Protein AF-0000000080187896 (afdb_homodimer)

Sequence (1144 aa):
MDSPGRRRAAALAAVVAVVALALAVRFVALGDRVFHWDEARVGYWILQYQTTGDWSYRAFVHGPFLFQVNELLFGVLGDSNAVARAPVALVGGLLPGVAWLFRTRLDDAEVVALAGLLALNPVLVYYSRFMRNDVLVAAFSLAALGFAVRAIDTGRRGDVVAAGAVLALAFTAKENALVYVGMFVGATALLVDTRLFTARERGESWRSAARDAVASVGRGIWDWRRSLAGAAAAFVLVFAVFYAPRPAFYQALSDPSKLPSALVAGTLGAAEELWGVWGVSGSASRDHSYVAFLADAVKTMGSTALVVSVVGVLGFLAERYVADDPREFVLFAGYWAFASVVVYPAITDISGVWSVTHAVVPLAIPAAVGVGYVVDLGRRSLESDDKAGVALAALVVLALVAQVGVVTAETSFVMPQEEENDLVQFGQPGSDMSDTLATVESVTRAHDGDPDVVFFGDHFHVTKDVDPTDPGSVAGTNWFNRLPLNWYLERGNATAESTRVRSAITECPTSATSGGPALCDAPVVVSKADHYADLAPSLTERGYVSRTYELTSTNTIIVVFVDANAAGYEPLMDSPGRRRAAALAAVVAVVALALAVRFVALGDRVFHWDEARVGYWILQYQTTGDWSYRAFVHGPFLFQVNELLFGVLGDSNAVARAPVALVGGLLPGVAWLFRTRLDDAEVVALAGLLALNPVLVYYSRFMRNDVLVAAFSLAALGFAVRAIDTGRRGDVVAAGAVLALAFTAKENALVYVGMFVGATALLVDTRLFTARERGESWRSAARDAVASVGRGIWDWRRSLAGAAAAFVLVFAVFYAPRPAFYQALSDPSKLPSALVAGTLGAAEELWGVWGVSGSASRDHSYVAFLADAVKTMGSTALVVSVVGVLGFLAERYVADDPREFVLFAGYWAFASVVVYPAITDISGVWSVTHAVVPLAIPAAVGVGYVVDLGRRSLESDDKAGVALAALVVLALVAQVGVVTAETSFVMPQEEENDLVQFGQPGSDMSDTLATVESVTRAHDGDPDVVFFGDHFHVTKDVDPTDPGSVAGTNWFNRLPLNWYLERGNATAESTRVRSAITECPTSATSGGPALCDAPVVVSKADHYADLAPSLTERGYVSRTYELTSTNTIIVVFVDANAAGYEPL

Solvent-accessible surface area (backbone atoms only — not comparable to full-atom values): 55795 Å² total; per-residue (Å²): 127,82,50,73,66,57,53,51,50,50,36,50,52,50,31,51,50,38,22,52,49,17,34,49,66,29,56,58,73,44,41,72,62,76,57,33,32,67,33,17,55,53,49,36,48,30,51,42,25,64,73,67,52,50,45,68,84,45,69,90,74,45,32,39,43,61,49,62,52,42,43,55,43,31,73,73,74,39,85,43,59,34,58,59,17,40,63,32,15,50,53,42,12,48,41,15,49,43,30,64,45,41,52,89,80,35,54,60,64,20,28,38,39,27,11,45,49,50,30,45,32,26,60,52,45,45,48,13,48,31,56,53,41,62,53,47,24,48,40,25,41,52,40,15,49,23,26,42,51,37,19,72,73,70,63,43,52,67,30,35,25,49,15,24,31,33,35,22,52,7,46,28,27,25,72,65,39,56,54,52,54,51,35,53,52,49,22,50,49,52,51,49,47,50,52,36,54,48,19,54,66,73,73,37,52,37,65,56,45,48,47,49,50,52,49,50,52,50,50,49,50,60,75,39,41,67,33,50,50,44,8,52,50,34,18,50,49,49,35,24,66,56,38,24,37,37,53,56,41,61,48,15,75,74,35,68,86,39,38,64,61,31,39,42,47,13,40,60,50,45,50,52,48,44,43,54,52,71,28,79,68,30,38,71,62,22,55,36,26,31,59,52,30,37,50,49,42,52,50,42,38,56,74,51,34,38,63,42,50,54,36,11,51,50,16,34,49,39,35,62,44,67,41,92,71,56,56,62,68,42,52,32,26,38,46,33,13,54,48,33,57,61,46,47,37,49,72,40,68,60,85,54,62,70,59,46,52,56,20,49,61,34,22,28,51,13,17,9,46,29,50,32,51,43,53,47,50,18,51,52,17,55,74,67,70,33,64,68,46,30,51,50,31,50,51,51,53,48,50,52,52,48,53,38,48,52,49,22,44,40,44,55,66,72,34,55,47,38,84,86,28,74,80,53,49,59,50,31,31,49,44,92,52,64,66,56,50,52,29,49,42,36,25,34,60,55,48,90,64,65,34,27,29,35,26,39,34,75,68,38,28,54,85,61,92,56,50,86,81,34,71,75,53,40,58,96,43,25,56,68,62,45,45,35,51,56,30,57,33,54,75,46,70,42,45,73,45,56,39,74,57,63,52,19,55,62,62,43,41,84,49,63,90,58,63,16,48,39,52,35,69,27,45,27,39,38,31,48,45,88,47,40,80,78,45,43,67,50,41,43,74,72,43,31,44,73,50,74,42,32,53,21,56,76,73,41,44,28,30,42,32,36,31,61,80,41,53,55,51,53,91,126,128,81,51,73,67,57,54,51,50,51,35,49,51,50,31,52,51,39,22,52,49,17,34,49,68,29,56,57,75,45,43,71,63,77,58,32,31,66,32,16,53,53,50,36,48,30,51,42,25,65,73,68,52,49,45,68,85,45,70,90,74,45,30,40,44,63,50,61,53,42,43,54,43,32,73,74,74,38,86,44,58,34,60,59,17,39,65,32,16,49,51,41,12,47,40,15,49,44,30,63,44,40,50,90,81,35,54,62,63,19,29,39,40,28,12,46,47,50,32,45,33,26,61,52,44,44,49,14,47,31,57,54,41,62,55,48,23,48,41,26,41,52,41,15,51,24,26,40,52,35,19,71,73,71,64,43,51,68,30,34,26,50,15,24,32,33,36,22,50,7,47,28,27,25,72,66,37,55,54,51,55,50,35,53,52,48,22,50,48,52,53,50,48,51,52,39,53,45,20,54,67,73,73,37,51,38,66,56,44,48,48,48,49,52,50,50,53,52,49,49,50,61,76,38,39,65,35,50,50,44,7,51,48,34,17,51,49,49,35,22,67,55,38,23,36,37,53,54,41,60,48,14,76,75,36,67,87,40,37,65,61,31,39,43,47,12,39,60,49,44,51,53,47,46,42,50,48,69,40,76,58,31,43,69,61,20,53,36,26,33,60,55,29,37,51,50,40,52,50,41,38,58,73,49,35,41,63,44,53,54,36,11,53,50,14,34,49,39,36,61,44,66,41,90,72,56,56,63,69,42,53,32,26,38,45,32,13,54,46,33,58,63,47,48,37,50,73,42,69,60,85,54,61,71,59,48,51,58,20,50,59,36,21,28,50,12,17,9,47,29,52,31,52,44,52,48,50,18,50,52,18,56,76,66,70,32,65,67,44,28,51,49,31,50,49,50,53,48,49,52,51,48,53,37,48,51,49,24,45,39,44,54,66,72,34,53,46,37,84,86,27,74,79,52,49,59,48,31,31,49,44,89,52,65,66,57,50,52,28,49,42,36,25,36,62,55,46,90,65,65,32,28,30,34,28,39,34,77,68,39,28,54,85,61,91,56,51,87,81,34,74,75,53,41,59,96,43,25,56,68,62,45,44,35,51,55,29,58,33,54,74,46,70,41,44,73,45,56,39,72,58,63,51,18,56,61,64,42,42,83,49,63,90,58,63,17,48,39,53,34,68,26,46,27,39,38,30,48,44,90,47,42,83,79,45,44,67,50,40,43,74,72,42,31,45,75,51,75,41,33,54,23,56,77,73,41,44,28,30,42,33,35,31,61,80,40,54,54,52,53,91,125

InterPro domains:
  IPR016950 Mannosyltransferase, MA4085, predicted [PIRSF030218] (8-570)
  IPR019962 Conserved hypothetical protein CHP03663 [PTHR41710] (8-185)
  IPR019962 Conserved hypothetical protein CHP03663 [TIGR03663] (14-495)
  IPR038731 Glycosyltransferase RgtA/B/C/D-like [PF13231] (62-195)
  IPR060061 Agl23 flippase-associated protein-like, C-terminal domain [PF26681] (433-563)

Organism: NCBI:txid355548

Foldseek 3Di:
DPPPVNLLVVLLVLLVVLLVLLLCLLLVCLQQFDAFLLLLLLLLLLLVCLVVVWDADDQVNFFLLLSVVLNVQCVPPNRGSSSSLVVLSNLLSCLLVLLVLCCVQDPSLLSSLLSNLSRQQQLSSLCSSHNAQQSLLLSLQSSLVSLVVSCVVPVDLVSLLVSLLSLLSSNRRGPCSVVSVVLLVVLVVVVLVVQLVCCVVVVHHSVVSVVVVVVVVVVVCVVSVVSNVSSNVSSLVNQLQRRFIPPLNVVCVVPVVSVVVRSCCSPVVNVVSSCCCQNPNVLVLAPDDLVVLLVLLVVLCVQRVVLLVVLLVVLLCCLVPVDPHRRSLSSSLQSSLVCQSRVCSNRDNDSANSSNSRNSSSSSSSSSSSLVVLVVQLVVCVVVVNPVSVVVSVVVVVVSSVVSNVSNCCCRPVQVAAPVRSNHDFRGWNDSCVVVLLQLLQQQLQDPAPAQEEEEAPLQAFDDDADSNDPVRCPPGSPSSCPSSSSSCVSSVGHYHYDHQLCVQQVQDCDVVRVHNRNNPHQKYKYFPVCCVVNVVRLVVQQWDKDWTRSTNPDRIMIMTGRCPGPRGDDD/DPPPVNLLVVLLVLLVVLLVLLLCLLLVCLQQFDAFLLLLLLLLLLLVCLVVVWDADDQVNFFQLLSVVLNVQCVPPNRGSSSSLVVLSNLLSCLLVLLVLCCVQDPSLLSSLLSNLSRQQQLSSLCSSHNAQQSLLLSLQSSLVSLVVSCVVVVDLVSLLVSLLSLLSSNNRGPCSVVSVVLLVVLVVVVLVVQLVCCVVVVHHSVVSVVVVVVVVVVVCVVSVVSNVSSNVSSLVNQLQRRFIPPLNVVCVVPVVSVVVRSCCSPVVVVVSSCCCQNDVVLVLAPDDLVVLLVLLVVLCVQRVVLLVVLLVVLLCCLVPVDPHRRSLSSSLVSSLVCQSRVCSNRDNDSANSSNSRNSSSSSSSSSSSLVVLVVQLVVCVVVVNPVSVVVSVVVVVVSSVSSNVSNCCCRPVQVAAPVRSNHDFRGWNDRCVVVLLQLLQQQLQDPAPAQEEEEAQQQAFDDDADSNDPVRCPPGSPSSCPSSSSSCVSSVGHYHYDHQLCVQQVQDCDVVRVHNRNNPHQKYKYFPVCCVVNVVRLVVQQWDKDWTRSTNPDGIMIMTGRCPGPRGDDD

Radius of gyration: 35.33 Å; Cα contacts (8 Å, |Δi|>4): 1986; chains: 2; bounding box: 91×87×91 Å

pLDDT: mean 89.47, std 9.8, range [41.41, 98.88]

Structure (mmCIF, N/CA/C/O backbone):
data_AF-0000000080187896-model_v1
#
loop_
_entity.id
_entity.type
_entity.pdbx_description
1 polymer 'TIGR03663 family protein'
#
loop_
_atom_site.group_PDB
_atom_site.id
_atom_site.type_symbol
_atom_site.label_atom_id
_atom_site.label_alt_id
_atom_site.label_comp_id
_atom_site.label_asym_id
_atom_site.label_entity_id
_atom_site.label_seq_id
_atom_site.pdbx_PDB_ins_code
_atom_site.Cartn_x
_atom_site.Cartn_y
_atom_site.Cartn_z
_atom_site.occupancy
_atom_site.B_iso_or_equiv
_atom_site.auth_seq_id
_atom_site.auth_comp_id
_atom_site.auth_asym_id
_atom_site.auth_atom_id
_atom_site.pdbx_PDB_model_num
ATOM 1 N N . MET A 1 1 ? 36.156 40.344 -2.74 1 41.72 1 MET A N 1
ATOM 2 C CA . MET A 1 1 ? 35.781 39 -2.281 1 41.72 1 MET A CA 1
ATOM 3 C C . MET A 1 1 ? 35.031 39.062 -0.954 1 41.72 1 MET A C 1
ATOM 5 O O . MET A 1 1 ? 35.594 39.562 0.041 1 41.72 1 MET A O 1
ATOM 9 N N . ASP A 1 2 ? 33.812 39.156 -1.077 1 58.34 2 ASP A N 1
ATOM 10 C CA . ASP A 1 2 ? 33.062 39.406 0.147 1 58.34 2 ASP A CA 1
ATOM 11 C C . ASP A 1 2 ? 33.406 38.406 1.234 1 58.34 2 ASP A C 1
ATOM 13 O O . ASP A 1 2 ? 33.625 37.219 0.947 1 58.34 2 ASP A O 1
ATOM 17 N N . SER A 1 3 ? 33.906 38.812 2.354 1 70.75 3 SER A N 1
ATOM 18 C CA . SER A 1 3 ? 34.344 38.031 3.496 1 70.75 3 SER A CA 1
ATOM 19 C C . SER A 1 3 ? 33.281 37 3.879 1 70.75 3 SER A C 1
ATOM 21 O O . SER A 1 3 ? 32.094 37.219 3.664 1 70.75 3 SER A O 1
ATOM 23 N N . PRO A 1 4 ? 33.688 35.688 4.035 1 75.81 4 PRO A N 1
ATOM 24 C CA . PRO A 1 4 ? 32.781 34.625 4.461 1 75.81 4 PRO A CA 1
ATOM 25 C C . PRO A 1 4 ? 31.781 35.094 5.52 1 75.81 4 PRO A C 1
ATOM 27 O O . PRO A 1 4 ? 30.609 34.688 5.504 1 75.81 4 PRO A O 1
ATOM 30 N N . GLY A 1 5 ? 32.156 36 6.383 1 81 5 GLY A N 1
ATOM 31 C CA . GLY A 1 5 ? 31.266 36.531 7.41 1 81 5 GLY A CA 1
ATOM 32 C C . GLY A 1 5 ? 30.141 37.406 6.848 1 81 5 GLY A C 1
ATOM 33 O O . GLY A 1 5 ? 29 37.281 7.293 1 81 5 GLY A O 1
ATOM 34 N N . ARG A 1 6 ? 30.5 38.188 5.902 1 82.81 6 ARG A N 1
ATOM 35 C CA . ARG A 1 6 ? 29.5 39.062 5.277 1 82.81 6 ARG A CA 1
ATOM 36 C C . ARG A 1 6 ? 28.484 38.25 4.484 1 82.81 6 ARG A C 1
ATOM 38 O O . ARG A 1 6 ? 27.297 38.562 4.477 1 82.81 6 ARG A O 1
ATOM 45 N N . ARG A 1 7 ? 28.906 37.219 3.871 1 85 7 ARG A N 1
ATOM 46 C CA . ARG A 1 7 ? 28.031 36.375 3.098 1 85 7 ARG A CA 1
ATOM 47 C C . ARG A 1 7 ? 27.062 35.625 4.008 1 85 7 ARG A C 1
ATOM 49 O O . ARG A 1 7 ? 25.875 35.469 3.684 1 85 7 ARG A O 1
ATOM 56 N N . ARG A 1 8 ? 27.547 35.219 5.082 1 89.5 8 ARG A N 1
ATOM 57 C CA . ARG A 1 8 ? 26.719 34.531 6.051 1 89.5 8 ARG A CA 1
ATOM 58 C C . ARG A 1 8 ? 25.672 35.438 6.664 1 89.5 8 ARG A C 1
ATOM 60 O O . ARG A 1 8 ? 24.547 35.031 6.926 1 89.5 8 ARG A O 1
ATOM 67 N N . ALA A 1 9 ? 26.047 36.656 6.891 1 93.06 9 ALA A N 1
ATOM 68 C CA . ALA A 1 9 ? 25.125 37.656 7.426 1 93.06 9 ALA A CA 1
ATOM 69 C C . ALA A 1 9 ? 24.016 37.969 6.422 1 93.06 9 ALA A C 1
ATOM 71 O O . ALA A 1 9 ? 22.859 38.188 6.801 1 93.06 9 ALA A O 1
ATOM 72 N N . ALA A 1 10 ? 24.406 38.062 5.246 1 94.5 10 ALA A N 1
ATOM 73 C CA . ALA A 1 10 ? 23.422 38.312 4.191 1 94.5 10 ALA A CA 1
ATOM 74 C C . ALA A 1 10 ? 22.453 37.156 4.07 1 94.5 10 ALA A C 1
ATOM 76 O O . ALA A 1 10 ? 21.25 37.344 3.846 1 94.5 10 ALA A O 1
ATOM 77 N N . ALA A 1 11 ? 22.938 35.938 4.125 1 95.69 11 ALA A N 1
ATOM 78 C CA . ALA A 1 11 ? 22.078 34.75 4.082 1 95.69 11 ALA A CA 1
ATOM 79 C C . ALA A 1 11 ? 21.109 34.75 5.258 1 95.69 11 ALA A C 1
ATOM 81 O O . ALA A 1 11 ? 19.938 34.406 5.098 1 95.69 11 ALA A O 1
ATOM 82 N N . LEU A 1 12 ? 21.578 35.094 6.422 1 97 12 LEU A N 1
ATOM 83 C CA . LEU A 1 12 ? 20.719 35.156 7.598 1 97 12 LEU A CA 1
ATOM 84 C C . LEU A 1 12 ? 19.641 36.219 7.422 1 97 12 LEU A C 1
ATOM 86 O O . LEU A 1 12 ? 18.469 35.969 7.762 1 97 12 LEU A O 1
ATOM 90 N N . ALA A 1 13 ? 20.031 37.344 6.938 1 97.75 13 ALA A N 1
ATOM 91 C CA . ALA A 1 13 ? 19.062 38.406 6.688 1 97.75 13 ALA A CA 1
ATOM 92 C C . ALA A 1 13 ? 17.984 37.969 5.703 1 97.75 13 ALA A C 1
ATOM 94 O O . ALA A 1 13 ? 16.812 38.312 5.859 1 97.75 13 ALA A O 1
ATOM 95 N N . ALA A 1 14 ? 18.422 37.281 4.699 1 97.62 14 ALA A N 1
ATOM 96 C CA . ALA A 1 14 ? 17.484 36.75 3.711 1 97.62 14 ALA A CA 1
ATOM 97 C C . ALA A 1 14 ? 16.516 35.75 4.344 1 97.62 14 ALA A C 1
ATOM 99 O O . ALA A 1 14 ? 15.312 35.781 4.062 1 97.62 14 ALA A O 1
ATOM 100 N N . VAL A 1 15 ? 16.984 34.844 5.148 1 98.44 15 VAL A N 1
ATOM 101 C CA . VAL A 1 15 ? 16.141 33.875 5.824 1 98.44 15 VAL A CA 1
ATOM 102 C C . VAL A 1 15 ? 15.141 34.594 6.73 1 98.44 15 VAL A C 1
ATOM 104 O O . VAL A 1 15 ? 13.961 34.219 6.762 1 98.44 15 VAL A O 1
ATOM 107 N N . VAL A 1 16 ? 15.586 35.594 7.453 1 98.5 16 VAL A N 1
ATOM 108 C CA . VAL A 1 16 ? 14.719 36.375 8.352 1 98.5 16 VAL A CA 1
ATOM 109 C C . VAL A 1 16 ? 13.625 37.062 7.543 1 98.5 16 VAL A C 1
ATOM 111 O O . VAL A 1 16 ? 12.461 37.062 7.945 1 98.5 16 VAL A O 1
ATOM 114 N N . ALA A 1 17 ? 14 37.625 6.457 1 98.5 17 ALA A N 1
ATOM 115 C CA . ALA A 1 17 ? 13.031 38.25 5.586 1 98.5 17 ALA A CA 1
ATOM 116 C C . ALA A 1 17 ? 12 37.25 5.07 1 98.5 17 ALA A C 1
ATOM 118 O O . ALA A 1 17 ? 10.805 37.594 4.984 1 98.5 17 ALA A O 1
ATOM 119 N N . VAL A 1 18 ? 12.5 36.125 4.695 1 98.44 18 VAL A N 1
ATOM 120 C CA . VAL A 1 18 ? 11.617 35.062 4.188 1 98.44 18 VAL A CA 1
ATOM 121 C C . VAL A 1 18 ? 10.664 34.625 5.293 1 98.44 18 VAL A C 1
ATOM 123 O O . VAL A 1 18 ? 9.484 34.375 5.035 1 98.44 18 VAL A O 1
ATOM 126 N N . VAL A 1 19 ? 11.133 34.5 6.512 1 98.75 19 VAL A N 1
ATOM 127 C CA . VAL A 1 19 ? 10.297 34.125 7.645 1 98.75 19 VAL A CA 1
ATOM 128 C C . VAL A 1 19 ? 9.227 35.188 7.867 1 98.75 19 VAL A C 1
ATOM 130 O O . VAL A 1 19 ? 8.062 34.875 8.117 1 98.75 19 VAL A O 1
ATOM 133 N N . ALA A 1 20 ? 9.617 36.438 7.793 1 98.69 20 ALA A N 1
ATOM 134 C CA . ALA A 1 20 ? 8.656 37.531 7.941 1 98.69 20 ALA A CA 1
ATOM 135 C C . ALA A 1 20 ? 7.57 37.438 6.867 1 98.69 20 ALA A C 1
ATOM 137 O O . ALA A 1 20 ? 6.391 37.656 7.16 1 98.69 20 ALA A O 1
ATOM 138 N N . LEU A 1 21 ? 7.992 37.188 5.691 1 98.19 21 LEU A N 1
ATOM 139 C CA . LEU A 1 21 ? 7.039 37.031 4.598 1 98.19 21 LEU A CA 1
ATOM 140 C C . LEU A 1 21 ? 6.113 35.844 4.852 1 98.19 21 LEU A C 1
ATOM 142 O O . LEU A 1 21 ? 4.906 35.938 4.609 1 98.19 21 LEU A O 1
ATOM 146 N N . ALA A 1 22 ? 6.711 34.75 5.266 1 98.75 22 ALA A N 1
ATOM 147 C CA . ALA A 1 22 ? 5.93 33.562 5.551 1 98.75 22 ALA A CA 1
ATOM 148 C C . ALA A 1 22 ? 4.875 33.812 6.621 1 98.75 22 ALA A C 1
ATOM 150 O O . ALA A 1 22 ? 3.734 33.375 6.508 1 98.75 22 ALA A O 1
ATOM 151 N N . LEU A 1 23 ? 5.25 34.531 7.68 1 98.69 23 LEU A N 1
ATOM 152 C CA . LEU A 1 23 ? 4.309 34.906 8.734 1 98.69 23 LEU A CA 1
ATOM 153 C C . LEU A 1 23 ? 3.209 35.812 8.195 1 98.69 23 LEU A C 1
ATOM 155 O O . LEU A 1 23 ? 2.027 35.594 8.469 1 98.69 23 LEU A O 1
ATOM 159 N N . ALA A 1 24 ? 3.535 36.75 7.406 1 98.31 24 ALA A N 1
ATOM 160 C CA . ALA A 1 24 ? 2.562 37.688 6.852 1 98.31 24 ALA A CA 1
ATOM 161 C C . ALA A 1 24 ? 1.545 36.969 5.973 1 98.31 24 ALA A C 1
ATOM 163 O O . ALA A 1 24 ? 0.34 37.188 6.082 1 98.31 24 ALA A O 1
ATOM 164 N N . VAL A 1 25 ? 2.027 36.125 5.156 1 97.62 25 VAL A N 1
ATOM 165 C CA . VAL A 1 25 ? 1.177 35.406 4.211 1 97.62 25 VAL A CA 1
ATOM 166 C C . VAL A 1 25 ? 0.21 34.5 4.965 1 97.62 25 VAL A C 1
ATOM 168 O O . VAL A 1 25 ? -0.937 34.312 4.551 1 97.62 25 VAL A O 1
ATOM 171 N N . ARG A 1 26 ? 0.596 33.906 6.09 1 98.31 26 ARG A N 1
ATOM 172 C CA . ARG A 1 26 ? -0.239 32.969 6.832 1 98.31 26 ARG A CA 1
ATOM 173 C C . ARG A 1 26 ? -1.226 33.719 7.73 1 98.31 26 ARG A C 1
ATOM 175 O O . ARG A 1 26 ? -2.316 33.219 8.008 1 98.31 26 ARG A O 1
ATOM 182 N N . PHE A 1 27 ? -0.879 34.938 8.164 1 98.12 27 PHE A N 1
ATOM 183 C CA . PHE A 1 27 ? -1.713 35.625 9.148 1 98.12 27 PHE A CA 1
ATOM 184 C C . PHE A 1 27 ? -2.693 36.562 8.469 1 98.12 27 PHE A C 1
ATOM 186 O O . PHE A 1 27 ? -3.688 37 9.078 1 98.12 27 PHE A O 1
ATOM 193 N N . VAL A 1 28 ? -2.471 36.906 7.25 1 96.62 28 VAL A N 1
ATOM 194 C CA . VAL A 1 28 ? -3.375 37.812 6.559 1 96.62 28 VAL A CA 1
ATOM 195 C C . VAL A 1 28 ? -4.742 37.156 6.387 1 96.62 28 VAL A C 1
ATOM 197 O O . VAL A 1 28 ? -4.84 36.031 5.871 1 96.62 28 VAL A O 1
ATOM 200 N N . ALA A 1 29 ? -5.812 37.812 6.891 1 94.88 29 ALA A N 1
ATOM 201 C CA . ALA A 1 29 ? -7.195 37.375 6.758 1 94.88 29 ALA A CA 1
ATOM 202 C C . ALA A 1 29 ? -7.355 35.938 7.25 1 94.88 29 ALA A C 1
ATOM 204 O O . ALA A 1 29 ? -8.078 35.125 6.645 1 94.88 29 ALA A O 1
ATOM 205 N N . LEU A 1 30 ? -6.723 35.531 8.312 1 96.5 30 LEU A N 1
ATOM 206 C CA . LEU A 1 30 ? -6.648 34.156 8.82 1 96.5 30 LEU A CA 1
ATOM 207 C C . LEU A 1 30 ? -8.023 33.656 9.266 1 96.5 30 LEU A C 1
ATOM 209 O O . LEU A 1 30 ? -8.32 32.469 9.164 1 96.5 30 LEU A O 1
ATOM 213 N N . GLY A 1 31 ? -8.867 34.562 9.734 1 94.19 31 GLY A N 1
ATOM 214 C CA . GLY A 1 31 ? -10.156 34.156 10.289 1 94.19 31 GLY A CA 1
ATOM 215 C C . GLY A 1 31 ? -11.281 34.219 9.273 1 94.19 31 GLY A C 1
ATOM 216 O O . GLY A 1 31 ? -12.43 33.906 9.602 1 94.19 31 GLY A O 1
ATOM 217 N N . ASP A 1 32 ? -11.008 34.5 8.039 1 89.12 32 ASP A N 1
ATOM 218 C CA . ASP A 1 32 ? -12.039 34.844 7.066 1 89.12 32 ASP A CA 1
ATOM 219 C C . ASP A 1 32 ? -12.797 33.594 6.602 1 89.12 32 ASP A C 1
ATOM 221 O O . ASP A 1 32 ? -14.008 33.656 6.363 1 89.12 32 ASP A O 1
ATOM 225 N N . ARG A 1 33 ? -12.164 32.5 6.535 1 89.94 33 ARG A N 1
ATOM 226 C CA . ARG A 1 33 ? -12.812 31.312 6.004 1 89.94 33 ARG A CA 1
ATOM 227 C C . ARG A 1 33 ? -13.57 30.578 7.098 1 89.94 33 ARG A C 1
ATOM 229 O O . ARG A 1 33 ? -13.117 30.5 8.242 1 89.94 33 ARG A O 1
ATOM 236 N N . VAL A 1 34 ? -14.75 30.047 6.676 1 91.5 34 VAL A N 1
ATOM 237 C CA . VAL A 1 34 ? -15.516 29.188 7.578 1 91.5 34 VAL A CA 1
ATOM 238 C C . VAL A 1 34 ? -14.711 27.938 7.918 1 91.5 34 VAL A C 1
ATOM 240 O O . VAL A 1 34 ? -13.945 27.438 7.09 1 91.5 34 VAL A O 1
ATOM 243 N N . PHE A 1 35 ? -14.906 27.438 9.07 1 93.94 35 PHE A N 1
ATOM 244 C CA . PHE A 1 35 ? -14.156 26.281 9.57 1 93.94 35 PHE A CA 1
ATOM 245 C C . PHE A 1 35 ? -14.391 25.062 8.688 1 93.94 35 PHE A C 1
ATOM 247 O O . PHE A 1 35 ? -15.508 24.844 8.219 1 93.94 35 PHE A O 1
ATOM 254 N N . HIS A 1 36 ? -13.32 24.375 8.492 1 91.5 36 HIS A N 1
ATOM 255 C CA . HIS A 1 36 ? -13.414 23 8.016 1 91.5 36 HIS A CA 1
ATOM 256 C C . HIS A 1 36 ? -14.062 22.094 9.062 1 91.5 36 HIS A C 1
ATOM 258 O O . HIS A 1 36 ? -13.984 22.375 10.258 1 91.5 36 HIS A O 1
ATOM 264 N N . TRP A 1 37 ? -14.641 21 8.602 1 90.25 37 TRP A N 1
ATOM 265 C CA . TRP A 1 37 ? -15.297 20 9.438 1 90.25 37 TRP A CA 1
ATOM 266 C C . TRP A 1 37 ? -14.391 19.578 10.586 1 90.25 37 TRP A C 1
ATOM 268 O O . TRP A 1 37 ? -14.828 19.516 11.734 1 90.25 37 TRP A O 1
ATOM 278 N N . ASP A 1 38 ? -13.141 19.391 10.328 1 89.75 38 ASP A N 1
ATOM 279 C CA . ASP A 1 38 ? -12.188 18.906 11.32 1 89.75 38 ASP A CA 1
ATOM 280 C C . ASP A 1 38 ? -11.805 20.016 12.297 1 89.75 38 ASP A C 1
ATOM 282 O O . ASP A 1 38 ? -11.594 19.766 13.484 1 89.75 38 ASP A O 1
ATOM 286 N N . GLU A 1 39 ? -11.711 21.125 11.82 1 94.25 39 GLU A N 1
ATOM 287 C CA . GLU A 1 39 ? -11.438 22.266 12.688 1 94.25 39 GLU A CA 1
ATOM 288 C C . GLU A 1 39 ? -12.562 22.469 13.695 1 94.25 39 GLU A C 1
ATOM 290 O O . GLU A 1 39 ? -12.312 22.688 14.891 1 94.25 39 GLU A O 1
ATOM 295 N N . ALA A 1 40 ? -13.781 22.375 13.164 1 94.19 40 ALA A N 1
ATOM 296 C CA . ALA A 1 40 ? -14.961 22.625 13.992 1 94.19 40 ALA A CA 1
ATOM 297 C C . ALA A 1 40 ? -15.094 21.578 15.094 1 94.19 40 ALA A C 1
ATOM 299 O O . ALA A 1 40 ? -15.5 21.906 16.219 1 94.19 40 ALA A O 1
ATOM 300 N N . ARG A 1 41 ? -14.758 20.422 14.711 1 91.38 41 ARG A N 1
ATOM 301 C CA . ARG A 1 41 ? -14.805 19.344 15.695 1 91.38 41 ARG A CA 1
ATOM 302 C C . ARG A 1 41 ? -13.836 19.609 16.844 1 91.38 41 ARG A C 1
ATOM 304 O O . ARG A 1 41 ? -14.219 19.531 18.016 1 91.38 41 ARG A O 1
ATOM 311 N N . VAL A 1 42 ? -12.648 19.969 16.516 1 93.19 42 VAL A N 1
ATOM 312 C CA . VAL A 1 42 ? -11.625 20.234 17.516 1 93.19 42 VAL A CA 1
ATOM 313 C C . VAL A 1 42 ? -11.984 21.5 18.297 1 93.19 42 VAL A C 1
ATOM 315 O O . VAL A 1 42 ? -11.891 21.516 19.516 1 93.19 42 VAL A O 1
ATOM 318 N N . GLY A 1 43 ? -12.398 22.453 17.594 1 94.94 43 GLY A N 1
ATOM 319 C CA . GLY A 1 43 ? -12.812 23.688 18.25 1 94.94 43 GLY A CA 1
ATOM 320 C C . GLY A 1 43 ? -13.938 23.484 19.25 1 94.94 43 GLY A C 1
ATOM 321 O O . GLY A 1 43 ? -13.891 24.016 20.359 1 94.94 43 GLY A O 1
ATOM 322 N N . TYR A 1 44 ? -14.945 22.719 18.797 1 94 44 TYR A N 1
ATOM 323 C CA . TYR A 1 44 ? -16.094 22.422 19.656 1 94 44 TYR A CA 1
ATOM 324 C C . TYR A 1 44 ? -15.648 21.781 20.953 1 94 44 TYR A C 1
ATOM 326 O O . TYR A 1 44 ? -16.062 22.188 22.047 1 94 44 TYR A O 1
ATOM 334 N N . TRP A 1 45 ? -14.797 20.891 20.891 1 93.56 45 TRP A N 1
ATOM 335 C CA . TRP A 1 45 ? -14.43 20.141 22.078 1 93.56 45 TRP A CA 1
ATOM 336 C C . TRP A 1 45 ? -13.445 20.938 22.938 1 93.56 45 TRP A C 1
ATOM 338 O O . TRP A 1 45 ? -13.344 20.703 24.156 1 93.56 45 TRP A O 1
ATOM 348 N N . ILE A 1 46 ? -12.742 21.828 22.328 1 95.06 46 ILE A N 1
ATOM 349 C CA . ILE A 1 46 ? -11.93 22.734 23.141 1 95.06 46 ILE A CA 1
ATOM 350 C C . ILE A 1 46 ? -12.828 23.656 23.953 1 95.06 46 ILE A C 1
ATOM 352 O O . ILE A 1 46 ? -12.531 23.953 25.125 1 95.06 46 ILE A O 1
ATOM 356 N N . LEU A 1 47 ? -13.922 24.047 23.344 1 95.12 47 LEU A N 1
ATOM 357 C CA . LEU A 1 47 ? -14.883 24.859 24.094 1 95.12 47 LEU A CA 1
ATOM 358 C C . LEU A 1 47 ? -15.477 24.062 25.25 1 95.12 47 LEU A C 1
ATOM 360 O O . LEU A 1 47 ? -15.672 24.594 26.344 1 95.12 47 LEU A O 1
ATOM 364 N N . GLN A 1 48 ? -15.773 22.797 24.969 1 93.12 48 GLN A N 1
ATOM 365 C CA . GLN A 1 48 ? -16.266 21.938 26.047 1 93.12 48 GLN A CA 1
ATOM 366 C C . GLN A 1 48 ? -15.219 21.812 27.156 1 93.12 48 GLN A C 1
ATOM 368 O O . GLN A 1 48 ? -15.562 21.844 28.344 1 93.12 48 GLN A O 1
ATOM 373 N N . TYR A 1 49 ? -14.016 21.656 26.75 1 93.38 49 TYR A N 1
ATOM 374 C CA . TYR A 1 49 ? -12.906 21.594 27.688 1 93.38 49 TYR A CA 1
ATOM 375 C C . TYR A 1 49 ? -12.828 22.859 28.531 1 93.38 49 TYR A C 1
ATOM 377 O O . TYR A 1 49 ? -12.664 22.797 29.75 1 93.38 49 TYR A O 1
ATOM 385 N N . GLN A 1 50 ? -12.984 23.953 27.938 1 92.69 50 GLN A N 1
ATOM 386 C CA . GLN A 1 50 ? -12.961 25.219 28.641 1 92.69 50 GLN A CA 1
ATOM 387 C C . GLN A 1 50 ? -14.086 25.312 29.672 1 92.69 50 GLN A C 1
ATOM 389 O O . GLN A 1 50 ? -13.898 25.859 30.75 1 92.69 50 GLN A O 1
ATOM 394 N N . THR A 1 51 ? -15.203 24.828 29.281 1 91.06 51 THR A N 1
ATOM 395 C CA . THR A 1 51 ? -16.391 24.922 30.125 1 91.06 51 THR A CA 1
ATOM 396 C C . THR A 1 51 ? -16.297 23.969 31.312 1 91.06 51 THR A C 1
ATOM 398 O O . THR A 1 51 ? -16.656 24.328 32.438 1 91.06 51 THR A O 1
ATOM 401 N N . THR A 1 52 ? -15.805 22.781 31.031 1 91.56 52 THR A N 1
ATOM 402 C CA . THR A 1 52 ? -15.828 21.75 32.062 1 91.56 52 THR A CA 1
ATOM 403 C C . THR A 1 52 ? -14.531 21.75 32.875 1 91.56 52 THR A C 1
ATOM 405 O O . THR A 1 52 ? -14.516 21.312 34.031 1 91.56 52 THR A O 1
ATOM 408 N N . GLY A 1 53 ? -13.531 22.109 32.156 1 91.44 53 GLY A N 1
ATOM 409 C CA . GLY A 1 53 ? -12.219 22.016 32.781 1 91.44 53 GLY A CA 1
ATOM 410 C C . GLY A 1 53 ? -11.625 20.625 32.719 1 91.44 53 GLY A C 1
ATOM 411 O O . GLY A 1 53 ? -10.516 20.391 33.188 1 91.44 53 GLY A O 1
ATOM 412 N N . ASP A 1 54 ? -12.375 19.75 32.062 1 90.56 54 ASP A N 1
ATOM 413 C CA . ASP A 1 54 ? -11.953 18.344 32 1 90.56 54 ASP A CA 1
ATOM 414 C C . ASP A 1 54 ? -11.422 18 30.609 1 90.56 54 ASP A C 1
ATOM 416 O O . ASP A 1 54 ? -12.062 18.312 29.609 1 90.56 54 ASP A O 1
ATOM 420 N N . TRP A 1 55 ? -10.25 17.422 30.594 1 90.19 55 TRP A N 1
ATOM 421 C CA . TRP A 1 55 ? -9.688 16.953 29.344 1 90.19 55 TRP A CA 1
ATOM 422 C C . TRP A 1 55 ? -8.938 15.633 29.547 1 90.19 55 TRP A C 1
ATOM 424 O O . TRP A 1 55 ? -8.227 15.469 30.531 1 90.19 55 TRP A O 1
ATOM 434 N N . SER A 1 56 ? -9.18 14.688 28.688 1 86.25 56 SER A N 1
ATOM 435 C CA . SER A 1 56 ? -8.414 13.453 28.594 1 86.25 56 SER A CA 1
ATOM 436 C C . SER A 1 56 ? -8.148 13.07 27.141 1 86.25 56 SER A C 1
ATOM 438 O O . SER A 1 56 ? -8.93 13.422 26.25 1 86.25 56 SER A O 1
ATOM 440 N N . TYR A 1 57 ? -7.047 12.461 26.984 1 85.25 57 TYR A N 1
ATOM 441 C CA . TYR A 1 57 ? -6.652 12.086 25.625 1 85.25 57 TYR A CA 1
ATOM 442 C C . TYR A 1 57 ? -7.605 11.055 25.047 1 85.25 57 TYR A C 1
ATOM 444 O O . TYR A 1 57 ? -7.969 10.086 25.719 1 85.25 57 TYR A O 1
ATOM 452 N N . ARG A 1 58 ? -8.016 11.422 23.891 1 76.94 58 ARG A N 1
ATOM 453 C CA . ARG A 1 58 ? -8.773 10.492 23.062 1 76.94 58 ARG A CA 1
ATOM 454 C C . ARG A 1 58 ? -8.156 10.375 21.672 1 76.94 58 ARG A C 1
ATOM 456 O O . ARG A 1 58 ? -8.078 11.359 20.938 1 76.94 58 ARG A O 1
ATOM 463 N N . ALA A 1 59 ? -7.891 9.18 21.188 1 72.81 59 ALA A N 1
ATOM 464 C CA . ALA A 1 59 ? -7.137 8.961 19.953 1 72.81 59 ALA A CA 1
ATOM 465 C C . ALA A 1 59 ? -7.926 9.43 18.734 1 72.81 59 ALA A C 1
ATOM 467 O O . ALA A 1 59 ? -7.34 9.812 17.719 1 72.81 59 ALA A O 1
ATOM 468 N N . PHE A 1 60 ? -9.203 9.508 18.953 1 68.94 60 PHE A N 1
ATOM 469 C CA . PHE A 1 60 ? -10.078 9.859 17.844 1 68.94 60 PHE A CA 1
ATOM 470 C C . PHE A 1 60 ? -9.867 11.312 17.422 1 68.94 60 PHE A C 1
ATOM 472 O O . PHE A 1 60 ? -10.117 11.672 16.266 1 68.94 60 PHE A O 1
ATOM 479 N N . VAL A 1 61 ? -9.383 12.195 18.328 1 76.06 61 VAL A N 1
ATOM 480 C CA . VAL A 1 61 ? -9.211 13.609 18 1 76.06 61 VAL A CA 1
ATOM 481 C C . VAL A 1 61 ? -7.723 13.93 17.875 1 76.06 61 VAL A C 1
ATOM 483 O O . VAL A 1 61 ? -7.344 15.102 17.766 1 76.06 61 VAL A O 1
ATOM 486 N N . HIS A 1 62 ? -6.855 12.984 17.859 1 83.75 62 HIS A N 1
ATOM 487 C CA . HIS A 1 62 ? -5.414 13.109 17.688 1 83.75 62 HIS A CA 1
ATOM 488 C C . HIS A 1 62 ? -4.766 13.758 18.906 1 83.75 62 HIS A C 1
ATOM 490 O O . HIS A 1 62 ? -5.301 13.68 20.016 1 83.75 62 HIS A O 1
ATOM 496 N N . GLY A 1 63 ? -3.619 14.383 18.797 1 87.88 63 GLY A N 1
ATOM 497 C CA . GLY A 1 63 ? -2.781 14.789 19.922 1 87.88 63 GLY A CA 1
ATOM 498 C C . GLY A 1 63 ? -3.316 16 20.672 1 87.88 63 GLY A C 1
ATOM 499 O O . GLY A 1 63 ? -4.219 16.688 20.172 1 87.88 63 GLY A O 1
ATOM 500 N N . PRO A 1 64 ? -2.832 16.25 21.797 1 94.06 64 PRO A N 1
ATOM 501 C CA . PRO A 1 64 ? -3.33 17.281 22.734 1 94.06 64 PRO A CA 1
ATOM 502 C C . PRO A 1 64 ? -2.811 18.672 22.406 1 94.06 64 PRO A C 1
ATOM 504 O O . PRO A 1 64 ? -3.246 19.656 23.016 1 94.06 64 PRO A O 1
ATOM 507 N N . PHE A 1 65 ? -1.9 18.828 21.5 1 96.94 65 PHE A N 1
ATOM 508 C CA . PHE A 1 65 ? -1.232 20.109 21.281 1 96.94 65 PHE A CA 1
ATOM 509 C C . PHE A 1 65 ? -2.25 21.234 21.094 1 96.94 65 PHE A C 1
ATOM 511 O O . PHE A 1 65 ? -2.232 22.234 21.812 1 96.94 65 PHE A O 1
ATOM 518 N N . LEU A 1 66 ? -3.152 21.078 20.219 1 97.19 66 LEU A N 1
ATOM 519 C CA . LEU A 1 66 ? -4.113 22.125 19.906 1 97.19 66 LEU A CA 1
ATOM 520 C C . LEU A 1 66 ? -5.09 22.328 21.062 1 97.19 66 LEU A C 1
ATOM 522 O O . LEU A 1 66 ? -5.543 23.453 21.312 1 97.19 66 LEU A O 1
ATOM 526 N N . PHE A 1 67 ? -5.496 21.266 21.766 1 95.31 67 PHE A N 1
ATOM 527 C CA . PHE A 1 67 ? -6.395 21.391 22.906 1 95.31 67 PHE A CA 1
ATOM 528 C C . PHE A 1 67 ? -5.766 22.25 24 1 95.31 67 PHE A C 1
ATOM 530 O O . PHE A 1 67 ? -6.391 23.188 24.5 1 95.31 67 PHE A O 1
ATOM 537 N N . GLN A 1 68 ? -4.512 21.938 24.297 1 96.19 68 GLN A N 1
ATOM 538 C CA . GLN A 1 68 ? -3.854 22.625 25.391 1 96.19 68 GLN A CA 1
ATOM 539 C C . GLN A 1 68 ? -3.502 24.062 25.016 1 96.19 68 GLN A C 1
ATOM 541 O O . GLN A 1 68 ? -3.662 24.984 25.828 1 96.19 68 GLN A O 1
ATOM 546 N N . VAL A 1 69 ? -3.062 24.297 23.844 1 97.69 69 VAL A N 1
ATOM 547 C CA . VAL A 1 69 ? -2.602 25.609 23.422 1 97.69 69 VAL A CA 1
ATOM 548 C C . VAL A 1 69 ? -3.803 26.516 23.156 1 97.69 69 VAL A C 1
ATOM 550 O O . VAL A 1 69 ? -3.842 27.672 23.609 1 97.69 69 VAL A O 1
ATOM 553 N N . ASN A 1 70 ? -4.766 25.984 22.453 1 97.62 70 ASN A N 1
ATOM 554 C CA . ASN A 1 70 ? -5.895 26.812 22.062 1 97.62 70 ASN A CA 1
ATOM 555 C C . ASN A 1 70 ? -6.832 27.094 23.234 1 97.62 70 ASN A C 1
ATOM 557 O O . ASN A 1 70 ? -7.488 28.141 23.266 1 97.62 70 ASN A O 1
ATOM 561 N N . GLU A 1 71 ? -6.953 26.141 24.156 1 96.69 71 GLU A N 1
ATOM 562 C CA . GLU A 1 71 ? -7.734 26.453 25.344 1 96.69 71 GLU A CA 1
ATOM 563 C C . GLU A 1 71 ? -7.215 27.703 26.031 1 96.69 71 GLU A C 1
ATOM 565 O O . GLU A 1 71 ? -8 28.562 26.438 1 96.69 71 GLU A O 1
ATOM 570 N N . LEU A 1 72 ? -5.918 27.812 26.125 1 96 72 LEU A N 1
ATOM 571 C CA . LEU A 1 72 ? -5.293 28.984 26.75 1 96 72 LEU A CA 1
ATOM 572 C C . LEU A 1 72 ? -5.52 30.234 25.906 1 96 72 LEU A C 1
ATOM 574 O O . LEU A 1 72 ? -5.836 31.297 26.438 1 96 72 LEU A O 1
ATOM 578 N N . LEU A 1 73 ? -5.395 30.141 24.641 1 97.75 73 LEU A N 1
ATOM 579 C CA . LEU A 1 73 ? -5.516 31.281 23.75 1 97.75 73 LEU A CA 1
ATOM 580 C C . LEU A 1 73 ? -6.949 31.797 23.703 1 97.75 73 LEU A C 1
ATOM 582 O O . LEU A 1 73 ? -7.184 33 23.656 1 97.75 73 LEU A O 1
ATOM 586 N N . PHE A 1 74 ? -7.891 30.828 23.625 1 97.12 74 PHE A N 1
ATOM 587 C CA . PHE A 1 74 ? -9.297 31.219 23.672 1 97.12 74 PHE A CA 1
ATOM 588 C C . PHE A 1 74 ? -9.602 32 24.938 1 97.12 74 PHE A C 1
ATOM 590 O O . PHE A 1 74 ? -10.391 32.938 24.922 1 97.12 74 PHE A O 1
ATOM 597 N N . GLY A 1 75 ? -8.992 31.641 26.062 1 95.88 75 GLY A N 1
ATOM 598 C CA . GLY A 1 75 ? -9.203 32.344 27.328 1 95.88 75 GLY A CA 1
ATOM 599 C C . GLY A 1 75 ? -8.656 33.75 27.328 1 95.88 75 GLY A C 1
ATOM 600 O O . GLY A 1 75 ? -9.25 34.656 27.938 1 95.88 75 GLY A O 1
ATOM 601 N N . VAL A 1 76 ? -7.637 34 26.594 1 96.75 76 VAL A N 1
ATOM 602 C CA . VAL A 1 76 ? -6.938 35.25 26.672 1 96.75 76 VAL A CA 1
ATOM 603 C C . VAL A 1 76 ? -7.398 36.156 25.531 1 96.75 76 VAL A C 1
ATOM 605 O O . VAL A 1 76 ? -7.582 37.375 25.719 1 96.75 76 VAL A O 1
ATOM 608 N N . LEU A 1 77 ? -7.625 35.594 24.359 1 97.25 77 LEU A N 1
ATOM 609 C CA . LEU A 1 77 ? -7.836 36.406 23.172 1 97.25 77 LEU A CA 1
ATOM 610 C C . LEU A 1 77 ? -9.25 36.219 22.641 1 97.25 77 LEU A C 1
ATOM 612 O O . LEU A 1 77 ? -9.664 36.938 21.719 1 97.25 77 LEU A O 1
ATOM 616 N N . GLY A 1 78 ? -9.992 35.344 23.234 1 95.31 78 GLY A N 1
ATOM 617 C CA . GLY A 1 78 ? -11.328 35.031 22.734 1 95.31 78 GLY A CA 1
ATOM 618 C C . GLY A 1 78 ? -11.344 33.906 21.75 1 95.31 78 GLY A C 1
ATOM 619 O O . GLY A 1 78 ? -10.297 33.469 21.25 1 95.31 78 GLY A O 1
ATOM 620 N N . ASP A 1 79 ? -12.5 33.344 21.469 1 94.94 79 ASP A N 1
ATOM 621 C CA . ASP A 1 79 ? -12.656 32.125 20.656 1 94.94 79 ASP A CA 1
ATOM 622 C C . ASP A 1 79 ? -13.078 32.5 19.234 1 94.94 79 ASP A C 1
ATOM 624 O O . ASP A 1 79 ? -14.164 32.125 18.781 1 94.94 79 ASP A O 1
ATOM 628 N N . SER A 1 80 ? -12.203 33.031 18.406 1 95.19 80 SER A N 1
ATOM 629 C CA . SER A 1 80 ? -12.453 33.375 17.016 1 95.19 80 SER A CA 1
ATOM 630 C C . SER A 1 80 ? -11.742 32.375 16.078 1 95.19 80 SER A C 1
ATOM 632 O O . SER A 1 80 ? -10.883 31.625 16.516 1 95.19 80 SER A O 1
ATOM 634 N N . ASN A 1 81 ? -12.234 32.406 14.797 1 96.06 81 ASN A N 1
ATOM 635 C CA . ASN A 1 81 ? -11.57 31.578 13.812 1 96.06 81 ASN A CA 1
ATOM 636 C C . ASN A 1 81 ? -10.086 31.906 13.703 1 96.06 81 ASN A C 1
ATOM 638 O O . ASN A 1 81 ? -9.25 31.016 13.586 1 96.06 81 ASN A O 1
ATOM 642 N N . ALA A 1 82 ? -9.734 33.156 13.75 1 97.38 82 ALA A N 1
ATOM 643 C CA . ALA A 1 82 ? -8.352 33.594 13.625 1 97.38 82 ALA A CA 1
ATOM 644 C C . ALA A 1 82 ? -7.504 33.094 14.789 1 97.38 82 ALA A C 1
ATOM 646 O O . ALA A 1 82 ? -6.391 32.594 14.594 1 97.38 82 ALA A O 1
ATOM 647 N N . VAL A 1 83 ? -8.055 33.25 15.992 1 98.19 83 VAL A N 1
ATOM 648 C CA . VAL A 1 83 ? -7.324 32.812 17.172 1 98.19 83 VAL A CA 1
ATOM 649 C C . VAL A 1 83 ? -7.141 31.297 17.156 1 98.19 83 VAL A C 1
ATOM 651 O O . VAL A 1 83 ? -6.082 30.797 17.531 1 98.19 83 VAL A O 1
ATOM 654 N N . ALA A 1 84 ? -8.195 30.594 16.719 1 98.19 84 ALA A N 1
ATOM 655 C CA . ALA A 1 84 ? -8.141 29.141 16.641 1 98.19 84 ALA A CA 1
ATOM 656 C C . ALA A 1 84 ? -7.031 28.688 15.695 1 98.19 84 ALA A C 1
ATOM 658 O O . ALA A 1 84 ? -6.344 27.703 15.969 1 98.19 84 ALA A O 1
ATOM 659 N N . ARG A 1 85 ? -6.758 29.359 14.602 1 98.44 85 ARG A N 1
ATOM 660 C CA . ARG A 1 85 ? -5.82 28.953 13.562 1 98.44 85 ARG A CA 1
ATOM 661 C C . ARG A 1 85 ? -4.43 29.516 13.82 1 98.44 85 ARG A C 1
ATOM 663 O O . ARG A 1 85 ? -3.457 29.109 13.188 1 98.44 85 ARG A O 1
ATOM 670 N N . ALA A 1 86 ? -4.309 30.422 14.781 1 98.56 86 ALA A N 1
ATOM 671 C CA . ALA A 1 86 ? -3.098 31.203 15.008 1 98.56 86 ALA A CA 1
ATOM 672 C C . ALA A 1 86 ? -1.915 30.297 15.344 1 98.56 86 ALA A C 1
ATOM 674 O O . ALA A 1 86 ? -0.805 30.516 14.852 1 98.56 86 ALA A O 1
ATOM 675 N N . PRO A 1 87 ? -2.076 29.25 16.188 1 98.56 87 PRO A N 1
ATOM 676 C CA . PRO A 1 87 ? -0.918 28.422 16.516 1 98.56 87 PRO A CA 1
ATOM 677 C C . PRO A 1 87 ? -0.294 27.766 15.297 1 98.56 87 PRO A C 1
ATOM 679 O O . PRO A 1 87 ? 0.93 27.766 15.141 1 98.56 87 PRO A O 1
ATOM 682 N N . VAL A 1 88 ? -1.092 27.219 14.398 1 98.69 88 VAL A N 1
ATOM 683 C CA . VAL A 1 88 ? -0.586 26.531 13.219 1 98.69 88 VAL A CA 1
ATOM 684 C C . VAL A 1 88 ? 0.018 27.531 12.25 1 98.69 88 VAL A C 1
ATOM 686 O O . VAL A 1 88 ? 1.054 27.266 11.633 1 98.69 88 VAL A O 1
ATOM 689 N N . ALA A 1 89 ? -0.629 28.703 12.125 1 98.75 89 ALA A N 1
ATOM 690 C CA . ALA A 1 89 ? -0.094 29.766 11.289 1 98.75 89 ALA A CA 1
ATOM 691 C C . ALA A 1 89 ? 1.276 30.219 11.781 1 98.75 89 ALA A C 1
ATOM 693 O O . ALA A 1 89 ? 2.182 30.469 10.984 1 98.75 89 ALA A O 1
ATOM 694 N N . LEU A 1 90 ? 1.364 30.297 13.062 1 98.75 90 LEU A N 1
ATOM 695 C CA . LEU A 1 90 ? 2.623 30.734 13.656 1 98.75 90 LEU A CA 1
ATOM 696 C C . LEU A 1 90 ? 3.727 29.719 13.406 1 98.75 90 LEU A C 1
ATOM 698 O O . LEU A 1 90 ? 4.809 30.062 12.938 1 98.75 90 LEU A O 1
ATOM 702 N N . VAL A 1 91 ? 3.451 28.469 13.727 1 98.81 91 VAL A N 1
ATOM 703 C CA . VAL A 1 91 ? 4.445 27.406 13.555 1 98.81 91 VAL A CA 1
ATOM 704 C C . VAL A 1 91 ? 4.781 27.266 12.07 1 98.81 91 VAL A C 1
ATOM 706 O O . VAL A 1 91 ? 5.953 27.125 11.703 1 98.81 91 VAL A O 1
ATOM 709 N N . GLY A 1 92 ? 3.74 27.281 11.219 1 98.69 92 GLY A N 1
ATOM 710 C CA . GLY A 1 92 ? 3.965 27.219 9.781 1 98.69 92 GLY A CA 1
ATOM 711 C C . GLY A 1 92 ? 4.762 28.391 9.25 1 98.69 92 GLY A C 1
ATOM 712 O O . GLY A 1 92 ? 5.559 28.234 8.32 1 98.69 92 GLY A O 1
ATOM 713 N N . GLY A 1 93 ? 4.555 29.578 9.836 1 98.75 93 GLY A N 1
ATOM 714 C CA . GLY A 1 93 ? 5.277 30.766 9.438 1 98.75 93 GLY A CA 1
ATOM 715 C C . GLY A 1 93 ? 6.723 30.766 9.891 1 98.75 93 GLY A C 1
ATOM 716 O O . GLY A 1 93 ? 7.578 31.391 9.258 1 98.75 93 GLY A O 1
ATOM 717 N N . LEU A 1 94 ? 7.016 30.047 10.938 1 98.75 94 LEU A N 1
ATOM 718 C CA . LEU A 1 94 ? 8.367 30 11.477 1 98.75 94 LEU A CA 1
ATOM 719 C C . LEU A 1 94 ? 9.156 28.844 10.844 1 98.75 94 LEU A C 1
ATOM 721 O O . LEU A 1 94 ? 10.383 28.797 10.953 1 98.75 94 LEU A O 1
ATOM 725 N N . LEU A 1 95 ? 8.469 27.953 10.156 1 98.69 95 LEU A N 1
ATOM 726 C CA . LEU A 1 95 ? 9.055 26.75 9.57 1 98.69 95 LEU A CA 1
ATOM 727 C C . LEU A 1 95 ? 10.219 27.094 8.648 1 98.69 95 LEU A C 1
ATOM 729 O O . LEU A 1 95 ? 11.258 26.422 8.68 1 98.69 95 LEU A O 1
ATOM 733 N N . PRO A 1 96 ? 10.133 28.125 7.801 1 98.75 96 PRO A N 1
ATOM 734 C CA . PRO A 1 96 ? 11.273 28.469 6.949 1 98.75 96 PRO A CA 1
ATOM 735 C C . PRO A 1 96 ? 12.531 28.781 7.75 1 98.75 96 PRO A C 1
ATOM 737 O O . PRO A 1 96 ? 13.648 28.594 7.254 1 98.75 96 PRO A O 1
ATOM 740 N N . GLY A 1 97 ? 12.398 29.234 8.977 1 98.69 97 GLY A N 1
ATOM 741 C CA . GLY A 1 97 ? 13.539 29.531 9.828 1 98.69 97 GLY A CA 1
ATOM 742 C C . GLY A 1 97 ? 14.359 28.312 10.18 1 98.69 97 GLY A C 1
ATOM 743 O O . GLY A 1 97 ? 15.555 28.422 10.484 1 98.69 97 GLY A O 1
ATOM 744 N N . VAL A 1 98 ? 13.773 27.141 10.086 1 98.75 98 VAL A N 1
ATOM 745 C CA . VAL A 1 98 ? 14.453 25.891 10.391 1 98.75 98 VAL A CA 1
ATOM 746 C C . VAL A 1 98 ? 15.578 25.656 9.383 1 98.75 98 VAL A C 1
ATOM 748 O O . VAL A 1 98 ? 16.531 24.938 9.672 1 98.75 98 VAL A O 1
ATOM 751 N N . ALA A 1 99 ? 15.469 26.266 8.219 1 98.69 99 ALA A N 1
ATOM 752 C CA . ALA A 1 99 ? 16.5 26.141 7.195 1 98.69 99 ALA A CA 1
ATOM 753 C C . ALA A 1 99 ? 17.875 26.547 7.75 1 98.69 99 ALA A C 1
ATOM 755 O O . ALA A 1 99 ? 18.891 25.984 7.363 1 98.69 99 ALA A O 1
ATOM 756 N N . TRP A 1 100 ? 17.844 27.5 8.648 1 98 100 TRP A N 1
ATOM 757 C CA . TRP A 1 100 ? 19.094 28.031 9.195 1 98 100 TRP A CA 1
ATOM 758 C C . TRP A 1 100 ? 19.812 26.969 10.016 1 98 100 TRP A C 1
ATOM 760 O O . TRP A 1 100 ? 21.047 27.016 10.164 1 98 100 TRP A O 1
ATOM 770 N N . LEU A 1 101 ? 19.125 26.016 10.578 1 97.88 101 LEU A N 1
ATOM 771 C CA . LEU A 1 101 ? 19.719 24.938 11.359 1 97.88 101 LEU A CA 1
ATOM 772 C C . LEU A 1 101 ? 20.594 24.031 10.484 1 97.88 101 LEU A C 1
ATOM 774 O O . LEU A 1 101 ? 21.422 23.281 10.992 1 97.88 101 LEU A O 1
ATOM 778 N N . PHE A 1 102 ? 20.453 24.109 9.164 1 98.12 102 PHE A N 1
ATOM 779 C CA . PHE A 1 102 ? 21.172 23.234 8.25 1 98.12 102 PHE A CA 1
ATOM 780 C C . PHE A 1 102 ? 22.266 24 7.516 1 98.12 102 PHE A C 1
ATOM 782 O O . PHE A 1 102 ? 22.75 23.547 6.473 1 98.12 102 PHE A O 1
ATOM 789 N N . ARG A 1 103 ? 22.734 25.172 8.031 1 96.25 103 ARG A N 1
ATOM 790 C CA . ARG A 1 103 ? 23.672 26.078 7.359 1 96.25 103 ARG A CA 1
ATOM 791 C C . ARG A 1 103 ? 25.047 25.438 7.23 1 96.25 103 ARG A C 1
ATOM 793 O O . ARG A 1 103 ? 25.875 25.875 6.422 1 96.25 103 ARG A O 1
ATOM 800 N N . THR A 1 104 ? 25.344 24.391 8.047 1 95.69 104 THR A N 1
ATOM 801 C CA . THR A 1 104 ? 26.641 23.719 7.953 1 95.69 104 THR A CA 1
ATOM 802 C C . THR A 1 104 ? 26.594 22.609 6.902 1 95.69 104 THR A C 1
ATOM 804 O O . THR A 1 104 ? 27.625 22.109 6.473 1 95.69 104 THR A O 1
ATOM 807 N N . ARG A 1 105 ? 25.391 22.234 6.477 1 96.88 105 ARG A N 1
ATOM 808 C CA . ARG A 1 105 ? 25.219 21.109 5.543 1 96.88 105 ARG A CA 1
ATOM 809 C C . ARG A 1 105 ? 24.859 21.609 4.148 1 96.88 105 ARG A C 1
ATOM 811 O O . ARG A 1 105 ? 25.016 20.891 3.166 1 96.88 105 ARG A O 1
ATOM 818 N N . LEU A 1 106 ? 24.391 22.844 4.07 1 97.12 106 LEU A N 1
ATOM 819 C CA . LEU A 1 106 ? 23.969 23.469 2.818 1 97.12 106 LEU A CA 1
ATOM 820 C C . LEU A 1 106 ? 24.703 24.781 2.578 1 97.12 106 LEU A C 1
ATOM 822 O O . LEU A 1 106 ? 25.078 25.469 3.529 1 97.12 106 LEU A O 1
ATOM 826 N N . ASP A 1 107 ? 24.891 25.109 1.286 1 95.31 107 ASP A N 1
ATOM 827 C CA . ASP A 1 107 ? 25.484 26.406 0.956 1 95.31 107 ASP A CA 1
ATOM 828 C C . ASP A 1 107 ? 24.484 27.547 1.204 1 95.31 107 ASP A C 1
ATOM 830 O O . ASP A 1 107 ? 23.281 27.297 1.319 1 95.31 107 ASP A O 1
ATOM 834 N N . ASP A 1 108 ? 24.969 28.75 1.29 1 95.81 108 ASP A N 1
ATOM 835 C CA . ASP A 1 108 ? 24.156 29.906 1.635 1 95.81 108 ASP A CA 1
ATOM 836 C C . ASP A 1 108 ? 22.969 30.031 0.697 1 95.81 108 ASP A C 1
ATOM 838 O O . ASP A 1 108 ? 21.844 30.266 1.146 1 95.81 108 ASP A O 1
ATOM 842 N N . ALA A 1 109 ? 23.234 29.875 -0.574 1 95.38 109 ALA A N 1
ATOM 843 C CA . ALA A 1 109 ? 22.141 29.969 -1.541 1 95.38 109 ALA A CA 1
ATOM 844 C C . ALA A 1 109 ? 21.109 28.859 -1.313 1 95.38 109 ALA A C 1
ATOM 846 O O . ALA A 1 109 ? 19.906 29.078 -1.482 1 95.38 109 ALA A O 1
ATOM 847 N N . GLU A 1 110 ? 21.594 27.672 -0.975 1 97.75 110 GLU A N 1
ATOM 848 C CA . GLU A 1 110 ? 20.703 26.531 -0.718 1 97.75 110 GLU A CA 1
ATOM 849 C C . GLU A 1 110 ? 19.875 26.766 0.541 1 97.75 110 GLU A C 1
ATOM 851 O O . GLU A 1 110 ? 18.703 26.406 0.584 1 97.75 110 GLU A O 1
ATOM 856 N N . VAL A 1 111 ? 20.469 27.328 1.581 1 98.38 111 VAL A N 1
ATOM 857 C CA . VAL A 1 111 ? 19.75 27.625 2.824 1 98.38 111 VAL A CA 1
ATOM 858 C C . VAL A 1 111 ? 18.625 28.609 2.557 1 98.38 111 VAL A C 1
ATOM 860 O O . VAL A 1 111 ? 17.5 28.422 3.031 1 98.38 111 VAL A O 1
ATOM 863 N N . VAL A 1 112 ? 18.891 29.641 1.781 1 97.88 112 VAL A N 1
ATOM 864 C CA . VAL A 1 112 ? 17.875 30.641 1.449 1 97.88 112 VAL A CA 1
ATOM 865 C C . VAL A 1 112 ? 16.797 30.016 0.579 1 97.88 112 VAL A C 1
ATOM 867 O O . VAL A 1 112 ? 15.609 30.281 0.767 1 97.88 112 VAL A O 1
ATOM 870 N N . ALA A 1 113 ? 17.234 29.188 -0.379 1 98.12 113 ALA A N 1
ATOM 871 C CA . ALA A 1 113 ? 16.266 28.5 -1.231 1 98.12 113 ALA A CA 1
ATOM 872 C C . ALA A 1 113 ? 15.352 27.594 -0.406 1 98.12 113 ALA A C 1
ATOM 874 O O . ALA A 1 113 ? 14.141 27.547 -0.652 1 98.12 113 ALA A O 1
ATOM 875 N N . LEU A 1 114 ? 15.945 26.844 0.548 1 98.81 114 LEU A N 1
ATOM 876 C CA . LEU A 1 114 ? 15.148 25.984 1.422 1 98.81 114 LEU A CA 1
ATOM 877 C C . LEU A 1 114 ? 14.125 26.797 2.201 1 98.81 114 LEU A C 1
ATOM 879 O O . LEU A 1 114 ? 12.953 26.422 2.291 1 98.81 114 LEU A O 1
ATOM 883 N N . ALA A 1 115 ? 14.57 27.938 2.764 1 98.81 115 ALA A N 1
ATOM 884 C CA . ALA A 1 115 ? 13.656 28.828 3.475 1 98.81 115 ALA A CA 1
ATOM 885 C C . ALA A 1 115 ? 12.523 29.297 2.562 1 98.81 115 ALA A C 1
ATOM 887 O O . ALA A 1 115 ? 11.352 29.281 2.959 1 98.81 115 ALA A O 1
ATOM 888 N N . GLY A 1 116 ? 12.867 29.688 1.361 1 98.44 116 GLY A N 1
ATOM 889 C CA . GLY A 1 116 ? 11.867 30.156 0.41 1 98.44 116 GLY A CA 1
ATOM 890 C C . GLY A 1 116 ? 10.859 29.078 0.03 1 98.44 116 GLY A C 1
ATOM 891 O O . GLY A 1 116 ? 9.664 29.359 -0.044 1 98.44 116 GLY A O 1
ATOM 892 N N . LEU A 1 117 ? 11.344 27.859 -0.236 1 98.56 117 LEU A N 1
ATOM 893 C CA . LEU A 1 117 ? 10.477 26.75 -0.613 1 98.56 117 LEU A CA 1
ATOM 894 C C . LEU A 1 117 ? 9.516 26.406 0.522 1 98.56 117 LEU A C 1
ATOM 896 O O . LEU A 1 117 ? 8.336 26.141 0.285 1 98.56 117 LEU A O 1
ATOM 900 N N . LEU A 1 118 ? 9.984 26.422 1.775 1 98.75 118 LEU A N 1
ATOM 901 C CA . LEU A 1 118 ? 9.148 26.109 2.932 1 98.75 118 LEU A CA 1
ATOM 902 C C . LEU A 1 118 ? 8.164 27.25 3.203 1 98.75 118 LEU A C 1
ATOM 904 O O . LEU A 1 118 ? 7.078 27.016 3.734 1 98.75 118 LEU A O 1
ATOM 908 N N . ALA A 1 119 ? 8.523 28.453 2.797 1 98.62 119 ALA A N 1
ATOM 909 C CA . ALA A 1 119 ? 7.715 29.641 3.078 1 98.62 119 ALA A CA 1
ATOM 910 C C . ALA A 1 119 ? 6.531 29.734 2.117 1 98.62 119 ALA A C 1
ATOM 912 O O . ALA A 1 119 ? 5.43 30.125 2.518 1 98.62 119 ALA A O 1
ATOM 913 N N . LEU A 1 120 ? 6.785 29.344 0.837 1 97.81 120 LEU A N 1
ATOM 914 C CA . LEU A 1 120 ? 5.824 29.75 -0.177 1 97.81 120 LEU A CA 1
ATOM 915 C C . LEU A 1 120 ? 5.188 28.547 -0.852 1 97.81 120 LEU A C 1
ATOM 917 O O . LEU A 1 120 ? 4.301 28.703 -1.695 1 97.81 120 LEU A O 1
ATOM 921 N N . ASN A 1 121 ? 5.629 27.344 -0.5 1 98.25 121 ASN A N 1
ATOM 922 C CA . ASN A 1 121 ? 4.988 26.172 -1.092 1 98.25 121 ASN A CA 1
ATOM 923 C C . ASN A 1 121 ? 3.477 26.203 -0.881 1 98.25 121 ASN A C 1
ATOM 925 O O . ASN A 1 121 ? 3.006 26.422 0.235 1 98.25 121 ASN A O 1
ATOM 929 N N . PRO A 1 122 ? 2.676 25.953 -1.926 1 98.12 122 PRO A N 1
ATOM 930 C CA . PRO A 1 122 ? 1.22 26.094 -1.833 1 98.12 122 PRO A CA 1
ATOM 931 C C . PRO A 1 122 ? 0.605 25.156 -0.797 1 98.12 122 PRO A C 1
ATOM 933 O O . PRO A 1 122 ? -0.319 25.531 -0.078 1 98.12 122 PRO A O 1
ATOM 936 N N . VAL A 1 123 ? 1.091 23.938 -0.722 1 98.19 123 VAL A N 1
ATOM 937 C CA . VAL A 1 123 ? 0.567 22.969 0.224 1 98.19 123 VAL A CA 1
ATOM 938 C C . VAL A 1 123 ? 0.786 23.453 1.653 1 98.19 123 VAL A C 1
ATOM 940 O O . VAL A 1 123 ? -0.127 23.406 2.48 1 98.19 123 VAL A O 1
ATOM 943 N N . LEU A 1 124 ? 1.976 23.984 1.914 1 98.62 124 LEU A N 1
ATOM 944 C CA . LEU A 1 124 ? 2.334 24.422 3.26 1 98.62 124 LEU A CA 1
ATOM 945 C C . LEU A 1 124 ? 1.583 25.688 3.637 1 98.62 124 LEU A C 1
ATOM 947 O O . LEU A 1 124 ? 1.104 25.812 4.766 1 98.62 124 LEU A O 1
ATOM 951 N N . VAL A 1 125 ? 1.485 26.578 2.705 1 98.5 125 VAL A N 1
ATOM 952 C CA . VAL A 1 125 ? 0.758 27.812 2.99 1 98.5 125 VAL A CA 1
ATOM 953 C C . VAL A 1 125 ? -0.716 27.5 3.236 1 98.5 125 VAL A C 1
ATOM 955 O O . VAL A 1 125 ? -1.304 27.969 4.211 1 98.5 125 VAL A O 1
ATOM 958 N N . TYR A 1 126 ? -1.289 26.703 2.418 1 97.44 126 TYR A N 1
ATOM 959 C CA . TYR A 1 126 ? -2.709 26.375 2.506 1 97.44 126 TYR A CA 1
ATOM 960 C C . TYR A 1 126 ? -3.037 25.719 3.836 1 97.44 126 TYR A C 1
ATOM 962 O O . TYR A 1 126 ? -3.938 26.156 4.555 1 97.44 126 TYR A O 1
ATOM 970 N N . TYR A 1 127 ? -2.287 24.766 4.23 1 97.12 127 TYR A N 1
ATOM 971 C CA . TYR A 1 127 ? -2.652 23.953 5.391 1 97.12 127 TYR A CA 1
ATOM 972 C C . TYR A 1 127 ? -2.129 24.578 6.68 1 97.12 127 TYR A C 1
ATOM 974 O O . TYR A 1 127 ? -2.525 24.188 7.777 1 97.12 127 TYR A O 1
ATOM 982 N N . SER A 1 128 ? -1.241 25.562 6.574 1 97.88 128 SER A N 1
ATOM 983 C CA . SER A 1 128 ? -0.817 26.312 7.754 1 97.88 128 SER A CA 1
ATOM 984 C C . SER A 1 128 ? -1.89 27.297 8.203 1 97.88 128 SER A C 1
ATOM 986 O O . SER A 1 128 ? -1.793 27.891 9.281 1 97.88 128 SER A O 1
ATOM 988 N N . ARG A 1 129 ? -2.852 27.406 7.43 1 97 129 ARG A N 1
ATOM 989 C CA . ARG A 1 129 ? -3.924 28.344 7.742 1 97 129 ARG A CA 1
ATOM 990 C C . ARG A 1 129 ? -5.164 27.609 8.242 1 97 129 ARG A C 1
ATOM 992 O O . ARG A 1 129 ? -6.266 28.172 8.227 1 97 129 ARG A O 1
ATOM 999 N N . PHE A 1 130 ? -5.02 26.359 8.602 1 95.31 130 PHE A N 1
ATOM 1000 C CA . PHE A 1 130 ? -6.027 25.516 9.234 1 95.31 130 PHE A CA 1
ATOM 1001 C C . PHE A 1 130 ? -5.613 25.156 10.656 1 95.31 130 PHE A C 1
ATOM 1003 O O . PHE A 1 130 ? -4.422 25.031 10.945 1 95.31 130 PHE A O 1
ATOM 1010 N N . MET A 1 131 ? -6.621 25.016 11.492 1 96.56 131 MET A N 1
ATOM 1011 C CA . MET A 1 131 ? -6.34 24.422 12.789 1 96.56 131 MET A CA 1
ATOM 1012 C C . MET A 1 131 ? -6.254 22.891 12.672 1 96.56 131 MET A C 1
ATOM 1014 O O . MET A 1 131 ? -7.164 22.188 13.102 1 96.56 131 MET A O 1
ATOM 1018 N N . ARG A 1 132 ? -5.207 22.438 12.07 1 93.62 132 ARG A N 1
ATOM 1019 C CA . ARG A 1 132 ? -4.949 21.016 11.844 1 93.62 132 ARG A CA 1
ATOM 1020 C C . ARG A 1 132 ? -3.504 20.656 12.18 1 93.62 132 ARG A C 1
ATOM 1022 O O . ARG A 1 132 ? -2.654 21.547 12.297 1 93.62 132 ARG A O 1
ATOM 1029 N N . ASN A 1 133 ? -3.211 19.391 12.219 1 96.06 133 ASN A N 1
ATOM 1030 C CA . ASN A 1 133 ? -2.01 18.969 12.93 1 96.06 133 ASN A CA 1
ATOM 1031 C C . ASN A 1 133 ? -0.861 18.672 11.961 1 96.06 133 ASN A C 1
ATOM 1033 O O . ASN A 1 133 ? 0.3 18.625 12.375 1 96.06 133 ASN A O 1
ATOM 1037 N N . ASP A 1 134 ? -1.016 18.5 10.695 1 95.56 134 ASP A N 1
ATOM 1038 C CA . ASP A 1 134 ? 0.001 17.969 9.797 1 95.56 134 ASP A CA 1
ATOM 1039 C C . ASP A 1 134 ? 1.192 18.906 9.688 1 95.56 134 ASP A C 1
ATOM 1041 O O . ASP A 1 134 ? 2.346 18.484 9.727 1 95.56 134 ASP A O 1
ATOM 1045 N N . VAL A 1 135 ? 0.872 20.188 9.516 1 98.06 135 VAL A N 1
ATOM 1046 C CA . VAL A 1 135 ? 1.951 21.156 9.406 1 98.06 135 VAL A CA 1
ATOM 1047 C C . VAL A 1 135 ? 2.75 21.203 10.711 1 98.06 135 VAL A C 1
ATOM 1049 O O . VAL A 1 135 ? 3.975 21.344 10.688 1 98.06 135 VAL A O 1
ATOM 1052 N N . LEU A 1 136 ? 2.08 21 11.844 1 98.56 136 LEU A N 1
ATOM 1053 C CA . LEU A 1 136 ? 2.754 20.984 13.141 1 98.56 136 LEU A CA 1
ATOM 1054 C C . LEU A 1 136 ? 3.725 19.812 13.227 1 98.56 136 LEU A C 1
ATOM 1056 O O . LEU A 1 136 ? 4.887 20 13.594 1 98.56 136 LEU A O 1
ATOM 1060 N N . VAL A 1 137 ? 3.262 18.641 12.82 1 97.94 137 VAL A N 1
ATOM 1061 C CA . VAL A 1 137 ? 4.094 17.438 12.883 1 97.94 137 VAL A CA 1
ATOM 1062 C C . VAL A 1 137 ? 5.324 17.625 12 1 97.94 137 VAL A C 1
ATOM 1064 O O . VAL A 1 137 ? 6.449 17.344 12.422 1 97.94 137 VAL A O 1
ATOM 1067 N N . ALA A 1 138 ? 5.102 18.062 10.797 1 98.5 138 ALA A N 1
ATOM 1068 C CA . ALA A 1 138 ? 6.191 18.219 9.844 1 98.5 138 ALA A CA 1
ATOM 1069 C C . ALA A 1 138 ? 7.203 19.266 10.328 1 98.5 138 ALA A C 1
ATOM 1071 O O . ALA A 1 138 ? 8.414 19.031 10.258 1 98.5 138 ALA A O 1
ATOM 1072 N N . ALA A 1 139 ? 6.699 20.375 10.859 1 98.75 139 ALA A N 1
ATOM 1073 C CA . ALA A 1 139 ? 7.566 21.469 11.297 1 98.75 139 ALA A CA 1
ATOM 1074 C C . ALA A 1 139 ? 8.391 21.078 12.516 1 98.75 139 ALA A C 1
ATOM 1076 O O . ALA A 1 139 ? 9.609 21.281 12.547 1 98.75 139 ALA A O 1
ATOM 1077 N N . PHE A 1 140 ? 7.727 20.484 13.492 1 98.88 140 PHE A N 1
ATOM 1078 C CA . PHE A 1 140 ? 8.43 20.078 14.703 1 98.88 140 PHE A CA 1
ATOM 1079 C C . PHE A 1 140 ? 9.43 18.969 14.406 1 98.88 140 PHE A C 1
ATOM 1081 O O . PHE A 1 140 ? 10.539 18.969 14.945 1 98.88 140 PHE A O 1
ATOM 1088 N N . SER A 1 141 ? 9.039 18.094 13.531 1 98.62 141 SER A N 1
ATOM 1089 C CA . SER A 1 141 ? 9.945 17 13.195 1 98.62 141 SER A CA 1
ATOM 1090 C C . SER A 1 141 ? 11.164 17.5 12.43 1 98.62 141 SER A C 1
ATOM 1092 O O . SER A 1 141 ? 12.289 17.047 12.688 1 98.62 141 SER A O 1
ATOM 1094 N N . LEU A 1 142 ? 10.938 18.375 11.477 1 98.81 142 LEU A N 1
ATOM 1095 C CA . LEU A 1 142 ? 12.062 18.953 10.742 1 98.81 142 LEU A CA 1
ATOM 1096 C C . LEU A 1 142 ? 12.977 19.734 11.672 1 98.81 142 LEU A C 1
ATOM 1098 O O . LEU A 1 142 ? 14.203 19.672 11.547 1 98.81 142 LEU A O 1
ATOM 1102 N N . ALA A 1 143 ? 12.383 20.484 12.578 1 98.81 143 ALA A N 1
ATOM 1103 C CA . ALA A 1 143 ? 13.172 21.25 13.539 1 98.81 143 ALA A CA 1
ATOM 1104 C C . ALA A 1 143 ? 13.977 20.312 14.445 1 98.81 143 ALA A C 1
ATOM 1106 O O . ALA A 1 143 ? 15.141 20.578 14.75 1 98.81 143 ALA A O 1
ATOM 1107 N N . ALA A 1 144 ? 13.32 19.234 14.922 1 98.75 144 ALA A N 1
ATOM 1108 C CA . ALA A 1 144 ? 14.031 18.25 15.727 1 98.75 144 ALA A CA 1
ATOM 1109 C C . ALA A 1 144 ? 15.234 17.703 14.977 1 98.75 144 ALA A C 1
ATOM 1111 O O . ALA A 1 144 ? 16.328 17.562 15.547 1 98.75 144 ALA A O 1
ATOM 1112 N N . LEU A 1 145 ? 15.039 17.344 13.734 1 98.38 145 LEU A N 1
ATOM 1113 C CA . LEU A 1 145 ? 16.141 16.891 12.898 1 98.38 145 LEU A CA 1
ATOM 1114 C C . LEU A 1 145 ? 17.219 17.969 12.789 1 98.38 145 LEU A C 1
ATOM 1116 O O . LEU A 1 145 ? 18.422 17.672 12.844 1 98.38 145 LEU A O 1
ATOM 1120 N N . GLY A 1 146 ? 16.781 19.25 12.586 1 98.44 146 GLY A N 1
ATOM 1121 C CA . GLY A 1 146 ? 17.719 20.344 12.492 1 98.44 146 GLY A CA 1
ATOM 1122 C C . GLY A 1 146 ? 18.594 20.5 13.727 1 98.44 146 GLY A C 1
ATOM 1123 O O . GLY A 1 146 ? 19.812 20.688 13.609 1 98.44 146 GLY A O 1
ATOM 1124 N N . PHE A 1 147 ? 18.016 20.375 14.883 1 98.25 147 PHE A N 1
ATOM 1125 C CA . PHE A 1 147 ? 18.781 20.469 16.125 1 98.25 147 PHE A CA 1
ATOM 1126 C C . PHE A 1 147 ? 19.734 19.297 16.266 1 98.25 147 PHE A C 1
ATOM 1128 O O . PHE A 1 147 ? 20.859 19.453 16.766 1 98.25 147 PHE A O 1
ATOM 1135 N N . ALA A 1 148 ? 19.281 18.141 15.867 1 96.12 148 ALA A N 1
ATOM 1136 C CA . ALA A 1 148 ? 20.141 16.969 15.914 1 96.12 148 ALA A CA 1
ATOM 1137 C C . ALA A 1 148 ? 21.359 17.141 15 1 96.12 148 ALA A C 1
ATOM 1139 O O . ALA A 1 148 ? 22.484 16.844 15.398 1 96.12 148 ALA A O 1
ATOM 1140 N N . VAL A 1 149 ? 21.094 17.625 13.812 1 96.31 149 VAL A N 1
ATOM 1141 C CA . VAL A 1 149 ? 22.172 17.844 12.852 1 96.31 149 VAL A CA 1
ATOM 1142 C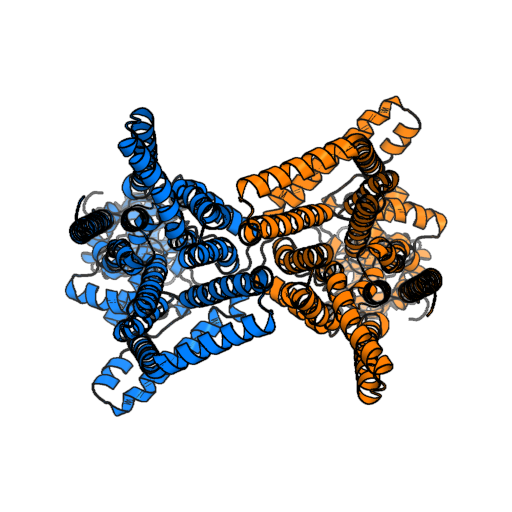 C . VAL A 1 149 ? 23.125 18.922 13.375 1 96.31 149 VAL A C 1
ATOM 1144 O O . VAL A 1 149 ? 24.344 18.766 13.289 1 96.31 149 VAL A O 1
ATOM 1147 N N . ARG A 1 150 ? 22.609 19.938 13.898 1 96 150 ARG A N 1
ATOM 1148 C CA . ARG A 1 150 ? 23.438 21 14.453 1 96 150 ARG A CA 1
ATOM 1149 C C . ARG A 1 150 ? 24.281 20.484 15.609 1 96 150 ARG A C 1
ATOM 1151 O O . ARG A 1 150 ? 25.453 20.859 15.758 1 96 150 ARG A O 1
ATOM 1158 N N . ALA A 1 151 ? 23.75 19.625 16.422 1 94.94 151 ALA A N 1
ATOM 1159 C CA . ALA A 1 151 ? 24.484 19.016 17.531 1 94.94 151 ALA A CA 1
ATOM 1160 C C . ALA A 1 151 ? 25.672 18.203 17.016 1 94.94 151 ALA A C 1
ATOM 1162 O O . ALA A 1 151 ? 26.766 18.281 17.578 1 94.94 151 ALA A O 1
ATOM 1163 N N . ILE A 1 152 ? 25.453 17.516 16.016 1 90.94 152 ILE A N 1
ATOM 1164 C CA . ILE A 1 152 ? 26.5 16.688 15.438 1 90.94 152 ILE A CA 1
ATOM 1165 C C . ILE A 1 152 ? 27.609 17.578 14.867 1 90.94 152 ILE A C 1
ATOM 1167 O O . ILE A 1 152 ? 28.797 17.281 15.039 1 90.94 152 ILE A O 1
ATOM 1171 N N . ASP A 1 153 ? 27.219 18.641 14.297 1 93.44 153 ASP A N 1
ATOM 1172 C CA . ASP A 1 153 ? 28.172 19.484 13.578 1 93.44 153 ASP A CA 1
ATOM 1173 C C . ASP A 1 153 ? 28.938 20.406 14.539 1 93.44 153 ASP A C 1
ATOM 1175 O O . ASP A 1 153 ? 30.109 20.703 14.312 1 93.44 153 ASP A O 1
ATOM 1179 N N . THR A 1 154 ? 28.297 20.859 15.562 1 93.62 154 THR A N 1
ATOM 1180 C CA . THR A 1 154 ? 28.906 21.859 16.422 1 93.62 154 THR A CA 1
ATOM 1181 C C . THR A 1 154 ? 29.359 21.25 17.75 1 93.62 154 THR A C 1
ATOM 1183 O O . THR A 1 154 ? 30.141 21.859 18.469 1 93.62 154 THR A O 1
ATOM 1186 N N . GLY A 1 155 ? 28.797 20.109 18.125 1 92.38 155 GLY A N 1
ATOM 1187 C CA . GLY A 1 155 ? 29.125 19.484 19.391 1 92.38 155 GLY A CA 1
ATOM 1188 C C . GLY A 1 155 ? 28.375 20.062 20.562 1 92.38 155 GLY A C 1
ATOM 1189 O O . GLY A 1 155 ? 28.609 19.688 21.703 1 92.38 155 GLY A O 1
ATOM 1190 N N . ARG A 1 156 ? 27.453 20.938 20.234 1 93.44 156 ARG A N 1
ATOM 1191 C CA . ARG A 1 156 ? 26.688 21.578 21.297 1 93.44 156 ARG A CA 1
ATOM 1192 C C . ARG A 1 156 ? 25.672 20.609 21.891 1 93.44 156 ARG A C 1
ATOM 1194 O O . ARG A 1 156 ? 24.656 20.297 21.25 1 93.44 156 ARG A O 1
ATOM 1201 N N . ARG A 1 157 ? 25.766 20.312 23.109 1 92.94 157 ARG A N 1
ATOM 1202 C CA . ARG A 1 157 ? 24.984 19.281 23.781 1 92.94 157 ARG A CA 1
ATOM 1203 C C . ARG A 1 157 ? 23.547 19.75 23.984 1 92.94 157 ARG A C 1
ATOM 1205 O O . ARG A 1 157 ? 22.609 18.938 23.984 1 92.94 157 ARG A O 1
ATOM 1212 N N . GLY A 1 158 ? 23.375 21.047 24.188 1 95.88 158 GLY A N 1
ATOM 1213 C CA . GLY A 1 158 ? 22.031 21.594 24.359 1 95.88 158 GLY A CA 1
ATOM 1214 C C . GLY A 1 158 ? 21.125 21.344 23.188 1 95.88 158 GLY A C 1
ATOM 1215 O O . GLY A 1 158 ? 19.906 21.234 23.344 1 95.88 158 GLY A O 1
ATOM 1216 N N . ASP A 1 159 ? 21.703 21.25 22 1 96.94 159 ASP A N 1
ATOM 1217 C CA . ASP A 1 159 ? 20.922 21.031 20.797 1 96.94 159 ASP A CA 1
ATOM 1218 C C . ASP A 1 159 ? 20.297 19.625 20.781 1 96.94 159 ASP A C 1
ATOM 1220 O O . ASP A 1 159 ? 19.234 19.422 20.203 1 96.94 159 ASP A O 1
ATOM 1224 N N . VAL A 1 160 ? 20.938 18.688 21.422 1 97.06 160 VAL A N 1
ATOM 1225 C CA . VAL A 1 160 ? 20.375 17.344 21.516 1 97.06 160 VAL A CA 1
ATOM 1226 C C . VAL A 1 160 ? 19.125 17.375 22.406 1 97.06 160 VAL A C 1
ATOM 1228 O O . VAL A 1 160 ? 18.109 16.734 22.078 1 97.06 160 VAL A O 1
ATOM 1231 N N . VAL A 1 161 ? 19.203 18.109 23.453 1 97.62 161 VAL A N 1
ATOM 1232 C CA . VAL A 1 161 ? 18.078 18.25 24.375 1 97.62 161 VAL A CA 1
ATOM 1233 C C . VAL A 1 161 ? 16.922 18.969 23.672 1 97.62 161 VAL A C 1
ATOM 1235 O O . VAL A 1 161 ? 15.766 18.562 23.797 1 97.62 161 VAL A O 1
ATOM 1238 N N . ALA A 1 162 ? 17.281 20 22.922 1 98.19 162 ALA A N 1
ATOM 1239 C CA . ALA A 1 162 ? 16.266 20.719 22.156 1 98.19 162 ALA A CA 1
ATOM 1240 C C . ALA A 1 162 ? 15.594 19.797 21.141 1 98.19 162 ALA A C 1
ATOM 1242 O O . ALA A 1 162 ? 14.383 19.891 20.922 1 98.19 162 ALA A O 1
ATOM 1243 N N . ALA A 1 163 ? 16.391 18.953 20.516 1 98.38 163 ALA A N 1
ATOM 1244 C CA . ALA A 1 163 ? 15.844 18 19.547 1 98.38 163 ALA A CA 1
ATOM 1245 C C . ALA A 1 163 ? 14.812 17.078 20.203 1 98.38 163 ALA A C 1
ATOM 1247 O O . ALA A 1 163 ? 13.75 16.812 19.641 1 98.38 163 ALA A O 1
ATOM 1248 N N . GLY A 1 164 ? 15.109 16.594 21.375 1 98.12 164 GLY A N 1
ATOM 1249 C CA . GLY A 1 164 ? 14.172 15.742 22.109 1 98.12 164 GLY A CA 1
ATOM 1250 C C . GLY A 1 164 ? 12.883 16.453 22.469 1 98.12 164 GLY A C 1
ATOM 1251 O O . GLY A 1 164 ? 11.797 15.906 22.297 1 98.12 164 GLY A O 1
ATOM 1252 N N . ALA A 1 165 ? 13.008 17.656 22.938 1 98.19 165 ALA A N 1
ATOM 1253 C CA . ALA A 1 165 ? 11.844 18.438 23.344 1 98.19 165 ALA A CA 1
ATOM 1254 C C . ALA A 1 165 ? 10.953 18.766 22.156 1 98.19 165 ALA A C 1
ATOM 1256 O O . ALA A 1 165 ? 9.727 18.625 22.234 1 98.19 165 ALA A O 1
ATOM 1257 N N . VAL A 1 166 ? 11.57 19.156 21.078 1 98.62 166 VAL A N 1
ATOM 1258 C CA . VAL A 1 166 ? 10.812 19.562 19.891 1 98.62 166 VAL A CA 1
ATOM 1259 C C . VAL A 1 166 ? 10.18 18.328 19.234 1 98.62 166 VAL A C 1
ATOM 1261 O O . VAL A 1 166 ? 9.07 18.406 18.703 1 98.62 166 VAL A O 1
ATOM 1264 N N . LEU A 1 167 ? 10.867 17.219 19.234 1 98.12 167 LEU A N 1
ATOM 1265 C CA . LEU A 1 167 ? 10.281 15.984 18.734 1 98.12 167 LEU A CA 1
ATOM 1266 C C . LEU A 1 167 ? 9.047 15.602 19.531 1 98.12 167 LEU A C 1
ATOM 1268 O O . LEU A 1 167 ? 8.062 15.109 18.969 1 98.12 167 LEU A O 1
ATOM 1272 N N . ALA A 1 168 ? 9.125 15.805 20.844 1 97.31 168 ALA A N 1
ATOM 1273 C CA . ALA A 1 168 ? 7.965 15.539 21.688 1 97.31 168 ALA A CA 1
ATOM 1274 C C . ALA A 1 168 ? 6.77 16.391 21.266 1 97.31 168 ALA A C 1
ATOM 1276 O O . ALA A 1 168 ? 5.625 15.93 21.297 1 97.31 168 ALA A O 1
ATOM 1277 N N . LEU A 1 169 ? 7.02 17.609 20.891 1 98.19 169 LEU A N 1
ATOM 1278 C CA . LEU A 1 169 ? 5.945 18.469 20.422 1 98.19 169 LEU A CA 1
ATOM 1279 C C . LEU A 1 169 ? 5.277 17.875 19.172 1 98.19 169 LEU A C 1
ATOM 1281 O O . LEU A 1 169 ? 4.059 17.984 19.016 1 98.19 169 LEU A O 1
ATOM 1285 N N . ALA A 1 170 ? 6.105 17.266 18.281 1 97.81 170 ALA A N 1
ATOM 1286 C CA . ALA A 1 170 ? 5.527 16.594 17.125 1 97.81 170 ALA A CA 1
ATOM 1287 C C . ALA A 1 170 ? 4.574 15.477 17.562 1 97.81 170 ALA A C 1
ATOM 1289 O O . ALA A 1 170 ? 3.486 15.328 17 1 97.81 170 ALA A O 1
ATOM 1290 N N . PHE A 1 171 ? 4.945 14.805 18.594 1 93.56 171 PHE A N 1
ATOM 1291 C CA . PHE A 1 171 ? 4.141 13.703 19.109 1 93.56 171 PHE A CA 1
ATOM 1292 C C . PHE A 1 171 ? 2.873 14.219 19.766 1 93.56 171 PHE A C 1
ATOM 1294 O O . PHE A 1 171 ? 1.878 13.492 19.859 1 93.56 171 PHE A O 1
ATOM 1301 N N . THR A 1 172 ? 2.912 15.422 20.266 1 95.31 172 THR A N 1
ATOM 1302 C CA . THR A 1 172 ? 1.724 16 20.875 1 95.31 172 THR A CA 1
ATOM 1303 C C . THR A 1 172 ? 0.754 16.5 19.812 1 95.31 172 THR A C 1
ATOM 1305 O O . THR A 1 172 ? -0.416 16.766 20.109 1 95.31 172 THR A O 1
ATOM 1308 N N . ALA A 1 173 ? 1.24 16.688 18.594 1 95.06 173 ALA A N 1
ATOM 1309 C CA . ALA A 1 173 ? 0.375 17.156 17.516 1 95.06 173 ALA A CA 1
ATOM 1310 C C . ALA A 1 173 ? -0.433 16 16.922 1 95.06 173 ALA A C 1
ATOM 1312 O O . ALA A 1 173 ? -1.662 16.078 16.844 1 95.06 173 ALA A O 1
ATOM 1313 N N . LYS A 1 174 ? 0.296 15.008 16.547 1 91.19 174 LYS A N 1
ATOM 1314 C CA . LYS A 1 174 ? -0.37 13.875 15.914 1 91.19 174 LYS A CA 1
ATOM 1315 C C . LYS A 1 174 ? 0.473 12.609 16.016 1 91.19 174 LYS A C 1
ATOM 1317 O O . LYS A 1 174 ? 1.702 12.68 16.094 1 91.19 174 LYS A O 1
ATOM 1322 N N . GLU A 1 175 ? -0.109 11.469 15.984 1 86.06 175 GLU A N 1
ATOM 1323 C CA . GLU A 1 175 ? 0.528 10.172 16.219 1 86.06 175 GLU A CA 1
ATOM 1324 C C . GLU A 1 175 ? 1.477 9.812 15.07 1 86.06 175 GLU A C 1
ATOM 1326 O O . GLU A 1 175 ? 2.43 9.055 15.266 1 86.06 175 GLU A O 1
ATOM 1331 N N . ASN A 1 176 ? 1.275 10.344 13.875 1 88.94 176 ASN A N 1
ATOM 1332 C CA . ASN A 1 176 ? 2.125 9.977 12.75 1 88.94 176 ASN A CA 1
ATOM 1333 C C . ASN A 1 176 ? 3.533 10.547 12.898 1 88.94 176 ASN A C 1
ATOM 1335 O O . ASN A 1 176 ? 4.395 10.312 12.055 1 88.94 176 ASN A O 1
ATOM 1339 N N . ALA A 1 177 ? 3.785 11.258 14 1 93.31 177 ALA A N 1
ATOM 1340 C CA . ALA A 1 177 ? 5.16 11.602 14.352 1 93.31 177 ALA A CA 1
ATOM 1341 C C . ALA A 1 177 ? 6.031 10.359 14.453 1 93.31 177 ALA A C 1
ATOM 1343 O O . ALA A 1 177 ? 7.23 10.398 14.156 1 93.31 177 ALA A O 1
ATOM 1344 N N . LEU A 1 178 ? 5.391 9.297 14.789 1 90.25 178 LEU A N 1
ATOM 1345 C CA . LEU A 1 178 ? 6.094 8.023 14.859 1 90.25 178 LEU A CA 1
ATOM 1346 C C . LEU A 1 178 ? 6.613 7.609 13.484 1 90.25 178 LEU A C 1
ATOM 1348 O O . LEU A 1 178 ? 7.684 7.012 13.375 1 90.25 178 LEU A O 1
ATOM 1352 N N . VAL A 1 179 ? 5.867 7.887 12.477 1 92.19 179 VAL A N 1
ATOM 1353 C CA . VAL A 1 179 ? 6.25 7.559 11.109 1 92.19 179 VAL A CA 1
ATOM 1354 C C . VAL A 1 179 ? 7.508 8.336 10.727 1 92.19 179 VAL A C 1
ATOM 1356 O O . VAL A 1 179 ? 8.383 7.809 10.031 1 92.19 179 VAL A O 1
ATOM 1359 N N . TYR A 1 180 ? 7.629 9.586 11.211 1 96.19 180 TYR A N 1
ATOM 1360 C CA . TYR A 1 180 ? 8.82 10.383 10.961 1 96.19 180 TYR A CA 1
ATOM 1361 C C . TYR A 1 180 ? 10.062 9.719 11.555 1 96.19 180 TYR A C 1
ATOM 1363 O O . TYR A 1 180 ? 11.102 9.633 10.898 1 96.19 180 TYR A O 1
ATOM 1371 N N . VAL A 1 181 ? 9.938 9.242 12.766 1 94.81 181 VAL A N 1
ATOM 1372 C CA . VAL A 1 181 ? 11.055 8.555 13.414 1 94.81 181 VAL A CA 1
ATOM 1373 C C . VAL A 1 181 ? 11.453 7.332 12.594 1 94.81 181 VAL A C 1
ATOM 1375 O O . VAL A 1 181 ? 12.641 7.094 12.359 1 94.81 181 VAL A O 1
ATOM 1378 N N . GLY A 1 182 ? 10.414 6.602 12.156 1 94.12 182 GLY A N 1
ATOM 1379 C CA . GLY A 1 182 ? 10.68 5.461 11.305 1 94.12 182 GLY A CA 1
ATOM 1380 C C . GLY A 1 182 ? 11.383 5.836 10.008 1 94.12 182 GLY A C 1
ATOM 1381 O O . GLY A 1 182 ? 12.281 5.129 9.555 1 94.12 182 GLY A O 1
ATOM 1382 N N . MET A 1 183 ? 11.016 6.91 9.445 1 96.12 183 MET A N 1
ATOM 1383 C CA . MET A 1 183 ? 11.602 7.359 8.188 1 96.12 183 MET A CA 1
ATOM 1384 C C . MET A 1 183 ? 13.039 7.836 8.398 1 96.12 183 MET A C 1
ATOM 1386 O O . MET A 1 183 ? 13.891 7.648 7.535 1 96.12 183 MET A O 1
ATOM 1390 N N . PHE A 1 184 ? 13.289 8.484 9.562 1 96.69 184 PHE A N 1
ATOM 1391 C CA . PHE A 1 184 ? 14.656 8.891 9.883 1 96.69 184 PHE A CA 1
ATOM 1392 C C . PHE A 1 184 ? 15.562 7.676 10.031 1 96.69 184 PHE A C 1
ATOM 1394 O O . PHE A 1 184 ? 16.672 7.656 9.5 1 96.69 184 PHE A O 1
ATOM 1401 N N . VAL A 1 185 ? 15.039 6.637 10.664 1 93.06 185 VAL A N 1
ATOM 1402 C CA . VAL A 1 185 ? 15.789 5.402 10.852 1 93.06 185 VAL A CA 1
ATOM 1403 C C . VAL A 1 185 ? 16 4.715 9.5 1 93.06 185 VAL A C 1
ATOM 1405 O O . VAL A 1 185 ? 17.094 4.258 9.195 1 93.06 185 VAL A O 1
ATOM 1408 N N . GLY A 1 186 ? 14.938 4.68 8.711 1 93.62 186 GLY A N 1
ATOM 1409 C CA . GLY A 1 186 ? 15.031 4.07 7.391 1 93.62 186 GLY A CA 1
ATOM 1410 C C . GLY A 1 186 ? 16.016 4.773 6.477 1 93.62 186 GLY A C 1
ATOM 1411 O O . GLY A 1 186 ? 16.812 4.125 5.793 1 93.62 186 GLY A O 1
ATOM 1412 N N . ALA A 1 187 ? 15.906 6.066 6.449 1 95 187 ALA A N 1
ATOM 1413 C CA . ALA A 1 187 ? 16.828 6.844 5.625 1 95 187 ALA A CA 1
ATOM 1414 C C . ALA A 1 187 ? 18.266 6.641 6.078 1 95 187 ALA A C 1
ATOM 1416 O O . ALA A 1 187 ? 19.188 6.555 5.25 1 95 187 ALA A O 1
ATOM 1417 N N . THR A 1 188 ? 18.5 6.551 7.383 1 91.31 188 THR A N 1
ATOM 1418 C CA . THR A 1 188 ? 19.828 6.293 7.922 1 91.31 188 THR A CA 1
ATOM 1419 C C . THR A 1 188 ? 20.312 4.902 7.531 1 91.31 188 THR A C 1
ATOM 1421 O O . THR A 1 188 ? 21.484 4.723 7.18 1 91.31 188 THR A O 1
ATOM 1424 N N . ALA A 1 189 ? 19.406 3.957 7.578 1 88.75 189 ALA A N 1
ATOM 1425 C CA . ALA A 1 189 ? 19.75 2.592 7.188 1 88.75 189 ALA A CA 1
ATOM 1426 C C . ALA A 1 189 ? 20.188 2.531 5.727 1 88.75 189 ALA A C 1
ATOM 1428 O O . ALA A 1 189 ? 21.109 1.79 5.379 1 88.75 189 ALA A O 1
ATOM 1429 N N . LEU A 1 190 ? 19.547 3.271 4.887 1 89.31 190 LEU A N 1
ATOM 1430 C CA . LEU A 1 190 ? 19.891 3.287 3.471 1 89.31 190 LEU A CA 1
ATOM 1431 C C . LEU A 1 190 ? 21.266 3.928 3.254 1 89.31 190 LEU A C 1
ATOM 1433 O O . LEU A 1 190 ? 22 3.521 2.361 1 89.31 190 LEU A O 1
ATOM 1437 N N . LEU A 1 191 ? 21.578 4.922 4.051 1 88.06 191 LEU A N 1
ATOM 1438 C CA . LEU A 1 191 ? 22.906 5.516 3.977 1 88.06 191 LEU A CA 1
ATOM 1439 C C . LEU A 1 191 ? 23.969 4.512 4.406 1 88.06 191 LEU A C 1
ATOM 1441 O O . LEU A 1 191 ? 25.031 4.426 3.781 1 88.06 191 LEU A O 1
ATOM 1445 N N . VAL A 1 192 ? 23.656 3.756 5.473 1 83.75 192 VAL A N 1
ATOM 1446 C CA . VAL A 1 192 ? 24.578 2.734 5.949 1 83.75 192 VAL A CA 1
ATOM 1447 C C . VAL A 1 192 ? 24.734 1.648 4.887 1 83.75 192 VAL A C 1
ATOM 1449 O O . VAL A 1 192 ? 25.844 1.162 4.645 1 83.75 192 VAL A O 1
ATOM 1452 N N . ASP A 1 193 ? 23.656 1.315 4.281 1 83 193 ASP A N 1
ATOM 1453 C CA . ASP A 1 193 ? 23.672 0.33 3.205 1 83 193 ASP A CA 1
ATOM 1454 C C . ASP A 1 193 ? 24.578 0.772 2.066 1 83 193 ASP A C 1
ATOM 1456 O O . ASP A 1 193 ? 25.344 -0.032 1.533 1 83 193 ASP A O 1
ATOM 1460 N N . THR A 1 194 ? 24.469 1.986 1.753 1 80.19 194 THR A N 1
ATOM 1461 C CA . THR A 1 194 ? 25.312 2.535 0.69 1 80.19 194 THR A CA 1
ATOM 1462 C C . THR A 1 194 ? 26.781 2.496 1.085 1 80.19 194 THR A C 1
ATOM 1464 O O . THR A 1 194 ? 27.641 2.16 0.266 1 80.19 194 THR A O 1
ATOM 1467 N N . ARG A 1 195 ? 27.078 2.791 2.291 1 78.62 195 ARG A N 1
ATOM 1468 C CA . ARG A 1 195 ? 28.453 2.783 2.777 1 78.62 195 ARG A CA 1
ATOM 1469 C C . ARG A 1 195 ? 29.016 1.367 2.789 1 78.62 195 ARG A C 1
ATOM 1471 O O . ARG A 1 195 ? 30.188 1.158 2.453 1 78.62 195 ARG A O 1
ATOM 1478 N N . LEU A 1 196 ? 28.156 0.444 3.221 1 78.44 196 LEU A N 1
ATOM 1479 C CA . LEU A 1 196 ? 28.594 -0.946 3.291 1 78.44 196 LEU A CA 1
ATOM 1480 C C . LEU A 1 196 ? 28.797 -1.523 1.893 1 78.44 196 LEU A C 1
ATOM 1482 O O . LEU A 1 196 ? 29.75 -2.254 1.647 1 78.44 196 LEU A O 1
ATOM 1486 N N . PHE A 1 197 ? 27.906 -1.129 1.083 1 76.81 197 PHE A N 1
ATOM 1487 C CA . PHE A 1 197 ? 27.922 -1.682 -0.266 1 76.81 197 PHE A CA 1
ATOM 1488 C C . PHE A 1 197 ? 29.125 -1.146 -1.052 1 76.81 197 PHE A C 1
ATOM 1490 O O . PHE A 1 197 ? 29.703 -1.859 -1.874 1 76.81 197 PHE A O 1
ATOM 1497 N N . THR A 1 198 ? 29.547 0.072 -0.761 1 75.62 198 THR A N 1
ATOM 1498 C CA . THR A 1 198 ? 30.641 0.686 -1.504 1 75.62 198 THR A CA 1
ATOM 1499 C C . THR A 1 198 ? 31.969 0.428 -0.812 1 75.62 198 THR A C 1
ATOM 1501 O O . THR A 1 198 ? 33.031 0.874 -1.287 1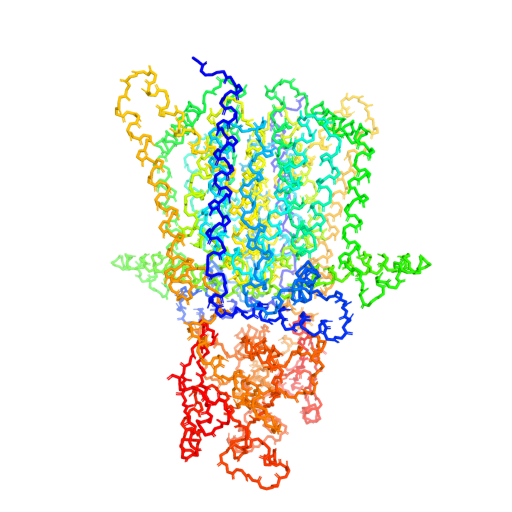 75.62 198 THR A O 1
ATOM 1504 N N . ALA A 1 199 ? 31.953 -0.229 0.325 1 75.25 199 ALA A N 1
ATOM 1505 C CA . ALA A 1 199 ? 33.156 -0.492 1.083 1 75.25 199 ALA A CA 1
ATOM 1506 C C . ALA A 1 199 ? 34.188 -1.251 0.237 1 75.25 199 ALA A C 1
ATOM 1508 O O . ALA A 1 199 ? 35.375 -0.965 0.293 1 75.25 199 ALA A O 1
ATOM 1509 N N . ARG A 1 200 ? 33.719 -2.09 -0.532 1 72.19 200 ARG A N 1
ATOM 1510 C CA . ARG A 1 200 ? 34.594 -2.912 -1.358 1 72.19 200 ARG A CA 1
ATOM 1511 C C . ARG A 1 200 ? 35.344 -2.057 -2.373 1 72.19 200 ARG A C 1
ATOM 1513 O O . ARG A 1 200 ? 36.531 -2.275 -2.617 1 72.19 200 ARG A O 1
ATOM 1520 N N . GLU A 1 201 ? 34.594 -1.19 -2.908 1 72.12 201 GLU A N 1
ATOM 1521 C CA . GLU A 1 201 ? 35.219 -0.324 -3.916 1 72.12 201 GLU A CA 1
ATOM 1522 C C . GLU A 1 201 ? 36.25 0.591 -3.299 1 72.12 201 GLU A C 1
ATOM 1524 O O . GLU A 1 201 ? 37.188 1.014 -3.977 1 72.12 201 GLU A O 1
ATOM 1529 N N . ARG A 1 202 ? 36.094 0.751 -1.968 1 72.62 202 ARG A N 1
ATOM 1530 C CA . ARG A 1 202 ? 37.062 1.573 -1.249 1 72.62 202 ARG A CA 1
ATOM 1531 C C . ARG A 1 202 ? 38.188 0.723 -0.698 1 72.62 202 ARG A C 1
ATOM 1533 O O . ARG A 1 202 ? 39.062 1.225 0.027 1 72.62 202 ARG A O 1
ATOM 1540 N N . GLY A 1 203 ? 38.094 -0.654 -1.035 1 73.06 203 GLY A N 1
ATOM 1541 C CA . GLY A 1 203 ? 39.125 -1.568 -0.581 1 73.06 203 GLY A CA 1
ATOM 1542 C C . GLY A 1 203 ? 38.938 -2.018 0.856 1 73.06 203 GLY A C 1
ATOM 1543 O O . GLY A 1 203 ? 39.906 -2.479 1.498 1 73.06 203 GLY A O 1
ATOM 1544 N N . GLU A 1 204 ? 37.781 -1.735 1.397 1 77.06 204 GLU A N 1
ATOM 1545 C CA . GLU A 1 204 ? 37.5 -2.117 2.775 1 77.06 204 GLU A CA 1
ATOM 1546 C C . GLU A 1 204 ? 36.625 -3.379 2.826 1 77.06 204 GLU A C 1
ATOM 1548 O O . GLU A 1 204 ? 35.906 -3.678 1.881 1 77.06 204 GLU A O 1
ATOM 1553 N N . SER A 1 205 ? 37 -4.266 3.811 1 76.44 205 SER A N 1
ATOM 1554 C CA . SER A 1 205 ? 36.125 -5.43 4.004 1 76.44 205 SER A CA 1
ATOM 1555 C C . SER A 1 205 ? 34.781 -5.023 4.582 1 76.44 205 SER A C 1
ATOM 1557 O O . SER A 1 205 ? 34.688 -4.039 5.32 1 76.44 205 SER A O 1
ATOM 1559 N N . TRP A 1 206 ? 33.812 -5.664 4.078 1 74.94 206 TRP A N 1
ATOM 1560 C CA . TRP A 1 206 ? 32.469 -5.391 4.594 1 74.94 206 TRP A CA 1
ATOM 1561 C C . TRP A 1 206 ? 32.438 -5.52 6.113 1 74.94 206 TRP A C 1
ATOM 1563 O O . TRP A 1 206 ? 31.688 -4.793 6.785 1 74.94 206 TRP A O 1
ATOM 1573 N N . ARG A 1 207 ? 33.156 -6.461 6.734 1 75.69 207 ARG A N 1
ATOM 1574 C CA . ARG A 1 207 ? 33.219 -6.68 8.172 1 75.69 207 ARG A CA 1
ATOM 1575 C C . ARG A 1 207 ? 33.812 -5.477 8.891 1 75.69 207 ARG A C 1
ATOM 1577 O O . ARG A 1 207 ? 33.312 -5.062 9.945 1 75.69 207 ARG A O 1
ATOM 1584 N N . SER A 1 208 ? 34.844 -5.012 8.203 1 77.5 208 SER A N 1
ATOM 1585 C CA . SER A 1 208 ? 35.5 -3.855 8.812 1 77.5 208 SER A CA 1
ATOM 1586 C C . SER A 1 208 ? 34.625 -2.621 8.75 1 77.5 208 SER A C 1
ATOM 1588 O O . SER A 1 208 ? 34.531 -1.866 9.719 1 77.5 208 SER A O 1
ATOM 1590 N N . ALA A 1 209 ? 33.938 -2.533 7.559 1 77.44 209 ALA A N 1
ATOM 1591 C CA . ALA A 1 209 ? 33.031 -1.394 7.406 1 77.44 209 ALA A CA 1
ATOM 1592 C C . ALA A 1 209 ? 31.875 -1.482 8.383 1 77.44 209 ALA A C 1
ATOM 1594 O O . ALA A 1 209 ? 31.469 -0.475 8.969 1 77.44 209 ALA A O 1
ATOM 1595 N N . ALA A 1 210 ? 31.312 -2.662 8.508 1 79.75 210 ALA A N 1
ATOM 1596 C CA . ALA A 1 210 ? 30.203 -2.875 9.438 1 79.75 210 ALA A CA 1
ATOM 1597 C C . ALA A 1 210 ? 30.656 -2.662 10.883 1 79.75 210 ALA A C 1
ATOM 1599 O O . ALA A 1 210 ? 29.938 -2.045 11.68 1 79.75 210 ALA A O 1
ATOM 1600 N N . ARG A 1 211 ? 31.75 -3.227 11.172 1 77.31 211 ARG A N 1
ATOM 1601 C CA . ARG A 1 211 ? 32.281 -3.049 12.516 1 77.31 211 ARG A CA 1
ATOM 1602 C C . ARG A 1 211 ? 32.562 -1.576 12.812 1 77.31 211 ARG A C 1
ATOM 1604 O O . ARG A 1 211 ? 32.281 -1.099 13.914 1 77.31 211 ARG A O 1
ATOM 1611 N N . ASP A 1 212 ? 33.125 -0.928 11.836 1 77.81 212 ASP A N 1
ATOM 1612 C CA . ASP A 1 212 ? 33.406 0.496 12.008 1 77.81 212 ASP A CA 1
ATOM 1613 C C . ASP A 1 212 ? 32.094 1.287 12.188 1 77.81 212 ASP A C 1
ATOM 1615 O O . ASP A 1 212 ? 32.062 2.223 12.992 1 77.81 212 ASP A O 1
ATOM 1619 N N . ALA A 1 213 ? 31.141 0.893 11.391 1 77.44 213 ALA A N 1
ATOM 1620 C CA . ALA A 1 213 ? 29.844 1.567 11.508 1 77.44 213 ALA A CA 1
ATOM 1621 C C . ALA A 1 213 ? 29.219 1.34 12.883 1 77.44 213 ALA A C 1
ATOM 1623 O O . ALA A 1 213 ? 28.75 2.281 13.516 1 77.44 213 ALA A O 1
ATOM 1624 N N . VAL A 1 214 ? 29.234 0.148 13.32 1 77.44 214 VAL A N 1
ATOM 1625 C CA . VAL A 1 214 ? 28.672 -0.212 14.625 1 77.44 214 VAL A CA 1
ATOM 1626 C C . VAL A 1 214 ? 29.469 0.468 15.734 1 77.44 214 VAL A C 1
ATOM 1628 O O . VAL A 1 214 ? 28.891 1.005 16.688 1 77.44 214 VAL A O 1
ATOM 1631 N N . ALA A 1 215 ? 30.797 0.446 15.641 1 79.25 215 ALA A N 1
ATOM 1632 C CA . ALA A 1 215 ? 31.656 1.078 16.641 1 79.25 215 ALA A CA 1
ATOM 1633 C C . ALA A 1 215 ? 31.438 2.588 16.672 1 79.25 215 ALA A C 1
ATOM 1635 O O . ALA A 1 215 ? 31.422 3.193 17.75 1 79.25 215 ALA A O 1
ATOM 1636 N N . SER A 1 216 ? 31.328 3.145 15.508 1 79 216 SER A N 1
ATOM 1637 C CA . SER A 1 216 ? 31.109 4.586 15.43 1 79 216 SER A CA 1
ATOM 1638 C C . SER A 1 216 ? 29.781 4.973 16.062 1 79 216 SER A C 1
ATOM 1640 O O . SER A 1 216 ? 29.703 5.957 16.797 1 79 216 SER A O 1
ATOM 1642 N N . VAL A 1 217 ? 28.766 4.277 15.773 1 76.69 217 VAL A N 1
ATOM 1643 C CA . VAL A 1 217 ? 27.453 4.527 16.359 1 76.69 217 VAL A CA 1
ATOM 1644 C C . VAL A 1 217 ? 27.516 4.32 17.859 1 76.69 217 VAL A C 1
ATOM 1646 O O . VAL A 1 217 ? 26.984 5.137 18.625 1 76.69 217 VAL A O 1
ATOM 1649 N N . GLY A 1 218 ? 28.109 3.223 18.281 1 79.5 218 GLY A N 1
ATOM 1650 C CA . GLY A 1 218 ? 28.234 2.936 19.688 1 79.5 218 GLY A CA 1
ATOM 1651 C C . GLY A 1 218 ? 29.016 3.99 20.453 1 79.5 218 GLY A C 1
ATOM 1652 O O . GLY A 1 218 ? 28.625 4.414 21.531 1 79.5 218 GLY A O 1
ATOM 1653 N N . ARG A 1 219 ? 30.141 4.41 19.922 1 82.06 219 ARG A N 1
ATOM 1654 C CA . ARG A 1 219 ? 30.953 5.465 20.531 1 82.06 219 ARG A CA 1
ATOM 1655 C C . ARG A 1 219 ? 30.172 6.781 20.562 1 82.06 219 ARG A C 1
ATOM 1657 O O . ARG A 1 219 ? 30.266 7.527 21.547 1 82.06 219 ARG A O 1
ATOM 1664 N N . GLY A 1 220 ? 29.469 7.062 19.531 1 82.75 220 GLY A N 1
ATOM 1665 C CA . GLY A 1 220 ? 28.641 8.258 19.5 1 82.75 220 GLY A CA 1
ATOM 1666 C C . GLY A 1 220 ? 27.578 8.266 20.594 1 82.75 220 GLY A C 1
ATOM 1667 O O . GLY A 1 220 ? 27.422 9.258 21.297 1 82.75 220 GLY A O 1
ATOM 1668 N N . ILE A 1 221 ? 26.953 7.16 20.734 1 84.31 221 ILE A N 1
ATOM 1669 C CA . ILE A 1 221 ? 25.906 7.027 21.75 1 84.31 221 ILE A CA 1
ATOM 1670 C C . ILE A 1 221 ? 26.516 7.191 23.141 1 84.31 221 ILE A C 1
ATOM 1672 O O . ILE A 1 221 ? 25.953 7.871 24 1 84.31 221 ILE A O 1
ATOM 1676 N N . TRP A 1 222 ? 27.688 6.633 23.344 1 86.31 222 TRP A N 1
ATOM 1677 C CA . TRP A 1 222 ? 28.344 6.699 24.641 1 86.31 222 TRP A CA 1
ATOM 1678 C C . TRP A 1 222 ? 28.828 8.109 24.938 1 86.31 222 TRP A C 1
ATOM 1680 O O . TRP A 1 222 ? 28.672 8.617 26.047 1 86.31 222 TRP A O 1
ATOM 1690 N N . ASP A 1 223 ? 29.375 8.75 23.984 1 88.19 223 ASP A N 1
ATOM 1691 C CA . ASP A 1 223 ? 29.906 10.102 24.156 1 88.19 223 ASP A CA 1
ATOM 1692 C C . ASP A 1 223 ? 28.781 11.102 24.422 1 88.19 223 ASP A C 1
ATOM 1694 O O . ASP A 1 223 ? 28.969 12.078 25.156 1 88.19 223 ASP A O 1
ATOM 1698 N N . TRP A 1 224 ? 27.672 10.805 23.844 1 92 224 TRP A N 1
ATOM 1699 C CA . TRP A 1 224 ? 26.562 11.742 23.969 1 92 224 TRP A CA 1
ATOM 1700 C C . TRP A 1 224 ? 25.516 11.219 24.953 1 92 224 TRP A C 1
ATOM 1702 O O . TRP A 1 224 ? 24.375 11.695 24.953 1 92 224 TRP A O 1
ATOM 1712 N N . ARG A 1 225 ? 25.797 10.234 25.781 1 91.56 225 ARG A N 1
ATOM 1713 C CA . ARG A 1 225 ? 24.844 9.539 26.625 1 91.56 225 ARG A CA 1
ATOM 1714 C C . ARG A 1 225 ? 24.109 10.508 27.547 1 91.56 225 ARG A C 1
ATOM 1716 O O . ARG A 1 225 ? 22.906 10.375 27.781 1 91.56 225 ARG A O 1
ATOM 1723 N N . ARG A 1 226 ? 24.812 11.477 28.109 1 92.56 226 ARG A N 1
ATOM 1724 C CA . ARG A 1 226 ? 24.172 12.422 29.016 1 92.56 226 ARG A CA 1
ATOM 1725 C C . ARG A 1 226 ? 23.203 13.328 28.266 1 92.56 226 ARG A C 1
ATOM 1727 O O . ARG A 1 226 ? 22.109 13.617 28.766 1 92.56 226 ARG A O 1
ATOM 1734 N N . SER A 1 227 ? 23.641 13.805 27.125 1 94.75 227 SER A N 1
ATOM 1735 C CA . SER A 1 227 ? 22.766 14.648 26.312 1 94.75 227 SER A CA 1
ATOM 1736 C C . SER A 1 227 ? 21.562 13.859 25.781 1 94.75 227 SER A C 1
ATOM 1738 O O . SER A 1 227 ? 20.469 14.398 25.672 1 94.75 227 SER A O 1
ATOM 1740 N N . LEU A 1 228 ? 21.828 12.602 25.453 1 95.44 228 LEU A N 1
ATOM 1741 C CA . LEU A 1 228 ? 20.719 11.75 25 1 95.44 228 LEU A CA 1
ATOM 1742 C C . LEU A 1 228 ? 19.734 11.492 26.141 1 95.44 228 LEU A C 1
ATOM 1744 O O . LEU A 1 228 ? 18.531 11.461 25.906 1 95.44 228 LEU A O 1
ATOM 1748 N N . ALA A 1 229 ? 20.266 11.273 27.312 1 95.56 229 ALA A N 1
ATOM 1749 C CA . ALA A 1 229 ? 19.406 11.148 28.484 1 95.56 229 ALA A CA 1
ATOM 1750 C C . ALA A 1 229 ? 18.609 12.43 28.734 1 95.56 229 ALA A C 1
ATOM 1752 O O . ALA A 1 229 ? 17.438 12.383 29.094 1 95.56 229 ALA A O 1
ATOM 1753 N N . GLY A 1 230 ? 19.344 13.562 28.625 1 96.31 230 GLY A N 1
ATOM 1754 C CA . GLY A 1 230 ? 18.656 14.844 28.719 1 96.31 230 GLY A CA 1
ATOM 1755 C C . GLY A 1 230 ? 17.578 15.023 27.688 1 96.31 230 GLY A C 1
ATOM 1756 O O . GLY A 1 230 ? 16.5 15.562 27.969 1 96.31 230 GLY A O 1
ATOM 1757 N N . ALA A 1 231 ? 17.859 14.656 26.469 1 97.38 231 ALA A N 1
ATOM 1758 C CA . ALA A 1 231 ? 16.875 14.711 25.391 1 97.38 231 ALA A CA 1
ATOM 1759 C C . ALA A 1 231 ? 15.672 13.828 25.703 1 97.38 231 ALA A C 1
ATOM 1761 O O . ALA A 1 231 ? 14.531 14.227 25.469 1 97.38 231 ALA A O 1
ATOM 1762 N N . ALA A 1 232 ? 15.938 12.617 26.156 1 95.56 232 ALA A N 1
ATOM 1763 C CA . ALA A 1 232 ? 14.859 11.703 26.547 1 95.56 232 ALA A CA 1
ATOM 1764 C C . ALA A 1 232 ? 14.023 12.289 27.688 1 95.56 232 ALA A C 1
ATOM 1766 O O . ALA A 1 232 ? 12.797 12.188 27.672 1 95.56 232 ALA A O 1
ATOM 1767 N N . ALA A 1 233 ? 14.672 12.836 28.641 1 95.06 233 ALA A N 1
ATOM 1768 C CA . ALA A 1 233 ? 13.977 13.469 29.75 1 95.06 233 ALA A CA 1
ATOM 1769 C C . ALA A 1 233 ? 13.125 14.641 29.281 1 95.06 233 ALA A C 1
ATOM 1771 O O . ALA A 1 233 ? 11.984 14.805 29.719 1 95.06 233 ALA A O 1
ATOM 1772 N N . ALA A 1 234 ? 13.719 15.469 28.406 1 96.75 234 ALA A N 1
ATOM 1773 C CA . ALA A 1 234 ? 12.969 16.594 27.859 1 96.75 234 ALA A CA 1
ATOM 1774 C C . ALA A 1 234 ? 11.758 16.109 27.062 1 96.75 234 ALA A C 1
ATOM 1776 O O . ALA A 1 234 ? 10.688 16.703 27.125 1 96.75 234 ALA A O 1
ATOM 1777 N N . PHE A 1 235 ? 11.984 15.078 26.281 1 96.06 235 PHE A N 1
ATOM 1778 C CA . PHE A 1 235 ? 10.898 14.484 25.516 1 96.06 235 PHE A CA 1
ATOM 1779 C C . PHE A 1 235 ? 9.773 14.031 26.438 1 96.06 235 PHE A C 1
ATOM 1781 O O . PHE A 1 235 ? 8.609 14.383 26.234 1 96.06 235 PHE A O 1
ATOM 1788 N N . VAL A 1 236 ? 10.086 13.281 27.469 1 91.88 236 VAL A N 1
ATOM 1789 C CA . VAL A 1 236 ? 9.102 12.727 28.391 1 91.88 236 VAL A CA 1
ATOM 1790 C C . VAL A 1 236 ? 8.391 13.859 29.141 1 91.88 236 VAL A C 1
ATOM 1792 O O . VAL A 1 236 ? 7.184 13.797 29.375 1 91.88 236 VAL A O 1
ATOM 1795 N N . LEU A 1 237 ? 9.109 14.859 29.484 1 92.06 237 LEU A N 1
ATOM 1796 C CA . LEU A 1 237 ? 8.523 15.984 30.203 1 92.06 237 LEU A CA 1
ATOM 1797 C C . LEU A 1 237 ? 7.48 16.688 29.344 1 92.06 237 LEU A C 1
ATOM 1799 O O . LEU A 1 237 ? 6.355 16.922 29.781 1 92.06 237 LEU A O 1
ATOM 1803 N N . VAL A 1 238 ? 7.867 17.031 28.109 1 94.5 238 VAL A N 1
ATOM 1804 C CA . VAL A 1 238 ? 6.945 17.703 27.203 1 94.5 238 VAL A CA 1
ATOM 1805 C C . VAL A 1 238 ? 5.742 16.812 26.922 1 94.5 238 VAL A C 1
ATOM 1807 O O . VAL A 1 238 ? 4.598 17.266 26.953 1 94.5 238 VAL A O 1
ATOM 1810 N N . PHE A 1 239 ? 6.035 15.57 26.688 1 91.75 239 PHE A N 1
ATOM 1811 C CA . PHE A 1 239 ? 4.988 14.594 26.406 1 91.75 239 PHE A CA 1
ATOM 1812 C C . PHE A 1 239 ? 4.027 14.484 27.594 1 91.75 239 PHE A C 1
ATOM 1814 O O . PHE A 1 239 ? 2.809 14.547 27.406 1 91.75 239 PHE A O 1
ATOM 1821 N N . ALA A 1 240 ? 4.488 14.391 28.766 1 88.75 240 ALA A N 1
ATOM 1822 C CA . ALA A 1 240 ? 3.682 14.234 29.969 1 88.75 240 ALA A CA 1
ATOM 1823 C C . ALA A 1 240 ? 2.854 15.484 30.25 1 88.75 240 ALA A C 1
ATOM 1825 O O . ALA A 1 240 ? 1.682 15.391 30.625 1 88.75 240 ALA A O 1
ATOM 1826 N N . VAL A 1 241 ? 3.453 16.609 30.047 1 90.62 241 VAL A N 1
ATOM 1827 C CA . VAL A 1 241 ? 2.762 17.875 30.328 1 90.62 241 VAL A CA 1
ATOM 1828 C C . VAL A 1 241 ? 1.558 18.016 29.391 1 90.62 241 VAL A C 1
ATOM 1830 O O . VAL A 1 241 ? 0.48 18.422 29.828 1 90.62 241 VAL A O 1
ATOM 1833 N N . PHE A 1 242 ? 1.702 17.594 28.188 1 93.38 242 PHE A N 1
ATOM 1834 C CA . PHE A 1 242 ? 0.624 17.766 27.234 1 93.38 242 PHE A CA 1
ATOM 1835 C C . PHE A 1 242 ? -0.42 16.672 27.375 1 93.38 242 PHE A C 1
ATOM 1837 O O . PHE A 1 242 ? -1.615 16.922 27.188 1 93.38 242 PHE A O 1
ATOM 1844 N N . TYR A 1 243 ? -0.054 15.453 27.734 1 91.94 243 TYR A N 1
ATOM 1845 C CA . TYR A 1 243 ? -0.959 14.312 27.688 1 91.94 243 TYR A CA 1
ATOM 1846 C C . TYR A 1 243 ? -1.607 14.078 29.047 1 91.94 243 TYR A C 1
ATOM 1848 O O . TYR A 1 243 ? -2.586 13.336 29.156 1 91.94 243 TYR A O 1
ATOM 1856 N N . ALA A 1 244 ? -1.1 14.68 30.078 1 89.94 244 ALA A N 1
ATOM 1857 C CA . ALA A 1 244 ? -1.685 14.492 31.406 1 89.94 244 ALA A CA 1
ATOM 1858 C C . ALA A 1 244 ? -3.129 14.992 31.453 1 89.94 244 ALA A C 1
ATOM 1860 O O . ALA A 1 244 ? -3.426 16.094 30.969 1 89.94 244 ALA A O 1
ATOM 1861 N N . PRO A 1 245 ? -3.99 14.117 32.031 1 88.56 245 PRO A N 1
ATOM 1862 C CA . PRO A 1 245 ? -5.391 14.539 32.125 1 88.56 245 PRO A CA 1
ATOM 1863 C C . PRO A 1 245 ? -5.582 15.773 33 1 88.56 245 PRO A C 1
ATOM 1865 O O . PRO A 1 245 ? -4.836 15.977 33.969 1 88.56 245 PRO A O 1
ATOM 1868 N N . ARG A 1 246 ? -6.414 16.531 32.625 1 89.06 246 ARG A N 1
ATOM 1869 C CA . ARG A 1 246 ? -6.828 17.703 33.375 1 89.06 246 ARG A CA 1
ATOM 1870 C C . ARG A 1 246 ? -8.141 17.438 34.125 1 89.06 246 ARG A C 1
ATOM 1872 O O . ARG A 1 246 ? -9.039 16.797 33.562 1 89.06 246 ARG A O 1
ATOM 1879 N N . PRO A 1 247 ? -8.305 17.75 35.312 1 87.56 247 PRO A N 1
ATOM 1880 C CA . PRO A 1 247 ? -7.473 18.656 36.094 1 87.56 247 PRO A CA 1
ATOM 1881 C C . PRO A 1 247 ? -6.414 17.938 36.906 1 87.56 247 PRO A C 1
ATOM 1883 O O . PRO A 1 247 ? -5.762 18.547 37.781 1 87.56 247 PRO A O 1
ATOM 1886 N N . ALA A 1 248 ? -6.352 16.656 36.719 1 82.06 248 ALA A N 1
ATOM 1887 C CA . ALA A 1 248 ? -5.383 15.867 37.469 1 82.06 248 ALA A CA 1
ATOM 1888 C C . ALA A 1 248 ? -3.984 16.469 37.375 1 82.06 248 ALA A C 1
ATOM 1890 O O . ALA A 1 248 ? -3.217 16.438 38.312 1 82.06 248 ALA A O 1
ATOM 1891 N N . PHE A 1 249 ? -3.654 17 36.25 1 84.38 249 PHE A N 1
ATOM 1892 C CA . PHE A 1 249 ? -2.359 17.625 36.031 1 84.38 249 PHE A CA 1
ATOM 1893 C C . PHE A 1 249 ? -2.164 18.812 36.969 1 84.38 249 PHE A C 1
ATOM 1895 O O . PHE A 1 249 ? -1.118 18.953 37.594 1 84.38 249 PHE A O 1
ATOM 1902 N N . TYR A 1 250 ? -3.07 19.625 37.062 1 84.25 250 TYR A N 1
ATOM 1903 C CA . TYR A 1 250 ? -2.977 20.812 37.906 1 84.25 250 TYR A CA 1
ATOM 1904 C C . TYR A 1 250 ? -2.957 20.438 39.375 1 84.25 250 TYR A C 1
ATOM 1906 O O . TYR A 1 250 ? -2.268 21.062 40.188 1 84.25 250 TYR A O 1
ATOM 1914 N N . GLN A 1 251 ? -3.748 19.438 39.656 1 82.94 251 GLN A N 1
ATOM 1915 C CA . GLN A 1 251 ? -3.744 18.953 41.031 1 82.94 251 GLN A CA 1
ATOM 1916 C C . GLN A 1 251 ? -2.371 18.391 41.406 1 82.94 251 GLN A C 1
ATOM 1918 O O . GLN A 1 251 ? -1.925 18.562 42.531 1 82.94 251 GLN A O 1
ATOM 1923 N N . ALA A 1 252 ? -1.79 17.797 40.438 1 82.44 252 ALA A N 1
ATOM 1924 C CA . ALA A 1 252 ? -0.461 17.234 40.688 1 82.44 252 ALA A CA 1
ATOM 1925 C C . ALA A 1 252 ? 0.568 18.344 40.906 1 82.44 252 ALA A C 1
ATOM 1927 O O . ALA A 1 252 ? 1.541 18.172 41.625 1 82.44 252 ALA A O 1
ATOM 1928 N N . LEU A 1 253 ? 0.418 19.484 40.25 1 82.81 253 LEU A N 1
ATOM 1929 C CA . LEU A 1 253 ? 1.323 20.625 40.438 1 82.81 253 LEU A CA 1
ATOM 1930 C C . LEU A 1 253 ? 1.205 21.219 41.812 1 82.81 253 LEU A C 1
ATOM 1932 O O . LEU A 1 253 ? 2.182 21.734 42.375 1 82.81 253 LEU A O 1
ATOM 1936 N N . SER A 1 254 ? -0.019 21.016 42.406 1 84.25 254 SER A N 1
ATOM 1937 C CA . SER A 1 254 ? -0.258 21.531 43.75 1 84.25 254 SER A CA 1
ATOM 1938 C C . SER A 1 254 ? 0.1 20.484 44.812 1 84.25 254 SER A C 1
ATOM 1940 O O . SER A 1 254 ? 0.475 20.844 45.938 1 84.25 254 SER A O 1
ATOM 1942 N N . ASP A 1 255 ? -0.156 19.25 44.406 1 86.19 255 ASP A N 1
ATOM 1943 C CA . ASP A 1 255 ? 0.144 18.125 45.281 1 86.19 255 ASP A CA 1
ATOM 1944 C C . ASP A 1 255 ? 1.138 17.172 44.625 1 86.19 255 ASP A C 1
ATOM 1946 O O . ASP A 1 255 ? 0.742 16.266 43.906 1 86.19 255 ASP A O 1
ATOM 1950 N N . PRO A 1 256 ? 2.346 17.344 45 1 81.5 256 PRO A N 1
ATOM 1951 C CA . PRO A 1 256 ? 3.404 16.562 44.344 1 81.5 256 PRO A CA 1
ATOM 1952 C C . PRO A 1 256 ? 3.209 15.062 44.5 1 81.5 256 PRO A C 1
ATOM 1954 O O . PRO A 1 256 ? 3.771 14.281 43.719 1 81.5 256 PRO A O 1
ATOM 1957 N N . SER A 1 257 ? 2.445 14.625 45.438 1 81.44 257 SER A N 1
ATOM 1958 C CA . SER A 1 257 ? 2.209 13.195 45.625 1 81.44 257 SER A CA 1
ATOM 1959 C C . SER A 1 257 ? 1.427 12.609 44.469 1 81.44 257 SER A C 1
ATOM 1961 O O . SER A 1 257 ? 1.442 11.398 44.25 1 81.44 257 SER A O 1
ATOM 1963 N N . LYS A 1 258 ? 0.878 13.43 43.656 1 80.75 258 LYS A N 1
ATOM 1964 C CA . LYS A 1 258 ? 0.039 12.969 42.562 1 80.75 258 LYS A CA 1
ATOM 1965 C C . LYS A 1 258 ? 0.794 13.016 41.219 1 80.75 258 LYS A C 1
ATOM 1967 O O . LYS A 1 258 ? 0.274 12.594 40.188 1 80.75 258 LYS A O 1
ATOM 1972 N N . LEU A 1 259 ? 1.904 13.477 41.219 1 78.56 259 LEU A N 1
ATOM 1973 C CA . LEU A 1 259 ? 2.693 13.688 40 1 78.56 259 LEU A CA 1
ATOM 1974 C C . LEU A 1 259 ? 2.982 12.359 39.312 1 78.56 259 LEU A C 1
ATOM 1976 O O . LEU A 1 259 ? 2.846 12.25 38.094 1 78.56 259 LEU A O 1
ATOM 1980 N N . PRO A 1 260 ? 3.354 11.281 40.125 1 78.44 260 PRO A N 1
ATOM 1981 C CA . PRO A 1 260 ? 3.637 10.016 39.469 1 78.44 260 PRO A CA 1
ATOM 1982 C C . PRO A 1 260 ? 2.42 9.461 38.719 1 78.44 260 PRO A C 1
ATOM 1984 O O . PRO A 1 260 ? 2.551 8.93 37.625 1 78.44 260 PRO A O 1
ATOM 1987 N N . SER A 1 261 ? 1.31 9.539 39.312 1 76.75 261 SER A N 1
ATOM 1988 C CA . SER A 1 261 ? 0.099 9.031 38.656 1 76.75 261 SER A CA 1
ATOM 1989 C C . SER A 1 261 ? -0.239 9.82 37.406 1 76.75 261 SER A C 1
ATOM 1991 O O . SER A 1 261 ? -0.646 9.242 36.406 1 76.75 261 SER A O 1
ATOM 1993 N N . ALA A 1 262 ? -0.068 11.078 37.438 1 75.56 262 ALA A N 1
ATOM 1994 C CA . ALA A 1 262 ? -0.342 11.93 36.281 1 75.56 262 ALA A CA 1
ATOM 1995 C C . ALA A 1 262 ? 0.626 11.633 35.156 1 75.56 262 ALA A C 1
ATOM 1997 O O . ALA A 1 262 ? 0.235 11.633 33.969 1 75.56 262 ALA A O 1
ATOM 1998 N N . LEU A 1 263 ? 1.749 11.359 35.531 1 77.25 263 LEU A N 1
ATOM 1999 C CA . LEU A 1 263 ? 2.779 11.062 34.531 1 77.25 263 LEU A CA 1
ATOM 2000 C C . LEU A 1 263 ? 2.525 9.703 33.875 1 77.25 263 LEU A C 1
ATOM 2002 O O . LEU A 1 263 ? 2.703 9.555 32.688 1 77.25 263 LEU A O 1
ATOM 2006 N N . VAL A 1 264 ? 2.141 8.789 34.656 1 77.81 264 VAL A N 1
ATOM 2007 C CA . VAL A 1 264 ? 1.863 7.461 34.125 1 77.81 264 VAL A CA 1
ATOM 2008 C C . VAL A 1 264 ? 0.666 7.523 33.188 1 77.81 264 VAL A C 1
ATOM 2010 O O . VAL A 1 264 ? 0.694 6.938 32.094 1 77.81 264 VAL A O 1
ATOM 2013 N N . ALA A 1 265 ? -0.295 8.219 33.562 1 73.69 265 ALA A N 1
ATOM 2014 C CA . ALA A 1 265 ? -1.471 8.375 32.719 1 73.69 265 ALA A CA 1
ATOM 2015 C C . ALA A 1 265 ? -1.12 9.117 31.438 1 73.69 265 ALA A C 1
ATOM 2017 O O . ALA A 1 265 ? -1.633 8.789 30.359 1 73.69 265 ALA A O 1
ATOM 2018 N N . GLY A 1 266 ? -0.257 10.062 31.578 1 74.81 266 GLY A N 1
ATOM 2019 C CA . GLY A 1 266 ? 0.114 10.891 30.438 1 74.81 266 GLY A CA 1
ATOM 2020 C C . GLY A 1 266 ? 1.124 10.227 29.531 1 74.81 266 GLY A C 1
ATOM 2021 O O . GLY A 1 266 ? 1.37 10.711 28.422 1 74.81 266 GLY A O 1
ATOM 2022 N N . THR A 1 267 ? 1.685 9.195 29.938 1 78.88 267 THR A N 1
ATOM 2023 C CA . THR A 1 267 ? 2.697 8.531 29.125 1 78.88 267 THR A CA 1
ATOM 2024 C C . THR A 1 267 ? 2.24 7.137 28.719 1 78.88 267 THR A C 1
ATOM 2026 O O . THR A 1 267 ? 1.688 6.945 27.641 1 78.88 267 THR A O 1
ATOM 2029 N N . LEU A 1 268 ? 2.234 6.215 29.688 1 73.94 268 LEU A N 1
ATOM 2030 C CA . LEU A 1 268 ? 1.894 4.824 29.406 1 73.94 268 LEU A CA 1
ATOM 2031 C C . LEU A 1 268 ? 0.443 4.703 28.953 1 73.94 268 LEU A C 1
ATOM 2033 O O . LEU A 1 268 ? 0.14 3.947 28.016 1 73.94 268 LEU A O 1
ATOM 2037 N N . GLY A 1 269 ? -0.415 5.371 29.625 1 71.19 269 GLY A N 1
ATOM 2038 C CA . GLY A 1 269 ? -1.813 5.348 29.219 1 71.19 269 GLY A CA 1
ATOM 2039 C C . GLY A 1 269 ? -2.049 5.883 27.828 1 71.19 269 GLY A C 1
ATOM 2040 O O . GLY A 1 269 ? -2.779 5.281 27.031 1 71.19 269 GLY A O 1
ATOM 2041 N N . ALA A 1 270 ? -1.411 6.977 27.562 1 75.38 270 ALA A N 1
ATOM 2042 C CA . ALA A 1 270 ? -1.546 7.582 26.25 1 75.38 270 ALA A CA 1
ATOM 2043 C C . ALA A 1 270 ? -0.937 6.688 25.172 1 75.38 270 ALA A C 1
ATOM 2045 O O . ALA A 1 270 ? -1.504 6.539 24.078 1 75.38 270 ALA A O 1
ATOM 2046 N N . ALA A 1 271 ? 0.156 6.062 25.484 1 76 271 ALA A N 1
ATOM 2047 C CA . ALA A 1 271 ? 0.83 5.18 24.531 1 76 271 ALA A CA 1
ATOM 2048 C C . ALA A 1 271 ? -0.034 3.965 24.203 1 76 271 ALA A C 1
ATOM 2050 O O . ALA A 1 271 ? -0.094 3.531 23.062 1 76 271 ALA A O 1
ATOM 2051 N N . GLU A 1 272 ? -0.658 3.439 25.172 1 73.81 272 GLU A N 1
ATOM 2052 C CA . GLU A 1 272 ? -1.549 2.299 24.984 1 73.81 272 GLU A CA 1
ATOM 2053 C C . GLU A 1 272 ? -2.738 2.67 24.094 1 73.81 272 GLU A C 1
ATOM 2055 O O . GLU A 1 272 ? -3.145 1.891 23.234 1 73.81 272 GLU A O 1
ATOM 2060 N N . GLU A 1 273 ? -3.248 3.824 24.344 1 73.12 273 GLU A N 1
ATOM 2061 C CA . GLU A 1 273 ? -4.363 4.301 23.531 1 73.12 273 GLU A CA 1
ATOM 2062 C C . GLU A 1 273 ? -3.932 4.551 22.078 1 73.12 273 GLU A C 1
ATOM 2064 O O . GLU A 1 273 ? -4.66 4.227 21.141 1 73.12 273 GLU A O 1
ATOM 2069 N N . LEU A 1 274 ? -2.807 5.113 21.984 1 69.19 274 LEU A N 1
ATOM 2070 C CA . LEU A 1 274 ? -2.25 5.371 20.656 1 69.19 274 LEU A CA 1
ATOM 2071 C C . LEU A 1 274 ? -2.045 4.07 19.891 1 69.19 274 LEU A C 1
ATOM 2073 O O . LEU A 1 274 ? -2.4 3.977 18.719 1 69.19 274 LEU A O 1
ATOM 2077 N N . TRP A 1 275 ? -1.564 3.068 20.531 1 67.56 275 TRP A N 1
ATOM 2078 C CA . TRP A 1 275 ? -1.3 1.773 19.922 1 67.56 275 TRP A CA 1
ATOM 2079 C C . TRP A 1 275 ? -2.6 1.085 19.516 1 67.56 275 TRP A C 1
ATOM 2081 O O . TRP A 1 275 ? -2.662 0.412 18.484 1 67.56 275 TRP A O 1
ATOM 2091 N N . GLY A 1 276 ? -3.555 1.186 20.344 1 65.5 276 GLY A N 1
ATOM 2092 C CA . GLY A 1 276 ? -4.852 0.59 20.047 1 65.5 276 GLY A CA 1
ATOM 2093 C C . GLY A 1 276 ? -5.484 1.126 18.781 1 65.5 276 GLY A C 1
ATOM 2094 O O . GLY A 1 276 ? -6.066 0.367 18 1 65.5 276 GLY A O 1
ATOM 2095 N N . VAL A 1 277 ? -5.297 2.398 18.531 1 63.47 277 VAL A N 1
ATOM 2096 C CA . VAL A 1 277 ? -5.992 3.025 17.422 1 63.47 277 VAL A CA 1
ATOM 2097 C C . VAL A 1 277 ? -5.102 3 16.172 1 63.47 277 VAL A C 1
ATOM 2099 O O . VAL A 1 277 ? -5.582 2.762 15.062 1 63.47 277 VAL A O 1
ATOM 2102 N N . TRP A 1 278 ? -3.877 3.238 16.328 1 62.84 278 TRP A N 1
ATOM 2103 C CA . TRP A 1 278 ? -3.014 3.396 15.164 1 62.84 278 TRP A CA 1
ATOM 2104 C C . TRP A 1 278 ? -2.189 2.137 14.922 1 62.84 278 TRP A C 1
ATOM 2106 O O . TRP A 1 278 ? -1.606 1.966 13.844 1 62.84 278 TRP A O 1
ATOM 2116 N N . GLY A 1 279 ? -2.273 1.337 15.914 1 57.09 279 GLY A N 1
ATOM 2117 C CA . GLY A 1 279 ? -1.552 0.089 15.727 1 57.09 279 GLY A CA 1
ATOM 2118 C C . GLY A 1 279 ? -2.273 -0.883 14.812 1 57.09 279 GLY A C 1
ATOM 2119 O O . GLY A 1 279 ? -3.111 -0.479 14.008 1 57.09 279 GLY A O 1
ATOM 2120 N N . VAL A 1 280 ? -1.95 -2.111 14.812 1 52.03 280 VAL A N 1
ATOM 2121 C CA . VAL A 1 280 ? -2.449 -3.201 13.977 1 52.03 280 VAL A CA 1
ATOM 2122 C C . VAL A 1 280 ? -3.973 -3.262 14.062 1 52.03 280 VAL A C 1
ATOM 2124 O O . VAL A 1 280 ? -4.648 -3.498 13.062 1 52.03 280 VAL A O 1
ATOM 2127 N N . SER A 1 281 ? -4.438 -2.916 15.125 1 51 281 SER A N 1
ATOM 2128 C CA . SER A 1 281 ? -5.883 -3.045 15.305 1 51 281 SER A CA 1
ATOM 2129 C C . SER A 1 281 ? -6.633 -1.99 14.5 1 51 281 SER A C 1
ATOM 2131 O O . SER A 1 281 ? -7.762 -2.225 14.062 1 51 281 SER A O 1
ATOM 2133 N N . GLY A 1 282 ? -5.992 -0.93 14.453 1 55.28 282 GLY A N 1
ATOM 2134 C CA . GLY A 1 282 ? -6.625 0.158 13.727 1 55.28 282 GLY A CA 1
ATOM 2135 C C . GLY A 1 282 ? -6.543 -0.003 12.219 1 55.28 282 GLY A C 1
ATOM 2136 O O . GLY A 1 282 ? -7.047 0.837 11.469 1 55.28 282 GLY A O 1
ATOM 2137 N N . SER A 1 283 ? -5.957 -1.133 11.82 1 54.34 283 SER A N 1
ATOM 2138 C CA . SER A 1 283 ? -5.73 -1.354 10.398 1 54.34 283 SER A CA 1
ATOM 2139 C C . SER A 1 283 ? -7.047 -1.551 9.648 1 54.34 283 SER A C 1
ATOM 2141 O O . SER A 1 283 ? -7.133 -1.294 8.445 1 54.34 283 SER A O 1
ATOM 2143 N N . ALA A 1 284 ? -8.039 -1.915 10.438 1 53.19 284 ALA A N 1
ATOM 2144 C CA . ALA A 1 284 ? -9.344 -2.162 9.828 1 53.19 284 ALA A CA 1
ATOM 2145 C C . ALA A 1 284 ? -9.922 -0.883 9.227 1 53.19 284 ALA A C 1
ATOM 2147 O O . ALA A 1 284 ? -10.68 -0.933 8.258 1 53.19 284 ALA A O 1
ATOM 2148 N N . SER A 1 285 ? -9.453 0.254 9.789 1 57.22 285 SER A N 1
ATOM 2149 C CA . SER A 1 285 ? -10.023 1.516 9.328 1 57.22 285 SER A CA 1
ATOM 2150 C C . SER A 1 285 ? -9.359 1.982 8.031 1 57.22 285 SER A C 1
ATOM 2152 O O . SER A 1 285 ? -9.797 2.965 7.426 1 57.22 285 SER A O 1
ATOM 2154 N N . ARG A 1 286 ? -8.531 1.037 7.586 1 63.94 286 ARG A N 1
ATOM 2155 C CA . ARG A 1 286 ? -7.805 1.454 6.395 1 63.94 286 ARG A CA 1
ATOM 2156 C C . ARG A 1 286 ? -8.156 0.575 5.199 1 63.94 286 ARG A C 1
ATOM 2158 O O . ARG A 1 286 ? -7.27 0.094 4.488 1 63.94 286 ARG A O 1
ATOM 2165 N N . ASP A 1 287 ? -9.43 0.436 5.078 1 76.69 287 ASP A N 1
ATOM 2166 C CA . ASP A 1 287 ? -9.93 -0.346 3.953 1 76.69 287 ASP A CA 1
ATOM 2167 C C . ASP A 1 287 ? -10.141 0.534 2.721 1 76.69 287 ASP A C 1
ATOM 2169 O O . ASP A 1 287 ? -11.258 0.969 2.443 1 76.69 287 ASP A O 1
ATOM 2173 N N . HIS A 1 288 ? -8.977 0.882 2.109 1 80.38 288 HIS A N 1
ATOM 2174 C CA . HIS A 1 288 ? -9.023 1.697 0.9 1 80.38 288 HIS A CA 1
ATOM 2175 C C . HIS A 1 288 ? -7.992 1.222 -0.122 1 80.38 288 HIS A C 1
ATOM 2177 O O . HIS A 1 288 ? -7.105 0.428 0.205 1 80.38 288 HIS A O 1
ATOM 2183 N N . SER A 1 289 ? -8.211 1.643 -1.346 1 83.12 289 SER A N 1
ATOM 2184 C CA . SER A 1 289 ? -7.27 1.308 -2.41 1 83.12 289 SER A CA 1
ATOM 2185 C C . SER A 1 289 ? -5.961 2.076 -2.252 1 83.12 289 SER A C 1
ATOM 2187 O O . SER A 1 289 ? -5.938 3.303 -2.375 1 83.12 289 SER A O 1
ATOM 2189 N N . TYR A 1 290 ? -4.906 1.395 -1.983 1 87.88 290 TYR A N 1
ATOM 2190 C CA . TYR A 1 290 ? -3.58 1.999 -1.891 1 87.88 290 TYR A CA 1
ATOM 2191 C C . TYR A 1 290 ? -3.225 2.732 -3.178 1 87.88 290 TYR A C 1
ATOM 2193 O O . TYR A 1 290 ? -2.721 3.857 -3.141 1 87.88 290 TYR A O 1
ATOM 2201 N N . VAL A 1 291 ? -3.473 2.156 -4.285 1 84.81 291 VAL A N 1
ATOM 2202 C CA . VAL A 1 291 ? -3.08 2.691 -5.586 1 84.81 291 VAL A CA 1
ATOM 2203 C C . VAL A 1 291 ? -3.842 3.984 -5.863 1 84.81 291 VAL A C 1
ATOM 2205 O O . VAL A 1 291 ? -3.279 4.941 -6.398 1 84.81 291 VAL A O 1
ATOM 2208 N N . ALA A 1 292 ? -5.094 3.973 -5.488 1 85.75 292 ALA A N 1
ATOM 2209 C CA . ALA A 1 292 ? -5.895 5.18 -5.691 1 85.75 292 ALA A CA 1
ATOM 2210 C C . ALA A 1 292 ? -5.371 6.336 -4.844 1 85.75 292 ALA A C 1
ATOM 2212 O O . ALA A 1 292 ? -5.262 7.465 -5.324 1 85.75 292 ALA A O 1
ATOM 2213 N N . PHE A 1 293 ? -5.043 5.992 -3.611 1 89.69 293 PHE A N 1
ATOM 2214 C CA . PHE A 1 293 ? -4.535 7.027 -2.721 1 89.69 293 PHE A CA 1
ATOM 2215 C C . PHE A 1 293 ? -3.176 7.527 -3.191 1 89.69 293 PHE A C 1
ATOM 2217 O O . PHE A 1 293 ? -2.881 8.719 -3.1 1 89.69 293 PHE A O 1
ATOM 2224 N N . LEU A 1 294 ? -2.344 6.625 -3.684 1 91.38 294 LEU A N 1
ATOM 2225 C CA . LEU A 1 294 ? -1.046 7.012 -4.223 1 91.38 294 LEU A CA 1
ATOM 2226 C C . LEU A 1 294 ? -1.21 7.91 -5.445 1 91.38 294 LEU A C 1
ATOM 2228 O O . LEU A 1 294 ? -0.503 8.914 -5.582 1 91.38 294 LEU A O 1
ATOM 2232 N N . ALA A 1 295 ? -2.105 7.535 -6.285 1 89.5 295 ALA A N 1
ATOM 2233 C CA . ALA A 1 295 ? -2.377 8.336 -7.473 1 89.5 295 ALA A CA 1
ATOM 2234 C C . ALA A 1 295 ? -2.844 9.742 -7.094 1 89.5 295 ALA A C 1
ATOM 2236 O O . ALA A 1 295 ? -2.439 10.727 -7.715 1 89.5 295 ALA A O 1
ATOM 2237 N N . ASP A 1 296 ? -3.68 9.812 -6.117 1 90.88 296 ASP A N 1
ATOM 2238 C CA . ASP A 1 296 ? -4.172 11.102 -5.637 1 90.88 296 ASP A CA 1
ATOM 2239 C C . ASP A 1 296 ? -3.035 11.953 -5.082 1 90.88 296 ASP A C 1
ATOM 2241 O O . ASP A 1 296 ? -2.982 13.164 -5.328 1 90.88 296 ASP A O 1
ATOM 2245 N N . ALA A 1 297 ? -2.158 11.328 -4.344 1 94 297 ALA A N 1
ATOM 2246 C CA . ALA A 1 297 ? -1.025 12.047 -3.762 1 94 297 ALA A CA 1
ATOM 2247 C C . ALA A 1 297 ? -0.115 12.609 -4.852 1 94 297 ALA A C 1
ATOM 2249 O O . ALA A 1 297 ? 0.293 13.773 -4.789 1 94 297 ALA A O 1
ATOM 2250 N N . VAL A 1 298 ? 0.144 11.828 -5.871 1 94.44 298 VAL A N 1
ATOM 2251 C CA . VAL A 1 298 ? 1.033 12.234 -6.957 1 94.44 298 VAL A CA 1
ATOM 2252 C C . VAL A 1 298 ? 0.375 13.344 -7.777 1 94.44 298 VAL A C 1
ATOM 2254 O O . VAL A 1 298 ? 1.036 14.297 -8.18 1 94.44 298 VAL A O 1
ATOM 2257 N N . LYS A 1 299 ? -0.881 13.18 -7.977 1 93.44 299 LYS A N 1
ATOM 2258 C CA . LYS A 1 299 ? -1.62 14.211 -8.703 1 93.44 299 LYS A CA 1
ATOM 2259 C C . LYS A 1 299 ? -1.592 15.539 -7.957 1 93.44 299 LYS A C 1
ATOM 2261 O O . LYS A 1 299 ? -1.355 16.594 -8.562 1 93.44 299 LYS A O 1
ATOM 2266 N N . THR A 1 300 ? -1.824 15.453 -6.672 1 95.44 300 THR A N 1
ATOM 2267 C CA . THR A 1 300 ? -1.822 16.656 -5.852 1 95.44 300 THR A CA 1
ATOM 2268 C C . THR A 1 300 ? -0.442 17.312 -5.852 1 95.44 300 THR A C 1
ATOM 2270 O O . THR A 1 300 ? -0.326 18.531 -5.98 1 95.44 300 THR A O 1
ATOM 2273 N N . MET A 1 301 ? 0.616 16.547 -5.711 1 96.62 301 MET A N 1
ATOM 2274 C CA . MET A 1 301 ? 1.973 17.078 -5.742 1 96.62 301 MET A CA 1
ATOM 2275 C C . MET A 1 301 ? 2.285 17.688 -7.102 1 96.62 301 MET A C 1
ATOM 2277 O O . MET A 1 301 ? 2.955 18.719 -7.184 1 96.62 301 MET A O 1
ATOM 2281 N N . GLY A 1 302 ? 1.751 17.047 -8.18 1 95.75 302 GLY A N 1
ATOM 2282 C CA . GLY A 1 302 ? 1.96 17.562 -9.523 1 95.75 302 GLY A CA 1
ATOM 2283 C C . GLY A 1 302 ? 1.298 18.906 -9.758 1 95.75 302 GLY A C 1
ATOM 2284 O O . GLY A 1 302 ? 1.849 19.766 -10.453 1 95.75 302 GLY A O 1
ATOM 2285 N N . SER A 1 303 ? 0.177 19.172 -9.078 1 95 303 SER A N 1
ATOM 2286 C CA . SER A 1 303 ? -0.586 20.375 -9.344 1 95 303 SER A CA 1
ATOM 2287 C C . SER A 1 303 ? -0.24 21.484 -8.344 1 95 303 SER A C 1
ATOM 2289 O O . SER A 1 303 ? -0.325 22.672 -8.672 1 95 303 SER A O 1
ATOM 2291 N N . THR A 1 304 ? 0.237 21.078 -7.145 1 96.81 304 THR A N 1
ATOM 2292 C CA . THR A 1 304 ? 0.359 22.094 -6.113 1 96.81 304 THR A CA 1
ATOM 2293 C C . THR A 1 304 ? 1.793 22.172 -5.598 1 96.81 304 THR A C 1
ATOM 2295 O O . THR A 1 304 ? 2.156 23.125 -4.906 1 96.81 304 THR A O 1
ATOM 2298 N N . ALA A 1 305 ? 2.621 21.234 -5.93 1 97.75 305 ALA A N 1
ATOM 2299 C CA . ALA A 1 305 ? 4.012 21.219 -5.488 1 97.75 305 ALA A CA 1
ATOM 2300 C C . ALA A 1 305 ? 4.949 20.812 -6.621 1 97.75 305 ALA A C 1
ATOM 2302 O O . ALA A 1 305 ? 5.918 20.078 -6.402 1 97.75 305 ALA A O 1
ATOM 2303 N N . LEU A 1 306 ? 4.609 21.25 -7.789 1 96.69 306 LEU A N 1
ATOM 2304 C CA . LEU A 1 306 ? 5.332 20.859 -8.992 1 96.69 306 LEU A CA 1
ATOM 2305 C C . LEU A 1 306 ? 6.812 21.188 -8.875 1 96.69 306 LEU A C 1
ATOM 2307 O O . LEU A 1 306 ? 7.672 20.344 -9.141 1 96.69 306 LEU A O 1
ATOM 2311 N N . VAL A 1 307 ? 7.156 22.375 -8.461 1 97 307 VAL A N 1
ATOM 2312 C CA . VAL A 1 307 ? 8.531 22.844 -8.406 1 97 307 VAL A CA 1
ATOM 2313 C C . VAL A 1 307 ? 9.328 22.016 -7.406 1 97 307 VAL A C 1
ATOM 2315 O O . VAL A 1 307 ? 10.406 21.5 -7.727 1 97 307 VAL A O 1
ATOM 2318 N N . VAL A 1 308 ? 8.805 21.859 -6.199 1 98 308 VAL A N 1
ATOM 2319 C CA . VAL A 1 308 ? 9.508 21.094 -5.172 1 98 308 VAL A CA 1
ATOM 2320 C C . VAL A 1 308 ? 9.664 19.641 -5.625 1 98 308 VAL A C 1
ATOM 2322 O O . VAL A 1 308 ? 10.695 19.016 -5.371 1 98 308 VAL A O 1
ATOM 2325 N N . SER A 1 309 ? 8.68 19.125 -6.336 1 97.69 309 SER A N 1
ATOM 2326 C CA . SER A 1 309 ? 8.719 17.734 -6.773 1 97.69 309 SER A CA 1
ATOM 2327 C C . SER A 1 309 ? 9.734 17.531 -7.891 1 97.69 309 SER A C 1
ATOM 2329 O O . SER A 1 309 ? 10.609 16.672 -7.789 1 97.69 309 SER A O 1
ATOM 2331 N N . VAL A 1 310 ? 9.68 18.359 -8.922 1 96.69 310 VAL A N 1
ATOM 2332 C CA . VAL A 1 310 ? 10.539 18.188 -10.086 1 96.69 310 VAL A CA 1
ATOM 2333 C C . VAL A 1 310 ? 11.969 18.609 -9.75 1 96.69 310 VAL A C 1
ATOM 2335 O O . VAL A 1 310 ? 12.914 17.844 -9.992 1 96.69 310 VAL A O 1
ATOM 2338 N N . VAL A 1 311 ? 12.133 19.766 -9.141 1 97.38 311 VAL A N 1
ATOM 2339 C CA . VAL A 1 311 ? 13.461 20.266 -8.805 1 97.38 311 VAL A CA 1
ATOM 2340 C C . VAL A 1 311 ? 14.062 19.438 -7.68 1 97.38 311 VAL A C 1
ATOM 2342 O O . VAL A 1 311 ? 15.281 19.234 -7.629 1 97.38 311 VAL A O 1
ATOM 2345 N N . GLY A 1 312 ? 13.18 18.953 -6.742 1 97.81 312 GLY A N 1
ATOM 2346 C CA . GLY A 1 312 ? 13.656 18.062 -5.695 1 97.81 312 GLY A CA 1
ATOM 2347 C C . GLY A 1 312 ? 14.234 16.766 -6.227 1 97.81 312 GLY A C 1
ATOM 2348 O O . GLY A 1 312 ? 15.305 16.328 -5.801 1 97.81 312 GLY A O 1
ATOM 2349 N N . VAL A 1 313 ? 13.539 16.156 -7.211 1 96.44 313 VAL A N 1
ATOM 2350 C CA . VAL A 1 313 ? 14.023 14.922 -7.816 1 96.44 313 VAL A CA 1
ATOM 2351 C C . VAL A 1 313 ? 15.328 15.188 -8.562 1 96.44 313 VAL A C 1
ATOM 2353 O O . VAL A 1 313 ? 16.281 14.422 -8.438 1 96.44 313 VAL A O 1
ATOM 2356 N N . LEU A 1 314 ? 15.422 16.297 -9.289 1 94.56 314 LEU A N 1
ATOM 2357 C CA . LEU A 1 314 ? 16.625 16.625 -10.031 1 94.56 314 LEU A CA 1
ATOM 2358 C C . LEU A 1 314 ? 17.781 16.938 -9.086 1 94.56 314 LEU A C 1
ATOM 2360 O O . LEU A 1 314 ? 18.922 16.531 -9.344 1 94.56 314 LEU A O 1
ATOM 2364 N N . GLY A 1 315 ? 17.438 17.688 -7.988 1 96.31 315 GLY A N 1
ATOM 2365 C CA . GLY A 1 315 ? 18.469 17.953 -6.996 1 96.31 315 GLY A CA 1
ATOM 2366 C C . GLY A 1 315 ? 19 16.688 -6.336 1 96.31 315 GLY A C 1
ATOM 2367 O O . GLY A 1 315 ? 20.203 16.578 -6.105 1 96.31 315 GLY A O 1
ATOM 2368 N N . PHE A 1 316 ? 18.156 15.75 -6.062 1 95.94 316 PHE A N 1
ATOM 2369 C CA . PHE A 1 316 ? 18.531 14.477 -5.484 1 95.94 316 PHE A CA 1
ATOM 2370 C C . PHE A 1 316 ? 19.438 13.695 -6.438 1 95.94 316 PHE A C 1
ATOM 2372 O O . PHE A 1 316 ? 20.469 13.164 -6.031 1 95.94 316 PHE A O 1
ATOM 2379 N N . LEU A 1 317 ? 19.016 13.625 -7.715 1 91.06 317 LEU A N 1
ATOM 2380 C CA . LEU A 1 317 ? 19.781 12.891 -8.719 1 91.06 317 LEU A CA 1
ATOM 2381 C C . LEU A 1 317 ? 21.141 13.539 -8.969 1 91.06 317 LEU A C 1
ATOM 2383 O O . LEU A 1 317 ? 22.141 12.852 -9.148 1 91.06 317 LEU A O 1
ATOM 2387 N N . ALA A 1 318 ? 21.125 14.867 -8.969 1 89.88 318 ALA A N 1
ATOM 2388 C CA . ALA A 1 318 ? 22.391 15.586 -9.148 1 89.88 318 ALA A CA 1
ATOM 2389 C C . ALA A 1 318 ? 23.359 15.297 -7.996 1 89.88 318 ALA A C 1
ATOM 2391 O O . ALA A 1 318 ? 24.547 15.117 -8.211 1 89.88 318 ALA A O 1
ATOM 2392 N N . GLU A 1 319 ? 22.766 15.305 -6.781 1 90.81 319 GLU A N 1
ATOM 2393 C CA . GLU A 1 319 ? 23.594 15.008 -5.613 1 90.81 319 GLU A CA 1
ATOM 2394 C C . GLU A 1 319 ? 24.062 13.555 -5.633 1 90.81 319 GLU A C 1
ATOM 2396 O O . GLU A 1 319 ? 25.219 13.273 -5.316 1 90.81 319 GLU A O 1
ATOM 2401 N N . ARG A 1 320 ? 23.266 12.672 -6.082 1 88.19 320 ARG A N 1
ATOM 2402 C CA . ARG A 1 320 ? 23.547 11.242 -6.016 1 88.19 320 ARG A CA 1
ATOM 2403 C C . ARG A 1 320 ? 24.531 10.828 -7.098 1 88.19 320 ARG A C 1
ATOM 2405 O O . ARG A 1 320 ? 25.422 10 -6.852 1 88.19 320 ARG A O 1
ATOM 2412 N N . TYR A 1 321 ? 24.516 11.477 -8.32 1 84 321 TYR A N 1
ATOM 2413 C CA . TYR A 1 321 ? 25.266 10.938 -9.445 1 84 321 TYR A CA 1
ATOM 2414 C C . TYR A 1 321 ? 26.312 11.938 -9.93 1 84 321 TYR A C 1
ATOM 2416 O O . TYR A 1 321 ? 27.359 11.547 -10.469 1 84 321 TYR A O 1
ATOM 2424 N N . VAL A 1 322 ? 25.984 13.242 -9.82 1 79.19 322 VAL A N 1
ATOM 2425 C CA . VAL A 1 322 ? 26.844 14.242 -10.453 1 79.19 322 VAL A CA 1
ATOM 2426 C C . VAL A 1 322 ? 27.875 14.75 -9.453 1 79.19 322 VAL A C 1
ATOM 2428 O O . VAL A 1 322 ? 29.047 14.953 -9.812 1 79.19 322 VAL A O 1
ATOM 2431 N N . ALA A 1 323 ? 27.453 14.906 -8.211 1 83.25 323 ALA A N 1
ATOM 2432 C CA . ALA A 1 323 ? 28.344 15.469 -7.188 1 83.25 323 ALA A CA 1
ATOM 2433 C C . ALA A 1 323 ? 29.547 14.555 -6.953 1 83.25 323 ALA A C 1
ATOM 2435 O O . ALA A 1 323 ? 29.422 13.328 -6.969 1 83.25 323 ALA A O 1
ATOM 2436 N N . ASP A 1 324 ? 30.656 15.141 -6.832 1 78.38 324 ASP A N 1
ATOM 2437 C CA . ASP A 1 324 ? 31.891 14.391 -6.57 1 78.38 324 ASP A CA 1
ATOM 2438 C C . ASP A 1 324 ? 31.828 13.711 -5.203 1 78.38 324 ASP A C 1
ATOM 2440 O O . ASP A 1 324 ? 32.25 12.555 -5.062 1 78.38 324 ASP A O 1
ATOM 2444 N N . ASP A 1 325 ? 31.328 14.477 -4.23 1 82.81 325 ASP A N 1
ATOM 2445 C CA . ASP A 1 325 ? 31.125 13.969 -2.879 1 82.81 325 ASP A CA 1
ATOM 2446 C C . ASP A 1 325 ? 29.688 14.195 -2.418 1 82.81 325 ASP A C 1
ATOM 2448 O O . ASP A 1 325 ? 29.391 15.211 -1.794 1 82.81 325 ASP A O 1
ATOM 2452 N N . PRO A 1 326 ? 28.906 13.18 -2.715 1 88.5 326 PRO A N 1
ATOM 2453 C CA . PRO A 1 326 ? 27.5 13.359 -2.354 1 88.5 326 PRO A CA 1
ATOM 2454 C C . PRO A 1 326 ? 27.312 13.641 -0.866 1 88.5 326 PRO A C 1
ATOM 2456 O O . PRO A 1 326 ? 27.891 12.953 -0.022 1 88.5 326 PRO A O 1
ATOM 2459 N N . ARG A 1 327 ? 26.641 14.68 -0.555 1 94.69 327 ARG A N 1
ATOM 2460 C CA . ARG A 1 327 ? 26.297 15.031 0.823 1 94.69 327 ARG A CA 1
ATOM 2461 C C . ARG A 1 327 ? 25.25 14.078 1.384 1 94.69 327 ARG A C 1
ATOM 2463 O O . ARG A 1 327 ? 24.109 14.039 0.892 1 94.69 327 ARG A O 1
ATOM 2470 N N . GLU A 1 328 ? 25.484 13.289 2.359 1 93.62 328 GLU A N 1
ATOM 2471 C CA . GLU A 1 328 ? 24.609 12.289 2.961 1 93.62 328 GLU A CA 1
ATOM 2472 C C . GLU A 1 328 ? 23.297 12.906 3.426 1 93.62 328 GLU A C 1
ATOM 2474 O O . GLU A 1 328 ? 22.25 12.266 3.381 1 93.62 328 GLU A O 1
ATOM 2479 N N . PHE A 1 329 ? 23.375 14.188 3.893 1 96.5 329 PHE A N 1
ATOM 2480 C CA . PHE A 1 329 ? 22.188 14.875 4.395 1 96.5 329 PHE A CA 1
ATOM 2481 C C . PHE A 1 329 ? 21.141 15.016 3.295 1 96.5 329 PHE A C 1
ATOM 2483 O O . PHE A 1 329 ? 19.953 14.812 3.537 1 96.5 329 PHE A O 1
ATOM 2490 N N . VAL A 1 330 ? 21.547 15.328 2.086 1 97.5 330 VAL A N 1
ATOM 2491 C CA . VAL A 1 330 ? 20.641 15.523 0.957 1 97.5 330 VAL A CA 1
ATOM 2492 C C . VAL A 1 330 ? 20.062 14.172 0.526 1 97.5 330 VAL A C 1
ATOM 2494 O O . VAL A 1 330 ? 18.875 14.078 0.22 1 97.5 330 VAL A O 1
ATOM 2497 N N . LEU A 1 331 ? 20.938 13.141 0.517 1 96 331 LEU A N 1
ATOM 2498 C CA . LEU A 1 331 ? 20.453 11.805 0.191 1 96 331 LEU A CA 1
ATOM 2499 C C . LEU A 1 331 ? 19.453 11.32 1.237 1 96 331 LEU A C 1
ATOM 2501 O O . LEU A 1 331 ? 18.422 10.742 0.894 1 96 331 LEU A O 1
ATOM 2505 N N . PHE A 1 332 ? 19.781 11.57 2.482 1 97.19 332 PHE A N 1
ATOM 2506 C CA . PHE A 1 332 ? 18.906 11.242 3.598 1 97.19 332 PHE A CA 1
ATOM 2507 C C . PHE A 1 332 ? 17.516 11.859 3.396 1 97.19 332 PHE A C 1
ATOM 2509 O O . PHE A 1 332 ? 16.5 11.172 3.52 1 97.19 332 PHE A O 1
ATOM 2516 N N . ALA A 1 333 ? 17.484 13.117 3.086 1 98.5 333 ALA A N 1
ATOM 2517 C CA . ALA A 1 333 ? 16.234 13.844 2.893 1 98.5 333 ALA A CA 1
ATOM 2518 C C . ALA A 1 333 ? 15.469 13.289 1.694 1 98.5 333 ALA A C 1
ATOM 2520 O O . ALA A 1 333 ? 14.234 13.211 1.723 1 98.5 333 ALA A O 1
ATOM 2521 N N . GLY A 1 334 ? 16.203 13.016 0.62 1 97.88 334 GLY A N 1
ATOM 2522 C CA . GLY A 1 334 ? 15.562 12.414 -0.538 1 97.88 334 GLY A CA 1
ATOM 2523 C C . GLY A 1 334 ? 14.906 11.078 -0.232 1 97.88 334 GLY A C 1
ATOM 2524 O O . GLY A 1 334 ? 13.773 10.828 -0.65 1 97.88 334 GLY A O 1
ATOM 2525 N N . TYR A 1 335 ? 15.633 10.18 0.514 1 96.94 335 TYR A N 1
ATOM 2526 C CA . TYR A 1 335 ? 15.078 8.898 0.917 1 96.94 335 TYR A CA 1
ATOM 2527 C C . TYR A 1 335 ? 13.844 9.086 1.788 1 96.94 335 TYR A C 1
ATOM 2529 O O . TYR A 1 335 ? 12.836 8.391 1.608 1 96.94 335 TYR A O 1
ATOM 2537 N N . TRP A 1 336 ? 13.961 10.039 2.705 1 97.94 336 TRP A N 1
ATOM 2538 C CA . TRP A 1 336 ? 12.852 10.391 3.588 1 97.94 336 TRP A CA 1
ATOM 2539 C C . TRP A 1 336 ? 11.641 10.859 2.783 1 97.94 336 TRP A C 1
ATOM 2541 O O . TRP A 1 336 ? 10.516 10.414 3.029 1 97.94 336 TRP A O 1
ATOM 2551 N N . ALA A 1 337 ? 11.82 11.688 1.786 1 97.94 337 ALA A N 1
ATOM 2552 C CA . ALA A 1 337 ? 10.742 12.219 0.956 1 97.94 337 ALA A CA 1
ATOM 2553 C C . ALA A 1 337 ? 10.07 11.109 0.151 1 97.94 337 ALA A C 1
ATOM 2555 O O . ALA A 1 337 ? 8.844 11.031 0.104 1 97.94 337 ALA A O 1
ATOM 2556 N N . PHE A 1 338 ? 10.883 10.25 -0.47 1 96 338 PHE A N 1
ATOM 2557 C CA . PHE A 1 338 ? 10.336 9.164 -1.272 1 96 338 PHE A CA 1
ATOM 2558 C C . PHE A 1 338 ? 9.547 8.195 -0.402 1 96 338 PHE A C 1
ATOM 2560 O O . PHE A 1 338 ? 8.477 7.727 -0.797 1 96 338 PHE A O 1
ATOM 2567 N N . ALA A 1 339 ? 10.117 7.902 0.726 1 95.75 339 ALA A N 1
ATOM 2568 C CA . ALA A 1 339 ? 9.406 7.031 1.656 1 95.75 339 ALA A CA 1
ATOM 2569 C C . ALA A 1 339 ? 8.062 7.637 2.059 1 95.75 339 ALA A C 1
ATOM 2571 O O . ALA A 1 339 ? 7.074 6.918 2.201 1 95.75 339 ALA A O 1
ATOM 2572 N N . SER A 1 340 ? 8.016 8.945 2.223 1 96.62 340 SER A N 1
ATOM 2573 C CA . SER A 1 340 ? 6.781 9.617 2.613 1 96.62 340 SER A CA 1
ATOM 2574 C C . SER A 1 340 ? 5.715 9.492 1.528 1 96.62 340 SER A C 1
ATOM 2576 O O . SER A 1 340 ? 4.539 9.281 1.829 1 96.62 340 SER A O 1
ATOM 2578 N N . VAL A 1 341 ? 6.082 9.578 0.3 1 95.69 341 VAL A N 1
ATOM 2579 C CA . VAL A 1 341 ? 5.148 9.484 -0.815 1 95.69 341 VAL A CA 1
ATOM 2580 C C . VAL A 1 341 ? 4.535 8.086 -0.86 1 95.69 341 VAL A C 1
ATOM 2582 O O . VAL A 1 341 ? 3.346 7.934 -1.156 1 95.69 341 VAL A O 1
ATOM 2585 N N . VAL A 1 342 ? 5.301 7.105 -0.445 1 92.75 342 VAL A N 1
ATOM 2586 C CA . VAL A 1 342 ? 4.875 5.719 -0.597 1 92.75 342 VAL A CA 1
ATOM 2587 C C . VAL A 1 342 ? 4.133 5.266 0.66 1 92.75 342 VAL A C 1
ATOM 2589 O O . VAL A 1 342 ? 3.16 4.512 0.576 1 92.75 342 VAL A O 1
ATOM 2592 N N . VAL A 1 343 ? 4.496 5.715 1.802 1 92.19 343 VAL A N 1
ATOM 2593 C CA . VAL A 1 343 ? 4.012 5.164 3.062 1 92.19 343 VAL A CA 1
ATOM 2594 C C . VAL A 1 343 ? 2.684 5.82 3.436 1 92.19 343 VAL A C 1
ATOM 2596 O O . VAL A 1 343 ? 1.764 5.148 3.91 1 92.19 343 VAL A O 1
ATOM 2599 N N . TYR A 1 344 ? 2.479 7.039 3.211 1 92.75 344 TYR A N 1
ATOM 2600 C CA . TYR A 1 344 ? 1.317 7.75 3.734 1 92.75 344 TYR A CA 1
ATOM 2601 C C . TYR A 1 344 ? 0.036 7.27 3.066 1 92.75 344 TYR A C 1
ATOM 2603 O O . TYR A 1 344 ? -0.994 7.109 3.727 1 92.75 344 TYR A O 1
ATOM 2611 N N . PRO A 1 345 ? 0.052 6.957 1.756 1 89.75 345 PRO A N 1
ATOM 2612 C CA . PRO A 1 345 ? -1.167 6.383 1.182 1 89.75 345 PRO A CA 1
ATOM 2613 C C . PRO A 1 345 ? -1.565 5.066 1.841 1 89.75 345 PRO A C 1
ATOM 2615 O O . PRO A 1 345 ? -2.736 4.676 1.794 1 89.75 345 PRO A O 1
ATOM 2618 N N . ALA A 1 346 ? -0.612 4.375 2.469 1 86.69 346 ALA A N 1
ATOM 2619 C CA . ALA A 1 346 ? -0.877 3.08 3.096 1 86.69 346 ALA A CA 1
ATOM 2620 C C . ALA A 1 346 ? -1.459 3.258 4.496 1 86.69 346 ALA A C 1
ATOM 2622 O O . ALA A 1 346 ? -2.197 2.398 4.98 1 86.69 346 ALA A O 1
ATOM 2623 N N . ILE A 1 347 ? -1.233 4.426 5.145 1 85.06 347 ILE A N 1
ATOM 2624 C CA . ILE A 1 347 ? -1.544 4.477 6.57 1 85.06 347 ILE A CA 1
ATOM 2625 C C . ILE A 1 347 ? -2.643 5.508 6.82 1 85.06 347 ILE A C 1
ATOM 2627 O O . ILE A 1 347 ? -3.115 5.66 7.949 1 85.06 347 ILE A O 1
ATOM 2631 N N . THR A 1 348 ? -3.049 6.191 5.75 1 84.12 348 THR A N 1
ATOM 2632 C CA . THR A 1 348 ? -4.133 7.148 5.934 1 84.12 348 THR A CA 1
ATOM 2633 C C . THR A 1 348 ? -5.488 6.477 5.742 1 84.12 348 THR A C 1
ATOM 2635 O O . THR A 1 348 ? -5.598 5.488 5.016 1 84.12 348 THR A O 1
ATOM 2638 N N . ASP A 1 349 ? -6.496 6.973 6.371 1 77.12 349 ASP A N 1
ATOM 2639 C CA . ASP A 1 349 ? -7.828 6.383 6.316 1 77.12 349 ASP A CA 1
ATOM 2640 C C . ASP A 1 349 ? -8.648 6.977 5.172 1 77.12 349 ASP A C 1
ATOM 2642 O O . ASP A 1 349 ? -9.594 6.352 4.691 1 77.12 349 ASP A O 1
ATOM 2646 N N . ILE A 1 350 ? -8.367 8.203 4.84 1 78.06 350 ILE A N 1
ATOM 2647 C CA . ILE A 1 350 ? -9.047 8.852 3.721 1 78.06 350 ILE A CA 1
ATOM 2648 C C . ILE A 1 350 ? -8.008 9.453 2.775 1 78.06 350 ILE A C 1
ATOM 2650 O O . ILE A 1 350 ? -6.852 9.656 3.158 1 78.06 350 ILE A O 1
ATOM 2654 N N . SER A 1 351 ? -8.43 9.477 1.521 1 76.5 351 SER A N 1
ATOM 2655 C CA . SER A 1 351 ? -7.523 10.094 0.559 1 76.5 351 SER A CA 1
ATOM 2656 C C . SER A 1 351 ? -7.324 11.578 0.859 1 76.5 351 SER A C 1
ATOM 2658 O O . SER A 1 351 ? -7.945 12.43 0.224 1 76.5 351 SER A O 1
ATOM 2660 N N . GLY A 1 352 ? -6.617 11.836 1.915 1 74.12 352 GLY A N 1
ATOM 2661 C CA . GLY A 1 352 ? -6.395 13.219 2.312 1 74.12 352 GLY A CA 1
ATOM 2662 C C . GLY A 1 352 ? -5.18 13.844 1.652 1 74.12 352 GLY A C 1
ATOM 2663 O O . GLY A 1 352 ? -4.051 13.398 1.873 1 74.12 352 GLY A O 1
ATOM 2664 N N . VAL A 1 353 ? -5.395 14.844 0.884 1 87.81 353 VAL A N 1
ATOM 2665 C CA . VAL A 1 353 ? -4.355 15.5 0.102 1 87.81 353 VAL A CA 1
ATOM 2666 C C . VAL A 1 353 ? -3.428 16.281 1.029 1 87.81 353 VAL A C 1
ATOM 2668 O O . VAL A 1 353 ? -2.311 16.641 0.646 1 87.81 353 VAL A O 1
ATOM 2671 N N . TRP A 1 354 ? -3.881 16.453 2.324 1 91.56 354 TRP A N 1
ATOM 2672 C CA . TRP A 1 354 ? -3.033 17.156 3.283 1 91.56 354 TRP A CA 1
ATOM 2673 C C . TRP A 1 354 ? -1.784 16.344 3.602 1 91.56 354 TRP A C 1
ATOM 2675 O O . TRP A 1 354 ? -0.776 16.891 4.055 1 91.56 354 TRP A O 1
ATOM 2685 N N . SER A 1 355 ? -1.81 15.023 3.34 1 93.06 355 SER A N 1
ATOM 2686 C CA . SER A 1 355 ? -0.701 14.148 3.709 1 93.06 355 SER A CA 1
ATOM 2687 C C . SER A 1 355 ? 0.521 14.406 2.834 1 93.06 355 SER A C 1
ATOM 2689 O O . SER A 1 355 ? 1.638 14.031 3.191 1 93.06 355 SER A O 1
ATOM 2691 N N . VAL A 1 356 ? 0.321 15.094 1.689 1 96.62 356 VAL A N 1
ATOM 2692 C CA . VAL A 1 356 ? 1.449 15.383 0.811 1 96.62 356 VAL A CA 1
ATOM 2693 C C . VAL A 1 356 ? 2.412 16.344 1.505 1 96.62 356 VAL A C 1
ATOM 2695 O O . VAL A 1 356 ? 3.58 16.453 1.123 1 96.62 356 VAL A O 1
ATOM 2698 N N . THR A 1 357 ? 1.917 16.984 2.617 1 97.81 357 THR A N 1
ATOM 2699 C CA . THR A 1 357 ? 2.756 17.844 3.449 1 97.81 357 THR A CA 1
ATOM 2700 C C . THR A 1 357 ? 4 17.094 3.912 1 97.81 357 THR A C 1
ATOM 2702 O O . THR A 1 357 ? 5.102 17.656 3.92 1 97.81 357 THR A O 1
ATOM 2705 N N . HIS A 1 358 ? 3.875 15.859 4.191 1 97.88 358 HIS A N 1
ATOM 2706 C CA . HIS A 1 358 ? 4.93 15.062 4.801 1 97.88 358 HIS A CA 1
ATOM 2707 C C . HIS A 1 358 ? 5.969 14.641 3.768 1 97.88 358 HIS A C 1
ATOM 2709 O O . HIS A 1 358 ? 7.074 14.227 4.125 1 97.88 358 HIS A O 1
ATOM 2715 N N . ALA A 1 359 ? 5.621 14.727 2.494 1 97.81 359 ALA A N 1
ATOM 2716 C CA . ALA A 1 359 ? 6.582 14.469 1.421 1 97.81 359 ALA A CA 1
ATOM 2717 C C . ALA A 1 359 ? 7.234 15.766 0.952 1 97.81 359 ALA A C 1
ATOM 2719 O O . ALA A 1 359 ? 8.422 15.789 0.617 1 97.81 359 ALA A O 1
ATOM 2720 N N . VAL A 1 360 ? 6.469 16.828 0.971 1 98.31 360 VAL A N 1
ATOM 2721 C CA . VAL A 1 360 ? 6.914 18.125 0.447 1 98.31 360 VAL A CA 1
ATOM 2722 C C . VAL A 1 360 ? 8.023 18.688 1.332 1 98.31 360 VAL A C 1
ATOM 2724 O O . VAL A 1 360 ? 9.008 19.219 0.831 1 98.31 360 VAL A O 1
ATOM 2727 N N . VAL A 1 361 ? 7.918 18.5 2.617 1 98.69 361 VAL A N 1
ATOM 2728 C CA . VAL A 1 361 ? 8.852 19.109 3.564 1 98.69 361 VAL A CA 1
ATOM 2729 C C . VAL A 1 361 ? 10.234 18.5 3.387 1 98.69 361 VAL A C 1
ATOM 2731 O O . VAL A 1 361 ? 11.219 19.219 3.174 1 98.69 361 VAL A O 1
ATOM 2734 N N . PRO A 1 362 ? 10.367 17.188 3.379 1 98.5 362 PRO A N 1
ATOM 2735 C CA . PRO A 1 362 ? 11.719 16.641 3.154 1 98.5 362 PRO A CA 1
ATOM 2736 C C . PRO A 1 362 ? 12.203 16.844 1.721 1 98.5 362 PRO A C 1
ATOM 2738 O O . PRO A 1 362 ? 13.398 17.016 1.488 1 98.5 362 PRO A O 1
ATOM 2741 N N . LEU A 1 363 ? 11.344 16.906 0.768 1 98.5 363 LEU A N 1
ATOM 2742 C CA . LEU A 1 363 ? 11.719 17.062 -0.632 1 98.5 363 LEU A CA 1
ATOM 2743 C C . LEU A 1 363 ? 12.242 18.484 -0.889 1 98.5 363 LEU A C 1
ATOM 2745 O O . LEU A 1 363 ? 12.945 18.719 -1.873 1 98.5 363 LEU A O 1
ATOM 2749 N N . ALA A 1 364 ? 11.883 19.391 0.012 1 98.81 364 ALA A N 1
ATOM 2750 C CA . ALA A 1 364 ? 12.344 20.781 -0.116 1 98.81 364 ALA A CA 1
ATOM 2751 C C . ALA A 1 364 ? 13.859 20.875 0.001 1 98.81 364 ALA A C 1
ATOM 2753 O O . ALA A 1 364 ? 14.477 21.766 -0.569 1 98.81 364 ALA A O 1
ATOM 2754 N N . ILE A 1 365 ? 14.484 19.922 0.673 1 98.75 365 ILE A N 1
ATOM 2755 C CA . ILE A 1 365 ? 15.93 19.953 0.888 1 98.75 365 ILE A CA 1
ATOM 2756 C C . ILE A 1 365 ? 16.656 19.641 -0.418 1 98.75 365 ILE A C 1
ATOM 2758 O O . ILE A 1 365 ? 17.453 20.453 -0.901 1 98.75 365 ILE A O 1
ATOM 2762 N N . PRO A 1 366 ? 16.359 18.469 -1.069 1 98.62 366 PRO A N 1
ATOM 2763 C CA . PRO A 1 366 ? 17 18.297 -2.375 1 98.62 366 PRO A CA 1
ATOM 2764 C C . PRO A 1 366 ? 16.562 19.328 -3.398 1 98.62 366 PRO A C 1
ATOM 2766 O O . PRO A 1 366 ? 17.328 19.688 -4.297 1 98.62 366 PRO A O 1
ATOM 2769 N N . ALA A 1 367 ? 15.344 19.875 -3.281 1 98.62 367 ALA A N 1
ATOM 2770 C CA . ALA A 1 367 ? 14.914 20.938 -4.176 1 98.62 367 ALA A CA 1
ATOM 2771 C C . ALA A 1 367 ? 15.781 22.188 -4 1 98.62 367 ALA A C 1
ATOM 2773 O O . ALA A 1 367 ? 16.109 22.859 -4.977 1 98.62 367 ALA A O 1
ATOM 2774 N N . ALA A 1 368 ? 16.109 22.5 -2.76 1 98.56 368 ALA A N 1
ATOM 2775 C CA . ALA A 1 368 ? 17 23.625 -2.486 1 98.56 368 ALA A CA 1
ATOM 2776 C C . ALA A 1 368 ? 18.359 23.438 -3.162 1 98.56 368 ALA A C 1
ATOM 2778 O O . ALA A 1 368 ? 18.938 24.391 -3.664 1 98.56 368 ALA A O 1
ATOM 2779 N N . VAL A 1 369 ? 18.812 22.188 -3.15 1 97.75 369 VAL A N 1
ATOM 2780 C CA . VAL A 1 369 ? 20.062 21.859 -3.818 1 97.75 369 VAL A CA 1
ATOM 2781 C C . VAL A 1 369 ? 19.922 22.062 -5.324 1 97.75 369 VAL A C 1
ATOM 2783 O O . VAL A 1 369 ? 20.828 22.578 -5.984 1 97.75 369 VAL A O 1
ATOM 2786 N N . GLY A 1 370 ? 18.781 21.625 -5.832 1 96.69 370 GLY A N 1
ATOM 2787 C CA . GLY A 1 370 ? 18.516 21.875 -7.238 1 96.69 370 GLY A CA 1
ATOM 2788 C C . GLY A 1 370 ? 18.562 23.344 -7.605 1 96.69 370 GLY A C 1
ATOM 2789 O O . GLY A 1 370 ? 19.172 23.719 -8.609 1 96.69 370 GLY A O 1
ATOM 2790 N N . VAL A 1 371 ? 17.984 24.188 -6.797 1 96.25 371 VAL A N 1
ATOM 2791 C CA . VAL A 1 371 ? 18.016 25.625 -7.008 1 96.25 371 VAL A CA 1
ATOM 2792 C C . VAL A 1 371 ? 19.438 26.141 -6.887 1 96.25 371 VAL A C 1
ATOM 2794 O O . VAL A 1 371 ? 19.859 27.016 -7.645 1 96.25 371 VAL A O 1
ATOM 2797 N N . GLY A 1 372 ? 20.141 25.609 -5.887 1 94.56 372 GLY A N 1
ATOM 2798 C CA . GLY A 1 372 ? 21.547 25.969 -5.711 1 94.56 372 GLY A CA 1
ATOM 2799 C C . GLY A 1 372 ? 22.375 25.734 -6.957 1 94.56 372 GLY A C 1
ATOM 2800 O O . GLY A 1 372 ? 23.25 26.531 -7.281 1 94.56 372 GLY A O 1
ATOM 2801 N N . TYR A 1 373 ? 22.141 24.672 -7.648 1 92.69 373 TYR A N 1
ATOM 2802 C CA . TYR A 1 373 ? 22.859 24.359 -8.883 1 92.69 373 TYR A CA 1
ATOM 2803 C C . TYR A 1 373 ? 22.594 25.422 -9.938 1 92.69 373 TYR A C 1
ATOM 2805 O O . TYR A 1 373 ? 23.516 25.812 -10.672 1 92.69 373 TYR A O 1
ATOM 2813 N N . VAL A 1 374 ? 21.359 25.891 -10.078 1 92.69 374 VAL A N 1
ATOM 2814 C CA . VAL A 1 374 ? 21 26.906 -11.055 1 92.69 374 VAL A CA 1
ATOM 2815 C C . VAL A 1 374 ? 21.688 28.219 -10.695 1 92.69 374 VAL A C 1
ATOM 2817 O O . VAL A 1 374 ? 22.219 28.922 -11.57 1 92.69 374 VAL A O 1
ATOM 2820 N N . VAL A 1 375 ? 21.703 28.547 -9.453 1 92.5 375 VAL A N 1
ATOM 2821 C CA . VAL A 1 375 ? 22.344 29.781 -8.984 1 92.5 375 VAL A CA 1
ATOM 2822 C C . VAL A 1 375 ? 23.844 29.703 -9.234 1 92.5 375 VAL A C 1
ATOM 2824 O O . VAL A 1 375 ? 24.453 30.703 -9.641 1 92.5 375 VAL A O 1
ATOM 2827 N N . ASP A 1 376 ? 24.391 28.578 -9.023 1 91 376 ASP A N 1
ATOM 2828 C CA . ASP A 1 376 ? 25.828 28.391 -9.258 1 91 376 ASP A CA 1
ATOM 2829 C C . ASP A 1 376 ? 26.156 28.531 -10.742 1 91 376 ASP A C 1
ATOM 2831 O O . ASP A 1 376 ? 27.219 29.062 -11.102 1 91 376 ASP A O 1
ATOM 2835 N N . LEU A 1 377 ? 25.328 27.953 -11.523 1 89.94 377 LEU A N 1
ATOM 2836 C CA . LEU A 1 377 ? 25.516 28.109 -12.961 1 89.94 377 LEU A CA 1
ATOM 2837 C C . LEU A 1 377 ? 25.484 29.594 -13.359 1 89.94 377 LEU A C 1
ATOM 2839 O O . LEU A 1 377 ? 26.266 30.016 -14.219 1 89.94 377 LEU A O 1
ATOM 2843 N N . GLY A 1 378 ? 24.625 30.328 -12.797 1 91.38 378 GLY A N 1
ATOM 2844 C CA . GLY A 1 378 ? 24.578 31.766 -13.031 1 91.38 378 GLY A CA 1
ATOM 2845 C C . GLY A 1 378 ? 25.812 32.5 -12.562 1 91.38 378 GLY A C 1
ATOM 2846 O O . GLY A 1 378 ? 26.312 33.375 -13.258 1 91.38 378 GLY A O 1
ATOM 2847 N N . ARG A 1 379 ? 26.328 32.125 -11.453 1 91.06 379 ARG A N 1
ATOM 2848 C CA . ARG A 1 379 ? 27.531 32.75 -10.898 1 91.06 379 ARG A CA 1
ATOM 2849 C C . ARG A 1 379 ? 28.734 32.469 -11.781 1 91.06 379 ARG A C 1
ATOM 2851 O O . ARG A 1 379 ? 29.562 33.344 -12.016 1 91.06 379 ARG A O 1
ATOM 2858 N N . ARG A 1 380 ? 28.797 31.203 -12.227 1 91.19 380 ARG A N 1
ATOM 2859 C CA . ARG A 1 380 ? 29.906 30.844 -13.117 1 91.19 380 ARG A CA 1
ATOM 2860 C C . ARG A 1 380 ? 29.828 31.609 -14.43 1 91.19 380 ARG A C 1
ATOM 2862 O O . ARG A 1 380 ? 30.844 32.031 -14.977 1 91.19 380 ARG A O 1
ATOM 2869 N N . SER A 1 381 ? 28.656 31.766 -14.805 1 92.75 381 SER A N 1
ATOM 2870 C CA . SER A 1 381 ? 28.469 32.531 -16.031 1 92.75 381 SER A CA 1
ATOM 2871 C C . SER A 1 381 ? 28.844 34 -15.82 1 92.75 381 SER A C 1
ATOM 2873 O O . SER A 1 381 ? 29.375 34.656 -16.719 1 92.75 381 SER A O 1
ATOM 2875 N N . LEU A 1 382 ? 28.547 34.531 -14.703 1 90.88 382 LEU A N 1
ATOM 2876 C CA . LEU A 1 382 ? 28.906 35.906 -14.375 1 90.88 382 LEU A CA 1
ATOM 2877 C C . LEU A 1 382 ? 30.422 36.062 -14.32 1 90.88 382 LEU A C 1
ATOM 2879 O O . LEU A 1 382 ? 30.953 37.062 -14.812 1 90.88 382 LEU A O 1
ATOM 2883 N N . GLU A 1 383 ? 31.109 35.062 -13.805 1 92.5 383 GLU A N 1
ATOM 2884 C CA . GLU A 1 383 ? 32.562 35.094 -13.703 1 92.5 383 GLU A CA 1
ATOM 2885 C C . GLU A 1 383 ? 33.219 34.969 -15.078 1 92.5 383 GLU A C 1
ATOM 2887 O O . GLU A 1 383 ? 34.281 35.531 -15.312 1 92.5 383 GLU A O 1
ATOM 2892 N N . SER A 1 384 ? 32.531 34.25 -15.953 1 93.94 384 SER A N 1
ATOM 2893 C CA . SER A 1 384 ? 33.094 34.094 -17.297 1 93.94 384 SER A CA 1
ATOM 2894 C C . SER A 1 384 ? 32.562 35.125 -18.25 1 93.94 384 SER A C 1
ATOM 2896 O O . SER A 1 384 ? 32.781 35.031 -19.469 1 93.94 384 SER A O 1
ATOM 2898 N N . ASP A 1 385 ? 31.859 36.062 -17.812 1 93.5 385 ASP A N 1
ATOM 2899 C CA . ASP A 1 385 ? 31.297 37.156 -18.594 1 93.5 385 ASP A CA 1
ATOM 2900 C C . ASP A 1 385 ? 30.359 36.625 -19.672 1 93.5 385 ASP A C 1
ATOM 2902 O O . ASP A 1 385 ? 30.391 37.125 -20.812 1 93.5 385 ASP A O 1
ATOM 2906 N N . ASP A 1 386 ? 29.719 35.562 -19.328 1 94.56 386 ASP A N 1
ATOM 2907 C CA . ASP A 1 386 ? 28.672 35 -20.188 1 94.56 386 ASP A CA 1
ATOM 2908 C C . ASP A 1 386 ? 27.297 35.594 -19.828 1 94.56 386 ASP A C 1
ATOM 2910 O O . ASP A 1 386 ? 26.578 35 -19.016 1 94.56 386 ASP A O 1
ATOM 2914 N N . LYS A 1 387 ? 26.859 36.625 -20.516 1 93.25 387 LYS A N 1
ATOM 2915 C CA . LYS A 1 387 ? 25.625 37.312 -20.188 1 93.25 387 LYS A CA 1
ATOM 2916 C C . LYS A 1 387 ? 24.391 36.438 -20.453 1 93.25 387 LYS A C 1
ATOM 2918 O O . LYS A 1 387 ? 23.391 36.531 -19.734 1 93.25 387 LYS A O 1
ATOM 2923 N N . ALA A 1 388 ? 24.484 35.719 -21.484 1 93.25 388 ALA A N 1
ATOM 2924 C CA . ALA A 1 388 ? 23.359 34.812 -21.812 1 93.25 388 ALA A CA 1
ATOM 2925 C C . ALA A 1 388 ? 23.156 33.781 -20.719 1 93.25 388 ALA A C 1
ATOM 2927 O O . ALA A 1 388 ? 22.016 33.469 -20.375 1 93.25 388 ALA A O 1
ATOM 2928 N N . GLY A 1 389 ? 24.219 33.281 -20.156 1 93.31 389 GLY A N 1
ATOM 2929 C CA . GLY A 1 389 ? 24.141 32.312 -19.078 1 93.31 389 GLY A CA 1
ATOM 2930 C C . GLY A 1 389 ? 23.562 32.906 -17.797 1 93.31 389 GLY A C 1
ATOM 2931 O O . GLY A 1 389 ? 22.781 32.25 -17.109 1 93.31 389 GLY A O 1
ATOM 2932 N N . VAL A 1 390 ? 23.969 34.031 -17.531 1 93.44 390 VAL A N 1
ATOM 2933 C CA . VAL A 1 390 ? 23.453 34.719 -16.344 1 93.44 390 VAL A CA 1
ATOM 2934 C C . VAL A 1 390 ? 21.953 35 -16.5 1 93.44 390 VAL A C 1
ATOM 2936 O O . VAL A 1 390 ? 21.172 34.75 -15.578 1 93.44 390 VAL A O 1
ATOM 2939 N N . ALA A 1 391 ? 21.578 35.469 -17.672 1 94.19 391 ALA A N 1
ATOM 2940 C CA . ALA A 1 391 ? 20.172 35.75 -17.938 1 94.19 391 ALA A CA 1
ATOM 2941 C C . ALA A 1 391 ? 19.312 34.5 -17.859 1 94.19 391 ALA A C 1
ATOM 2943 O O . ALA A 1 391 ? 18.188 34.531 -17.344 1 94.19 391 ALA A O 1
ATOM 2944 N N . LEU A 1 392 ? 19.859 33.438 -18.391 1 93.75 392 LEU A N 1
ATOM 2945 C CA . LEU A 1 392 ? 19.125 32.188 -18.375 1 93.75 392 LEU A CA 1
ATOM 2946 C C . LEU A 1 392 ? 18.922 31.688 -16.953 1 93.75 392 LEU A C 1
ATOM 2948 O O . LEU A 1 392 ? 17.828 31.219 -16.594 1 93.75 392 LEU A O 1
ATOM 2952 N N . ALA A 1 393 ? 19.906 31.734 -16.156 1 94.31 393 ALA A N 1
ATOM 2953 C CA . ALA A 1 393 ? 19.797 31.312 -14.766 1 94.31 393 ALA A CA 1
ATOM 2954 C C . ALA A 1 393 ? 18.781 32.156 -14.016 1 94.31 393 ALA A C 1
ATOM 2956 O O . ALA A 1 393 ? 17.984 31.641 -13.234 1 94.31 393 ALA A O 1
ATOM 2957 N N . ALA A 1 394 ? 18.844 33.406 -14.242 1 93.81 394 ALA A N 1
ATOM 2958 C CA . ALA A 1 394 ? 17.906 34.344 -13.602 1 93.81 394 ALA A CA 1
ATOM 2959 C C . ALA A 1 394 ? 16.469 34.031 -14.039 1 93.81 394 ALA A C 1
ATOM 2961 O O . ALA A 1 394 ? 15.539 34.094 -13.219 1 93.81 394 ALA A O 1
ATOM 2962 N N . LEU A 1 395 ? 16.281 33.812 -15.281 1 94.62 395 LEU A N 1
ATOM 2963 C CA . LEU A 1 395 ? 14.961 33.5 -15.82 1 94.62 395 LEU A CA 1
ATOM 2964 C C . LEU A 1 395 ? 14.406 32.219 -15.211 1 94.62 395 LEU A C 1
ATOM 2966 O O . LEU A 1 395 ? 13.211 32.125 -14.938 1 94.62 395 LEU A O 1
ATOM 2970 N N . VAL A 1 396 ? 15.281 31.25 -15.023 1 94.44 396 VAL A N 1
ATOM 2971 C CA . VAL A 1 396 ? 14.844 29.969 -14.438 1 94.44 396 VAL A CA 1
ATOM 2972 C C . VAL A 1 396 ? 14.398 30.188 -13 1 94.44 396 VAL A C 1
ATOM 2974 O O . VAL A 1 396 ? 13.344 29.719 -12.586 1 94.44 396 VAL A O 1
ATOM 2977 N N . VAL A 1 397 ? 15.164 30.906 -12.234 1 94.06 397 VAL A N 1
ATOM 2978 C CA . VAL A 1 397 ? 14.828 31.156 -10.836 1 94.06 397 VAL A CA 1
ATOM 2979 C C . VAL A 1 397 ? 13.539 31.969 -10.75 1 94.06 397 VAL A C 1
ATOM 2981 O O . VAL A 1 397 ? 12.672 31.672 -9.922 1 94.06 397 VAL A O 1
ATOM 2984 N N . LEU A 1 398 ? 13.422 32.938 -11.617 1 93.75 398 LEU A N 1
ATOM 2985 C CA . LEU A 1 398 ? 12.219 33.75 -11.641 1 93.75 398 LEU A CA 1
ATOM 2986 C C . LEU A 1 398 ? 11 32.906 -12.008 1 93.75 398 LEU A C 1
ATOM 2988 O O . LEU A 1 398 ? 9.914 33.094 -11.445 1 93.75 398 LEU A O 1
ATOM 2992 N N . ALA A 1 399 ? 11.188 32.094 -12.961 1 94.5 399 ALA A N 1
ATOM 2993 C CA . ALA A 1 399 ? 10.094 31.203 -13.383 1 94.5 399 ALA A CA 1
ATOM 2994 C C . ALA A 1 399 ? 9.672 30.281 -12.25 1 94.5 399 ALA A C 1
ATOM 2996 O O . ALA A 1 399 ? 8.477 30.016 -12.07 1 94.5 399 ALA A O 1
ATOM 2997 N N . LEU A 1 400 ? 10.609 29.781 -11.516 1 95.38 400 LEU A N 1
ATOM 2998 C CA . LEU A 1 400 ? 10.312 28.906 -10.391 1 95.38 400 LEU A CA 1
ATOM 2999 C C . LEU A 1 400 ? 9.555 29.656 -9.305 1 95.38 400 LEU A C 1
ATOM 3001 O O . LEU A 1 400 ? 8.547 29.156 -8.781 1 95.38 400 LEU A O 1
ATOM 3005 N N . VAL A 1 401 ? 9.977 30.828 -8.992 1 94.5 401 VAL A N 1
ATOM 3006 C CA . VAL A 1 401 ? 9.352 31.641 -7.953 1 94.5 401 VAL A CA 1
ATOM 3007 C C . VAL A 1 401 ? 7.949 32.062 -8.391 1 94.5 401 VAL A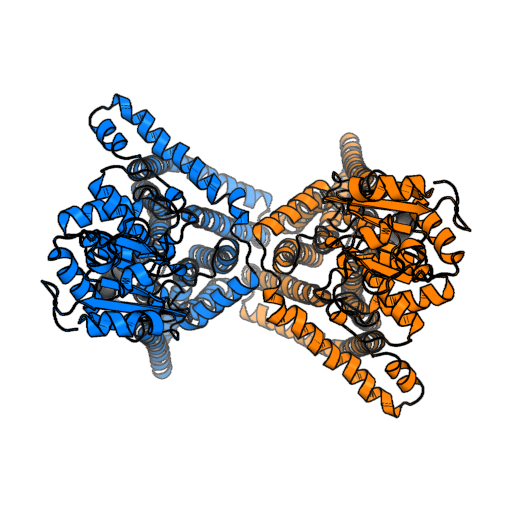 C 1
ATOM 3009 O O . VAL A 1 401 ? 7.008 32 -7.59 1 94.5 401 VAL A O 1
ATOM 3012 N N . ALA A 1 402 ? 7.844 32.406 -9.633 1 95.5 402 ALA A N 1
ATOM 3013 C CA . ALA A 1 402 ? 6.547 32.812 -10.164 1 95.5 402 ALA A CA 1
ATOM 3014 C C . ALA A 1 402 ? 5.559 31.656 -10.156 1 95.5 402 ALA A C 1
ATOM 3016 O O . ALA A 1 402 ? 4.387 31.844 -9.812 1 95.5 402 ALA A O 1
ATOM 3017 N N . GLN A 1 403 ? 6.062 30.516 -10.57 1 95.12 403 GLN A N 1
ATOM 3018 C CA . GLN A 1 403 ? 5.199 29.344 -10.578 1 95.12 403 GLN A CA 1
ATOM 3019 C C . GLN A 1 403 ? 4.684 29.031 -9.18 1 95.12 403 GLN A C 1
ATOM 3021 O O . GLN A 1 403 ? 3.486 28.797 -8.992 1 95.12 403 GLN A O 1
ATOM 3026 N N . VAL A 1 404 ? 5.484 29.047 -8.195 1 96.88 404 VAL A N 1
ATOM 3027 C CA . VAL A 1 404 ? 5.102 28.766 -6.816 1 96.88 404 VAL A CA 1
ATOM 3028 C C . VAL A 1 404 ? 4.168 29.844 -6.301 1 96.88 404 VAL A C 1
ATOM 3030 O O . VAL A 1 404 ? 3.143 29.562 -5.68 1 96.88 404 VAL A O 1
ATOM 3033 N N . GLY A 1 405 ? 4.5 31.094 -6.562 1 96.5 405 GLY A N 1
ATOM 3034 C CA . GLY A 1 405 ? 3.701 32.219 -6.105 1 96.5 405 GLY A CA 1
ATOM 3035 C C . GLY A 1 405 ? 2.295 32.219 -6.672 1 96.5 405 GLY A C 1
ATOM 3036 O O . GLY A 1 405 ? 1.327 32.469 -5.945 1 96.5 405 GLY A O 1
ATOM 3037 N N . VAL A 1 406 ? 2.195 31.938 -7.945 1 96.19 406 VAL A N 1
ATOM 3038 C CA . VAL A 1 406 ? 0.899 31.953 -8.609 1 96.19 406 VAL A CA 1
ATOM 3039 C C . VAL A 1 406 ? 0.019 30.844 -8.062 1 96.19 406 VAL A C 1
ATOM 3041 O O . VAL A 1 406 ? -1.153 31.062 -7.746 1 96.19 406 VAL A O 1
ATOM 3044 N N . VAL A 1 407 ? 0.542 29.672 -7.891 1 96.94 407 VAL A N 1
ATOM 3045 C CA . VAL A 1 407 ? -0.233 28.531 -7.395 1 96.94 407 VAL A CA 1
ATOM 3046 C C . VAL A 1 407 ? -0.626 28.766 -5.941 1 96.94 407 VAL A C 1
ATOM 3048 O O . VAL A 1 407 ? -1.742 28.438 -5.531 1 96.94 407 VAL A O 1
ATOM 3051 N N . THR A 1 408 ? 0.255 29.375 -5.184 1 97.38 408 THR A N 1
ATOM 3052 C CA . THR A 1 408 ? -0.04 29.703 -3.791 1 97.38 408 THR A CA 1
ATOM 3053 C C . THR A 1 408 ? -1.167 30.719 -3.697 1 97.38 408 THR A C 1
ATOM 3055 O O . THR A 1 408 ? -2.1 30.562 -2.908 1 97.38 408 THR A O 1
ATOM 3058 N N . ALA A 1 409 ? -1.06 31.75 -4.48 1 96.44 409 ALA A N 1
ATOM 3059 C CA . ALA A 1 409 ? -2.1 32.781 -4.492 1 96.44 409 ALA A CA 1
ATOM 3060 C C . ALA A 1 409 ? -3.443 32.188 -4.918 1 96.44 409 ALA A C 1
ATOM 3062 O O . ALA A 1 409 ? -4.48 32.5 -4.324 1 96.44 409 ALA A O 1
ATOM 3063 N N . GLU A 1 410 ? -3.367 31.375 -5.863 1 95.31 410 GLU A N 1
ATOM 3064 C CA . GLU A 1 410 ? -4.59 30.766 -6.391 1 95.31 410 GLU A CA 1
ATOM 3065 C C . GLU A 1 410 ? -5.234 29.844 -5.363 1 95.31 410 GLU A C 1
ATOM 3067 O O . GLU A 1 410 ? -6.434 29.938 -5.102 1 95.31 410 GLU A O 1
ATOM 3072 N N . THR A 1 411 ? -4.523 28.969 -4.758 1 95 411 THR A N 1
ATOM 3073 C CA . THR A 1 411 ? -5.062 27.922 -3.889 1 95 411 THR A CA 1
ATOM 3074 C C . THR A 1 411 ? -5.438 28.5 -2.525 1 95 411 THR A C 1
ATOM 3076 O O . THR A 1 411 ? -6.426 28.078 -1.919 1 95 411 THR A O 1
ATOM 3079 N N . SER A 1 412 ? -4.711 29.516 -2.031 1 95.56 412 SER A N 1
ATOM 3080 C CA . SER A 1 412 ? -4.898 29.938 -0.649 1 95.56 412 SER A CA 1
ATOM 3081 C C . SER A 1 412 ? -5.73 31.219 -0.576 1 95.56 412 SER A C 1
ATOM 3083 O O . SER A 1 412 ? -6.355 31.5 0.449 1 95.56 412 SER A O 1
ATOM 3085 N N . PHE A 1 413 ? -5.816 31.984 -1.711 1 93.75 413 PHE A N 1
ATOM 3086 C CA . PHE A 1 413 ? -6.441 33.281 -1.557 1 93.75 413 PHE A CA 1
ATOM 3087 C C . PHE A 1 413 ? -7.508 33.5 -2.619 1 93.75 413 PHE A C 1
ATOM 3089 O O . PHE A 1 413 ? -8.562 34.094 -2.338 1 93.75 413 PHE A O 1
ATOM 3096 N N . VAL A 1 414 ? -7.289 33.031 -3.797 1 90.38 414 VAL A N 1
ATOM 3097 C CA . VAL A 1 414 ? -8.234 33.281 -4.879 1 90.38 414 VAL A CA 1
ATOM 3098 C C . VAL A 1 414 ? -9.352 32.25 -4.848 1 90.38 414 VAL A C 1
ATOM 3100 O O . VAL A 1 414 ? -10.531 32.594 -4.918 1 90.38 414 VAL A O 1
ATOM 3103 N N . MET A 1 415 ? -8.969 31 -4.738 1 87.56 415 MET A N 1
ATOM 3104 C CA . MET A 1 415 ? -9.953 29.922 -4.754 1 87.56 415 MET A CA 1
ATOM 3105 C C . MET A 1 415 ? -9.734 28.969 -3.584 1 87.56 415 MET A C 1
ATOM 3107 O O . MET A 1 415 ? -9.602 27.766 -3.781 1 87.56 415 MET A O 1
ATOM 3111 N N . PRO A 1 416 ? -9.805 29.469 -2.43 1 87.69 416 PRO A N 1
ATOM 3112 C CA . PRO A 1 416 ? -9.422 28.641 -1.284 1 87.69 416 PRO A CA 1
ATOM 3113 C C . PRO A 1 416 ? -10.445 27.547 -0.982 1 87.69 416 PRO A C 1
ATOM 3115 O O . PRO A 1 416 ? -10.133 26.578 -0.291 1 87.69 416 PRO A O 1
ATOM 3118 N N . GLN A 1 417 ? -11.68 27.625 -1.547 1 86.75 417 GLN A N 1
ATOM 3119 C CA . GLN A 1 417 ? -12.711 26.656 -1.18 1 86.75 417 GLN A CA 1
ATOM 3120 C C . GLN A 1 417 ? -13.398 26.094 -2.418 1 86.75 417 GLN A C 1
ATOM 3122 O O . GLN A 1 417 ? -14.422 25.406 -2.311 1 86.75 417 GLN A O 1
ATOM 3127 N N . GLU A 1 418 ? -12.836 26.359 -3.512 1 83.31 418 GLU A N 1
ATOM 3128 C CA . GLU A 1 418 ? -13.469 25.922 -4.754 1 83.31 418 GLU A CA 1
ATOM 3129 C C . GLU A 1 418 ? -13.078 24.469 -5.078 1 83.31 418 GLU A C 1
ATOM 3131 O O . GLU A 1 418 ? -11.992 24.016 -4.707 1 83.31 418 GLU A O 1
ATOM 3136 N N . GLU A 1 419 ? -13.922 23.859 -5.781 1 79 419 GLU A N 1
ATOM 3137 C CA . GLU A 1 419 ? -13.742 22.453 -6.137 1 79 419 GLU A CA 1
ATOM 3138 C C . GLU A 1 419 ? -12.539 22.266 -7.051 1 79 419 GLU A C 1
ATOM 3140 O O . GLU A 1 419 ? -11.922 21.203 -7.062 1 79 419 GLU A O 1
ATOM 3145 N N . GLU A 1 420 ? -12.203 23.203 -7.766 1 83.88 420 GLU A N 1
ATOM 3146 C CA . GLU A 1 420 ? -11.094 23.109 -8.711 1 83.88 420 GLU A CA 1
ATOM 3147 C C . GLU A 1 420 ? -9.75 23.125 -7.984 1 83.88 420 GLU A C 1
ATOM 3149 O O . GLU A 1 420 ? -8.727 22.766 -8.562 1 83.88 420 GLU A O 1
ATOM 3154 N N . ASN A 1 421 ? -9.805 23.609 -6.734 1 91.06 421 ASN A N 1
ATOM 3155 C CA . ASN A 1 421 ? -8.602 23.594 -5.902 1 91.06 421 ASN A CA 1
ATOM 3156 C C . ASN A 1 421 ? -8.289 22.203 -5.383 1 91.06 421 ASN A C 1
ATOM 3158 O O . ASN A 1 421 ? -9.008 21.672 -4.531 1 91.06 421 ASN A O 1
ATOM 3162 N N . ASP A 1 422 ? -7.219 21.578 -5.832 1 90.75 422 ASP A N 1
ATOM 3163 C CA . ASP A 1 422 ? -6.863 20.188 -5.531 1 90.75 422 ASP A CA 1
ATOM 3164 C C . ASP A 1 422 ? -6.527 20.016 -4.051 1 90.75 422 ASP A C 1
ATOM 3166 O O . ASP A 1 422 ? -6.422 18.891 -3.559 1 90.75 422 ASP A O 1
ATOM 3170 N N . LEU A 1 423 ? -6.465 21.141 -3.311 1 93.5 423 LEU A N 1
ATOM 3171 C CA . LEU A 1 423 ? -6.137 21.047 -1.892 1 93.5 423 LEU A CA 1
ATOM 3172 C C . LEU A 1 423 ? -7.402 21.016 -1.041 1 93.5 423 LEU A C 1
ATOM 3174 O O . LEU A 1 423 ? -7.336 20.734 0.16 1 93.5 423 LEU A O 1
ATOM 3178 N N . VAL A 1 424 ? -8.531 21.234 -1.7 1 89.81 424 VAL A N 1
ATOM 3179 C CA . VAL A 1 424 ? -9.805 21.234 -0.987 1 89.81 424 VAL A CA 1
ATOM 3180 C C . VAL A 1 424 ? -10.266 19.797 -0.762 1 89.81 424 VAL A C 1
ATOM 3182 O O . VAL A 1 424 ? -10.164 18.969 -1.659 1 89.81 424 VAL A O 1
ATOM 3185 N N . GLN A 1 425 ? -10.695 19.562 0.46 1 84 425 GLN A N 1
ATOM 3186 C CA . GLN A 1 425 ? -11.203 18.25 0.828 1 84 425 GLN A CA 1
ATOM 3187 C C . GLN A 1 425 ? -12.688 18.312 1.162 1 84 425 GLN A C 1
ATOM 3189 O O . GLN A 1 425 ? -13.227 19.375 1.452 1 84 425 GLN A O 1
ATOM 3194 N N . PHE A 1 426 ? -13.281 17.156 1.243 1 77.38 426 PHE A N 1
ATOM 3195 C CA . PHE A 1 426 ? -14.719 16.984 1.373 1 77.38 426 PHE A CA 1
ATOM 3196 C C . PHE A 1 426 ? -15.258 17.797 2.549 1 77.38 426 PHE A C 1
ATOM 3198 O O . PHE A 1 426 ? -16.297 18.453 2.432 1 77.38 426 PHE A O 1
ATOM 3205 N N . GLY A 1 427 ? -14.602 17.984 3.549 1 82.75 427 GLY A N 1
ATOM 3206 C CA . GLY A 1 427 ? -15.094 18.625 4.766 1 82.75 427 GLY A CA 1
ATOM 3207 C C . GLY A 1 427 ? -14.984 20.141 4.734 1 82.75 427 GLY A C 1
ATOM 3208 O O . GLY A 1 427 ? -15.414 20.812 5.676 1 82.75 427 GLY A O 1
ATOM 3209 N N . GLN A 1 428 ? -14.555 20.688 3.605 1 86.12 428 GLN A N 1
ATOM 3210 C CA . GLN A 1 428 ? -14.469 22.125 3.449 1 86.12 428 GLN A CA 1
ATOM 3211 C C . GLN A 1 428 ? -15.766 22.703 2.893 1 86.12 428 GLN A C 1
ATOM 3213 O O . GLN A 1 428 ? -16.281 22.219 1.886 1 86.12 428 GLN A O 1
ATOM 3218 N N . PRO A 1 429 ? -16.312 23.719 3.623 1 86.69 429 PRO A N 1
ATOM 3219 C CA . PRO A 1 429 ? -17.5 24.344 3.053 1 86.69 429 PRO A CA 1
ATOM 3220 C C . PRO A 1 429 ? -17.234 25 1.699 1 86.69 429 PRO A C 1
ATOM 3222 O O . PRO A 1 429 ? -16.188 25.609 1.504 1 86.69 429 PRO A O 1
ATOM 3225 N N . GLY A 1 430 ? -18.156 24.812 0.805 1 79.5 430 GLY A N 1
ATOM 3226 C CA . GLY A 1 430 ? -18.016 25.375 -0.529 1 79.5 430 GLY A CA 1
ATOM 3227 C C . GLY A 1 430 ? -18.516 26.797 -0.63 1 79.5 430 GLY A C 1
ATOM 3228 O O . GLY A 1 430 ? -18.234 27.5 -1.611 1 79.5 430 GLY A O 1
ATOM 3229 N N . SER A 1 431 ? -19.266 27.203 0.443 1 75.75 431 SER A N 1
ATOM 3230 C CA . SER A 1 431 ? -19.844 28.531 0.444 1 75.75 431 SER A CA 1
ATOM 3231 C C . SER A 1 431 ? -19.328 29.375 1.613 1 75.75 431 SER A C 1
ATOM 3233 O O . SER A 1 431 ? -18.938 28.812 2.648 1 75.75 431 SER A O 1
ATOM 3235 N N . ASP A 1 432 ? -19.25 30.656 1.224 1 81.81 432 ASP A N 1
ATOM 3236 C CA . ASP A 1 432 ? -19.031 31.594 2.33 1 81.81 432 ASP A CA 1
ATOM 3237 C C . ASP A 1 432 ? -20.344 31.891 3.059 1 81.81 432 ASP A C 1
ATOM 3239 O O . ASP A 1 432 ? -21.281 32.438 2.463 1 81.81 432 ASP A O 1
ATOM 3243 N N . MET A 1 433 ? -20.453 31.438 4.273 1 87.69 433 MET A N 1
ATOM 3244 C CA . MET A 1 433 ? -21.688 31.656 5.02 1 87.69 433 MET A CA 1
ATOM 3245 C C . MET A 1 433 ? -21.453 32.531 6.238 1 87.69 433 MET A C 1
ATOM 3247 O O . MET A 1 433 ? -22.172 32.438 7.23 1 87.69 433 MET A O 1
ATOM 3251 N N . SER A 1 434 ? -20.438 33.344 6.152 1 89.19 434 SER A N 1
ATOM 3252 C CA . SER A 1 434 ? -20.016 34.156 7.305 1 89.19 434 SER A CA 1
ATOM 3253 C C . SER A 1 434 ? -21.109 35.125 7.727 1 89.19 434 SER A C 1
ATOM 3255 O O . SER A 1 434 ? -21.391 35.281 8.922 1 89.19 434 SER A O 1
ATOM 3257 N N . ASP A 1 435 ? -21.766 35.688 6.758 1 88.69 435 ASP A N 1
ATOM 3258 C CA . ASP A 1 435 ? -22.812 36.656 7.066 1 88.69 435 ASP A CA 1
ATOM 3259 C C . ASP A 1 435 ? -24.016 35.969 7.719 1 88.69 435 ASP A C 1
ATOM 3261 O O . ASP A 1 435 ? -24.562 36.5 8.688 1 88.69 435 ASP A O 1
ATOM 3265 N N . THR A 1 436 ? -24.328 34.844 7.184 1 89.81 436 THR A N 1
ATOM 3266 C CA . THR A 1 436 ? -25.4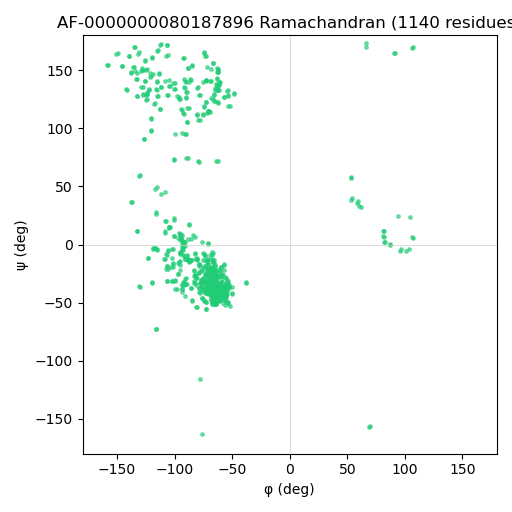53 34.094 7.738 1 89.81 436 THR A CA 1
ATOM 3267 C C . THR A 1 436 ? -25.141 33.625 9.148 1 89.81 436 THR A C 1
ATOM 3269 O O . THR A 1 436 ? -26 33.656 10.039 1 89.81 436 THR A O 1
ATOM 3272 N N . LEU A 1 437 ? -23.984 33.219 9.359 1 93 437 LEU A N 1
ATOM 3273 C CA . LEU A 1 437 ? -23.578 32.75 10.68 1 93 437 LEU A CA 1
ATOM 3274 C C . LEU A 1 437 ? -23.609 33.906 11.695 1 93 437 LEU A C 1
ATOM 3276 O O . LEU A 1 437 ? -23.969 33.688 12.852 1 93 437 LEU A O 1
ATOM 3280 N N . ALA A 1 438 ? -23.219 35.062 11.234 1 91.56 438 ALA A N 1
ATOM 3281 C CA . ALA A 1 438 ? -23.266 36.219 12.117 1 91.56 438 ALA A CA 1
ATOM 3282 C C . ALA A 1 438 ? -24.719 36.531 12.492 1 91.56 438 ALA A C 1
ATOM 3284 O O . ALA A 1 438 ? -25 36.875 13.648 1 91.56 438 ALA A O 1
ATOM 3285 N N . THR A 1 439 ? -25.547 36.406 11.539 1 92.38 439 THR A N 1
ATOM 3286 C CA . THR A 1 439 ? -26.953 36.656 11.789 1 92.38 439 THR A CA 1
ATOM 3287 C C . THR A 1 439 ? -27.531 35.594 12.734 1 92.38 439 THR A C 1
ATOM 3289 O O . THR A 1 439 ? -28.297 35.938 13.648 1 92.38 439 THR A O 1
ATOM 3292 N N . VAL A 1 440 ? -27.203 34.406 12.492 1 93.06 440 VAL A N 1
ATOM 3293 C CA . VAL A 1 440 ? -27.672 33.312 13.336 1 93.06 440 VAL A CA 1
ATOM 3294 C C . VAL A 1 440 ? -27.203 33.562 14.773 1 93.06 440 VAL A C 1
ATOM 3296 O O . VAL A 1 440 ? -27.984 33.375 15.719 1 93.06 440 VAL A O 1
ATOM 3299 N N . GLU A 1 441 ? -26 33.938 14.906 1 93 441 GLU A N 1
ATOM 3300 C CA . GLU A 1 441 ? -25.453 34.188 16.234 1 93 441 GLU A CA 1
ATOM 3301 C C . GLU A 1 441 ? -26.203 35.312 16.922 1 93 441 GLU A C 1
ATOM 3303 O O . GLU A 1 441 ? -26.531 35.219 18.109 1 93 441 GLU A O 1
ATOM 3308 N N . SER A 1 442 ? -26.5 36.344 16.172 1 94.06 442 SER A N 1
ATOM 3309 C CA . SER A 1 442 ? -27.203 37.5 16.734 1 94.06 442 SER A CA 1
ATOM 3310 C C . SER A 1 442 ? -28.625 37.156 17.141 1 94.06 442 SER A C 1
ATOM 3312 O O . SER A 1 442 ? -29.078 37.5 18.234 1 94.06 442 SER A O 1
ATOM 3314 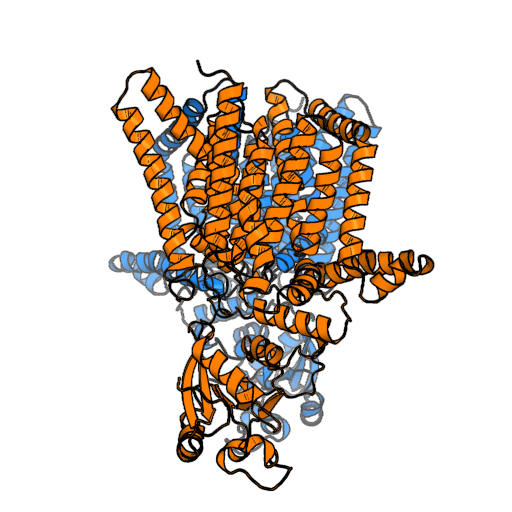N N . VAL A 1 443 ? -29.266 36.375 16.297 1 94.56 443 VAL A N 1
ATOM 3315 C CA . VAL A 1 443 ? -30.656 36 16.5 1 94.56 443 VAL A CA 1
ATOM 3316 C C . VAL A 1 443 ? -30.75 35.031 17.672 1 94.56 443 VAL A C 1
ATOM 3318 O O . VAL A 1 443 ? -31.641 35.156 18.516 1 94.56 443 VAL A O 1
ATOM 3321 N N . THR A 1 444 ? -29.906 34.156 17.734 1 93.94 444 THR A N 1
ATOM 3322 C CA . THR A 1 444 ? -29.969 33.125 18.781 1 93.94 444 THR A CA 1
ATOM 3323 C C . THR A 1 444 ? -29.594 33.719 20.141 1 93.94 444 THR A C 1
ATOM 3325 O O . THR A 1 444 ? -30.125 33.312 21.172 1 93.94 444 THR A O 1
ATOM 3328 N N . ARG A 1 445 ? -28.75 34.719 20.219 1 92.25 445 ARG A N 1
ATOM 3329 C CA . ARG A 1 445 ? -28.375 35.375 21.469 1 92.25 445 ARG A CA 1
ATOM 3330 C C . ARG A 1 445 ? -29.547 36.188 22.016 1 92.25 445 ARG A C 1
ATOM 3332 O O . ARG A 1 445 ? -29.719 36.281 23.234 1 92.25 445 ARG A O 1
ATOM 3339 N N . ALA A 1 446 ? -30.328 36.688 21.141 1 93.56 446 ALA A N 1
ATOM 3340 C CA . ALA A 1 446 ? -31.438 37.531 21.531 1 93.56 446 ALA A CA 1
ATOM 3341 C C . ALA A 1 446 ? -32.688 36.719 21.844 1 93.56 446 ALA A C 1
ATOM 3343 O O . ALA A 1 446 ? -33.625 37.219 22.484 1 93.56 446 ALA A O 1
ATOM 3344 N N . HIS A 1 447 ? -32.656 35.5 21.469 1 92.56 447 HIS A N 1
ATOM 3345 C CA . HIS A 1 447 ? -33.812 34.625 21.625 1 92.56 447 HIS A CA 1
ATOM 3346 C C . HIS A 1 447 ? -33.938 34.125 23.062 1 92.56 447 HIS A C 1
ATOM 3348 O O . HIS A 1 447 ? -32.969 33.625 23.625 1 92.56 447 HIS A O 1
ATOM 3354 N N . ASP A 1 448 ? -35.125 34.25 23.734 1 87.62 448 ASP A N 1
ATOM 3355 C CA . ASP A 1 448 ? -35.344 33.812 25.109 1 87.62 448 ASP A CA 1
ATOM 3356 C C . ASP A 1 448 ? -35.969 32.406 25.156 1 87.62 448 ASP A C 1
ATOM 3358 O O . ASP A 1 448 ? -36.062 31.812 26.219 1 87.62 448 ASP A O 1
ATOM 3362 N N . GLY A 1 449 ? -36.062 31.703 24.141 1 86.38 449 GLY A N 1
ATOM 3363 C CA . GLY A 1 449 ? -36.656 30.375 24.109 1 86.38 449 GLY A CA 1
ATOM 3364 C C . GLY A 1 449 ? -35.656 29.266 23.828 1 86.38 449 GLY A C 1
ATOM 3365 O O . GLY A 1 449 ? -34.438 29.531 23.703 1 86.38 449 GLY A O 1
ATOM 3366 N N . ASP A 1 450 ? -36.188 28.016 23.969 1 90.06 450 ASP A N 1
ATOM 3367 C CA . ASP A 1 450 ? -35.438 26.797 23.625 1 90.06 450 ASP A CA 1
ATOM 3368 C C . ASP A 1 450 ? -36.281 25.859 22.781 1 90.06 450 ASP A C 1
ATOM 3370 O O . ASP A 1 450 ? -37.438 25.625 23.078 1 90.06 450 ASP A O 1
ATOM 3374 N N . PRO A 1 451 ? -35.625 25.516 21.703 1 93.88 451 PRO A N 1
ATOM 3375 C CA . PRO A 1 451 ? -34.25 25.641 21.172 1 93.88 451 PRO A CA 1
ATOM 3376 C C . PRO A 1 451 ? -34.062 26.906 20.328 1 93.88 451 PRO A C 1
ATOM 3378 O O . PRO A 1 451 ? -35.031 27.5 19.859 1 93.88 451 PRO A O 1
ATOM 3381 N N . ASP A 1 452 ? -32.844 27.266 20.188 1 95.44 452 ASP A N 1
ATOM 3382 C CA . ASP A 1 452 ? -32.5 28.375 19.312 1 95.44 452 ASP A CA 1
ATOM 3383 C C . ASP A 1 452 ? -32.5 27.938 17.844 1 95.44 452 ASP A C 1
ATOM 3385 O O . ASP A 1 452 ? -32.812 28.719 16.953 1 95.44 452 ASP A O 1
ATOM 3389 N N . VAL A 1 453 ? -31.984 26.781 17.625 1 96.25 453 VAL A N 1
ATOM 3390 C CA . VAL A 1 453 ? -31.828 26.25 16.281 1 96.25 453 VAL A CA 1
ATOM 3391 C C . VAL A 1 453 ? -32.438 24.859 16.188 1 96.25 453 VAL A C 1
ATOM 3393 O O . VAL A 1 453 ? -32.281 24.031 17.094 1 96.25 453 VAL A O 1
ATOM 3396 N N . VAL A 1 454 ? -33.156 24.594 15.164 1 95.62 454 VAL A N 1
ATOM 3397 C CA . VAL A 1 454 ? -33.75 23.266 14.914 1 95.62 454 VAL A CA 1
ATOM 3398 C C . VAL A 1 454 ? -33.188 22.703 13.609 1 95.62 454 VAL A C 1
ATOM 3400 O O . VAL A 1 454 ? -33.25 23.344 12.562 1 95.62 454 VAL A O 1
ATOM 3403 N N . PHE A 1 455 ? -32.562 21.547 13.773 1 95.88 455 PHE A N 1
ATOM 3404 C CA . PHE A 1 455 ? -32.125 20.797 12.609 1 95.88 455 PHE A CA 1
ATOM 3405 C C . PHE A 1 455 ? -33.219 19.844 12.133 1 95.88 455 PHE A C 1
ATOM 3407 O O . PHE A 1 455 ? -33.75 19.062 12.922 1 95.88 455 PHE A O 1
ATOM 3414 N N . PHE A 1 456 ? -33.469 19.891 10.836 1 94.62 456 PHE A N 1
ATOM 3415 C CA . PHE A 1 456 ? -34.562 19.078 10.32 1 94.62 456 PHE A CA 1
ATOM 3416 C C . PHE A 1 456 ? -34.031 18.016 9.375 1 94.62 456 PHE A C 1
ATOM 3418 O O . PHE A 1 456 ? -33.125 18.266 8.578 1 94.62 456 PHE A O 1
ATOM 3425 N N . GLY A 1 457 ? -34.656 16.797 9.531 1 93 457 GLY A N 1
ATOM 3426 C CA . GLY A 1 457 ? -34.406 15.734 8.57 1 93 457 GLY A CA 1
ATOM 3427 C C . GLY A 1 457 ? -33.531 14.625 9.109 1 93 457 GLY A C 1
ATOM 3428 O O . GLY A 1 457 ? -32.875 14.797 10.148 1 93 457 GLY A O 1
ATOM 3429 N N . ASP A 1 458 ? -33.406 13.562 8.422 1 90.44 458 ASP A N 1
ATOM 3430 C CA . ASP A 1 458 ? -32.688 12.375 8.828 1 90.44 458 ASP A CA 1
ATOM 3431 C C . ASP A 1 458 ? -31.172 12.648 8.867 1 90.44 458 ASP A C 1
ATOM 3433 O O . ASP A 1 458 ? -30.469 12.094 9.703 1 90.44 458 ASP A O 1
ATOM 3437 N N . HIS A 1 459 ? -30.781 13.5 8.039 1 90.81 459 HIS A N 1
ATOM 3438 C CA . HIS A 1 459 ? -29.359 13.75 7.887 1 90.81 459 HIS A CA 1
ATOM 3439 C C . HIS A 1 459 ? -28.766 14.367 9.148 1 90.81 459 HIS A C 1
ATOM 3441 O O . HIS A 1 459 ? -27.625 14.062 9.523 1 90.81 459 HIS A O 1
ATOM 3447 N N . PHE A 1 460 ? -29.547 15.172 9.805 1 92.88 460 PHE A N 1
ATOM 3448 C CA . PHE A 1 460 ? -29.031 15.938 10.93 1 92.88 460 PHE A CA 1
ATOM 3449 C C . PHE A 1 460 ? -29.547 15.383 12.25 1 92.88 460 PHE A C 1
ATOM 3451 O O . PHE A 1 460 ? -29.109 15.797 13.328 1 92.88 460 PHE A O 1
ATOM 3458 N N . HIS A 1 461 ? -30.453 14.484 12.172 1 91.69 461 HIS A N 1
ATOM 3459 C CA . HIS A 1 461 ? -31.172 14.062 13.375 1 91.69 461 HIS A CA 1
ATOM 3460 C C . HIS A 1 461 ? -30.266 13.219 14.281 1 91.69 461 HIS A C 1
ATOM 3462 O O . HIS A 1 461 ? -29.734 12.195 13.859 1 91.69 461 HIS A O 1
ATOM 3468 N N . VAL A 1 462 ? -30.125 13.672 15.469 1 89 462 VAL A N 1
ATOM 3469 C CA . VAL A 1 462 ? -29.359 12.945 16.469 1 89 462 VAL A CA 1
ATOM 3470 C C . VAL A 1 462 ? -30.281 12.039 17.281 1 89 462 VAL A C 1
ATOM 3472 O O . VAL A 1 462 ? -31.141 12.531 18.031 1 89 462 VAL A O 1
ATOM 3475 N N . THR A 1 463 ? -30.094 10.766 17.125 1 76.81 463 THR A N 1
ATOM 3476 C CA . THR A 1 463 ? -31.062 9.766 17.531 1 76.81 463 THR A CA 1
ATOM 3477 C C . THR A 1 463 ? -30.953 9.461 19.016 1 76.81 463 THR A C 1
ATOM 3479 O O . THR A 1 463 ? -31.891 8.906 19.609 1 76.81 463 THR A O 1
ATOM 3482 N N . LYS A 1 464 ? -29.812 9.664 19.531 1 77.75 464 LYS A N 1
ATOM 3483 C CA . LYS A 1 464 ? -29.656 9.32 20.953 1 77.75 464 LYS A CA 1
ATOM 3484 C C . LYS A 1 464 ? -29.125 10.508 21.75 1 77.75 464 LYS A C 1
ATOM 3486 O O . LYS A 1 464 ? -28.656 11.492 21.172 1 77.75 464 LYS A O 1
ATOM 3491 N N . ASP A 1 465 ? -29.391 10.391 23.016 1 79 465 ASP A N 1
ATOM 3492 C CA . ASP A 1 465 ? -28.812 11.398 23.906 1 79 465 ASP A CA 1
ATOM 3493 C C . ASP A 1 465 ? -27.281 11.344 23.875 1 79 465 ASP A C 1
ATOM 3495 O O . ASP A 1 465 ? -26.703 10.258 23.922 1 79 465 ASP A O 1
ATOM 3499 N N . VAL A 1 466 ? -26.719 12.492 23.5 1 82.31 466 VAL A N 1
ATOM 3500 C CA . VAL A 1 466 ? -25.266 12.539 23.406 1 82.31 466 VAL A CA 1
ATOM 3501 C C . VAL A 1 466 ? -24.703 13.445 24.5 1 82.31 466 VAL A C 1
ATOM 3503 O O . VAL A 1 466 ? -25.328 14.445 24.875 1 82.31 466 VAL A O 1
ATOM 3506 N N . ASP A 1 467 ? -23.609 12.898 25.141 1 81.62 467 ASP A N 1
ATOM 3507 C CA . ASP A 1 467 ? -22.812 13.75 26 1 81.62 467 ASP A CA 1
ATOM 3508 C C . ASP A 1 467 ? -21.844 14.617 25.203 1 81.62 467 ASP A C 1
ATOM 3510 O O . ASP A 1 467 ? -20.875 14.117 24.641 1 81.62 467 ASP A O 1
ATOM 3514 N N . PRO A 1 468 ? -22.234 15.891 25.172 1 77.81 468 PRO A N 1
ATOM 3515 C CA . PRO A 1 468 ? -21.422 16.781 24.344 1 77.81 468 PRO A CA 1
ATOM 3516 C C . PRO A 1 468 ? -19.953 16.797 24.75 1 77.81 468 PRO A C 1
ATOM 3518 O O . PRO A 1 468 ? -19.094 17.172 23.953 1 77.81 468 PRO A O 1
ATOM 3521 N N . THR A 1 469 ? -19.656 16.344 25.906 1 79.31 469 THR A N 1
ATOM 3522 C CA . THR A 1 469 ? -18.297 16.406 26.406 1 79.31 469 THR A CA 1
ATOM 3523 C C . THR A 1 469 ? -17.531 15.125 26.078 1 79.31 469 THR A C 1
ATOM 3525 O O . THR A 1 469 ? -16.312 15.055 26.266 1 79.31 469 THR A O 1
ATOM 3528 N N . ASP A 1 470 ? -18.25 14.203 25.516 1 78.94 470 ASP A N 1
ATOM 3529 C CA . ASP A 1 470 ? -17.641 12.906 25.219 1 78.94 470 ASP A CA 1
ATOM 3530 C C . ASP A 1 470 ? -17.703 12.602 23.719 1 78.94 470 ASP A C 1
ATOM 3532 O O . ASP A 1 470 ? -18.734 12.156 23.219 1 78.94 470 ASP A O 1
ATOM 3536 N N . PRO A 1 471 ? -16.594 12.656 23.141 1 75.75 471 PRO A N 1
ATOM 3537 C CA . PRO A 1 471 ? -16.578 12.352 21.719 1 75.75 471 PRO A CA 1
ATOM 3538 C C . PRO A 1 471 ? -17.062 10.938 21.406 1 75.75 471 PRO A C 1
ATOM 3540 O O . PRO A 1 471 ? -17.656 10.695 20.359 1 75.75 471 PRO A O 1
ATOM 3543 N N . GLY A 1 472 ? -16.812 10.039 22.234 1 72.62 472 GLY A N 1
ATOM 3544 C CA . GLY A 1 472 ? -17.234 8.664 22.031 1 72.62 472 GLY A CA 1
ATOM 3545 C C . GLY A 1 472 ? -18.734 8.5 22.016 1 72.62 472 GLY A C 1
ATOM 3546 O O . GLY A 1 472 ? -19.266 7.621 21.344 1 72.62 472 GLY A O 1
ATOM 3547 N N . SER A 1 473 ? -19.422 9.43 22.688 1 77.75 473 SER A N 1
ATOM 3548 C CA . SER A 1 473 ? -20.875 9.344 22.781 1 77.75 473 SER A CA 1
ATOM 3549 C C . SER A 1 473 ? -21.547 9.828 21.484 1 77.75 473 SER A C 1
ATOM 3551 O O . SER A 1 473 ? -22.672 9.461 21.188 1 77.75 473 SER A O 1
ATOM 3553 N N . VAL A 1 474 ? -20.781 10.578 20.859 1 80.25 474 VAL A N 1
ATOM 3554 C CA . VAL A 1 474 ? -21.344 11.188 19.641 1 80.25 474 VAL A CA 1
ATOM 3555 C C . VAL A 1 474 ? -21.141 10.25 18.453 1 80.25 474 VAL A C 1
ATOM 3557 O O . VAL A 1 474 ? -21.844 10.352 17.453 1 80.25 474 VAL A O 1
ATOM 3560 N N . ALA A 1 475 ? -20.234 9.258 18.688 1 73.75 475 ALA A N 1
ATOM 3561 C CA . ALA A 1 475 ? -19.906 8.336 17.594 1 73.75 475 ALA A CA 1
ATOM 3562 C C . ALA A 1 475 ? -21.141 7.531 17.172 1 73.75 475 ALA A C 1
ATOM 3564 O O . ALA A 1 475 ? -21.906 7.07 18.031 1 73.75 475 ALA A O 1
ATOM 3565 N N . GLY A 1 476 ? -21.375 7.402 15.883 1 72.25 476 GLY A N 1
ATOM 3566 C CA . GLY A 1 476 ? -22.469 6.621 15.352 1 72.25 476 GLY A CA 1
ATOM 3567 C C . GLY A 1 476 ? -23.766 7.414 15.227 1 72.25 476 GLY A C 1
ATOM 3568 O O . GLY A 1 476 ? -24.781 6.879 14.805 1 72.25 476 GLY A O 1
ATOM 3569 N N . THR A 1 477 ? -23.594 8.719 15.648 1 81.44 477 THR A N 1
ATOM 3570 C CA . THR A 1 477 ? -24.766 9.562 15.5 1 81.44 477 THR A CA 1
ATOM 3571 C C . THR A 1 477 ? -24.578 10.547 14.344 1 81.44 477 THR A C 1
ATOM 3573 O O . THR A 1 477 ? -23.5 10.648 13.781 1 81.44 477 THR A O 1
ATOM 3576 N N . ASN A 1 478 ? -25.688 11.219 14.062 1 88.38 478 ASN A N 1
ATOM 3577 C CA . ASN A 1 478 ? -25.641 12.18 12.961 1 88.38 478 ASN A CA 1
ATOM 3578 C C . ASN A 1 478 ? -25.172 13.555 13.438 1 88.38 478 ASN A C 1
ATOM 3580 O O . ASN A 1 478 ? -25.359 14.555 12.742 1 88.38 478 ASN A O 1
ATOM 3584 N N . TRP A 1 479 ? -24.562 13.492 14.672 1 89.94 479 TRP A N 1
ATOM 3585 C CA . TRP A 1 479 ? -24.031 14.734 15.227 1 89.94 479 TRP A CA 1
ATOM 3586 C C . TRP A 1 479 ? -22.953 15.312 14.328 1 89.94 479 TRP A C 1
ATOM 3588 O O . TRP A 1 479 ? -22.859 16.531 14.156 1 89.94 479 TRP A O 1
ATOM 3598 N N . PHE A 1 480 ? -22.188 14.5 13.695 1 88.31 480 PHE A N 1
ATOM 3599 C CA . PHE A 1 480 ? -21.062 14.93 12.875 1 88.31 480 PHE A CA 1
ATOM 3600 C C . PHE A 1 480 ? -21.547 15.586 11.586 1 88.31 480 PHE A C 1
ATOM 3602 O O . PHE A 1 480 ? -20.859 16.438 11.016 1 88.31 480 PHE A O 1
ATOM 3609 N N . ASN A 1 481 ? -22.781 15.258 11.234 1 90.06 481 ASN A N 1
ATOM 3610 C CA . ASN A 1 481 ? -23.328 15.805 10 1 90.06 481 ASN A CA 1
ATOM 3611 C C . ASN A 1 481 ? -23.672 17.281 10.141 1 90.06 481 ASN A C 1
ATOM 3613 O O . ASN A 1 481 ? -23.875 17.969 9.141 1 90.06 481 ASN A O 1
ATOM 3617 N N . ARG A 1 482 ? -23.609 17.781 11.398 1 92.19 482 ARG A N 1
ATOM 3618 C CA . ARG A 1 482 ? -23.938 19.172 11.672 1 92.19 482 ARG A CA 1
ATOM 3619 C C . ARG A 1 482 ? -22.703 20.062 11.547 1 92.19 482 ARG A C 1
ATOM 3621 O O . ARG A 1 482 ? -22.812 21.297 11.516 1 92.19 482 ARG A O 1
ATOM 3628 N N . LEU A 1 483 ? -21.625 19.438 11.43 1 91.31 483 LEU A N 1
ATOM 3629 C CA . LEU A 1 483 ? -20.391 20.203 11.352 1 91.31 483 LEU A CA 1
ATOM 3630 C C . LEU A 1 483 ? -20.266 20.906 10.008 1 91.31 483 LEU A C 1
ATOM 3632 O O . LEU A 1 483 ? -20.719 20.391 8.984 1 91.31 483 LEU A O 1
ATOM 3636 N N . PRO A 1 484 ? -19.766 22.141 10.047 1 93.19 484 PRO A N 1
ATOM 3637 C CA . PRO A 1 484 ? -19.031 22.828 11.117 1 93.19 484 PRO A CA 1
ATOM 3638 C C . PRO A 1 484 ? -19.938 23.688 11.992 1 93.19 484 PRO A C 1
ATOM 3640 O O . PRO A 1 484 ? -19.453 24.406 12.875 1 93.19 484 PRO A O 1
ATOM 3643 N N . LEU A 1 485 ? -21.219 23.641 11.883 1 94.38 485 LEU A N 1
ATOM 3644 C CA . LEU A 1 485 ? -22.156 24.562 12.523 1 94.38 485 LEU A CA 1
ATOM 3645 C C . LEU A 1 485 ? -22.078 24.422 14.047 1 94.38 485 LEU A C 1
ATOM 3647 O O . LEU A 1 485 ? -22.281 25.406 14.766 1 94.38 485 LEU A O 1
ATOM 3651 N N . ASN A 1 486 ? -21.766 23.297 14.555 1 93.75 486 ASN A N 1
ATOM 3652 C CA . ASN A 1 486 ? -21.719 23.062 15.992 1 93.75 486 ASN A CA 1
ATOM 3653 C C . ASN A 1 486 ? -20.688 23.969 16.672 1 93.75 486 ASN A C 1
ATOM 3655 O O . ASN A 1 486 ? -20.891 24.359 17.828 1 93.75 486 ASN A O 1
ATOM 3659 N N . TRP A 1 487 ? -19.609 24.266 15.992 1 95.12 487 TRP A N 1
ATOM 3660 C CA . TRP A 1 487 ? -18.594 25.172 16.516 1 95.12 487 TRP A CA 1
ATOM 3661 C C . TRP A 1 487 ? -19.188 26.578 16.688 1 95.12 487 TRP A C 1
ATOM 3663 O O . TRP A 1 487 ? -19.016 27.203 17.75 1 95.12 487 TRP A O 1
ATOM 3673 N N . TYR A 1 488 ? -19.906 27.016 15.789 1 94.94 488 TYR A N 1
ATOM 3674 C CA . TYR A 1 488 ? -20.453 28.375 15.805 1 94.94 488 TYR A CA 1
ATOM 3675 C C . TYR A 1 488 ? -21.609 28.484 16.781 1 94.94 488 TYR A C 1
ATOM 3677 O O . TYR A 1 488 ? -21.75 29.5 17.469 1 94.94 488 TYR A O 1
ATOM 3685 N N . LEU A 1 489 ? -22.391 27.438 16.812 1 95.25 489 LEU A N 1
ATOM 3686 C CA . LEU A 1 489 ? -23.516 27.438 17.75 1 95.25 489 LEU A CA 1
ATOM 3687 C C . LEU A 1 489 ? -23.016 27.406 19.188 1 95.25 489 LEU A C 1
ATOM 3689 O O . LEU A 1 489 ? -23.562 28.109 20.047 1 95.25 489 LEU A O 1
ATOM 3693 N N . GLU A 1 490 ? -22.031 26.609 19.391 1 93.88 490 GLU A N 1
ATOM 3694 C CA . GLU A 1 490 ? -21.469 26.516 20.734 1 93.88 490 GLU A CA 1
ATOM 3695 C C . GLU A 1 490 ? -20.828 27.844 21.156 1 93.88 490 GLU A C 1
ATOM 3697 O O . GLU A 1 490 ? -20.984 28.281 22.312 1 93.88 490 GLU A O 1
ATOM 3702 N N . ARG A 1 491 ? -20.125 28.422 20.297 1 92.5 491 ARG A N 1
ATOM 3703 C CA . ARG A 1 491 ? -19.484 29.719 20.578 1 92.5 491 ARG A CA 1
ATOM 3704 C C . ARG A 1 491 ? -20.516 30.781 20.938 1 92.5 491 ARG A C 1
ATOM 3706 O O . ARG A 1 491 ? -20.25 31.656 21.75 1 92.5 491 ARG A O 1
ATOM 3713 N N . GLY A 1 492 ? -21.672 30.656 20.344 1 91.44 492 GLY A N 1
ATOM 3714 C CA . GLY A 1 492 ? -22.734 31.594 20.578 1 91.44 492 GLY A CA 1
ATOM 3715 C C . GLY A 1 492 ? -23.656 31.188 21.703 1 91.44 492 GLY A C 1
ATOM 3716 O O . GLY A 1 492 ? -24.656 31.875 21.984 1 91.44 492 GLY A O 1
ATOM 3717 N N . ASN A 1 493 ? -23.375 30.109 22.344 1 92.44 493 ASN A N 1
ATOM 3718 C CA . ASN A 1 493 ? -24.203 29.562 23.406 1 92.44 493 ASN A CA 1
ATOM 3719 C C . ASN A 1 493 ? -25.625 29.266 22.953 1 92.44 493 ASN A C 1
ATOM 3721 O O . ASN A 1 493 ? -26.578 29.531 23.672 1 92.44 493 ASN A O 1
ATOM 3725 N N . ALA A 1 494 ? -25.734 28.828 21.719 1 94.62 494 ALA A N 1
ATOM 3726 C CA . ALA A 1 494 ? -27.031 28.5 21.156 1 94.62 494 ALA A CA 1
ATOM 3727 C C . ALA A 1 494 ? -27.406 27.047 21.453 1 94.62 494 ALA A C 1
ATOM 3729 O O . ALA A 1 494 ? -26.562 26.156 21.391 1 94.62 494 ALA A O 1
ATOM 3730 N N . THR A 1 495 ? -28.656 26.828 21.766 1 93.06 495 THR A N 1
ATOM 3731 C CA . THR A 1 495 ? -29.188 25.484 21.953 1 93.06 495 THR A CA 1
ATOM 3732 C C . THR A 1 495 ? -29.75 24.938 20.656 1 93.06 495 THR A C 1
ATOM 3734 O O . THR A 1 495 ? -30.391 25.672 19.891 1 93.06 495 THR A O 1
ATOM 3737 N N . ALA A 1 496 ? -29.391 23.656 20.391 1 92.88 496 ALA A N 1
ATOM 3738 C CA . ALA A 1 496 ? -29.844 23.062 19.141 1 92.88 496 ALA A CA 1
ATOM 3739 C C . ALA A 1 496 ? -30.578 21.75 19.391 1 92.88 496 ALA A C 1
ATOM 3741 O O . ALA A 1 496 ? -30.203 20.984 20.266 1 92.88 496 ALA A O 1
ATOM 3742 N N . GLU A 1 497 ? -31.625 21.516 18.656 1 91.62 497 GLU A N 1
ATOM 3743 C CA . GLU A 1 497 ? -32.375 20.266 18.641 1 91.62 497 GLU A CA 1
ATOM 3744 C C . GLU A 1 497 ? -32.594 19.781 17.203 1 91.62 497 GLU A C 1
ATOM 3746 O O . GLU A 1 497 ? -32.281 20.484 16.25 1 91.62 497 GLU A O 1
ATOM 3751 N N . SER A 1 498 ? -33 18.484 17.109 1 92.38 498 SER A N 1
ATOM 3752 C CA . SER A 1 498 ? -33.281 17.953 15.781 1 92.38 498 SER A CA 1
ATOM 3753 C C . SER A 1 498 ? -34.594 17.172 15.766 1 92.38 498 SER A C 1
ATOM 3755 O O . SER A 1 498 ? -35.031 16.641 16.797 1 92.38 498 SER A O 1
ATOM 3757 N N . THR A 1 499 ? -35.219 17.219 14.609 1 91.31 499 THR A N 1
ATOM 3758 C CA . THR A 1 499 ? -36.469 16.484 14.438 1 91.31 499 THR A CA 1
ATOM 3759 C C . THR A 1 499 ? -36.594 15.961 13.008 1 91.31 499 THR A C 1
ATOM 3761 O O . THR A 1 499 ? -36 16.516 12.086 1 91.31 499 THR A O 1
ATOM 3764 N N . ARG A 1 500 ? -37.344 14.852 12.82 1 91.5 500 ARG A N 1
ATOM 3765 C CA . ARG A 1 500 ? -37.656 14.289 11.508 1 91.5 500 ARG A CA 1
ATOM 3766 C C . ARG A 1 500 ? -39.094 14.578 11.125 1 91.5 500 ARG A C 1
ATOM 3768 O O . ARG A 1 500 ? -39.531 14.273 10.008 1 91.5 500 ARG A O 1
ATOM 3775 N N . VAL A 1 501 ? -39.719 15.188 12.156 1 89.62 501 VAL A N 1
ATOM 3776 C CA . VAL A 1 501 ? -41.156 15.398 11.977 1 89.62 501 VAL A CA 1
ATOM 3777 C C . VAL A 1 501 ? -41.406 16.797 11.414 1 89.62 501 VAL A C 1
ATOM 3779 O O . VAL A 1 501 ? -41.281 17.797 12.125 1 89.62 501 VAL A O 1
ATOM 3782 N N . ARG A 1 502 ? -41.938 16.859 10.273 1 90.69 502 ARG A N 1
ATOM 3783 C CA . ARG A 1 502 ? -42.156 18.109 9.555 1 90.69 502 ARG A CA 1
ATOM 3784 C C . ARG A 1 502 ? -43.188 18.984 10.273 1 90.69 502 ARG A C 1
ATOM 3786 O O . ARG A 1 502 ? -43.031 20.188 10.375 1 90.69 502 ARG A O 1
ATOM 3793 N N . SER A 1 503 ? -44.219 18.406 10.781 1 89 503 SER A N 1
ATOM 3794 C CA . SER A 1 503 ? -45.312 19.156 11.383 1 89 503 SER A CA 1
ATOM 3795 C C . SER A 1 503 ? -44.875 19.859 12.656 1 89 503 SER A C 1
ATOM 3797 O O . SER A 1 503 ? -45.5 20.844 13.062 1 89 503 SER A O 1
ATOM 3799 N N . ALA A 1 504 ? -43.875 19.391 13.18 1 89.06 504 ALA A N 1
ATOM 3800 C CA . ALA A 1 504 ? -43.344 20.031 14.391 1 89.06 504 ALA A CA 1
ATOM 3801 C C . ALA A 1 504 ? -42.812 21.422 14.086 1 89.06 504 ALA A C 1
ATOM 3803 O O . ALA A 1 504 ? -42.781 22.297 14.953 1 89.06 504 ALA A O 1
ATOM 3804 N N . ILE A 1 505 ? -42.438 21.625 12.859 1 90.62 505 ILE A N 1
ATOM 3805 C CA . ILE A 1 505 ? -41.844 22.891 12.445 1 90.62 505 ILE A CA 1
ATOM 3806 C C . ILE A 1 505 ? -42.875 23.734 11.711 1 90.62 505 ILE A C 1
ATOM 3808 O O . ILE A 1 505 ? -42.938 24.953 11.883 1 90.62 505 ILE A O 1
ATOM 3812 N N . THR A 1 506 ? -43.812 23 11.008 1 89.12 506 THR A N 1
ATOM 3813 C CA . THR A 1 506 ? -44.688 23.734 10.086 1 89.12 506 THR A CA 1
ATOM 3814 C C . THR A 1 506 ? -46.031 24 10.711 1 89.12 506 THR A C 1
ATOM 3816 O O . THR A 1 506 ? -46.688 25 10.398 1 89.12 506 THR A O 1
ATOM 3819 N N . GLU A 1 507 ? -46.5 23.125 11.562 1 85.31 507 GLU A N 1
ATOM 3820 C CA . GLU A 1 507 ? -47.844 23.234 12.062 1 85.31 507 GLU A CA 1
ATOM 3821 C C . GLU A 1 507 ? -47.875 23.672 13.523 1 85.31 507 GLU A C 1
ATOM 3823 O O . GLU A 1 507 ? -48.906 24.125 14.023 1 85.31 507 GLU A O 1
ATOM 3828 N N . CYS A 1 508 ? -46.875 23.672 14.211 1 82 508 CYS A N 1
ATOM 3829 C CA . CYS A 1 508 ? -46.75 24.109 15.602 1 82 508 CYS A CA 1
ATOM 3830 C C . CYS A 1 508 ? -47.781 23.406 16.484 1 82 508 CYS A C 1
ATOM 3832 O O . CYS A 1 508 ? -48.594 24.062 17.141 1 82 508 CYS A O 1
ATOM 3834 N N . PRO A 1 509 ? -47.688 22.141 16.453 1 72.94 509 PRO A N 1
ATOM 3835 C CA . PRO A 1 509 ? -48.688 21.438 17.25 1 72.94 509 PRO A CA 1
ATOM 3836 C C . PRO A 1 509 ? -48.594 21.75 18.734 1 72.94 509 PRO A C 1
ATOM 3838 O O . PRO A 1 509 ? -47.5 22.109 19.234 1 72.94 509 PRO A O 1
ATOM 3841 N N . THR A 1 510 ? -49.656 21.734 19.531 1 69.56 510 THR A N 1
ATOM 3842 C CA . THR A 1 510 ? -49.688 21.984 20.969 1 69.56 510 THR A CA 1
ATOM 3843 C C . THR A 1 510 ? -49.312 20.734 21.734 1 69.56 510 THR A C 1
ATOM 3845 O O . THR A 1 510 ? -48.938 20.797 22.922 1 69.56 510 THR A O 1
ATOM 3848 N N . SER A 1 511 ? -49.25 19.609 21.125 1 62.66 511 SER A N 1
ATOM 3849 C CA . SER A 1 511 ? -49 18.391 21.859 1 62.66 511 SER A CA 1
ATOM 3850 C C . SER A 1 511 ? -47.5 18.078 21.906 1 62.66 511 SER A C 1
ATOM 3852 O O . SER A 1 511 ? -46.781 18.359 20.953 1 62.66 511 SER A O 1
ATOM 3854 N N . ALA A 1 512 ? -47.031 17.547 23.078 1 55.16 512 ALA A N 1
ATOM 3855 C CA . ALA A 1 512 ? -45.656 17.203 23.375 1 55.16 512 ALA A CA 1
ATOM 3856 C C . ALA A 1 512 ? -45.156 16.094 22.453 1 55.16 512 ALA A C 1
ATOM 3858 O O . ALA A 1 512 ? -43.969 16.047 22.125 1 55.16 512 ALA A O 1
ATOM 3859 N N . THR A 1 513 ? -45.969 15.164 22.109 1 52.34 513 THR A N 1
ATOM 3860 C CA . THR A 1 513 ? -45.594 13.961 21.375 1 52.34 513 THR A CA 1
ATOM 3861 C C . THR A 1 513 ? -45.031 14.32 20 1 52.34 513 THR A C 1
ATOM 3863 O O . THR A 1 513 ? -44.281 13.547 19.422 1 52.34 513 THR A O 1
ATOM 3866 N N . SER A 1 514 ? -45.469 15.398 19.562 1 52.53 514 SER A N 1
ATOM 3867 C CA . SER A 1 514 ? -45 15.781 18.219 1 52.53 514 SER A CA 1
ATOM 3868 C C . SER A 1 514 ? -43.875 16.812 18.297 1 52.53 514 SER A C 1
ATOM 3870 O O . SER A 1 514 ? -43.562 17.469 17.297 1 52.53 514 SER A O 1
ATOM 3872 N N . GLY A 1 515 ? -43.188 16.906 19.328 1 58.47 515 GLY A N 1
ATOM 3873 C CA . GLY A 1 515 ? -42.031 17.766 19.5 1 58.47 515 GLY A CA 1
ATOM 3874 C C . GLY A 1 515 ? -42.344 19.031 20.266 1 58.47 515 GLY A C 1
ATOM 3875 O O . GLY A 1 515 ? -41.438 19.75 20.703 1 58.47 515 GLY A O 1
ATOM 3876 N N . GLY A 1 516 ? -43.719 19.266 20.609 1 60.03 516 GLY A N 1
ATOM 3877 C CA . GLY A 1 516 ? -44.188 20.391 21.391 1 60.03 516 GLY A CA 1
ATOM 3878 C C . GLY A 1 516 ? -44 21.719 20.688 1 60.03 516 GLY A C 1
ATOM 3879 O O . GLY A 1 516 ? -43.438 21.766 19.578 1 60.03 516 GLY A O 1
ATOM 3880 N N . PRO A 1 517 ? -44.5 22.75 21.234 1 66.25 517 PRO A N 1
ATOM 3881 C CA . PRO A 1 517 ? -44.469 24.078 20.609 1 66.25 517 PRO A CA 1
ATOM 3882 C C . PRO A 1 517 ? -43.094 24.688 20.547 1 66.25 517 PRO A C 1
ATOM 3884 O O . PRO A 1 517 ? -42.844 25.594 19.766 1 66.25 517 PRO A O 1
ATOM 3887 N N . ALA A 1 518 ? -42.25 24.141 21.125 1 79 518 ALA A N 1
ATOM 3888 C CA . ALA A 1 518 ? -40.938 24.766 21.266 1 79 518 ALA A CA 1
ATOM 3889 C C . ALA A 1 518 ? -40.125 24.703 19.953 1 79 518 ALA A C 1
ATOM 3891 O O . ALA A 1 518 ? -39.469 25.656 19.578 1 79 518 ALA A O 1
ATOM 3892 N N . LEU A 1 519 ? -40.344 23.719 19.188 1 88 519 LEU A N 1
ATOM 3893 C CA . LEU A 1 519 ? -39.594 23.562 17.953 1 88 519 LEU A CA 1
ATOM 3894 C C . LEU A 1 519 ? -40.094 24.531 16.875 1 88 519 LEU A C 1
ATOM 3896 O O . LEU A 1 519 ? -39.312 25.016 16.062 1 88 519 LEU A O 1
ATOM 3900 N N . CYS A 1 520 ? -41.344 24.781 17.047 1 86.5 520 CYS A N 1
ATOM 3901 C CA . CYS A 1 520 ? -41.969 25.656 16.062 1 86.5 520 CYS A CA 1
ATOM 3902 C C . CYS A 1 520 ? -41.531 27.109 16.25 1 86.5 520 CYS A C 1
ATOM 3904 O O . CYS A 1 520 ? -41.469 27.875 15.289 1 86.5 520 CYS A O 1
ATOM 3906 N N . ASP A 1 521 ? -41.156 27.484 17.453 1 87.69 521 ASP A N 1
ATOM 3907 C CA . ASP A 1 521 ? -40.844 28.875 17.766 1 87.69 521 ASP A CA 1
ATOM 3908 C C . ASP A 1 521 ? -39.344 29.156 17.594 1 87.69 521 ASP A C 1
ATOM 3910 O O . ASP A 1 521 ? -38.906 30.297 17.812 1 87.69 521 ASP A O 1
ATOM 3914 N N . ALA A 1 522 ? -38.625 28.188 17.172 1 94 522 ALA A N 1
ATOM 3915 C CA . ALA A 1 522 ? -37.188 28.406 16.984 1 94 522 ALA A CA 1
ATOM 3916 C C . ALA A 1 522 ? -36.906 29.422 15.891 1 94 522 ALA A C 1
ATOM 3918 O O . ALA A 1 522 ? -37.469 29.328 14.797 1 94 522 ALA A O 1
ATOM 3919 N N . PRO A 1 523 ? -36.094 30.328 16.094 1 95.56 523 PRO A N 1
ATOM 3920 C CA . PRO A 1 523 ? -35.844 31.391 15.109 1 95.56 523 PRO A CA 1
ATOM 3921 C C . PRO A 1 523 ? -35 30.922 13.93 1 95.56 523 PRO A C 1
ATOM 3923 O O . PRO A 1 523 ? -34.938 31.594 12.906 1 95.56 523 PRO A O 1
ATOM 3926 N N . VAL A 1 524 ? -34.281 29.844 14.117 1 96.5 524 VAL A N 1
ATOM 3927 C CA . VAL A 1 524 ? -33.406 29.328 13.055 1 96.5 524 VAL A CA 1
ATOM 3928 C C . VAL A 1 524 ? -33.75 27.875 12.781 1 96.5 524 VAL A C 1
ATOM 3930 O O . VAL A 1 524 ? -33.844 27.062 13.711 1 96.5 524 VAL A O 1
ATOM 3933 N N . VAL A 1 525 ? -33.969 27.531 11.57 1 96.25 525 VAL A N 1
ATOM 3934 C CA . VAL A 1 525 ? -34.188 26.172 11.125 1 96.25 525 VAL A CA 1
ATOM 3935 C C . VAL A 1 525 ? -33.188 25.812 10.031 1 96.25 525 VAL A C 1
ATOM 3937 O O . VAL A 1 525 ? -33 26.562 9.07 1 96.25 525 VAL A O 1
ATOM 3940 N N . VAL A 1 526 ? -32.438 24.734 10.211 1 96.31 526 VAL A N 1
ATOM 3941 C CA . VAL A 1 526 ? -31.469 24.281 9.242 1 96.31 526 VAL A CA 1
ATOM 3942 C C . VAL A 1 526 ? -31.875 22.906 8.695 1 96.31 526 VAL A C 1
ATOM 3944 O O . VAL A 1 526 ? -32.25 22.016 9.453 1 96.31 526 VAL A O 1
ATOM 3947 N N . SER A 1 527 ? -31.828 22.688 7.41 1 95.06 527 SER A N 1
ATOM 3948 C CA . SER A 1 527 ? -32.156 21.422 6.766 1 95.06 527 SER A CA 1
ATOM 3949 C C . SER A 1 527 ? -31.359 21.25 5.477 1 95.06 527 SER A C 1
ATOM 3951 O O . SER A 1 527 ? -30.766 22.203 4.973 1 95.06 527 SER A O 1
ATOM 3953 N N . LYS A 1 528 ? -31.359 19.984 5.02 1 93.56 528 LYS A N 1
ATOM 3954 C CA . LYS A 1 528 ? -30.891 19.797 3.65 1 93.56 528 LYS A CA 1
ATOM 3955 C C . LYS A 1 528 ? -31.781 20.516 2.65 1 93.56 528 LYS A C 1
ATOM 3957 O O . LYS A 1 528 ? -32.969 20.672 2.883 1 93.56 528 LYS A O 1
ATOM 3962 N N . ALA A 1 529 ? -31.172 20.891 1.592 1 88.12 529 ALA A N 1
ATOM 3963 C CA . ALA A 1 529 ? -31.891 21.656 0.577 1 88.12 529 ALA A CA 1
ATOM 3964 C C . ALA A 1 529 ? -33.031 20.828 -0.043 1 88.12 529 ALA A C 1
ATOM 3966 O O . ALA A 1 529 ? -34 21.375 -0.543 1 88.12 529 ALA A O 1
ATOM 3967 N N . ASP A 1 530 ? -32.938 19.562 0.036 1 86.75 530 ASP A N 1
ATOM 3968 C CA . ASP A 1 530 ? -33.938 18.672 -0.529 1 86.75 530 ASP A CA 1
ATOM 3969 C C . ASP A 1 530 ? -35.281 18.844 0.187 1 86.75 530 ASP A C 1
ATOM 3971 O O . ASP A 1 530 ? -36.312 18.484 -0.355 1 86.75 530 ASP A O 1
ATOM 3975 N N . HIS A 1 531 ? -35.281 19.438 1.387 1 90.5 531 HIS A N 1
ATOM 3976 C CA . HIS A 1 531 ? -36.5 19.625 2.162 1 90.5 531 HIS A CA 1
ATOM 3977 C C . HIS A 1 531 ? -37.031 21.047 2.027 1 90.5 531 HIS A C 1
ATOM 3979 O O . HIS A 1 531 ? -37.938 21.438 2.758 1 90.5 531 HIS A O 1
ATOM 3985 N N . TYR A 1 532 ? -36.438 21.797 1.164 1 87.31 532 TYR A N 1
ATOM 3986 C CA . TYR A 1 532 ? -36.812 23.203 1.027 1 87.31 532 TYR A CA 1
ATOM 3987 C C . TYR A 1 532 ? -38.312 23.328 0.707 1 87.31 532 TYR A C 1
ATOM 3989 O O . TYR A 1 532 ? -39 24.125 1.342 1 87.31 532 TYR A O 1
ATOM 3997 N N . ALA A 1 533 ? -38.75 22.516 -0.209 1 87.25 533 ALA A N 1
ATOM 3998 C CA . ALA A 1 533 ? -40.125 22.625 -0.68 1 87.25 533 ALA A CA 1
ATOM 3999 C C . ALA A 1 533 ? -41.125 22.25 0.419 1 87.25 533 ALA A C 1
ATOM 4001 O O . ALA A 1 533 ? -42.219 22.766 0.466 1 87.25 533 ALA A O 1
ATOM 4002 N N . ASP A 1 534 ? -40.688 21.469 1.306 1 90.75 534 ASP A N 1
ATOM 4003 C CA . ASP A 1 534 ? -41.531 20.984 2.383 1 90.75 534 ASP A CA 1
ATOM 4004 C C . ASP A 1 534 ? -41.656 22.016 3.496 1 90.75 534 ASP A C 1
ATOM 4006 O O . ASP A 1 534 ? -42.656 22.062 4.203 1 90.75 534 ASP A O 1
ATOM 4010 N N . LEU A 1 535 ? -40.625 22.828 3.646 1 92.81 535 LEU A N 1
ATOM 4011 C CA . LEU A 1 535 ? -40.562 23.703 4.812 1 92.81 535 LEU A CA 1
ATOM 4012 C C . LEU A 1 535 ? -40.844 25.156 4.418 1 92.81 535 LEU A C 1
ATOM 4014 O O . LEU A 1 535 ? -41.438 25.906 5.188 1 92.81 535 LEU A O 1
ATOM 4018 N N . ALA A 1 536 ? -40.5 25.531 3.252 1 90.75 536 ALA A N 1
ATOM 4019 C CA . ALA A 1 536 ? -40.438 26.938 2.842 1 90.75 536 ALA A CA 1
ATOM 4020 C C . ALA A 1 536 ? -41.812 27.594 2.863 1 90.75 536 ALA A C 1
ATOM 4022 O O . ALA A 1 536 ? -41.938 28.734 3.309 1 90.75 536 ALA A O 1
ATOM 4023 N N . PRO A 1 537 ? -42.844 26.922 2.391 1 90.94 537 PRO A N 1
ATOM 4024 C CA . PRO A 1 537 ? -44.125 27.609 2.35 1 90.94 537 PRO A CA 1
ATOM 4025 C C . PRO A 1 537 ? -44.625 28.062 3.73 1 90.94 537 PRO A C 1
ATOM 4027 O O . PRO A 1 537 ? -45 29.203 3.906 1 90.94 537 PRO A O 1
ATOM 4030 N N . SER A 1 538 ? -44.5 27.234 4.695 1 92.31 538 SER A N 1
ATOM 4031 C CA . SER A 1 538 ? -44.938 27.547 6.043 1 92.31 538 SER A CA 1
ATOM 4032 C C . SER A 1 538 ? -44 28.547 6.715 1 92.31 538 SER A C 1
ATOM 4034 O O . SER A 1 538 ? -44.469 29.5 7.348 1 92.31 538 SER A O 1
ATOM 4036 N N . LEU A 1 539 ? -42.781 28.391 6.551 1 93.69 539 LEU A N 1
ATOM 4037 C CA . LEU A 1 539 ? -41.812 29.234 7.223 1 93.69 539 LEU A CA 1
ATOM 4038 C C . LEU A 1 539 ? -41.781 30.625 6.609 1 93.69 539 LEU A C 1
ATOM 4040 O O . LEU A 1 539 ? -41.656 31.625 7.328 1 93.69 539 LEU A O 1
ATOM 4044 N N . THR A 1 540 ? -41.938 30.672 5.289 1 90.12 540 THR A N 1
ATOM 4045 C CA . THR A 1 540 ? -41.969 31.984 4.625 1 90.12 540 THR A CA 1
ATOM 4046 C C . THR A 1 540 ? -43.188 32.781 5.055 1 90.12 540 THR A C 1
ATOM 4048 O O . THR A 1 540 ? -43.094 34 5.254 1 90.12 540 THR A O 1
ATOM 4051 N N . GLU A 1 541 ? -44.281 32.094 5.188 1 92 541 GLU A N 1
ATOM 4052 C CA . GLU A 1 541 ? -45.5 32.75 5.641 1 92 541 GLU A CA 1
ATOM 4053 C C . GLU A 1 541 ? -45.344 33.312 7.047 1 92 541 GLU A C 1
ATOM 4055 O O . GLU A 1 541 ? -45.906 34.344 7.375 1 92 541 GLU A O 1
ATOM 4060 N N . ARG A 1 542 ? -44.5 32.688 7.773 1 92.81 542 ARG A N 1
ATOM 4061 C CA . ARG A 1 542 ? -44.312 33.125 9.156 1 92.81 542 ARG A CA 1
ATOM 4062 C C . ARG A 1 542 ? -43.156 34.125 9.266 1 92.81 542 ARG A C 1
ATOM 4064 O O . ARG A 1 542 ? -42.781 34.531 10.367 1 92.81 542 ARG A O 1
ATOM 4071 N N . GLY A 1 543 ? -42.531 34.438 8.094 1 91.56 543 GLY A N 1
ATOM 4072 C CA . GLY A 1 543 ? -41.594 35.562 8.078 1 91.56 543 GLY A CA 1
ATOM 4073 C C . GLY A 1 543 ? -40.125 35.094 7.996 1 91.56 543 GLY A C 1
ATOM 4074 O O . GLY A 1 543 ? -39.219 35.906 8.109 1 91.56 543 GLY A O 1
ATOM 4075 N N . TYR A 1 544 ? -39.938 33.812 7.828 1 93.31 544 TYR A N 1
ATOM 4076 C CA . TYR A 1 544 ? -38.562 33.312 7.723 1 93.31 544 TYR A CA 1
ATOM 4077 C C . TYR A 1 544 ? -37.969 33.625 6.363 1 93.31 544 TYR A C 1
ATOM 4079 O O . TYR A 1 544 ? -38.656 33.594 5.344 1 93.31 544 TYR A O 1
ATOM 4087 N N . VAL A 1 545 ? -36.719 34 6.375 1 92.81 545 VAL A N 1
ATOM 4088 C CA . VAL A 1 545 ? -35.906 34.125 5.16 1 92.81 545 VAL A CA 1
ATOM 4089 C C . VAL A 1 545 ? -34.938 32.969 5.031 1 92.81 545 VAL A C 1
ATOM 4091 O O . VAL A 1 545 ? -34.469 32.438 6.035 1 92.81 545 VAL A O 1
ATOM 4094 N N . SER A 1 546 ? -34.781 32.531 3.795 1 91.44 546 SER A N 1
ATOM 4095 C CA . SER A 1 546 ? -33.938 31.359 3.615 1 91.44 546 SER A CA 1
ATOM 4096 C C . SER A 1 546 ? -32.75 31.656 2.695 1 91.44 546 SER A C 1
ATOM 4098 O O . SER A 1 546 ? -32.844 32.5 1.808 1 91.44 546 SER A O 1
ATOM 4100 N N . ARG A 1 547 ? -31.609 31.047 2.969 1 89.62 547 ARG A N 1
ATOM 4101 C CA . ARG A 1 547 ? -30.438 31.031 2.115 1 89.62 547 ARG A CA 1
ATOM 4102 C C . ARG A 1 547 ? -29.859 29.625 1.996 1 89.62 547 ARG A C 1
ATOM 4104 O O . ARG A 1 547 ? -29.844 28.875 2.969 1 89.62 547 ARG A O 1
ATOM 4111 N N . THR A 1 548 ? -29.391 29.328 0.803 1 88.19 548 THR A N 1
ATOM 4112 C CA . THR A 1 548 ? -28.844 28.016 0.523 1 88.19 548 THR A CA 1
ATOM 4113 C C . THR A 1 548 ? -27.328 28.062 0.462 1 88.19 548 THR A C 1
ATOM 4115 O O . THR A 1 548 ? -26.75 29 -0.083 1 88.19 548 THR A O 1
ATOM 4118 N N . TYR A 1 549 ? -26.703 27.078 1.071 1 88.38 549 TYR A N 1
ATOM 4119 C CA . TYR A 1 549 ? -25.25 27.016 1.124 1 88.38 549 TYR A CA 1
ATOM 4120 C C . TYR A 1 549 ? -24.766 25.594 0.833 1 88.38 549 TYR A C 1
ATOM 4122 O O . TYR A 1 549 ? -25.484 24.625 1.046 1 88.38 549 TYR A O 1
ATOM 4130 N N . GLU A 1 550 ? -23.562 25.531 0.32 1 86.25 550 GLU A N 1
ATOM 4131 C CA . GLU A 1 550 ? -22.844 24.25 0.254 1 86.25 550 GLU A CA 1
ATOM 4132 C C . GLU A 1 550 ? -22.031 24.016 1.518 1 86.25 550 GLU A C 1
ATOM 4134 O O . GLU A 1 550 ? -20.922 24.547 1.652 1 86.25 550 GLU A O 1
ATOM 4139 N N . LEU A 1 551 ? -22.5 23.125 2.396 1 87.75 551 LEU A N 1
ATOM 4140 C CA . LEU A 1 551 ? -21.875 22.891 3.695 1 87.75 551 LEU A CA 1
ATOM 4141 C C . LEU A 1 551 ? -20.562 22.141 3.537 1 87.75 551 LEU A C 1
ATOM 4143 O O . LEU A 1 551 ? -19.609 22.391 4.281 1 87.75 551 LEU A O 1
ATOM 4147 N N . THR A 1 552 ? -20.562 21.125 2.605 1 82.81 552 THR A N 1
ATOM 4148 C CA . THR A 1 552 ? -19.328 20.422 2.26 1 82.81 552 THR A CA 1
ATOM 4149 C C . THR A 1 552 ? -19.109 20.422 0.749 1 82.81 552 THR A C 1
ATOM 4151 O O . THR A 1 552 ? -20.062 20.578 -0.022 1 82.81 552 THR A O 1
ATOM 4154 N N . SER A 1 553 ? -17.875 20.391 0.393 1 71.19 553 SER A N 1
ATOM 4155 C CA . SER A 1 553 ? -17.547 20.5 -1.024 1 71.19 553 SER A CA 1
ATOM 4156 C C . SER A 1 553 ? -18.172 19.375 -1.829 1 71.19 553 SER A C 1
ATOM 4158 O O . SER A 1 553 ? -18.391 19.5 -3.035 1 71.19 553 SER A O 1
ATOM 4160 N N . THR A 1 554 ? -18.578 18.25 -1.156 1 63.97 554 THR A N 1
ATOM 4161 C CA . THR A 1 554 ? -19.062 17.109 -1.915 1 63.97 554 THR A CA 1
ATOM 4162 C C . THR A 1 554 ? -20.578 16.953 -1.753 1 63.97 554 THR A C 1
ATOM 4164 O O . THR A 1 554 ? -21.062 15.875 -1.395 1 63.97 554 THR A O 1
ATOM 4167 N N . ASN A 1 555 ? -21.328 18.078 -1.853 1 66.56 555 ASN A N 1
ATOM 4168 C CA . ASN A 1 555 ? -22.719 18.031 -2.279 1 66.56 555 ASN A CA 1
ATOM 4169 C C . ASN A 1 555 ? -23.672 17.969 -1.088 1 66.56 555 ASN A C 1
ATOM 4171 O O . ASN A 1 555 ? -24.688 17.297 -1.141 1 66.56 555 ASN A O 1
ATOM 4175 N N . THR A 1 556 ? -23.188 18.453 -0.038 1 85.38 556 THR A N 1
ATOM 4176 C CA . THR A 1 556 ? -24.172 18.672 1.009 1 85.38 556 THR A CA 1
ATOM 4177 C C . THR A 1 556 ? -24.719 20.109 0.953 1 85.38 556 THR A C 1
ATOM 4179 O O . THR A 1 556 ? -24.141 21.016 1.558 1 85.38 556 THR A O 1
ATOM 4182 N N . ILE A 1 557 ? -25.844 20.219 0.297 1 86.94 557 ILE A N 1
ATOM 4183 C CA . ILE A 1 557 ? -26.469 21.531 0.176 1 86.94 557 ILE A CA 1
ATOM 4184 C C . ILE A 1 557 ? -27.531 21.688 1.261 1 86.94 557 ILE A C 1
ATOM 4186 O O . ILE A 1 557 ? -28.422 20.844 1.397 1 86.94 557 ILE A O 1
ATOM 4190 N N . ILE A 1 558 ? -27.344 22.766 1.98 1 93.19 558 ILE A N 1
ATOM 4191 C CA . ILE A 1 558 ? -28.281 23 3.078 1 93.19 558 ILE A CA 1
ATOM 4192 C C . ILE A 1 558 ? -29.016 24.312 2.863 1 93.19 558 ILE A C 1
ATOM 4194 O O . ILE A 1 558 ? -28.594 25.141 2.041 1 93.19 558 ILE A O 1
ATOM 4198 N N . VAL A 1 559 ? -30.094 24.438 3.52 1 92.94 559 VAL A N 1
ATOM 4199 C CA . VAL A 1 559 ? -30.844 25.688 3.58 1 92.94 559 VAL A CA 1
ATOM 4200 C C . VAL A 1 559 ? -31 26.125 5.035 1 92.94 559 VAL A C 1
ATOM 4202 O O . VAL A 1 559 ? -31.281 25.312 5.914 1 92.94 559 VAL A O 1
ATOM 4205 N N . VAL A 1 560 ? -30.719 27.391 5.234 1 94.94 560 VAL A N 1
ATOM 4206 C CA . VAL A 1 560 ? -30.859 27.984 6.555 1 94.94 560 VAL A CA 1
ATOM 4207 C C . VAL A 1 560 ? -32 29 6.543 1 94.94 560 VAL A C 1
ATOM 4209 O O . VAL A 1 560 ? -32 29.953 5.77 1 94.94 560 VAL A O 1
ATOM 4212 N N . PHE A 1 561 ? -33.031 28.656 7.363 1 95.31 561 PHE A N 1
ATOM 4213 C CA . PHE A 1 561 ? -34.156 29.562 7.547 1 95.31 561 PHE A CA 1
ATOM 4214 C C . PHE A 1 561 ? -33.969 30.406 8.805 1 95.31 561 PHE A C 1
ATOM 4216 O O . PHE A 1 561 ? -33.719 29.875 9.891 1 95.31 561 PHE A O 1
ATOM 4223 N N . VAL A 1 562 ? -34.062 31.703 8.656 1 95.38 562 VAL A N 1
ATOM 4224 C CA . VAL A 1 562 ? -33.938 32.594 9.812 1 95.38 562 VAL A CA 1
ATOM 4225 C C . VAL A 1 562 ? -35.188 33.469 9.906 1 95.38 562 VAL A C 1
ATOM 4227 O O . VAL A 1 562 ? -35.625 34.062 8.922 1 95.38 562 VAL A O 1
ATOM 4230 N N . ASP A 1 563 ? -35.75 33.531 11.102 1 94.25 563 ASP A N 1
ATOM 4231 C CA . ASP A 1 563 ? -36.938 34.375 11.352 1 94.25 563 ASP A CA 1
ATOM 4232 C C . ASP A 1 563 ? -36.562 35.844 11.297 1 94.25 563 ASP A C 1
ATOM 4234 O O . ASP A 1 563 ? -35.844 36.344 12.188 1 94.25 563 ASP A O 1
ATOM 4238 N N . ALA A 1 564 ? -37.094 36.562 10.328 1 92.88 564 ALA A N 1
ATOM 4239 C CA . ALA A 1 564 ? -36.75 37.938 10.117 1 92.88 564 ALA A CA 1
ATOM 4240 C C . ALA A 1 564 ? -37.406 38.844 11.172 1 92.88 564 ALA A C 1
ATOM 4242 O O . ALA A 1 564 ? -37 40 11.352 1 92.88 564 ALA A O 1
ATOM 4243 N N . ASN A 1 565 ? -38.375 38.281 11.914 1 92.75 565 ASN A N 1
ATOM 4244 C CA . ASN A 1 565 ? -39.062 39.062 12.938 1 92.75 565 ASN A CA 1
ATOM 4245 C C . ASN A 1 565 ? -38.438 38.844 14.312 1 92.75 565 ASN A C 1
ATOM 4247 O O . ASN A 1 565 ? -38.812 39.531 15.281 1 92.75 565 ASN A O 1
ATOM 4251 N N . ALA A 1 566 ? -37.531 37.938 14.336 1 92.5 566 ALA A N 1
ATOM 4252 C CA . ALA A 1 566 ? -36.875 37.656 15.617 1 92.5 566 ALA A CA 1
ATOM 4253 C C . ALA A 1 566 ? -36 38.812 16.078 1 92.5 566 ALA A C 1
ATOM 4255 O O . ALA A 1 566 ? -35.469 39.562 15.25 1 92.5 566 ALA A O 1
ATOM 4256 N N . ALA A 1 567 ? -35.875 38.906 17.391 1 91.44 567 ALA A N 1
ATOM 4257 C CA . ALA A 1 567 ? -34.969 39.906 17.938 1 91.44 567 ALA A CA 1
ATOM 4258 C C . ALA A 1 567 ? -33.5 39.625 17.516 1 91.44 567 ALA A C 1
ATOM 4260 O O . ALA A 1 567 ? -33.094 38.469 17.484 1 91.44 567 ALA A O 1
ATOM 4261 N N . GLY A 1 568 ? -32.844 40.656 17.078 1 90.56 568 GLY A N 1
ATOM 4262 C CA . GLY A 1 568 ? -31.453 40.5 16.719 1 90.56 568 GLY A CA 1
ATOM 4263 C C . GLY A 1 568 ? -31.234 40.25 15.242 1 90.56 568 GLY A C 1
ATOM 4264 O O . GLY A 1 568 ? -30.094 40.125 14.789 1 90.56 568 GLY A O 1
ATOM 4265 N N . TYR A 1 569 ? -32.344 40.094 14.516 1 91.94 569 TYR A N 1
ATOM 4266 C CA . TYR A 1 569 ? -32.219 39.812 13.086 1 91.94 569 TYR A CA 1
ATOM 4267 C C . TYR A 1 569 ? -31.625 41.031 12.352 1 91.94 569 TYR A C 1
ATOM 4269 O O . TYR A 1 569 ? -32.062 42.156 12.531 1 91.94 569 TYR A O 1
ATOM 4277 N N . GLU A 1 570 ? -30.562 40.781 11.641 1 85.12 570 GLU A N 1
ATOM 4278 C CA . GLU A 1 570 ? -29.984 41.719 10.68 1 85.12 570 GLU A CA 1
ATOM 4279 C C . GLU A 1 570 ? -30.094 41.188 9.25 1 85.12 570 GLU A C 1
ATOM 4281 O O . GLU A 1 570 ? -29.781 40.031 8.992 1 85.12 570 GLU A O 1
ATOM 4286 N N . PRO A 1 571 ? -30.641 42.031 8.43 1 76.88 571 PRO A N 1
ATOM 4287 C CA . PRO A 1 571 ? -30.891 41.562 7.062 1 76.88 571 PRO A CA 1
ATOM 4288 C C . PRO A 1 571 ? -29.641 41 6.398 1 76.88 571 PRO A C 1
ATOM 4290 O O . PRO A 1 571 ? -28.531 41.5 6.602 1 76.88 571 PRO A O 1
ATOM 4293 N N . LEU A 1 572 ? -29.828 39.781 5.879 1 66.38 572 LEU A N 1
ATOM 4294 C CA . LEU A 1 572 ? -28.812 39 5.18 1 66.38 572 LEU A CA 1
ATOM 4295 C C . LEU A 1 572 ? -28.516 39.594 3.811 1 66.38 572 LEU A C 1
ATOM 4297 O O . LEU A 1 572 ? -29.406 40.156 3.158 1 66.38 572 LEU A O 1
ATOM 4301 N N . MET B 1 1 ? 40.406 -35.219 -8.805 1 41.41 1 MET B N 1
ATOM 4302 C CA . MET B 1 1 ? 39.75 -33.969 -9.133 1 41.41 1 MET B CA 1
ATOM 4303 C C . MET B 1 1 ? 38.688 -34.188 -10.195 1 41.41 1 MET B C 1
ATOM 4305 O O . MET B 1 1 ? 38.969 -34.625 -11.305 1 41.41 1 MET B O 1
ATOM 4309 N N . ASP B 1 2 ? 37.531 -34.406 -9.734 1 58.84 2 ASP B N 1
ATOM 4310 C CA . ASP B 1 2 ? 36.5 -34.781 -10.695 1 58.84 2 ASP B CA 1
ATOM 4311 C C . ASP B 1 2 ? 36.406 -33.781 -11.828 1 58.84 2 ASP B C 1
ATOM 4313 O O . ASP B 1 2 ? 36.531 -32.562 -11.594 1 58.84 2 ASP B O 1
ATOM 4317 N N . SER B 1 3 ? 36.625 -34.156 -13.055 1 71.19 3 SER B N 1
ATOM 4318 C CA . SER B 1 3 ? 36.594 -33.312 -14.258 1 71.19 3 SER B CA 1
ATOM 4319 C C . SER B 1 3 ? 35.344 -32.469 -14.305 1 71.19 3 SER B C 1
ATOM 4321 O O . SER B 1 3 ? 34.281 -32.844 -13.758 1 71.19 3 SER B O 1
ATOM 4323 N N . PRO B 1 4 ? 35.5 -31.125 -14.555 1 75.75 4 PRO B N 1
ATOM 4324 C CA . PRO B 1 4 ? 34.344 -30.203 -14.688 1 75.75 4 PRO B CA 1
ATOM 4325 C C . PRO B 1 4 ? 33.156 -30.812 -15.422 1 75.75 4 PRO B C 1
ATOM 4327 O O . PRO B 1 4 ? 32.031 -30.562 -15.07 1 75.75 4 PRO B O 1
ATOM 4330 N N . GLY B 1 5 ? 33.406 -31.688 -16.359 1 81.12 5 GLY B N 1
ATOM 4331 C CA . GLY B 1 5 ? 32.344 -32.344 -17.109 1 81.12 5 GLY B CA 1
ATOM 4332 C C . GLY B 1 5 ? 31.547 -33.344 -16.266 1 81.12 5 GLY B C 1
ATOM 4333 O O . GLY B 1 5 ? 30.328 -33.406 -16.359 1 81.12 5 GLY B O 1
ATOM 4334 N N . ARG B 1 6 ? 32.25 -34.062 -15.477 1 82.88 6 ARG B N 1
ATOM 4335 C CA . ARG B 1 6 ? 31.609 -35.062 -14.602 1 82.88 6 ARG B CA 1
ATOM 4336 C C . ARG B 1 6 ? 30.766 -34.344 -13.539 1 82.88 6 ARG B C 1
ATOM 4338 O O . ARG B 1 6 ? 29.672 -34.812 -13.203 1 82.88 6 ARG B O 1
ATOM 4345 N N . ARG B 1 7 ? 31.203 -33.281 -13.047 1 85.12 7 ARG B N 1
ATOM 4346 C CA . ARG B 1 7 ? 30.484 -32.5 -12.039 1 85.12 7 ARG B CA 1
ATOM 4347 C C . ARG B 1 7 ? 29.203 -31.922 -12.625 1 85.12 7 ARG B C 1
ATOM 4349 O O . ARG B 1 7 ? 28.156 -31.938 -11.977 1 85.12 7 ARG B O 1
ATOM 4356 N N . ARG B 1 8 ? 29.297 -31.484 -13.789 1 89.44 8 ARG B N 1
ATOM 4357 C CA . ARG B 1 8 ? 28.141 -30.922 -14.461 1 89.44 8 ARG B CA 1
ATOM 4358 C C . ARG B 1 8 ? 27.094 -32 -14.766 1 89.44 8 ARG B C 1
ATOM 4360 O O . ARG B 1 8 ? 25.891 -31.75 -14.68 1 89.44 8 ARG B O 1
ATOM 4367 N N . ALA B 1 9 ? 27.547 -33.156 -15.109 1 92.94 9 ALA B N 1
ATOM 4368 C CA . ALA B 1 9 ? 26.656 -34.281 -15.375 1 92.94 9 ALA B CA 1
ATOM 4369 C C . ALA B 1 9 ? 25.938 -34.719 -14.102 1 92.94 9 ALA B C 1
ATOM 4371 O O . ALA B 1 9 ? 24.75 -35.062 -14.133 1 92.94 9 ALA B O 1
ATOM 4372 N N . ALA B 1 10 ? 26.656 -34.719 -13.086 1 94.44 10 ALA B N 1
ATOM 4373 C CA . ALA B 1 10 ? 26.062 -35.062 -11.805 1 94.44 10 ALA B CA 1
ATOM 4374 C C . ALA B 1 10 ? 25 -34.031 -11.383 1 94.44 10 ALA B C 1
ATOM 4376 O O . ALA B 1 10 ? 23.969 -34.406 -10.836 1 94.44 10 ALA B O 1
ATOM 4377 N N . ALA B 1 11 ? 25.297 -32.781 -11.562 1 95.69 11 ALA B N 1
ATOM 4378 C CA . ALA B 1 11 ? 24.344 -31.734 -11.258 1 95.69 11 ALA B CA 1
ATOM 4379 C C . ALA B 1 11 ? 23.078 -31.875 -12.102 1 95.69 11 ALA B C 1
ATOM 4381 O O . ALA B 1 11 ? 21.969 -31.688 -11.609 1 95.69 11 ALA B O 1
ATOM 4382 N N . LEU B 1 12 ? 23.234 -32.188 -13.352 1 97 12 LEU B N 1
ATOM 4383 C CA . LEU B 1 12 ? 22.094 -32.375 -14.234 1 97 12 LEU B CA 1
ATOM 4384 C C . LEU B 1 12 ? 21.25 -33.562 -13.773 1 97 12 LEU B C 1
ATOM 4386 O O . LEU B 1 12 ? 20.031 -33.5 -13.766 1 97 12 LEU B O 1
ATOM 4390 N N . ALA B 1 13 ? 21.922 -34.625 -13.445 1 97.75 13 ALA B N 1
ATOM 4391 C CA . ALA B 1 13 ? 21.219 -35.812 -12.938 1 97.75 13 ALA B CA 1
ATOM 4392 C C . ALA B 1 13 ? 20.422 -35.469 -11.68 1 97.75 13 ALA B C 1
ATOM 4394 O O . ALA B 1 13 ? 19.297 -35.969 -11.5 1 97.75 13 ALA B O 1
ATOM 4395 N N . ALA B 1 14 ? 21.031 -34.719 -10.828 1 97.62 14 ALA B N 1
ATOM 4396 C CA . ALA B 1 14 ? 20.344 -34.281 -9.602 1 97.62 14 ALA B CA 1
ATOM 4397 C C . ALA B 1 14 ? 19.109 -33.438 -9.922 1 97.62 14 ALA B C 1
ATOM 4399 O O . ALA B 1 14 ? 18.062 -33.625 -9.305 1 97.62 14 ALA B O 1
ATOM 4400 N N . VAL B 1 15 ? 19.203 -32.5 -10.812 1 98.44 15 VAL B N 1
ATOM 4401 C CA . VAL B 1 15 ? 18.078 -31.656 -11.203 1 98.44 15 VAL B CA 1
ATOM 4402 C C . VAL B 1 15 ? 16.969 -32.531 -11.797 1 98.44 15 VAL B C 1
ATOM 4404 O O . VAL B 1 15 ? 15.797 -32.312 -11.484 1 98.44 15 VAL B O 1
ATOM 4407 N N . VAL B 1 16 ? 17.312 -33.5 -12.641 1 98.56 16 VAL B N 1
ATOM 4408 C CA . VAL B 1 16 ? 16.328 -34.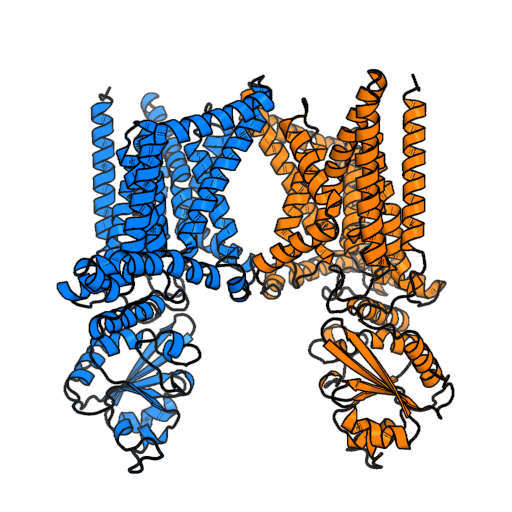375 -13.258 1 98.56 16 VAL B CA 1
ATOM 4409 C C . VAL B 1 16 ? 15.617 -35.188 -12.18 1 98.56 16 VAL B C 1
ATOM 4411 O O . VAL B 1 16 ? 14.398 -35.375 -12.234 1 98.56 16 VAL B O 1
ATOM 4414 N N . ALA B 1 17 ? 16.359 -35.656 -11.258 1 98.5 17 ALA B N 1
ATOM 4415 C CA . ALA B 1 17 ? 15.773 -36.406 -10.156 1 98.5 17 ALA B CA 1
ATOM 4416 C C . ALA B 1 17 ? 14.812 -35.562 -9.352 1 98.5 17 ALA B C 1
ATOM 4418 O O . ALA B 1 17 ? 13.75 -36 -8.938 1 98.5 17 ALA B O 1
ATOM 4419 N N . VAL B 1 18 ? 15.242 -34.344 -9.109 1 98.44 18 VAL B N 1
ATOM 4420 C CA . VAL B 1 18 ? 14.406 -33.406 -8.359 1 98.44 18 VAL B CA 1
ATOM 4421 C C . VAL B 1 18 ? 13.125 -33.125 -9.141 1 98.44 18 VAL B C 1
ATOM 4423 O O . VAL B 1 18 ? 12.047 -33.031 -8.555 1 98.44 18 VAL B O 1
ATOM 4426 N N . VAL B 1 19 ? 13.211 -32.969 -10.445 1 98.75 19 VAL B N 1
ATOM 4427 C CA . VAL B 1 19 ? 12.047 -32.719 -11.289 1 98.75 19 VAL B CA 1
ATOM 4428 C C . VAL B 1 19 ? 11.102 -33.938 -11.211 1 98.75 19 VAL B C 1
ATOM 4430 O O . VAL B 1 19 ? 9.883 -33.75 -11.109 1 98.75 19 VAL B O 1
ATOM 4433 N N . ALA B 1 20 ? 11.656 -35.094 -11.273 1 98.75 20 ALA B N 1
ATOM 4434 C CA . ALA B 1 20 ? 10.852 -36.312 -11.156 1 98.75 20 ALA B CA 1
ATOM 4435 C C . ALA B 1 20 ? 10.117 -36.344 -9.82 1 98.75 20 ALA B C 1
ATOM 4437 O O . ALA B 1 20 ? 8.938 -36.719 -9.766 1 98.75 20 ALA B O 1
ATOM 4438 N N . LEU B 1 21 ? 10.812 -36.031 -8.805 1 98.19 21 LEU B N 1
ATOM 4439 C CA . LEU B 1 21 ? 10.195 -35.969 -7.48 1 98.19 21 LEU B CA 1
ATOM 4440 C C . LEU B 1 21 ? 9.094 -34.906 -7.441 1 98.19 21 LEU B C 1
ATOM 4442 O O . LEU B 1 21 ? 8.023 -35.156 -6.867 1 98.19 21 LEU B O 1
ATOM 4446 N N . ALA B 1 22 ? 9.398 -33.781 -7.992 1 98.75 22 ALA B N 1
ATOM 4447 C CA . ALA B 1 22 ? 8.414 -32.688 -8.023 1 98.75 22 ALA B CA 1
ATOM 4448 C C . ALA B 1 22 ? 7.145 -33.125 -8.75 1 98.75 22 ALA B C 1
ATOM 4450 O O . ALA B 1 22 ? 6.035 -32.812 -8.312 1 98.75 22 ALA B O 1
ATOM 4451 N N . LEU B 1 23 ? 7.285 -33.781 -9.883 1 98.69 23 LEU B N 1
ATOM 4452 C CA . LEU B 1 23 ? 6.141 -34.281 -10.633 1 98.69 23 LEU B CA 1
ATOM 4453 C C . LEU B 1 23 ? 5.371 -35.312 -9.812 1 98.69 23 LEU B C 1
ATOM 4455 O O . LEU B 1 23 ? 4.141 -35.281 -9.742 1 98.69 23 LEU B O 1
ATOM 4459 N N . ALA B 1 24 ? 6.027 -36.188 -9.172 1 98.31 24 ALA B N 1
ATOM 4460 C CA . ALA B 1 24 ? 5.383 -37.25 -8.383 1 98.31 24 ALA B CA 1
ATOM 4461 C C . ALA B 1 24 ? 4.574 -36.625 -7.238 1 98.31 24 ALA B C 1
ATOM 4463 O O . ALA B 1 24 ? 3.428 -37.031 -7.008 1 98.31 24 ALA B O 1
ATOM 4464 N N . VAL B 1 25 ? 5.152 -35.719 -6.566 1 97.62 25 VAL B N 1
ATOM 4465 C CA . VAL B 1 25 ? 4.52 -35.094 -5.406 1 97.62 25 VAL B CA 1
ATOM 4466 C C . VAL B 1 25 ? 3.268 -34.344 -5.844 1 97.62 25 VAL B C 1
ATOM 4468 O O . VAL B 1 25 ? 2.273 -34.312 -5.113 1 97.62 25 VAL B O 1
ATOM 4471 N N . ARG B 1 26 ? 3.242 -33.75 -7.023 1 98.31 26 ARG B N 1
ATOM 4472 C CA . ARG B 1 26 ? 2.111 -32.938 -7.484 1 98.31 26 ARG B CA 1
ATOM 4473 C C . ARG B 1 26 ? 1.018 -33.844 -8.07 1 98.31 26 ARG B C 1
ATOM 4475 O O . ARG B 1 26 ? -0.164 -33.5 -8.023 1 98.31 26 ARG B O 1
ATOM 4482 N N . PHE B 1 27 ? 1.388 -35.031 -8.602 1 98.12 27 PHE B N 1
ATOM 4483 C CA . PHE B 1 27 ? 0.406 -35.812 -9.32 1 98.12 27 PHE B CA 1
ATOM 4484 C C . PHE B 1 27 ? -0.205 -36.875 -8.406 1 98.12 27 PHE B C 1
ATOM 4486 O O . PHE B 1 27 ? -1.265 -37.438 -8.703 1 98.12 27 PHE B O 1
ATOM 4493 N N . VAL B 1 28 ? 0.39 -37.156 -7.301 1 96.62 28 VAL B N 1
ATOM 4494 C CA . VAL B 1 28 ? -0.149 -38.156 -6.398 1 96.62 28 VAL B CA 1
ATOM 4495 C C . VAL B 1 28 ? -1.483 -37.688 -5.828 1 96.62 28 VAL B C 1
ATOM 4497 O O . VAL B 1 28 ? -1.576 -36.594 -5.289 1 96.62 28 VAL B O 1
ATOM 4500 N N . ALA B 1 29 ? -2.551 -38.5 -6.016 1 94.88 29 ALA B N 1
ATOM 4501 C CA . ALA B 1 29 ? -3.887 -38.219 -5.488 1 94.88 29 ALA B CA 1
ATOM 4502 C C . ALA B 1 29 ? -4.371 -36.844 -5.891 1 94.88 29 ALA B C 1
ATOM 4504 O O . ALA B 1 29 ? -4.98 -36.125 -5.086 1 94.88 29 ALA B O 1
ATOM 4505 N N . LEU B 1 30 ? -4.121 -36.375 -7.082 1 96.5 30 LEU B N 1
ATOM 4506 C CA . LEU B 1 30 ? -4.375 -35 -7.562 1 96.5 30 LEU B CA 1
ATOM 4507 C C . LEU B 1 30 ? -5.867 -34.719 -7.594 1 96.5 30 LEU B C 1
ATOM 4509 O O . LEU B 1 30 ? -6.281 -33.562 -7.387 1 96.5 30 LEU B O 1
ATOM 4513 N N . GLY B 1 31 ? -6.695 -35.719 -7.824 1 94.19 31 GLY B N 1
ATOM 4514 C CA . GLY B 1 31 ? -8.125 -35.5 -7.98 1 94.19 31 GLY B CA 1
ATOM 4515 C C . GLY B 1 31 ? -8.898 -35.688 -6.691 1 94.19 31 GLY B C 1
ATOM 4516 O O . GLY B 1 31 ? -10.125 -35.562 -6.68 1 94.19 31 GLY B O 1
ATOM 4517 N N . ASP B 1 32 ? -8.25 -35.906 -5.59 1 89.19 32 ASP B N 1
ATOM 4518 C CA . ASP B 1 32 ? -8.914 -36.375 -4.371 1 89.19 32 ASP B CA 1
ATOM 4519 C C . ASP B 1 32 ? -9.664 -35.219 -3.693 1 89.19 32 ASP B C 1
ATOM 4521 O O . ASP B 1 32 ? -10.742 -35.438 -3.129 1 89.19 32 ASP B O 1
ATOM 4525 N N . ARG B 1 33 ? -9.18 -34.062 -3.777 1 90 33 ARG B N 1
ATOM 4526 C CA . ARG B 1 33 ? -9.805 -32.969 -3.068 1 90 33 ARG B CA 1
ATOM 4527 C C . ARG B 1 33 ? -10.938 -32.344 -3.891 1 90 33 ARG B C 1
ATOM 4529 O O . ARG B 1 33 ? -10.828 -32.25 -5.113 1 90 33 ARG B O 1
ATOM 4536 N N . VAL B 1 34 ? -12.016 -31.969 -3.152 1 91.56 34 VAL B N 1
ATOM 4537 C CA . VAL B 1 34 ? -13.117 -31.25 -3.793 1 91.56 34 VAL B CA 1
ATOM 4538 C C . VAL B 1 34 ? -12.617 -29.906 -4.324 1 91.56 34 VAL B C 1
ATOM 4540 O O . VAL B 1 34 ? -11.727 -29.297 -3.732 1 91.56 34 VAL B O 1
ATOM 4543 N N . PHE B 1 35 ? -13.18 -29.453 -5.367 1 93.94 35 PHE B N 1
ATOM 4544 C CA . PHE B 1 35 ? -12.766 -28.234 -6.039 1 93.94 35 PHE B CA 1
ATOM 4545 C C . PHE B 1 35 ? -12.898 -27.031 -5.105 1 93.94 35 PHE B C 1
ATOM 4547 O O . PHE B 1 35 ? -13.859 -26.938 -4.332 1 93.94 35 PHE B O 1
ATOM 4554 N N . HIS B 1 36 ? -11.922 -26.203 -5.203 1 91.56 36 HIS B N 1
ATOM 4555 C CA . HIS B 1 36 ? -12.055 -24.844 -4.695 1 91.56 36 HIS B CA 1
ATOM 4556 C C . HIS B 1 36 ? -13.078 -24.047 -5.5 1 91.56 36 HIS B C 1
ATOM 4558 O O . HIS B 1 36 ? -13.312 -24.344 -6.676 1 91.56 36 HIS B O 1
ATOM 4564 N N . TRP B 1 37 ? -13.641 -23.031 -4.879 1 90.12 37 TRP B N 1
ATOM 4565 C CA . TRP B 1 37 ? -14.633 -22.141 -5.477 1 90.12 37 TRP B CA 1
ATOM 4566 C C . TRP B 1 37 ? -14.156 -21.625 -6.832 1 90.12 37 TRP B C 1
ATOM 4568 O O . TRP B 1 37 ? -14.906 -21.672 -7.812 1 90.12 37 TRP B O 1
ATOM 4578 N N . ASP B 1 38 ? -12.93 -21.266 -6.938 1 89.62 38 ASP B N 1
ATOM 4579 C CA . ASP B 1 38 ? -12.375 -20.688 -8.156 1 89.62 38 ASP B CA 1
ATOM 4580 C C . ASP B 1 38 ? -12.141 -21.766 -9.219 1 89.62 38 ASP B C 1
ATOM 4582 O O . ASP B 1 38 ? -12.312 -21.516 -10.414 1 89.62 38 ASP B O 1
ATOM 4586 N N . GLU B 1 39 ? -11.766 -22.844 -8.797 1 94.25 39 GLU B N 1
ATOM 4587 C CA . GLU B 1 39 ? -11.594 -23.953 -9.734 1 94.25 39 GLU B CA 1
ATOM 4588 C C . GLU B 1 39 ? -12.922 -24.328 -10.383 1 94.25 39 GLU B C 1
ATOM 4590 O O . GLU B 1 39 ? -12.992 -24.531 -11.602 1 94.25 39 GLU B O 1
ATOM 4595 N N . ALA B 1 40 ? -13.953 -24.375 -9.523 1 94.19 40 ALA B N 1
ATOM 4596 C CA . ALA B 1 40 ? -15.273 -24.812 -9.984 1 94.19 40 ALA B CA 1
ATOM 4597 C C . ALA B 1 40 ? -15.852 -23.812 -10.984 1 94.19 40 ALA B C 1
ATOM 4599 O O . ALA B 1 40 ? -16.516 -24.203 -11.953 1 94.19 40 ALA B O 1
ATOM 4600 N N . ARG B 1 41 ? -15.578 -22.609 -10.695 1 91.38 41 ARG B N 1
ATOM 4601 C CA . ARG B 1 41 ? -16.047 -21.578 -11.609 1 91.38 41 ARG B CA 1
ATOM 4602 C C . ARG B 1 41 ? -15.422 -21.734 -12.992 1 91.38 41 ARG B C 1
ATOM 4604 O O . ARG B 1 41 ? -16.125 -21.734 -14 1 91.38 41 ARG B O 1
ATOM 4611 N N . VAL B 1 42 ? -14.141 -21.922 -13.016 1 93.12 42 VAL B N 1
ATOM 4612 C CA . VAL B 1 42 ? -13.414 -22.078 -14.266 1 93.12 42 VAL B CA 1
ATOM 4613 C C . VAL B 1 42 ? -13.812 -23.391 -14.938 1 93.12 42 VAL B C 1
ATOM 4615 O O . VAL B 1 42 ? -14.07 -23.438 -16.141 1 93.12 42 VAL B O 1
ATOM 4618 N N . GLY B 1 43 ? -13.891 -24.375 -14.164 1 94.94 43 GLY B N 1
ATOM 4619 C CA . GLY B 1 43 ? -14.305 -25.672 -14.688 1 94.94 43 GLY B CA 1
ATOM 4620 C C . GLY B 1 43 ? -15.68 -25.641 -15.32 1 94.94 43 GLY B C 1
ATOM 4621 O O . GLY B 1 43 ? -15.883 -26.188 -16.422 1 94.94 43 GLY B O 1
ATOM 4622 N N . TYR B 1 44 ? -16.609 -25 -14.586 1 94 44 TYR B N 1
ATOM 4623 C CA . TYR B 1 44 ? -17.969 -24.891 -15.078 1 94 44 TYR B CA 1
ATOM 4624 C C . TYR B 1 44 ? -18.016 -24.219 -16.453 1 94 44 TYR B C 1
ATOM 4626 O O . TYR B 1 44 ? -18.656 -24.703 -17.375 1 94 44 TYR B O 1
ATOM 4634 N N . TRP B 1 45 ? -17.312 -23.219 -16.609 1 93.56 45 TRP B N 1
ATOM 4635 C CA . TRP B 1 45 ? -17.391 -22.469 -17.859 1 93.56 45 TRP B CA 1
ATOM 4636 C C . TRP B 1 45 ? -16.609 -23.141 -18.969 1 93.56 45 TRP B C 1
ATOM 4638 O O . TRP B 1 45 ? -16.875 -22.922 -20.156 1 93.56 45 TRP B O 1
ATOM 4648 N N . ILE B 1 46 ? -15.633 -23.922 -18.609 1 95.06 46 ILE B N 1
ATOM 4649 C CA . ILE B 1 46 ? -14.969 -24.734 -19.625 1 95.06 46 ILE B CA 1
ATOM 4650 C C . ILE B 1 46 ? -15.93 -25.781 -20.172 1 95.06 46 ILE B C 1
ATOM 4652 O O . ILE B 1 46 ? -15.938 -26.062 -21.375 1 95.06 46 ILE B O 1
ATOM 4656 N N . LEU B 1 47 ? -16.75 -26.297 -19.266 1 95.19 47 LEU B N 1
ATOM 4657 C CA . LEU B 1 47 ? -17.766 -27.234 -19.719 1 95.19 47 LEU B CA 1
ATOM 4658 C C . LEU B 1 47 ? -18.766 -26.562 -20.656 1 95.19 47 LEU B C 1
ATOM 4660 O O . LEU B 1 47 ? -19.188 -27.141 -21.656 1 95.19 47 LEU B O 1
ATOM 4664 N N . GLN B 1 48 ? -19.141 -25.344 -20.281 1 93.19 48 GLN B N 1
ATOM 4665 C CA . GLN B 1 48 ? -20.016 -24.594 -21.156 1 93.19 48 GLN B CA 1
ATOM 4666 C C . GLN B 1 48 ? -19.375 -24.359 -22.516 1 93.19 48 GLN B C 1
ATOM 4668 O O . GLN B 1 48 ? -20.031 -24.453 -23.562 1 93.19 48 GLN B O 1
ATOM 4673 N N . TYR B 1 49 ? -18.125 -24.031 -22.453 1 93.44 49 TYR B N 1
ATOM 4674 C CA . TYR B 1 49 ? -17.359 -23.844 -23.672 1 93.44 49 TYR B CA 1
ATOM 4675 C C . TYR B 1 49 ? -17.344 -25.109 -24.531 1 93.44 49 TYR B C 1
ATOM 4677 O O . TYR B 1 49 ? -17.547 -25.047 -25.75 1 93.44 49 TYR B O 1
ATOM 4685 N N . GLN B 1 50 ? -17.188 -26.203 -23.922 1 92.81 50 GLN B N 1
ATOM 4686 C CA . GLN B 1 50 ? -17.188 -27.469 -24.625 1 92.81 50 GLN B CA 1
ATOM 4687 C C . GLN B 1 50 ? -18.531 -27.734 -25.281 1 92.81 50 GLN B C 1
ATOM 4689 O O . GLN B 1 50 ? -18.594 -28.266 -26.391 1 92.81 50 GLN B O 1
ATOM 4694 N N . THR B 1 51 ? -19.547 -27.406 -24.594 1 91.19 51 THR B N 1
ATOM 4695 C CA . THR B 1 51 ? -20.891 -27.672 -25.062 1 91.19 51 THR B CA 1
ATOM 4696 C C . THR B 1 51 ? -21.266 -26.734 -26.203 1 91.19 51 THR B C 1
ATOM 4698 O O . THR B 1 51 ? -21.875 -27.172 -27.203 1 91.19 51 THR B O 1
ATOM 4701 N N . THR B 1 52 ? -20.891 -25.484 -26.094 1 91.69 52 THR B N 1
ATOM 4702 C CA . THR B 1 52 ? -21.344 -24.484 -27.047 1 91.69 52 THR B CA 1
ATOM 4703 C C . THR B 1 52 ? -20.344 -24.344 -28.188 1 91.69 52 THR B C 1
ATOM 4705 O O . THR B 1 52 ? -20.703 -23.938 -29.297 1 91.69 52 THR B O 1
ATOM 4708 N N . GLY B 1 53 ? -19.141 -24.562 -27.797 1 91.5 53 GLY B N 1
ATOM 4709 C CA . GLY B 1 53 ? -18.062 -24.312 -28.766 1 91.5 53 GLY B CA 1
ATOM 4710 C C . GLY B 1 53 ? -17.672 -22.859 -28.844 1 91.5 53 GLY B C 1
ATOM 4711 O O . GLY B 1 53 ? -16.781 -22.5 -29.625 1 91.5 53 GLY B O 1
ATOM 4712 N N . ASP B 1 54 ? -18.328 -22.062 -28 1 90.5 54 ASP B N 1
ATOM 4713 C CA . ASP B 1 54 ? -18.094 -20.625 -28.047 1 90.5 54 ASP B CA 1
ATOM 4714 C C . ASP B 1 54 ? -17.25 -20.172 -26.859 1 90.5 54 ASP B C 1
ATOM 4716 O O . ASP B 1 54 ? -17.516 -20.531 -25.719 1 90.5 54 ASP B O 1
ATOM 4720 N N . TRP B 1 55 ? -16.203 -19.453 -27.172 1 90.06 55 TRP B N 1
ATOM 4721 C CA . TRP B 1 55 ? -15.375 -18.875 -26.125 1 90.06 55 TRP B CA 1
ATOM 4722 C C . TRP B 1 55 ? -14.898 -17.469 -26.516 1 90.06 55 TRP B C 1
ATOM 4724 O O . TRP B 1 55 ? -14.531 -17.234 -27.672 1 90.06 55 TRP B O 1
ATOM 4734 N N . SER B 1 56 ? -15.016 -16.531 -25.609 1 85.94 56 SER B N 1
ATOM 4735 C CA . SER B 1 56 ? -14.43 -15.203 -25.719 1 85.94 56 SER B CA 1
ATOM 4736 C C . SER B 1 56 ? -13.82 -14.758 -24.406 1 85.94 56 SER B C 1
ATOM 4738 O O . SER B 1 56 ? -14.25 -15.188 -23.328 1 85.94 56 SER B O 1
ATOM 4740 N N . TYR B 1 57 ? -12.797 -14 -24.547 1 84.75 57 TYR B N 1
ATOM 4741 C CA . TYR B 1 57 ? -12.078 -13.547 -23.359 1 84.75 57 TYR B CA 1
ATOM 4742 C C . TYR B 1 57 ? -12.953 -12.633 -22.516 1 84.75 57 TYR B C 1
ATOM 4744 O O . TYR B 1 57 ? -13.609 -11.727 -23.047 1 84.75 57 TYR B O 1
ATOM 4752 N N . ARG B 1 58 ? -12.977 -13.016 -21.297 1 76.5 58 ARG B N 1
ATOM 4753 C CA . ARG B 1 58 ? -13.586 -12.164 -20.281 1 76.5 58 ARG B CA 1
ATOM 4754 C C . ARG B 1 58 ? -12.617 -11.938 -19.125 1 76.5 58 ARG B C 1
ATOM 4756 O O . ARG B 1 58 ? -12.211 -12.883 -18.438 1 76.5 58 ARG B O 1
ATOM 4763 N N . ALA B 1 59 ? -12.383 -10.719 -18.719 1 72.19 59 ALA B N 1
ATOM 4764 C CA . ALA B 1 59 ? -11.344 -10.367 -17.75 1 72.19 59 ALA B CA 1
ATOM 4765 C C . ALA B 1 59 ? -11.68 -10.914 -16.375 1 72.19 59 ALA B C 1
ATOM 4767 O O . ALA B 1 59 ? -10.781 -11.195 -15.57 1 72.19 59 ALA B O 1
ATOM 4768 N N . PHE B 1 60 ? -12.953 -11.148 -16.203 1 68.56 60 PHE B N 1
ATOM 4769 C CA . PHE B 1 60 ? -13.406 -11.586 -14.883 1 68.56 60 PHE B CA 1
ATOM 4770 C C . PHE B 1 60 ? -12.906 -12.984 -14.57 1 68.56 60 PHE B C 1
ATOM 4772 O O . PHE B 1 60 ? -12.766 -13.359 -13.406 1 68.56 60 PHE B O 1
ATOM 4779 N N . VAL B 1 61 ? -12.602 -13.82 -15.602 1 75.75 61 VAL B N 1
ATOM 4780 C CA . VAL B 1 61 ? -12.156 -15.188 -15.359 1 75.75 61 VAL B CA 1
ATOM 4781 C C . VAL B 1 61 ? -10.672 -15.32 -15.672 1 75.75 61 VAL B C 1
ATOM 4783 O O . VAL B 1 61 ? -10.133 -16.422 -15.711 1 75.75 61 VAL B O 1
ATOM 4786 N N . HIS B 1 62 ? -9.961 -14.281 -15.867 1 83.38 62 HIS B N 1
ATOM 4787 C CA . HIS B 1 62 ? -8.523 -14.211 -16.109 1 83.38 62 HIS B CA 1
ATOM 4788 C C . HIS B 1 62 ? -8.164 -14.797 -17.469 1 83.38 62 HIS B C 1
ATOM 4790 O O . HIS B 1 62 ? -9 -14.812 -18.375 1 83.38 62 HIS B O 1
ATOM 4796 N N . GLY B 1 63 ? -6.961 -15.25 -17.719 1 87.62 63 GLY B N 1
ATOM 4797 C CA . GLY B 1 63 ? -6.43 -15.562 -19.031 1 87.62 63 GLY B CA 1
ATOM 4798 C C . GLY B 1 63 ? -6.984 -16.859 -19.609 1 87.62 63 GLY B C 1
ATOM 4799 O O . GLY B 1 63 ? -7.602 -17.641 -18.891 1 87.62 63 GLY B O 1
ATOM 4800 N N . PRO B 1 64 ? -6.816 -17.078 -20.844 1 94 64 PRO B N 1
ATOM 4801 C CA . PRO B 1 64 ? -7.418 -18.172 -21.594 1 94 64 PRO B CA 1
ATOM 4802 C C . PRO B 1 64 ? -6.648 -19.484 -21.453 1 94 64 PRO B C 1
ATOM 4804 O O . PRO B 1 64 ? -7.102 -20.531 -21.938 1 94 64 PRO B O 1
ATOM 4807 N N . PHE B 1 65 ? -5.496 -19.5 -20.844 1 96.81 65 PHE B N 1
ATOM 4808 C CA . PHE B 1 65 ? -4.633 -20.672 -20.859 1 96.81 65 PHE B CA 1
ATOM 4809 C C . PHE B 1 65 ? -5.395 -21.906 -20.391 1 96.81 65 PHE B C 1
ATOM 4811 O O . PHE B 1 65 ? -5.453 -22.906 -21.109 1 96.81 65 PHE B O 1
ATOM 4818 N N . LEU B 1 66 ? -6.031 -21.844 -19.297 1 97.12 66 LEU B N 1
ATOM 4819 C CA . LEU B 1 66 ? -6.715 -23.016 -18.734 1 97.12 66 LEU B CA 1
ATOM 4820 C C . LEU B 1 66 ? -7.945 -23.375 -19.562 1 97.12 66 LEU B C 1
ATOM 4822 O O . LEU B 1 66 ? -8.297 -24.547 -19.688 1 97.12 66 LEU B O 1
ATOM 4826 N N . PHE B 1 67 ? -8.672 -22.391 -20.109 1 95.19 67 PHE B N 1
ATOM 4827 C CA . PHE B 1 67 ? -9.828 -22.656 -20.953 1 95.19 67 PHE B CA 1
ATOM 4828 C C . PHE B 1 67 ? -9.43 -23.453 -22.188 1 95.19 67 PHE B C 1
ATOM 4830 O O . PHE B 1 67 ? -10.039 -24.484 -22.5 1 95.19 67 PHE B O 1
ATOM 4837 N N . GLN B 1 68 ? -8.367 -22.984 -22.828 1 96.19 68 GLN B N 1
ATOM 4838 C CA . GLN B 1 68 ? -7.969 -23.609 -24.094 1 96.19 68 GLN B CA 1
ATOM 4839 C C . GLN B 1 68 ? -7.336 -24.984 -23.844 1 96.19 68 GLN B C 1
ATOM 4841 O O . GLN B 1 68 ? -7.605 -25.938 -24.578 1 96.19 68 GLN B O 1
ATOM 4846 N N . VAL B 1 69 ? -6.551 -25.125 -22.859 1 97.62 69 VAL B N 1
ATOM 4847 C CA . VAL B 1 69 ? -5.816 -26.359 -22.594 1 97.62 69 VAL B CA 1
ATOM 4848 C C . VAL B 1 69 ? -6.758 -27.406 -22 1 97.62 69 VAL B C 1
ATOM 4850 O O . VAL B 1 69 ? -6.781 -28.547 -22.453 1 97.62 69 VAL B O 1
ATOM 4853 N N . ASN B 1 70 ? -7.551 -26.984 -21.047 1 97.62 70 ASN B N 1
ATOM 4854 C CA . ASN B 1 70 ? -8.398 -27.953 -20.359 1 97.62 70 ASN B CA 1
ATOM 4855 C C . ASN B 1 70 ? -9.586 -28.375 -21.219 1 97.62 70 ASN B C 1
ATOM 4857 O O . ASN B 1 70 ? -10.086 -29.5 -21.094 1 97.62 70 ASN B O 1
ATOM 4861 N N . GLU B 1 71 ? -10.086 -27.469 -22.047 1 96.75 71 GLU B N 1
ATOM 4862 C CA . GLU B 1 71 ? -11.125 -27.906 -22.984 1 96.75 71 GLU B CA 1
ATOM 4863 C C . GLU B 1 71 ? -10.664 -29.094 -23.812 1 96.75 71 GLU B C 1
ATOM 4865 O O . GLU B 1 71 ? -11.406 -30.062 -23.984 1 96.75 71 GLU B O 1
ATOM 4870 N N . LEU B 1 72 ? -9.438 -29.031 -24.266 1 95.94 72 LEU B N 1
ATOM 4871 C CA . LEU B 1 72 ? -8.867 -30.109 -25.062 1 95.94 72 LEU B CA 1
ATOM 4872 C C . LEU B 1 72 ? -8.68 -31.359 -24.203 1 95.94 72 LEU B C 1
ATOM 4874 O O . LEU B 1 72 ? -8.984 -32.469 -24.641 1 95.94 72 LEU B O 1
ATOM 4878 N N . LEU B 1 73 ? -8.203 -31.234 -23.031 1 97.75 73 LEU B N 1
ATOM 4879 C CA . LEU B 1 73 ? -7.914 -32.375 -22.156 1 97.75 73 LEU B CA 1
ATOM 4880 C C . LEU B 1 73 ? -9.203 -33.062 -21.719 1 97.75 73 LEU B C 1
ATOM 4882 O O . LEU B 1 73 ? -9.242 -34.281 -21.625 1 97.75 73 LEU B O 1
ATOM 4886 N N . PHE B 1 74 ? -10.203 -32.219 -21.359 1 97.12 74 PHE B N 1
ATOM 4887 C CA . PHE B 1 74 ? -11.492 -32.781 -21 1 97.12 74 PHE B CA 1
ATOM 4888 C C . PHE B 1 74 ? -12.039 -33.625 -22.156 1 97.12 74 PHE B C 1
ATOM 4890 O O . PHE B 1 74 ? -12.656 -34.688 -21.922 1 97.12 74 PHE B O 1
ATOM 4897 N N . GLY B 1 75 ? -11.82 -33.219 -23.406 1 95.81 75 GLY B N 1
ATOM 4898 C CA . GLY B 1 75 ? -12.281 -33.969 -24.562 1 95.81 75 GLY B CA 1
ATOM 4899 C C . GLY B 1 75 ? -11.578 -35.312 -24.75 1 95.81 75 GLY B C 1
ATOM 4900 O O . GLY B 1 75 ? -12.195 -36.281 -25.172 1 95.81 75 GLY B O 1
ATOM 4901 N N . VAL B 1 76 ? -10.375 -35.375 -24.328 1 96.69 76 VAL B N 1
ATOM 4902 C CA . VAL B 1 76 ? -9.555 -36.562 -24.609 1 96.69 76 VAL B CA 1
ATOM 4903 C C . VAL B 1 76 ? -9.555 -37.5 -23.406 1 96.69 76 VAL B C 1
ATOM 4905 O O . VAL B 1 76 ? -9.625 -38.719 -23.547 1 96.69 76 VAL B O 1
ATOM 4908 N N . LEU B 1 77 ? -9.523 -36.906 -22.203 1 97.25 77 LEU B N 1
ATOM 4909 C CA . LEU B 1 77 ? -9.281 -37.719 -21.016 1 97.25 77 LEU B CA 1
ATOM 4910 C C . LEU B 1 77 ? -10.492 -37.719 -20.094 1 97.25 77 LEU B C 1
ATOM 4912 O O . LEU B 1 77 ? -10.531 -38.438 -19.109 1 97.25 77 LEU B O 1
ATOM 4916 N N . GLY B 1 78 ? -11.484 -36.969 -20.453 1 95.31 78 GLY B N 1
ATOM 4917 C CA . GLY B 1 78 ? -12.648 -36.844 -19.594 1 95.31 78 GLY B CA 1
ATOM 4918 C C . GLY B 1 78 ? -12.539 -35.688 -18.625 1 95.31 78 GLY B C 1
ATOM 4919 O O . GLY B 1 78 ? -11.461 -35.094 -18.438 1 95.31 78 GLY B O 1
ATOM 4920 N N . ASP B 1 79 ? -13.641 -35.281 -18.016 1 94.88 79 ASP B N 1
ATOM 4921 C CA . ASP B 1 79 ? -13.711 -34.094 -17.172 1 94.88 79 ASP B CA 1
ATOM 4922 C C . ASP B 1 79 ? -13.656 -34.469 -15.688 1 94.88 79 ASP B C 1
ATOM 4924 O O . ASP B 1 79 ? -14.617 -34.219 -14.953 1 94.88 79 ASP B O 1
ATOM 4928 N N . SER B 1 80 ? -12.531 -34.875 -15.164 1 95.25 80 SER B N 1
ATOM 4929 C CA . SER B 1 80 ? -12.328 -35.188 -13.758 1 95.25 80 SER B CA 1
ATOM 4930 C C . SER B 1 80 ? -11.516 -34.094 -13.047 1 95.25 80 SER B C 1
ATOM 4932 O O . SER B 1 80 ? -10.93 -33.25 -13.703 1 95.25 80 SER B O 1
ATOM 4934 N N . ASN B 1 81 ? -11.617 -34.156 -11.68 1 96.12 81 ASN B N 1
ATOM 4935 C CA . ASN B 1 81 ? -10.82 -33.219 -10.914 1 96.12 81 ASN B CA 1
ATOM 4936 C C . ASN B 1 81 ? -9.328 -33.344 -11.234 1 96.12 81 ASN B C 1
ATOM 4938 O O . ASN B 1 81 ? -8.625 -32.344 -11.352 1 96.12 81 ASN B O 1
ATOM 4942 N N . ALA B 1 82 ? -8.844 -34.531 -11.398 1 97.38 82 ALA B N 1
ATOM 4943 C CA . ALA B 1 82 ? -7.43 -34.781 -11.672 1 97.38 82 ALA B CA 1
ATOM 4944 C C . ALA B 1 82 ? -7.027 -34.219 -13.031 1 97.38 82 ALA B C 1
ATOM 4946 O O . ALA B 1 82 ? -5.984 -33.562 -13.148 1 97.38 82 ALA B O 1
ATOM 4947 N N . VAL B 1 83 ? -7.867 -34.469 -14.031 1 98.19 83 VAL B N 1
ATOM 4948 C CA . VAL B 1 83 ? -7.566 -33.969 -15.367 1 98.19 83 VAL B CA 1
ATOM 4949 C C . VAL B 1 83 ? -7.59 -32.438 -15.375 1 98.19 83 VAL B C 1
ATOM 4951 O O . VAL B 1 83 ? -6.754 -31.812 -16.031 1 98.19 83 VAL B O 1
ATOM 4954 N N . ALA B 1 84 ? -8.562 -31.891 -14.648 1 98.19 84 ALA B N 1
ATOM 4955 C CA . ALA B 1 84 ? -8.68 -30.438 -14.57 1 98.19 84 ALA B CA 1
ATOM 4956 C C . ALA B 1 84 ? -7.422 -29.812 -13.969 1 98.19 84 ALA B C 1
ATOM 4958 O O . ALA B 1 84 ? -6.969 -28.75 -14.414 1 98.19 84 ALA B O 1
ATOM 4959 N N . ARG B 1 85 ? -6.77 -30.422 -13.016 1 98.44 85 ARG B N 1
ATOM 4960 C CA . ARG B 1 85 ? -5.641 -29.859 -12.273 1 98.44 85 ARG B CA 1
ATOM 4961 C C . ARG B 1 85 ? -4.316 -30.25 -12.93 1 98.44 85 ARG B C 1
ATOM 4963 O O . ARG B 1 85 ? -3.268 -29.703 -12.586 1 98.44 85 ARG B O 1
ATOM 4970 N N . ALA B 1 86 ? -4.352 -31.141 -13.906 1 98.56 86 ALA B N 1
ATOM 4971 C CA . ALA B 1 86 ? -3.16 -31.75 -14.477 1 98.56 86 ALA B CA 1
ATOM 4972 C C . ALA B 1 86 ? -2.25 -30.703 -15.117 1 98.56 86 ALA B C 1
ATOM 4974 O O . ALA B 1 86 ? -1.029 -30.75 -14.953 1 98.56 86 ALA B O 1
ATOM 4975 N N . PRO B 1 87 ? -2.779 -29.719 -15.867 1 98.56 87 PRO B N 1
ATOM 4976 C CA . PRO B 1 87 ? -1.886 -28.75 -16.5 1 98.56 87 PRO B CA 1
ATOM 4977 C C . PRO B 1 87 ? -1.032 -27.984 -15.5 1 98.56 87 PRO B C 1
ATOM 4979 O O . PRO B 1 87 ? 0.175 -27.828 -15.695 1 98.56 87 PRO B O 1
ATOM 4982 N N . VAL B 1 88 ? -1.61 -27.516 -14.406 1 98.69 88 VAL B N 1
ATOM 4983 C CA . VAL B 1 88 ? -0.887 -26.75 -13.406 1 98.69 88 VAL B CA 1
ATOM 4984 C C . VAL B 1 88 ? 0.097 -27.641 -12.656 1 98.69 88 VAL B C 1
ATOM 4986 O O . VAL B 1 88 ? 1.221 -27.234 -12.359 1 98.69 88 VAL B O 1
ATOM 4989 N N . ALA B 1 89 ? -0.33 -28.875 -12.375 1 98.75 89 ALA B N 1
ATOM 4990 C CA . ALA B 1 89 ? 0.559 -29.844 -11.734 1 98.75 89 ALA B CA 1
ATOM 4991 C C . ALA B 1 89 ? 1.779 -30.125 -12.609 1 98.75 89 ALA B C 1
ATOM 4993 O O . ALA B 1 89 ? 2.9 -30.234 -12.109 1 98.75 89 ALA B O 1
ATOM 4994 N N . LEU B 1 90 ? 1.514 -30.234 -13.867 1 98.75 90 LEU B N 1
ATOM 4995 C CA . LEU B 1 90 ? 2.598 -30.516 -14.797 1 98.75 90 LEU B CA 1
ATOM 4996 C C . LEU B 1 90 ? 3.582 -29.344 -14.859 1 98.75 90 LEU B C 1
ATOM 4998 O O . LEU B 1 90 ? 4.789 -29.547 -14.719 1 98.75 90 LEU B O 1
ATOM 5002 N N . VAL B 1 91 ? 3.062 -28.156 -15.07 1 98.81 91 VAL B N 1
ATOM 5003 C CA . VAL B 1 91 ? 3.916 -26.969 -15.172 1 98.81 91 VAL B CA 1
ATOM 5004 C C . VAL B 1 91 ? 4.637 -26.734 -13.844 1 98.81 91 VAL B C 1
ATOM 5006 O O . VAL B 1 91 ? 5.836 -26.453 -13.828 1 98.81 91 VAL B O 1
ATOM 5009 N N . GLY B 1 92 ? 3.889 -26.875 -12.719 1 98.69 92 GLY B N 1
ATOM 5010 C CA . GLY B 1 92 ? 4.504 -26.75 -11.406 1 98.69 92 GLY B CA 1
ATOM 5011 C C . GLY B 1 92 ? 5.566 -27.797 -11.148 1 98.69 92 GLY B C 1
ATOM 5012 O O . GLY B 1 92 ? 6.57 -27.531 -10.484 1 98.69 92 GLY B O 1
ATOM 5013 N N . GLY B 1 93 ? 5.363 -29.016 -11.672 1 98.75 93 GLY B N 1
ATOM 5014 C CA . GLY B 1 93 ? 6.32 -30.094 -11.516 1 98.75 93 GLY B CA 1
ATOM 5015 C C . GLY B 1 93 ? 7.562 -29.922 -12.367 1 98.75 93 GLY B C 1
ATOM 5016 O O . GLY B 1 93 ? 8.641 -30.406 -12.016 1 98.75 93 GLY B O 1
ATOM 5017 N N . LEU B 1 94 ? 7.449 -29.188 -13.438 1 98.75 94 LEU B N 1
ATOM 5018 C CA . LEU B 1 94 ? 8.578 -28.969 -14.336 1 98.75 94 LEU B CA 1
ATOM 5019 C C . LEU B 1 94 ? 9.352 -27.719 -13.945 1 98.75 94 LEU B C 1
ATOM 5021 O O . LEU B 1 94 ? 10.477 -27.516 -14.398 1 98.75 94 LEU B O 1
ATOM 5025 N N . LEU B 1 95 ? 8.773 -26.906 -13.07 1 98.69 95 LEU B N 1
ATOM 5026 C CA . LEU B 1 95 ? 9.328 -25.609 -12.664 1 98.69 95 LEU B CA 1
ATOM 5027 C C . LEU B 1 95 ? 10.742 -25.781 -12.117 1 98.69 95 LEU B C 1
ATOM 5029 O O . LEU B 1 95 ? 11.633 -24.984 -12.43 1 98.69 95 LEU B O 1
ATOM 5033 N N . PRO B 1 96 ? 11.039 -26.797 -11.297 1 98.75 96 PRO B N 1
ATOM 5034 C CA . PRO B 1 96 ? 12.406 -26.969 -10.812 1 98.75 96 PRO B CA 1
ATOM 5035 C C . PRO B 1 96 ? 13.422 -27.141 -11.945 1 98.75 96 PRO B C 1
ATOM 5037 O O . PRO B 1 96 ? 14.594 -26.797 -11.789 1 98.75 96 PRO B O 1
ATOM 5040 N N . GLY B 1 97 ? 13 -27.625 -13.094 1 98.69 97 GLY B N 1
ATOM 5041 C CA . GLY B 1 97 ? 13.883 -27.797 -14.234 1 98.69 97 GLY B CA 1
ATOM 5042 C C . GLY B 1 97 ? 14.398 -26.484 -14.789 1 98.69 97 GLY B C 1
ATOM 5043 O O . GLY B 1 97 ? 15.453 -26.438 -15.43 1 98.69 97 GLY B O 1
ATOM 5044 N N . VAL B 1 98 ? 13.719 -25.406 -14.516 1 98.75 98 VAL B N 1
ATOM 5045 C CA . VAL B 1 98 ? 14.109 -24.078 -14.984 1 98.75 98 VAL B CA 1
ATOM 5046 C C . VAL B 1 98 ? 15.438 -23.672 -14.336 1 98.75 98 VAL B C 1
ATOM 5048 O O . VAL B 1 98 ? 16.172 -22.844 -14.883 1 98.75 98 VAL B O 1
ATOM 5051 N N . ALA B 1 99 ? 15.758 -24.266 -13.195 1 98.69 99 ALA B N 1
ATOM 5052 C CA . ALA B 1 99 ? 17.016 -24 -12.516 1 98.69 99 ALA B CA 1
ATOM 5053 C C . ALA B 1 99 ? 18.203 -24.234 -13.438 1 98.69 99 ALA B C 1
ATOM 5055 O O . ALA B 1 99 ? 19.219 -23.531 -13.352 1 98.69 99 ALA B O 1
ATOM 5056 N N . TRP B 1 100 ? 18.047 -25.188 -14.32 1 98 100 TRP B N 1
ATOM 5057 C CA . TRP B 1 100 ? 19.141 -25.562 -15.203 1 98 100 TRP B CA 1
ATOM 5058 C C . TRP B 1 100 ? 19.453 -24.438 -16.188 1 98 100 TRP B C 1
ATOM 5060 O O . TRP B 1 100 ? 20.578 -24.328 -16.672 1 98 100 TRP B O 1
ATOM 5070 N N . LEU B 1 101 ? 18.516 -23.594 -16.516 1 97.88 101 LEU B N 1
ATOM 5071 C CA . LEU B 1 101 ? 18.719 -22.469 -17.422 1 97.88 101 LEU B CA 1
ATOM 5072 C C . LEU B 1 101 ? 19.656 -21.453 -16.797 1 97.88 101 LEU B C 1
ATOM 5074 O O . LEU B 1 101 ? 20.203 -20.594 -17.516 1 97.88 101 LEU B O 1
ATOM 5078 N N . PHE B 1 102 ? 19.922 -21.516 -15.5 1 98.12 102 PHE B N 1
ATOM 5079 C CA . PHE B 1 102 ? 20.734 -20.531 -14.812 1 98.12 102 PHE B CA 1
ATOM 5080 C C . PHE B 1 102 ? 22.094 -21.125 -14.43 1 98.12 102 PHE B C 1
ATOM 5082 O O . PHE B 1 102 ? 22.797 -20.594 -13.562 1 98.12 102 PHE B O 1
ATOM 5089 N N . ARG B 1 103 ? 22.547 -22.234 -15.078 1 96.25 103 ARG B N 1
ATOM 5090 C CA . ARG B 1 103 ? 23.75 -22.984 -14.711 1 96.25 103 ARG B CA 1
ATOM 5091 C C . ARG B 1 103 ? 25.016 -22.172 -14.969 1 96.25 103 ARG B C 1
ATOM 5093 O O . ARG B 1 103 ? 26.078 -22.484 -14.43 1 96.25 103 ARG B O 1
ATOM 5100 N N . THR B 1 104 ? 24.922 -21.125 -15.828 1 95.69 104 THR B N 1
ATOM 5101 C CA . THR B 1 104 ? 26.078 -20.281 -16.094 1 95.69 104 THR B CA 1
ATOM 5102 C C . THR B 1 104 ? 26.188 -19.156 -15.062 1 95.69 104 THR B C 1
ATOM 5104 O O . THR B 1 104 ? 27.234 -18.516 -14.945 1 95.69 104 THR B O 1
ATOM 5107 N N . ARG B 1 105 ? 25.125 -18.922 -14.297 1 96.88 105 ARG B N 1
ATOM 5108 C CA . ARG B 1 105 ? 25.094 -17.828 -13.344 1 96.88 105 ARG B CA 1
ATOM 5109 C C . ARG B 1 105 ? 25.219 -18.328 -11.914 1 96.88 105 ARG B C 1
ATOM 5111 O O . ARG B 1 105 ? 25.547 -17.562 -11 1 96.88 105 ARG B O 1
ATOM 5118 N N . LEU B 1 106 ? 24.953 -19.625 -11.719 1 97.06 106 LEU B N 1
ATOM 5119 C CA . LEU B 1 106 ? 24.984 -20.266 -10.406 1 97.06 106 LEU B CA 1
ATOM 5120 C C . LEU B 1 106 ? 25.938 -21.453 -10.406 1 97.06 106 LEU B C 1
ATOM 5122 O O . LEU B 1 106 ? 26.109 -22.109 -11.438 1 97.06 106 LEU B O 1
ATOM 5126 N N . ASP B 1 107 ? 26.516 -21.734 -9.234 1 95.31 107 ASP B N 1
ATOM 5127 C CA . ASP B 1 107 ? 27.344 -22.938 -9.102 1 95.31 107 ASP B CA 1
ATOM 5128 C C . ASP B 1 107 ? 26.484 -24.188 -9.07 1 95.31 107 ASP B C 1
ATOM 5130 O O . ASP B 1 107 ? 25.281 -24.109 -8.836 1 95.31 107 ASP B O 1
ATOM 5134 N N . ASP B 1 108 ? 27.078 -25.328 -9.312 1 95.88 108 ASP B N 1
ATOM 5135 C CA . ASP B 1 108 ? 26.359 -26.594 -9.43 1 95.88 108 ASP B CA 1
ATOM 5136 C C . ASP B 1 108 ? 25.516 -26.859 -8.188 1 95.88 108 ASP B C 1
ATOM 5138 O O . ASP B 1 108 ? 24.344 -27.234 -8.305 1 95.88 108 ASP B O 1
ATOM 5142 N N . ALA B 1 109 ? 26.094 -26.625 -7.039 1 95.44 109 ALA B N 1
ATOM 5143 C CA . ALA B 1 109 ? 25.344 -26.844 -5.805 1 95.44 109 ALA B CA 1
ATOM 5144 C C . ALA B 1 109 ? 24.156 -25.891 -5.715 1 95.44 109 ALA B C 1
ATOM 5146 O O . ALA B 1 109 ? 23.094 -26.25 -5.215 1 95.44 109 ALA B O 1
ATOM 5147 N N . GLU B 1 110 ? 24.375 -24.656 -6.16 1 97.75 110 GLU B N 1
ATOM 5148 C CA . GLU B 1 110 ? 23.312 -23.641 -6.137 1 97.75 110 GLU B CA 1
ATOM 5149 C C . GLU B 1 110 ? 22.188 -24 -7.109 1 97.75 110 GLU B C 1
ATOM 5151 O O . GLU B 1 110 ? 21.016 -23.812 -6.805 1 97.75 110 GLU B O 1
ATOM 5156 N N . VAL B 1 111 ? 22.531 -24.516 -8.281 1 98.44 111 VAL B N 1
ATOM 5157 C CA . VAL B 1 111 ? 21.531 -24.922 -9.273 1 98.44 111 VAL B CA 1
ATOM 5158 C C . VAL B 1 111 ? 20.672 -26.047 -8.711 1 98.44 111 VAL B C 1
ATOM 5160 O O . VAL B 1 111 ? 19.438 -26.016 -8.844 1 98.44 111 VAL B O 1
ATOM 5163 N N . VAL B 1 112 ? 21.281 -27.016 -8.062 1 97.88 112 VAL B N 1
ATOM 5164 C CA . VAL B 1 112 ? 20.547 -28.141 -7.477 1 97.88 112 VAL B CA 1
ATOM 5165 C C . VAL B 1 112 ? 19.688 -27.641 -6.324 1 97.88 112 VAL B C 1
ATOM 5167 O O . VAL B 1 112 ? 18.531 -28.062 -6.172 1 97.88 112 VAL B O 1
ATOM 5170 N N . ALA B 1 113 ? 20.266 -26.734 -5.508 1 98.19 113 ALA B N 1
ATOM 5171 C CA . ALA B 1 113 ? 19.5 -26.156 -4.406 1 98.19 113 ALA B CA 1
ATOM 5172 C C . ALA B 1 113 ? 18.281 -25.406 -4.926 1 98.19 113 ALA B C 1
ATOM 5174 O O . ALA B 1 113 ? 17.188 -25.5 -4.344 1 98.19 113 ALA B O 1
ATOM 5175 N N . LEU B 1 114 ? 18.469 -24.609 -6 1 98.81 114 LEU B N 1
ATOM 5176 C CA . LEU B 1 114 ? 17.344 -23.875 -6.598 1 98.81 114 LEU B CA 1
ATOM 5177 C C . LEU B 1 114 ? 16.266 -24.844 -7.062 1 98.81 114 LEU B C 1
ATOM 5179 O O . LEU B 1 114 ? 15.078 -24.609 -6.805 1 98.81 114 LEU B O 1
ATOM 5183 N N . ALA B 1 115 ? 16.672 -25.922 -7.738 1 98.81 115 ALA B N 1
ATOM 5184 C CA . ALA B 1 115 ? 15.711 -26.938 -8.172 1 98.81 115 ALA B CA 1
ATOM 5185 C C . ALA B 1 115 ? 14.961 -27.531 -6.98 1 98.81 115 ALA B C 1
ATOM 5187 O O . ALA B 1 115 ? 13.734 -27.672 -7.027 1 98.81 115 ALA B O 1
ATOM 5188 N N . GLY B 1 116 ? 15.68 -27.844 -5.941 1 98.44 116 GLY B N 1
ATOM 5189 C CA . GLY B 1 116 ? 15.062 -28.422 -4.754 1 98.44 116 GLY B CA 1
ATOM 5190 C C . GLY B 1 116 ? 14.078 -27.484 -4.086 1 98.44 116 GLY B C 1
ATOM 5191 O O . GLY B 1 116 ? 12.992 -27.906 -3.674 1 98.44 116 GLY B O 1
ATOM 5192 N N . LEU B 1 117 ? 14.453 -26.203 -3.945 1 98.56 117 LEU B N 1
ATOM 5193 C CA . LEU B 1 117 ? 13.586 -25.203 -3.316 1 98.56 117 LEU B CA 1
ATOM 5194 C C . LEU B 1 117 ? 12.312 -25.016 -4.125 1 98.56 117 LEU B C 1
ATOM 5196 O O . LEU B 1 117 ? 11.219 -24.891 -3.557 1 98.56 117 LEU B O 1
ATOM 5200 N N . LEU B 1 118 ? 12.398 -24.984 -5.461 1 98.75 118 LEU B N 1
ATOM 5201 C CA . LEU B 1 118 ? 11.234 -24.828 -6.324 1 98.75 118 LEU B CA 1
ATOM 5202 C C . LEU B 1 118 ? 10.375 -26.078 -6.32 1 98.75 118 LEU B C 1
ATOM 5204 O O . LEU B 1 118 ? 9.156 -26.016 -6.516 1 98.75 118 LEU B O 1
ATOM 5208 N N . ALA B 1 119 ? 10.984 -27.219 -6.051 1 98.62 119 ALA B N 1
ATOM 5209 C CA . ALA B 1 119 ? 10.297 -28.5 -6.109 1 98.62 119 ALA B CA 1
ATOM 5210 C C . ALA B 1 119 ? 9.453 -28.734 -4.855 1 98.62 119 ALA B C 1
ATOM 5212 O O . ALA B 1 119 ? 8.344 -29.266 -4.93 1 98.62 119 ALA B O 1
ATOM 5213 N N . LEU B 1 120 ? 10.016 -28.281 -3.691 1 97.81 120 LEU B N 1
ATOM 5214 C CA . LEU B 1 120 ? 9.445 -28.797 -2.451 1 97.81 120 LEU B CA 1
ATOM 5215 C C . LEU B 1 120 ? 8.875 -27.656 -1.603 1 97.81 120 LEU B C 1
ATOM 5217 O O . LEU B 1 120 ? 8.312 -27.906 -0.534 1 97.81 120 LEU B O 1
ATOM 5221 N N . ASN B 1 121 ? 9.031 -26.422 -2.053 1 98.25 121 ASN B N 1
ATOM 5222 C CA . ASN B 1 121 ? 8.438 -25.344 -1.285 1 98.25 121 ASN B CA 1
ATOM 5223 C C . ASN B 1 121 ? 6.945 -25.562 -1.054 1 98.25 121 ASN B C 1
ATOM 5225 O O . ASN B 1 121 ? 6.207 -25.875 -1.99 1 98.25 121 ASN B O 1
ATOM 5229 N N . PRO B 1 122 ? 6.453 -25.406 0.176 1 98.06 122 PRO B N 1
ATOM 5230 C CA . PRO B 1 122 ? 5.062 -25.734 0.503 1 98.06 122 PRO B CA 1
ATOM 5231 C C . PRO B 1 122 ? 4.059 -24.906 -0.3 1 98.06 122 PRO B C 1
ATOM 5233 O O . PRO B 1 122 ? 3.029 -25.422 -0.733 1 98.06 122 PRO B O 1
ATOM 5236 N N . VAL B 1 123 ? 4.332 -23.641 -0.495 1 98.12 123 VAL B N 1
ATOM 5237 C CA . VAL B 1 123 ? 3.436 -22.766 -1.236 1 98.12 123 VAL B CA 1
ATOM 5238 C C . VAL B 1 123 ? 3.303 -23.25 -2.676 1 98.12 123 VAL B C 1
ATOM 5240 O O . VAL B 1 123 ? 2.193 -23.344 -3.207 1 98.12 123 VAL B O 1
ATOM 5243 N N . LEU B 1 124 ? 4.426 -23.625 -3.268 1 98.62 124 LEU B N 1
ATOM 5244 C CA . LEU B 1 124 ? 4.441 -24.047 -4.668 1 98.62 124 LEU B CA 1
ATOM 5245 C C . LEU B 1 124 ? 3.789 -25.406 -4.836 1 98.62 124 LEU B C 1
ATOM 5247 O O . LEU B 1 124 ? 3.029 -25.625 -5.781 1 98.62 124 LEU B O 1
ATOM 5251 N N . VAL B 1 125 ? 4.082 -26.281 -3.934 1 98.5 125 VAL B N 1
ATOM 5252 C CA . VAL B 1 125 ? 3.473 -27.609 -4.02 1 98.5 125 VAL B CA 1
ATOM 5253 C C . VAL B 1 125 ? 1.962 -27.5 -3.826 1 98.5 125 VAL B C 1
ATOM 5255 O O . VAL B 1 125 ? 1.187 -28.062 -4.605 1 98.5 125 VAL B O 1
ATOM 5258 N N . TYR B 1 126 ? 1.547 -26.75 -2.863 1 97.44 126 TYR B N 1
ATOM 5259 C CA . TYR B 1 126 ? 0.132 -26.625 -2.535 1 97.44 126 TYR B CA 1
ATOM 5260 C C . TYR B 1 126 ? -0.648 -26.031 -3.705 1 97.44 126 TYR B C 1
ATOM 5262 O O . TYR B 1 126 ? -1.65 -26.609 -4.141 1 97.44 126 TYR B O 1
ATOM 5270 N N . TYR B 1 127 ? -0.175 -25.016 -4.281 1 97.12 127 TYR B N 1
ATOM 5271 C CA . TYR B 1 127 ? -0.96 -24.281 -5.273 1 97.12 127 TYR B CA 1
ATOM 5272 C C . TYR B 1 127 ? -0.749 -24.875 -6.668 1 97.12 127 TYR B C 1
ATOM 5274 O O . TYR B 1 127 ? -1.493 -24.562 -7.598 1 97.12 127 TYR B O 1
ATOM 5282 N N . SER B 1 128 ? 0.254 -25.719 -6.84 1 97.88 128 SER B N 1
ATOM 5283 C CA . SER B 1 128 ? 0.418 -26.438 -8.102 1 97.88 128 SER B CA 1
ATOM 5284 C C . SER B 1 128 ? -0.599 -27.562 -8.242 1 97.88 128 SER B C 1
ATOM 5286 O O . SER B 1 128 ? -0.746 -28.141 -9.312 1 97.88 128 SER B O 1
ATOM 5288 N N . ARG B 1 129 ? -1.274 -27.781 -7.227 1 97 129 ARG B N 1
ATOM 5289 C CA . ARG B 1 129 ? -2.258 -28.859 -7.234 1 97 129 ARG B CA 1
ATOM 5290 C C . ARG B 1 129 ? -3.674 -28.312 -7.348 1 97 129 ARG B C 1
ATOM 5292 O O . ARG B 1 129 ? -4.645 -29 -7.031 1 97 129 ARG B O 1
ATOM 5299 N N . PHE B 1 130 ? -3.811 -27.062 -7.711 1 95.31 130 PHE B N 1
ATOM 5300 C CA . PHE B 1 130 ? -5.059 -26.375 -8.016 1 95.31 130 PHE B CA 1
ATOM 5301 C C . PHE B 1 130 ? -5.121 -25.984 -9.492 1 95.31 130 PHE B C 1
ATOM 5303 O O . PHE B 1 130 ? -4.09 -25.719 -10.109 1 95.31 130 PHE B O 1
ATOM 5310 N N . MET B 1 131 ? -6.328 -26.016 -10.008 1 96.56 131 MET B N 1
ATOM 5311 C CA . MET B 1 131 ? -6.512 -25.406 -11.328 1 96.56 131 MET B CA 1
ATOM 5312 C C . MET B 1 131 ? -6.602 -23.891 -11.219 1 96.56 131 MET B C 1
ATOM 5314 O O . MET B 1 131 ? -7.684 -23.312 -11.359 1 96.56 131 MET B O 1
ATOM 5318 N N . ARG B 1 132 ? -5.492 -23.266 -10.922 1 93.62 132 ARG B N 1
ATOM 5319 C CA . ARG B 1 132 ? -5.371 -21.828 -10.758 1 93.62 132 ARG B CA 1
ATOM 5320 C C . ARG B 1 132 ? -4.145 -21.297 -11.5 1 93.62 132 ARG B C 1
ATOM 5322 O O . ARG B 1 132 ? -3.256 -22.062 -11.867 1 93.62 132 ARG B O 1
ATOM 5329 N N . ASN B 1 133 ? -4.039 -20 -11.594 1 96.06 133 ASN B N 1
ATOM 5330 C CA . ASN B 1 133 ? -3.162 -19.422 -12.609 1 96.06 133 ASN B CA 1
ATOM 5331 C C . ASN B 1 133 ? -1.832 -18.969 -12.016 1 96.06 133 ASN B C 1
ATOM 5333 O O . ASN B 1 133 ? -0.856 -18.781 -12.742 1 96.06 133 ASN B O 1
ATOM 5337 N N . ASP B 1 134 ? -1.641 -18.797 -10.75 1 95.5 134 ASP B N 1
ATOM 5338 C CA . ASP B 1 134 ? -0.491 -18.109 -10.164 1 95.5 134 ASP B CA 1
ATOM 5339 C C . ASP B 1 134 ? 0.798 -18.891 -10.414 1 95.5 134 ASP B C 1
ATOM 5341 O O . ASP B 1 134 ? 1.82 -18.297 -10.781 1 95.5 134 ASP B O 1
ATOM 5345 N N . VAL B 1 135 ? 0.711 -20.188 -10.18 1 98.12 135 VAL B N 1
ATOM 5346 C CA . VAL B 1 135 ? 1.897 -21 -10.398 1 98.12 135 VAL B CA 1
ATOM 5347 C C . VAL B 1 135 ? 2.291 -20.969 -11.875 1 98.12 135 VAL B C 1
ATOM 5349 O O . VAL B 1 135 ? 3.479 -20.953 -12.203 1 98.12 135 VAL B O 1
ATOM 5352 N N . LEU B 1 136 ? 1.302 -20.891 -12.773 1 98.56 136 LEU B N 1
ATOM 5353 C CA . LEU B 1 136 ? 1.572 -20.812 -14.203 1 98.56 136 LEU B CA 1
ATOM 5354 C C . LEU B 1 136 ? 2.314 -19.531 -14.547 1 98.56 136 LEU B C 1
ATOM 5356 O O . LEU B 1 136 ? 3.338 -19.562 -15.234 1 98.56 136 LEU B O 1
ATOM 5360 N N . VAL B 1 137 ? 1.833 -18.406 -14.008 1 97.94 137 VAL B N 1
ATOM 5361 C CA . VAL B 1 137 ? 2.449 -17.125 -14.289 1 97.94 137 VAL B CA 1
ATOM 5362 C C . VAL B 1 137 ? 3.895 -17.109 -13.797 1 97.94 137 VAL B C 1
ATOM 5364 O O . VAL B 1 137 ? 4.801 -16.703 -14.516 1 97.94 137 VAL B O 1
ATOM 5367 N N . ALA B 1 138 ? 4.082 -17.562 -12.586 1 98.5 138 ALA B N 1
ATOM 5368 C CA . ALA B 1 138 ? 5.41 -17.562 -11.984 1 98.5 138 ALA B CA 1
ATOM 5369 C C . ALA B 1 138 ? 6.367 -18.469 -12.75 1 98.5 138 ALA B C 1
ATOM 5371 O O . ALA B 1 138 ? 7.508 -18.078 -13.031 1 98.5 138 ALA B O 1
ATOM 5372 N N . ALA B 1 139 ? 5.887 -19.656 -13.133 1 98.75 139 ALA B N 1
ATOM 5373 C CA . ALA B 1 139 ? 6.727 -20.641 -13.812 1 98.75 139 ALA B CA 1
ATOM 5374 C C . ALA B 1 139 ? 7.109 -20.156 -15.203 1 98.75 139 ALA B C 1
ATOM 5376 O O . ALA B 1 139 ? 8.281 -20.188 -15.586 1 98.75 139 ALA B O 1
ATOM 5377 N N . PHE B 1 140 ? 6.125 -19.688 -15.953 1 98.88 140 PHE B N 1
ATOM 5378 C CA . PHE B 1 140 ? 6.387 -19.219 -17.312 1 98.88 140 PHE B CA 1
ATOM 5379 C C . PHE B 1 140 ? 7.285 -17.984 -17.297 1 98.88 140 PHE B C 1
ATOM 5381 O O . PHE B 1 140 ? 8.188 -17.859 -18.125 1 98.88 140 PHE B O 1
ATOM 5388 N N . SER B 1 141 ? 7.047 -17.141 -16.328 1 98.62 141 SER B N 1
ATOM 5389 C CA . SER B 1 141 ? 7.852 -15.922 -16.25 1 98.62 141 SER B CA 1
ATOM 5390 C C . SER B 1 141 ? 9.297 -16.234 -15.875 1 98.62 141 SER B C 1
ATOM 5392 O O . SER B 1 141 ? 10.227 -15.664 -16.438 1 98.62 141 SER B O 1
ATOM 5394 N N . LEU B 1 142 ? 9.461 -17.125 -14.906 1 98.81 142 LEU B N 1
ATOM 5395 C CA . LEU B 1 142 ? 10.82 -17.516 -14.531 1 98.81 142 LEU B CA 1
ATOM 5396 C C . LEU B 1 142 ? 11.523 -18.203 -15.695 1 98.81 142 LEU B C 1
ATOM 5398 O O . LEU B 1 142 ? 12.719 -17.969 -15.93 1 98.81 142 LEU B O 1
ATOM 5402 N N . ALA B 1 143 ? 10.805 -19.047 -16.406 1 98.81 143 ALA B N 1
ATOM 5403 C CA . ALA B 1 143 ? 11.383 -19.719 -17.562 1 98.81 143 ALA B CA 1
ATOM 5404 C C . ALA B 1 143 ? 11.758 -18.719 -18.641 1 98.81 143 ALA B C 1
ATOM 5406 O O . ALA B 1 143 ? 12.812 -18.828 -19.266 1 98.81 143 ALA B O 1
ATOM 5407 N N . ALA B 1 144 ? 10.859 -17.75 -18.906 1 98.75 144 ALA B N 1
ATOM 5408 C CA . ALA B 1 144 ? 11.172 -16.703 -19.875 1 98.75 144 ALA B CA 1
ATOM 5409 C C . ALA B 1 144 ? 12.461 -15.969 -19.484 1 98.75 144 ALA B C 1
ATOM 5411 O O . ALA B 1 144 ? 13.312 -15.719 -20.344 1 98.75 144 ALA B O 1
ATOM 5412 N N . LEU B 1 145 ? 12.586 -15.625 -18.234 1 98.38 145 LEU B N 1
ATOM 5413 C CA . LEU B 1 145 ? 13.812 -15.008 -17.75 1 98.38 145 LEU B CA 1
ATOM 5414 C C . LEU B 1 145 ? 15.008 -15.93 -17.969 1 98.38 145 LEU B C 1
ATOM 5416 O O . LEU B 1 145 ? 16.094 -15.477 -18.359 1 98.38 145 LEU B O 1
ATOM 5420 N N . GLY B 1 146 ? 14.812 -17.25 -17.656 1 98.44 146 GLY B N 1
ATOM 5421 C CA . GLY B 1 146 ? 15.875 -18.219 -17.859 1 98.44 146 GLY B CA 1
ATOM 5422 C C . GLY B 1 146 ? 16.375 -18.281 -19.281 1 98.44 146 GLY B C 1
ATOM 5423 O O . GLY B 1 146 ? 17.578 -18.312 -19.531 1 98.44 146 GLY B O 1
ATOM 5424 N N . PHE B 1 147 ? 15.477 -18.25 -20.234 1 98.25 147 PHE B N 1
ATOM 5425 C CA . PHE B 1 147 ? 15.859 -18.281 -21.641 1 98.25 147 PHE B CA 1
ATOM 5426 C C . PHE B 1 147 ? 16.578 -17 -22.031 1 98.25 147 PHE B C 1
ATOM 5428 O O . PHE B 1 147 ? 17.516 -17.016 -22.828 1 98.25 147 PHE B O 1
ATOM 5435 N N . ALA B 1 148 ? 16.109 -15.906 -21.5 1 96.12 148 ALA B N 1
ATOM 5436 C CA . ALA B 1 148 ? 16.766 -14.633 -21.781 1 96.12 148 ALA B CA 1
ATOM 5437 C C . ALA B 1 148 ? 18.188 -14.625 -21.25 1 96.12 148 ALA B C 1
ATOM 5439 O O . ALA B 1 148 ? 19.109 -14.195 -21.953 1 96.12 148 ALA B O 1
ATOM 5440 N N . VAL B 1 149 ? 18.344 -15.117 -20.047 1 96.31 149 VAL B N 1
ATOM 5441 C CA . VAL B 1 149 ? 19.672 -15.172 -19.438 1 96.31 149 VAL B CA 1
ATOM 5442 C C . VAL B 1 149 ? 20.562 -16.125 -20.219 1 96.31 149 VAL B C 1
ATOM 5444 O O . VAL B 1 149 ? 21.734 -15.812 -20.484 1 96.31 149 VAL B O 1
ATOM 5447 N N . ARG B 1 150 ? 20.062 -17.219 -20.594 1 96.06 150 ARG B N 1
ATOM 5448 C CA . ARG B 1 150 ? 20.828 -18.172 -21.375 1 96.06 150 ARG B CA 1
ATOM 5449 C C . ARG B 1 150 ? 21.234 -17.578 -22.719 1 96.06 150 ARG B C 1
ATOM 5451 O O . ARG B 1 150 ? 22.344 -17.812 -23.188 1 96.06 150 ARG B O 1
ATOM 5458 N N . ALA B 1 151 ? 20.375 -16.812 -23.328 1 94.94 151 ALA B N 1
ATOM 5459 C CA . ALA B 1 151 ? 20.688 -16.141 -24.594 1 94.94 151 ALA B CA 1
ATOM 5460 C C . ALA B 1 151 ? 21.859 -15.18 -24.438 1 94.94 151 ALA B C 1
ATOM 5462 O O . ALA B 1 151 ? 22.75 -15.125 -25.281 1 94.94 151 ALA B O 1
ATOM 5463 N N . ILE B 1 152 ? 21.844 -14.492 -23.391 1 90.88 152 ILE B N 1
ATOM 5464 C CA . ILE B 1 152 ? 22.891 -13.523 -23.125 1 90.88 152 ILE B CA 1
ATOM 5465 C C . ILE B 1 152 ? 24.219 -14.25 -22.906 1 90.88 152 ILE B C 1
ATOM 5467 O O . ILE B 1 152 ? 25.266 -13.812 -23.406 1 90.88 152 ILE B O 1
ATOM 5471 N N . ASP B 1 153 ? 24.156 -15.359 -22.266 1 93.38 153 ASP B N 1
ATOM 5472 C CA . ASP B 1 153 ? 25.375 -16.047 -21.859 1 93.38 153 ASP B CA 1
ATOM 5473 C C . ASP B 1 153 ? 25.938 -16.891 -23.016 1 93.38 153 ASP B C 1
ATOM 5475 O O . ASP B 1 153 ? 27.156 -17.031 -23.141 1 93.38 153 ASP B O 1
ATOM 5479 N N . THR B 1 154 ? 25.094 -17.422 -23.828 1 93.56 154 THR B N 1
ATOM 5480 C CA . THR B 1 154 ? 25.562 -18.375 -24.828 1 93.56 154 THR B CA 1
ATOM 5481 C C . THR B 1 154 ? 25.531 -17.734 -26.219 1 93.56 154 THR B C 1
ATOM 5483 O O . THR B 1 154 ? 26.156 -18.25 -27.156 1 93.56 154 THR B O 1
ATOM 5486 N N . GLY B 1 155 ? 24.75 -16.688 -26.406 1 92.31 155 GLY B N 1
ATOM 5487 C CA . GLY B 1 155 ? 24.609 -16.047 -27.703 1 92.31 155 GLY B CA 1
ATOM 5488 C C . GLY B 1 155 ? 23.641 -16.75 -28.625 1 92.31 155 GLY B C 1
ATOM 5489 O O . GLY B 1 155 ? 23.484 -16.359 -29.781 1 92.31 155 GLY B O 1
ATOM 5490 N N . ARG B 1 156 ? 22.984 -17.734 -28.047 1 93.38 156 ARG B N 1
ATOM 5491 C CA . ARG B 1 156 ? 22.031 -18.484 -28.875 1 93.38 156 ARG B CA 1
ATOM 5492 C C . ARG B 1 156 ? 20.766 -17.672 -29.125 1 93.38 156 ARG B C 1
ATOM 5494 O O . ARG B 1 156 ? 19.953 -17.469 -28.219 1 93.38 156 ARG B O 1
ATOM 5501 N N . ARG B 1 157 ? 20.484 -17.391 -30.312 1 92.81 157 ARG B N 1
ATOM 5502 C CA . ARG B 1 157 ? 19.422 -16.484 -30.719 1 92.81 157 ARG B CA 1
ATOM 5503 C C . ARG B 1 157 ? 18.047 -17.141 -30.5 1 92.81 157 ARG B C 1
ATOM 5505 O O . ARG B 1 157 ? 17.062 -16.453 -30.219 1 92.81 157 ARG B O 1
ATOM 5512 N N . GLY B 1 158 ? 18 -18.453 -30.672 1 95.81 158 GLY B N 1
ATOM 5513 C CA . GLY B 1 158 ? 16.75 -19.172 -30.484 1 95.81 158 GLY B CA 1
ATOM 5514 C C . GLY B 1 158 ? 16.188 -19.031 -29.078 1 95.81 158 GLY B C 1
ATOM 5515 O O . GLY B 1 158 ? 14.977 -19.078 -28.891 1 95.81 158 GLY B O 1
ATOM 5516 N N . ASP B 1 159 ? 17.062 -18.812 -28.109 1 96.94 159 ASP B N 1
ATOM 5517 C CA . ASP B 1 159 ? 16.641 -18.672 -26.719 1 96.94 159 ASP B CA 1
ATOM 5518 C C . ASP B 1 159 ? 15.867 -17.375 -26.516 1 96.94 159 ASP B C 1
ATOM 5520 O O . ASP B 1 159 ? 15 -17.297 -25.641 1 96.94 159 ASP B O 1
ATOM 5524 N N . VAL B 1 160 ? 16.172 -16.375 -27.297 1 97 160 VAL B N 1
ATOM 5525 C CA . VAL B 1 160 ? 15.438 -15.117 -27.203 1 97 160 VAL B CA 1
ATOM 5526 C C . VAL B 1 160 ? 14.008 -15.32 -27.703 1 97 160 VAL B C 1
ATOM 5528 O O . VAL B 1 160 ? 13.055 -14.82 -27.094 1 97 160 VAL B O 1
ATOM 5531 N N . VAL B 1 161 ? 13.867 -16.062 -28.75 1 97.62 161 VAL B N 1
ATOM 5532 C CA . VAL B 1 161 ? 12.555 -16.359 -29.297 1 97.62 161 VAL B CA 1
ATOM 5533 C C . VAL B 1 161 ? 11.758 -17.219 -28.312 1 97.62 161 VAL B C 1
ATOM 5535 O O . VAL B 1 161 ? 10.57 -16.969 -28.094 1 97.62 161 VAL B O 1
ATOM 5538 N N . ALA B 1 162 ? 12.438 -18.172 -27.719 1 98.19 162 ALA B N 1
ATOM 5539 C CA . ALA B 1 162 ? 11.797 -19 -26.703 1 98.19 162 ALA B CA 1
ATOM 5540 C C . ALA B 1 162 ? 11.32 -18.156 -25.516 1 98.19 162 ALA B C 1
ATOM 5542 O O . ALA B 1 162 ? 10.25 -18.391 -24.969 1 98.19 162 ALA B O 1
ATOM 5543 N N . ALA B 1 163 ? 12.148 -17.188 -25.141 1 98.38 163 ALA B N 1
ATOM 5544 C CA . ALA B 1 163 ? 11.781 -16.297 -24.047 1 98.38 163 ALA B CA 1
ATOM 5545 C C . ALA B 1 163 ? 10.492 -15.539 -24.359 1 98.38 163 ALA B C 1
ATOM 5547 O O . ALA B 1 163 ? 9.617 -15.406 -23.516 1 98.38 163 ALA B O 1
ATOM 5548 N N . GLY B 1 164 ? 10.367 -15.039 -25.562 1 98.06 164 GLY B N 1
ATOM 5549 C CA . GLY B 1 164 ? 9.164 -14.344 -25.984 1 98.06 164 GLY B CA 1
ATOM 5550 C C . GLY B 1 164 ? 7.934 -15.227 -25.969 1 98.06 164 GLY B C 1
ATOM 5551 O O . GLY B 1 164 ? 6.879 -14.82 -25.484 1 98.06 164 GLY B O 1
ATOM 5552 N N . ALA B 1 165 ? 8.078 -16.422 -26.469 1 98.19 165 ALA B N 1
ATOM 5553 C CA . ALA B 1 165 ? 6.961 -17.359 -26.547 1 98.19 165 ALA B CA 1
ATOM 5554 C C . ALA B 1 165 ? 6.496 -17.766 -25.156 1 98.19 165 ALA B C 1
ATOM 5556 O O . ALA B 1 165 ? 5.293 -17.797 -24.875 1 98.19 165 ALA B O 1
ATOM 5557 N N . VAL B 1 166 ? 7.441 -18.031 -24.297 1 98.62 166 VAL B N 1
ATOM 5558 C CA . VAL B 1 166 ? 7.117 -18.5 -22.953 1 98.62 166 VAL B CA 1
ATOM 5559 C C . VAL B 1 166 ? 6.539 -17.359 -22.125 1 98.62 166 VAL B C 1
ATOM 5561 O O . VAL B 1 166 ? 5.641 -17.562 -21.297 1 98.62 166 VAL B O 1
ATOM 5564 N N . LEU B 1 167 ? 7.039 -16.172 -22.297 1 98.12 167 LEU B N 1
ATOM 5565 C CA . LEU B 1 167 ? 6.465 -15.016 -21.625 1 98.12 167 LEU B CA 1
ATOM 5566 C C . LEU B 1 167 ? 5.012 -14.82 -22.047 1 98.12 167 LEU B C 1
ATOM 5568 O O . LEU B 1 167 ? 4.172 -14.445 -21.219 1 98.12 167 LEU B O 1
ATOM 5572 N N . ALA B 1 168 ? 4.742 -15.031 -23.328 1 97.31 168 ALA B N 1
ATOM 5573 C CA . ALA B 1 168 ? 3.363 -14.938 -23.797 1 97.31 168 ALA B CA 1
ATOM 5574 C C . ALA B 1 168 ? 2.463 -15.93 -23.062 1 97.31 168 ALA B C 1
ATOM 5576 O O . ALA B 1 168 ? 1.306 -15.625 -22.766 1 97.31 168 ALA B O 1
ATOM 5577 N N . LEU B 1 169 ? 2.971 -17.094 -22.797 1 98.19 169 LEU B N 1
ATOM 5578 C CA . LEU B 1 169 ? 2.197 -18.094 -22.047 1 98.19 169 LEU B CA 1
ATOM 5579 C C . LEU B 1 169 ? 1.841 -17.562 -20.656 1 98.19 169 LEU B C 1
ATOM 5581 O O . LEU B 1 169 ? 0.745 -17.828 -20.156 1 98.19 169 LEU B O 1
ATOM 5585 N N . ALA B 1 170 ? 2.805 -16.828 -20.031 1 97.75 170 ALA B N 1
ATOM 5586 C CA . ALA B 1 170 ? 2.498 -16.203 -18.75 1 97.75 170 ALA B CA 1
ATOM 5587 C C . ALA B 1 170 ? 1.322 -15.234 -18.875 1 97.75 170 ALA B C 1
ATOM 5589 O O . ALA B 1 170 ? 0.426 -15.219 -18.031 1 97.75 170 ALA B O 1
ATOM 5590 N N . PHE B 1 171 ? 1.281 -14.539 -19.969 1 93.38 171 PHE B N 1
ATOM 5591 C CA . PHE B 1 171 ? 0.229 -13.555 -20.203 1 93.38 171 PHE B CA 1
ATOM 5592 C C . PHE B 1 171 ? -1.1 -14.25 -20.484 1 93.38 171 PHE B C 1
ATOM 5594 O O . PHE B 1 171 ? -2.166 -13.664 -20.281 1 93.38 171 PHE B O 1
ATOM 5601 N N . THR B 1 172 ? -1.037 -15.461 -20.984 1 95.31 172 THR B N 1
ATOM 5602 C CA . THR B 1 172 ? -2.266 -16.203 -21.25 1 95.31 172 THR B CA 1
ATOM 5603 C C . THR B 1 172 ? -2.816 -16.797 -19.953 1 95.31 172 THR B C 1
ATOM 5605 O O . THR B 1 172 ? -3.977 -17.219 -19.906 1 95.31 172 THR B O 1
ATOM 5608 N N . ALA B 1 173 ? -1.985 -16.891 -18.938 1 95 173 ALA B N 1
ATOM 5609 C CA . ALA B 1 173 ? -2.436 -17.438 -17.656 1 95 173 ALA B CA 1
ATOM 5610 C C . ALA B 1 173 ? -3.188 -16.391 -16.844 1 95 173 ALA B C 1
ATOM 5612 O O . ALA B 1 173 ? -4.316 -16.625 -16.406 1 95 173 ALA B O 1
ATOM 5613 N N . LYS B 1 174 ? -2.521 -15.297 -16.688 1 91.12 174 LYS B N 1
ATOM 5614 C CA . LYS B 1 174 ? -3.121 -14.25 -15.867 1 91.12 174 LYS B CA 1
ATOM 5615 C C . LYS B 1 174 ? -2.52 -12.883 -16.188 1 91.12 174 LYS B C 1
ATOM 5617 O O . LYS B 1 174 ? -1.362 -12.797 -16.609 1 91.12 174 LYS B O 1
ATOM 5622 N N . GLU B 1 175 ? -3.213 -11.812 -15.969 1 85.88 175 GLU B N 1
ATOM 5623 C CA . GLU B 1 175 ? -2.844 -10.453 -16.344 1 85.88 175 GLU B CA 1
ATOM 5624 C C . GLU B 1 175 ? -1.664 -9.953 -15.523 1 85.88 175 GLU B C 1
ATOM 5626 O O . GLU B 1 175 ? -0.91 -9.086 -15.977 1 85.88 175 GLU B O 1
ATOM 5631 N N . ASN B 1 176 ? -1.447 -10.492 -14.336 1 88.81 176 ASN B N 1
ATOM 5632 C CA . ASN B 1 176 ? -0.368 -9.992 -13.484 1 88.81 176 ASN B CA 1
ATOM 5633 C C . ASN B 1 176 ? 1.001 -10.375 -14.039 1 88.81 176 ASN B C 1
ATOM 5635 O O . ASN B 1 176 ? 2.031 -10.023 -13.461 1 88.81 176 ASN B O 1
ATOM 5639 N N . ALA B 1 177 ? 1.027 -11.062 -15.18 1 93.19 177 ALA B N 1
ATOM 5640 C CA . ALA B 1 177 ? 2.281 -11.234 -15.906 1 93.19 177 ALA B CA 1
ATOM 5641 C C . ALA B 1 177 ? 2.918 -9.891 -16.234 1 93.19 177 ALA B C 1
ATOM 5643 O O . ALA B 1 177 ? 4.145 -9.773 -16.281 1 93.19 177 ALA B O 1
ATOM 5644 N N . LEU B 1 178 ? 2.076 -8.93 -16.359 1 90 178 LEU B N 1
ATOM 5645 C CA . LEU B 1 178 ? 2.557 -7.578 -16.609 1 90 178 LEU B CA 1
ATOM 5646 C C . LEU B 1 178 ? 3.383 -7.066 -15.438 1 90 178 LEU B C 1
ATOM 5648 O O . LEU B 1 178 ? 4.352 -6.328 -15.625 1 90 178 LEU B O 1
ATOM 5652 N N . VAL B 1 179 ? 2.988 -7.418 -14.258 1 92 179 VAL B N 1
ATOM 5653 C CA . VAL B 1 179 ? 3.697 -7.008 -13.047 1 92 179 VAL B CA 1
ATOM 5654 C C . VAL B 1 179 ? 5.102 -7.605 -13.047 1 92 179 VAL B C 1
ATOM 5656 O O . VAL B 1 179 ? 6.062 -6.953 -12.625 1 92 179 VAL B O 1
ATOM 5659 N N . TYR B 1 180 ? 5.234 -8.836 -13.57 1 96.06 180 TYR B N 1
ATOM 5660 C CA . TYR B 1 180 ? 6.547 -9.461 -13.672 1 96.06 180 TYR B CA 1
ATOM 5661 C C . TYR B 1 180 ? 7.465 -8.656 -14.586 1 96.06 180 TYR B C 1
ATOM 5663 O O . TYR B 1 180 ? 8.633 -8.422 -14.258 1 96.06 180 TYR B O 1
ATOM 5671 N N . VAL B 1 181 ? 6.945 -8.234 -15.711 1 94.69 181 VAL B N 1
ATOM 5672 C CA . VAL B 1 181 ? 7.734 -7.426 -16.641 1 94.69 181 VAL B CA 1
ATOM 5673 C C . VAL B 1 181 ? 8.18 -6.137 -15.953 1 94.69 181 VAL B C 1
ATOM 5675 O O . VAL B 1 181 ? 9.344 -5.746 -16.062 1 94.69 181 VAL B O 1
ATOM 5678 N N . GLY B 1 182 ? 7.219 -5.543 -15.227 1 93.94 182 GLY B N 1
ATOM 5679 C CA . GLY B 1 182 ? 7.57 -4.352 -14.469 1 93.94 182 GLY B CA 1
ATOM 5680 C C . GLY B 1 182 ? 8.648 -4.598 -13.438 1 93.94 182 GLY B C 1
ATOM 5681 O O . GLY B 1 182 ? 9.547 -3.77 -13.25 1 93.94 182 GLY B O 1
ATOM 5682 N N . MET B 1 183 ? 8.602 -5.695 -12.812 1 96 183 MET B N 1
ATOM 5683 C CA . MET B 1 183 ? 9.578 -6.031 -11.781 1 96 183 MET B CA 1
ATOM 5684 C C . MET B 1 183 ? 10.945 -6.328 -12.391 1 96 183 MET B C 1
ATOM 5686 O O . MET B 1 183 ? 11.977 -6.008 -11.805 1 96 183 MET B O 1
ATOM 5690 N N . PHE B 1 184 ? 10.938 -6.965 -13.586 1 96.62 184 PHE B N 1
ATOM 5691 C CA . PHE B 1 184 ? 12.195 -7.195 -14.289 1 96.62 184 PHE B CA 1
ATOM 5692 C C . PHE B 1 184 ? 12.852 -5.875 -14.672 1 96.62 184 PHE B C 1
ATOM 5694 O O . PHE B 1 184 ? 14.055 -5.695 -14.477 1 96.62 184 PHE B O 1
ATOM 5701 N N . VAL B 1 185 ? 12.039 -4.926 -15.117 1 92.88 185 VAL B N 1
ATOM 5702 C CA . VAL B 1 185 ? 12.539 -3.607 -15.492 1 92.88 185 VAL B CA 1
ATOM 5703 C C . VAL B 1 185 ? 13.031 -2.867 -14.242 1 92.88 185 VAL B C 1
ATOM 5705 O O . VAL B 1 185 ? 14.102 -2.262 -14.258 1 92.88 185 VAL B O 1
ATOM 5708 N N . GLY B 1 186 ? 12.25 -2.955 -13.18 1 93.56 186 GLY B N 1
ATOM 5709 C CA . GLY B 1 186 ? 12.633 -2.309 -11.938 1 93.56 186 GLY B CA 1
ATOM 5710 C C . GLY B 1 186 ? 13.922 -2.857 -11.352 1 93.56 186 GLY B C 1
ATOM 5711 O O . GLY B 1 186 ? 14.781 -2.096 -10.906 1 93.56 186 GLY B O 1
ATOM 5712 N N . ALA B 1 187 ? 14 -4.152 -11.32 1 95 187 ALA B N 1
ATOM 5713 C CA . ALA B 1 187 ? 15.211 -4.781 -10.805 1 95 187 ALA B CA 1
ATOM 5714 C C . ALA B 1 187 ? 16.422 -4.402 -11.648 1 95 187 ALA B C 1
ATOM 5716 O O . ALA B 1 187 ? 17.516 -4.172 -11.117 1 95 187 ALA B O 1
ATOM 5717 N N . THR B 1 188 ? 16.25 -4.309 -12.961 1 91.25 188 THR B N 1
ATOM 5718 C CA . THR B 1 188 ? 17.328 -3.895 -13.852 1 91.25 188 THR B CA 1
ATOM 5719 C C . THR B 1 188 ? 17.703 -2.441 -13.594 1 91.25 188 THR B C 1
ATOM 5721 O O . THR B 1 188 ? 18.891 -2.102 -13.586 1 91.25 188 THR B O 1
ATOM 5724 N N . ALA B 1 189 ? 16.719 -1.624 -13.367 1 88.75 189 ALA B N 1
ATOM 5725 C CA . ALA B 1 189 ? 16.969 -0.217 -13.07 1 88.75 189 ALA B CA 1
ATOM 5726 C C . ALA B 1 189 ? 17.797 -0.067 -11.797 1 88.75 189 ALA B C 1
ATOM 5728 O O . ALA B 1 189 ? 18.672 0.796 -11.719 1 88.75 189 ALA B O 1
ATOM 5729 N N . LEU B 1 190 ? 17.516 -0.868 -10.82 1 89.25 190 LEU B N 1
ATOM 5730 C CA . LEU B 1 190 ? 18.266 -0.806 -9.562 1 89.25 190 LEU B CA 1
ATOM 5731 C C . LEU B 1 190 ? 19.703 -1.257 -9.758 1 89.25 190 LEU B C 1
ATOM 5733 O O . LEU B 1 190 ? 20.609 -0.735 -9.109 1 89.25 190 LEU B O 1
ATOM 5737 N N . LEU B 1 191 ? 19.906 -2.217 -10.625 1 88.19 191 LEU B N 1
ATOM 5738 C CA . LEU B 1 191 ? 21.266 -2.627 -10.945 1 88.19 191 LEU B CA 1
ATOM 5739 C C . LEU B 1 191 ? 22.031 -1.502 -11.648 1 88.19 191 LEU B C 1
ATOM 5741 O O . LEU B 1 191 ? 23.203 -1.262 -11.352 1 88.19 191 LEU B O 1
ATOM 5745 N N . VAL B 1 192 ? 21.312 -0.813 -12.562 1 83.75 192 VAL B N 1
ATOM 5746 C CA . VAL B 1 192 ? 21.922 0.313 -13.266 1 83.75 192 VAL B CA 1
ATOM 5747 C C . VAL B 1 192 ? 22.234 1.433 -12.273 1 83.75 192 VAL B C 1
ATOM 5749 O O . VAL B 1 192 ? 23.297 2.064 -12.352 1 83.75 192 VAL B O 1
ATOM 5752 N N . ASP B 1 193 ? 21.344 1.63 -11.375 1 83 193 ASP B N 1
ATOM 5753 C CA . ASP B 1 193 ? 21.531 2.631 -10.328 1 83 193 ASP B CA 1
ATOM 5754 C C . ASP B 1 193 ? 22.781 2.336 -9.508 1 83 193 ASP B C 1
ATOM 5756 O O . ASP B 1 193 ? 23.562 3.244 -9.195 1 83 193 ASP B O 1
ATOM 5760 N N . THR B 1 194 ? 22.922 1.126 -9.203 1 80.31 194 THR B N 1
ATOM 5761 C CA . THR B 1 194 ? 24.094 0.712 -8.43 1 80.31 194 THR B CA 1
ATOM 5762 C C . THR B 1 194 ? 25.375 0.939 -9.227 1 80.31 194 THR B C 1
ATOM 5764 O O . THR B 1 194 ? 26.375 1.403 -8.688 1 80.31 194 THR B O 1
ATOM 5767 N N . ARG B 1 195 ? 25.344 0.665 -10.469 1 78.94 195 ARG B N 1
ATOM 5768 C CA . ARG B 1 195 ? 26.516 0.845 -11.328 1 78.94 195 ARG B CA 1
ATOM 5769 C C . ARG B 1 195 ? 26.859 2.322 -11.477 1 78.94 195 ARG B C 1
ATOM 5771 O O . ARG B 1 195 ? 28.047 2.689 -11.484 1 78.94 195 ARG B O 1
ATOM 5778 N N . LEU B 1 196 ? 25.797 3.111 -11.625 1 78.56 196 LEU B N 1
ATOM 5779 C CA . LEU B 1 196 ? 26.016 4.547 -11.789 1 78.56 196 LEU B CA 1
ATOM 5780 C C . LEU B 1 196 ? 26.531 5.168 -10.492 1 78.56 196 LEU B C 1
ATOM 5782 O O . LEU B 1 196 ? 27.422 6.023 -10.516 1 78.56 196 LEU B O 1
ATOM 5786 N N . PHE B 1 197 ? 25.969 4.68 -9.469 1 76.88 197 PHE B N 1
ATOM 5787 C CA . PHE B 1 197 ? 26.297 5.254 -8.172 1 76.88 197 PHE B CA 1
ATOM 5788 C C . PHE B 1 197 ? 27.719 4.895 -7.77 1 76.88 197 PHE B C 1
ATOM 5790 O O . PHE B 1 197 ? 28.406 5.691 -7.125 1 76.88 197 PHE B O 1
ATOM 5797 N N . THR B 1 198 ? 28.219 3.74 -8.203 1 75.81 198 THR B N 1
ATOM 5798 C CA . THR B 1 198 ? 29.547 3.291 -7.812 1 75.81 198 THR B CA 1
ATOM 5799 C C . THR B 1 198 ? 30.578 3.711 -8.852 1 75.81 198 THR B C 1
ATOM 5801 O O . THR B 1 198 ? 31.766 3.408 -8.711 1 75.81 198 THR B O 1
ATOM 5804 N N . ALA B 1 199 ? 30.141 4.348 -9.906 1 75.56 199 ALA B N 1
ATOM 5805 C CA . ALA B 1 199 ? 31.047 4.758 -10.977 1 75.56 199 ALA B CA 1
ATOM 5806 C C . ALA B 1 199 ? 32.156 5.648 -10.445 1 75.56 199 ALA B C 1
ATOM 5808 O O . ALA B 1 199 ? 33.312 5.516 -10.844 1 75.56 199 ALA B O 1
ATOM 5809 N N . ARG B 1 200 ? 31.844 6.438 -9.555 1 72.5 200 ARG B N 1
ATOM 5810 C CA . ARG B 1 200 ? 32.812 7.375 -8.992 1 72.5 200 ARG B CA 1
ATOM 5811 C C . ARG B 1 200 ? 33.938 6.637 -8.266 1 72.5 200 ARG B C 1
ATOM 5813 O O . ARG B 1 200 ? 35.094 7.008 -8.367 1 72.5 200 ARG B O 1
ATOM 5820 N N . GLU B 1 201 ? 33.469 5.684 -7.551 1 72.44 201 GLU B N 1
ATOM 5821 C CA . GLU B 1 201 ? 34.469 4.918 -6.781 1 72.44 201 GLU B CA 1
ATOM 5822 C C . GLU B 1 201 ? 35.375 4.129 -7.699 1 72.44 201 GLU B C 1
ATOM 5824 O O . GLU B 1 201 ? 36.531 3.842 -7.332 1 72.44 201 GLU B O 1
ATOM 5829 N N . ARG B 1 202 ? 34.844 3.932 -8.914 1 72.94 202 ARG B N 1
ATOM 5830 C CA . ARG B 1 202 ? 35.656 3.225 -9.898 1 72.94 202 ARG B CA 1
ATOM 5831 C C . ARG B 1 202 ? 36.469 4.199 -10.742 1 72.94 202 ARG B C 1
ATOM 5833 O O . ARG B 1 202 ? 37.156 3.797 -11.695 1 72.94 202 ARG B O 1
ATOM 5840 N N . GLY B 1 203 ? 36.312 5.551 -10.367 1 73.38 203 GLY B N 1
ATOM 5841 C CA . GLY B 1 203 ? 37.062 6.578 -11.078 1 73.38 203 GLY B CA 1
ATOM 5842 C C . GLY B 1 203 ? 36.406 6.98 -12.391 1 73.38 203 GLY B C 1
ATOM 5843 O O . GLY B 1 203 ? 37.062 7.551 -13.266 1 73.38 203 GLY B O 1
ATOM 5844 N N . GLU B 1 204 ? 35.188 6.543 -12.578 1 77.38 204 GLU B N 1
ATOM 5845 C CA . GLU B 1 204 ? 34.438 6.863 -13.797 1 77.38 204 GLU B CA 1
ATOM 5846 C C . GLU B 1 204 ? 33.469 8.008 -13.57 1 77.38 204 GLU B C 1
ATOM 5848 O O . GLU B 1 204 ? 33 8.227 -12.445 1 77.38 204 GLU B O 1
ATOM 5853 N N . SER B 1 205 ? 33.406 8.914 -14.602 1 76.81 205 SER B N 1
ATOM 5854 C CA . SER B 1 205 ? 32.375 9.945 -14.516 1 76.81 205 SER B CA 1
ATOM 5855 C C . SER B 1 205 ? 30.984 9.359 -14.688 1 76.81 205 SER B C 1
ATOM 5857 O O . SER B 1 205 ? 30.812 8.359 -15.398 1 76.81 205 SER B O 1
ATOM 5859 N N . TRP B 1 206 ? 30.125 9.875 -13.93 1 75.38 206 TRP B N 1
ATOM 5860 C CA . TRP B 1 206 ? 28.734 9.422 -14.047 1 75.38 206 TRP B CA 1
ATOM 5861 C C . TRP B 1 206 ? 28.25 9.516 -15.492 1 75.38 206 TRP B C 1
ATOM 5863 O O . TRP B 1 206 ? 27.453 8.688 -15.945 1 75.38 206 TRP B O 1
ATOM 5873 N N . ARG B 1 207 ? 28.672 10.531 -16.281 1 75.88 207 ARG B N 1
ATOM 5874 C CA . ARG B 1 207 ? 28.281 10.734 -17.672 1 75.88 207 ARG B CA 1
ATOM 5875 C C . ARG B 1 207 ? 28.797 9.602 -18.562 1 75.88 207 ARG B C 1
ATOM 5877 O O . ARG B 1 207 ? 28.094 9.109 -19.438 1 75.88 207 ARG B O 1
ATOM 5884 N N . SER B 1 208 ? 30.031 9.281 -18.203 1 77.94 208 SER B N 1
ATOM 5885 C CA . SER B 1 208 ? 30.625 8.203 -18.984 1 77.94 208 SER B CA 1
ATOM 5886 C C . SER B 1 208 ? 29.953 6.867 -18.688 1 77.94 208 SER B C 1
ATOM 5888 O O . SER B 1 208 ? 29.688 6.086 -19.609 1 77.94 208 SER B O 1
ATOM 5890 N N . ALA B 1 209 ? 29.672 6.715 -17.375 1 77.69 209 ALA B N 1
ATOM 5891 C CA . ALA B 1 209 ? 29 5.473 -16.984 1 77.69 209 ALA B CA 1
ATOM 5892 C C . ALA B 1 209 ? 27.609 5.391 -17.594 1 77.69 209 ALA B C 1
ATOM 5894 O O . ALA B 1 209 ? 27.188 4.324 -18.047 1 77.69 209 ALA B O 1
ATOM 5895 N N . ALA B 1 210 ? 26.891 6.488 -17.531 1 79.81 210 ALA B N 1
ATOM 5896 C CA . ALA B 1 210 ? 25.547 6.535 -18.109 1 79.81 210 ALA B CA 1
ATOM 5897 C C . ALA B 1 210 ? 25.594 6.352 -19.625 1 79.81 210 ALA B C 1
ATOM 5899 O O . ALA B 1 210 ? 24.766 5.629 -20.188 1 79.81 210 ALA B O 1
ATOM 5900 N N . ARG B 1 211 ? 26.469 7.047 -20.203 1 77.31 211 ARG B N 1
ATOM 5901 C CA . ARG B 1 211 ? 26.641 6.914 -21.641 1 77.31 211 ARG B CA 1
ATOM 5902 C C . ARG B 1 211 ? 26.984 5.48 -22.031 1 77.31 211 ARG B C 1
ATOM 5904 O O . ARG B 1 211 ? 26.469 4.945 -23.016 1 77.31 211 ARG B O 1
ATOM 5911 N N . ASP B 1 212 ? 27.891 4.926 -21.266 1 78.12 212 ASP B N 1
ATOM 5912 C CA . ASP B 1 212 ? 28.297 3.547 -21.531 1 78.12 212 ASP B CA 1
ATOM 5913 C C . ASP B 1 212 ? 27.109 2.592 -21.344 1 78.12 212 ASP B C 1
ATOM 5915 O O . ASP B 1 212 ? 26.953 1.64 -22.109 1 78.12 212 ASP B O 1
ATOM 5919 N N . ALA B 1 213 ? 26.359 2.869 -20.297 1 77.56 213 ALA B N 1
ATOM 5920 C CA . ALA B 1 213 ? 25.188 2.033 -20.047 1 77.56 213 ALA B CA 1
ATOM 5921 C C . ALA B 1 213 ? 24.188 2.148 -21.188 1 77.56 213 ALA B C 1
ATOM 5923 O O . ALA B 1 213 ? 23.672 1.138 -21.688 1 77.56 213 ALA B O 1
ATOM 5924 N N . VAL B 1 214 ? 23.906 3.316 -21.609 1 77.38 214 VAL B N 1
ATOM 5925 C CA . VAL B 1 214 ? 22.969 3.574 -22.688 1 77.38 214 VAL B CA 1
ATOM 5926 C C . VAL B 1 214 ? 23.5 2.977 -24 1 77.38 214 VAL B C 1
ATOM 5928 O O . VAL B 1 214 ? 22.75 2.344 -24.75 1 77.38 214 VAL B O 1
ATOM 5931 N N . ALA B 1 215 ? 24.781 3.172 -24.266 1 79.44 215 ALA B N 1
ATOM 5932 C CA . ALA B 1 215 ? 25.406 2.631 -25.469 1 79.44 215 ALA B CA 1
ATOM 5933 C C . ALA B 1 215 ? 25.375 1.105 -25.469 1 79.44 215 ALA B C 1
ATOM 5935 O O . ALA B 1 215 ? 25.141 0.479 -26.5 1 79.44 215 ALA B O 1
ATOM 5936 N N . SER B 1 216 ? 25.672 0.566 -24.328 1 79.12 216 SER B N 1
ATOM 5937 C CA . SER B 1 216 ? 25.656 -0.889 -24.219 1 79.12 216 SER B CA 1
ATOM 5938 C C . SER B 1 216 ? 24.266 -1.458 -24.453 1 79.12 216 SER B C 1
ATOM 5940 O O . SER B 1 216 ? 24.109 -2.463 -25.141 1 79.12 216 SER B O 1
ATOM 5942 N N . VAL B 1 217 ? 23.312 -0.894 -23.875 1 76.69 217 VAL B N 1
ATOM 5943 C CA . VAL B 1 217 ? 21.922 -1.321 -24.062 1 76.69 217 VAL B CA 1
ATOM 5944 C C . VAL B 1 217 ? 21.531 -1.147 -25.531 1 76.69 217 VAL B C 1
ATOM 5946 O O . VAL B 1 217 ? 20.922 -2.041 -26.125 1 76.69 217 VAL B O 1
ATOM 5949 N N . GLY B 1 218 ? 21.844 0.003 -26.078 1 79.31 218 GLY B N 1
ATOM 5950 C CA . GLY B 1 218 ? 21.531 0.27 -27.469 1 79.31 218 GLY B CA 1
ATOM 5951 C C . GLY B 1 218 ? 22.203 -0.695 -28.438 1 79.31 218 GLY B C 1
ATOM 5952 O O . GLY B 1 218 ? 21.562 -1.198 -29.359 1 79.31 218 GLY B O 1
ATOM 5953 N N . ARG B 1 219 ? 23.469 -0.957 -28.25 1 81.88 219 ARG B N 1
ATOM 5954 C CA . ARG B 1 219 ? 24.203 -1.915 -29.078 1 81.88 219 ARG B CA 1
ATOM 5955 C C . ARG B 1 219 ? 23.625 -3.32 -28.906 1 81.88 219 ARG B C 1
ATOM 5957 O O . ARG B 1 219 ? 23.531 -4.07 -29.891 1 81.88 219 ARG B O 1
ATOM 5964 N N . GLY B 1 220 ? 23.281 -3.658 -27.719 1 82.44 220 GLY B N 1
ATOM 5965 C CA . GLY B 1 220 ? 22.656 -4.949 -27.484 1 82.44 220 GLY B CA 1
ATOM 5966 C C . GLY B 1 220 ? 21.344 -5.125 -28.219 1 82.44 220 GLY B C 1
ATOM 5967 O O . GLY B 1 220 ? 21.125 -6.141 -28.875 1 82.44 220 GLY B O 1
ATOM 5968 N N . ILE B 1 221 ? 20.547 -4.121 -28.156 1 84.19 221 ILE B N 1
ATOM 5969 C CA . ILE B 1 221 ? 19.266 -4.148 -28.844 1 84.19 221 ILE B CA 1
ATOM 5970 C C . ILE B 1 221 ? 19.469 -4.262 -30.344 1 84.19 221 ILE B C 1
ATOM 5972 O O . ILE B 1 221 ? 18.781 -5.027 -31.016 1 84.19 221 ILE B O 1
ATOM 5976 N N . TRP B 1 222 ? 20.453 -3.561 -30.859 1 86.31 222 TRP B N 1
ATOM 5977 C CA . TRP B 1 222 ? 20.719 -3.572 -32.281 1 86.31 222 TRP B CA 1
ATOM 5978 C C . TRP B 1 222 ? 21.281 -4.918 -32.719 1 86.31 222 TRP B C 1
ATOM 5980 O O . TRP B 1 222 ? 20.891 -5.461 -33.75 1 86.31 222 TRP B O 1
ATOM 5990 N N . ASP B 1 223 ? 22.141 -5.461 -31.984 1 88.06 223 ASP B N 1
ATOM 5991 C CA . ASP B 1 223 ? 22.781 -6.73 -32.312 1 88.06 223 ASP B CA 1
ATOM 5992 C C . ASP B 1 223 ? 21.766 -7.875 -32.281 1 88.06 223 ASP B C 1
ATOM 5994 O O . ASP B 1 223 ? 21.875 -8.836 -33.062 1 88.06 223 ASP B O 1
ATOM 5998 N N . TRP B 1 224 ? 20.844 -7.723 -31.406 1 91.94 224 TRP B N 1
ATOM 5999 C CA . TRP B 1 224 ? 19.875 -8.797 -31.219 1 91.94 224 TRP B CA 1
ATOM 6000 C C . TRP B 1 224 ? 18.531 -8.438 -31.859 1 91.94 224 TRP B C 1
ATOM 6002 O O . TRP B 1 224 ? 17.5 -9.055 -31.547 1 91.94 224 TRP B O 1
ATOM 6012 N N . ARG B 1 225 ? 18.438 -7.441 -32.719 1 91.38 225 ARG B N 1
ATOM 6013 C CA . ARG B 1 225 ? 17.203 -6.895 -33.25 1 91.38 225 ARG B CA 1
ATOM 6014 C C . ARG B 1 225 ? 16.375 -7.977 -33.938 1 91.38 225 ARG B C 1
ATOM 6016 O O . ARG B 1 225 ? 15.148 -8.008 -33.812 1 91.38 225 ARG B O 1
ATOM 6023 N N . ARG B 1 226 ? 17 -8.844 -34.688 1 92.5 226 ARG B N 1
ATOM 6024 C CA . ARG B 1 226 ? 16.266 -9.891 -35.375 1 92.5 226 ARG B CA 1
ATOM 6025 C C . ARG B 1 226 ? 15.68 -10.898 -34.406 1 92.5 226 ARG B C 1
ATOM 6027 O O . ARG B 1 226 ? 14.539 -11.344 -34.594 1 92.5 226 ARG B O 1
ATOM 6034 N N . SER B 1 227 ? 16.469 -11.297 -33.438 1 94.69 227 SER B N 1
ATOM 6035 C CA . SER B 1 227 ? 15.977 -12.227 -32.438 1 94.69 227 SER B CA 1
ATOM 6036 C C . SER B 1 227 ? 14.891 -11.594 -31.562 1 94.69 227 SER B C 1
ATOM 6038 O O . SER B 1 227 ? 13.945 -12.266 -31.156 1 94.69 227 SER B O 1
ATOM 6040 N N . LEU B 1 228 ? 15.07 -10.305 -31.312 1 95.38 228 LEU B N 1
ATOM 6041 C CA . LEU B 1 228 ? 14.039 -9.594 -30.562 1 95.38 228 LEU B CA 1
ATOM 6042 C C . LEU B 1 228 ? 12.75 -9.5 -31.359 1 95.38 228 LEU B C 1
ATOM 6044 O O . LEU B 1 228 ? 11.656 -9.617 -30.797 1 95.38 228 LEU B O 1
ATOM 6048 N N . ALA B 1 229 ? 12.883 -9.234 -32.625 1 95.5 229 ALA B N 1
ATOM 6049 C CA . ALA B 1 229 ? 11.711 -9.242 -33.5 1 95.5 229 ALA B CA 1
ATOM 6050 C C . ALA B 1 229 ? 11.062 -10.625 -33.531 1 95.5 229 ALA B C 1
ATOM 6052 O O . ALA B 1 229 ? 9.836 -10.742 -33.531 1 95.5 229 ALA B O 1
ATOM 6053 N N . GLY B 1 230 ? 11.945 -11.656 -33.656 1 96.19 230 GLY B N 1
ATOM 6054 C CA . GLY B 1 230 ? 11.438 -13.016 -33.594 1 96.19 230 GLY B CA 1
ATOM 6055 C C . GLY B 1 230 ? 10.727 -13.312 -32.281 1 96.19 230 GLY B C 1
ATOM 6056 O O . GLY B 1 230 ? 9.695 -13.992 -32.25 1 96.19 230 GLY B O 1
ATOM 6057 N N . ALA B 1 231 ? 11.297 -12.883 -31.188 1 97.31 231 ALA B N 1
ATOM 6058 C CA . ALA B 1 231 ? 10.672 -13.047 -29.875 1 97.31 231 ALA B CA 1
ATOM 6059 C C . ALA B 1 231 ? 9.32 -12.344 -29.812 1 97.31 231 ALA B C 1
ATOM 6061 O O . ALA B 1 231 ? 8.352 -12.883 -29.281 1 97.31 231 ALA B O 1
ATOM 6062 N N . ALA B 1 232 ? 9.281 -11.109 -30.312 1 95.5 232 ALA B N 1
ATOM 6063 C CA . ALA B 1 232 ? 8.023 -10.359 -30.359 1 95.5 232 ALA B CA 1
ATOM 6064 C C . ALA B 1 232 ? 6.988 -11.07 -31.234 1 95.5 232 ALA B C 1
ATOM 6066 O O . ALA B 1 232 ? 5.812 -11.141 -30.859 1 95.5 232 ALA B O 1
ATOM 6067 N N . ALA B 1 233 ? 7.406 -11.555 -32.344 1 95 233 ALA B N 1
ATOM 6068 C CA . ALA B 1 233 ? 6.512 -12.297 -33.219 1 95 233 ALA B CA 1
ATOM 6069 C C . ALA B 1 233 ? 5.992 -13.562 -32.531 1 95 233 ALA B C 1
ATOM 6071 O O . ALA B 1 233 ? 4.809 -13.883 -32.625 1 95 233 ALA B O 1
ATOM 6072 N N . ALA B 1 234 ? 6.91 -14.281 -31.891 1 96.75 234 ALA B N 1
ATOM 6073 C CA . ALA B 1 234 ? 6.508 -15.484 -31.156 1 96.75 234 ALA B CA 1
ATOM 6074 C C . ALA B 1 234 ? 5.52 -15.141 -30.047 1 96.75 234 ALA B C 1
ATOM 6076 O O . ALA B 1 234 ? 4.559 -15.883 -29.812 1 96.75 234 ALA B O 1
ATOM 6077 N N . PHE B 1 235 ? 5.82 -14.086 -29.344 1 96 235 PHE B N 1
ATOM 6078 C CA . PHE B 1 235 ? 4.922 -13.617 -28.297 1 96 235 PHE B CA 1
ATOM 6079 C C . PHE B 1 235 ? 3.531 -13.344 -28.859 1 96 235 PHE B C 1
ATOM 6081 O O . PHE B 1 235 ? 2.533 -13.836 -28.328 1 96 235 PHE B O 1
ATOM 6088 N N . VAL B 1 236 ? 3.432 -12.57 -29.922 1 91.88 236 VAL B N 1
ATOM 6089 C CA . VAL B 1 236 ? 2.162 -12.172 -30.516 1 91.88 236 VAL B CA 1
ATOM 6090 C C . VAL B 1 236 ? 1.432 -13.406 -31.047 1 91.88 236 VAL B C 1
ATOM 6092 O O . VAL B 1 236 ? 0.209 -13.516 -30.922 1 91.88 236 VAL B O 1
ATOM 6095 N N . LEU B 1 237 ? 2.146 -14.312 -31.594 1 92.06 237 LEU B N 1
ATOM 6096 C CA . LEU B 1 237 ? 1.536 -15.523 -32.125 1 92.06 237 LEU B CA 1
ATOM 6097 C C . LEU B 1 237 ? 0.888 -16.344 -31.016 1 92.06 237 LEU B C 1
ATOM 6099 O O . LEU B 1 237 ? -0.277 -16.734 -31.125 1 92.06 237 LEU B O 1
ATOM 6103 N N . VAL B 1 238 ? 1.653 -16.594 -29.953 1 94.5 238 VAL B N 1
ATOM 6104 C CA . VAL B 1 238 ? 1.126 -17.359 -28.828 1 94.5 238 VAL B CA 1
ATOM 6105 C C . VAL B 1 238 ? -0.059 -16.625 -28.203 1 94.5 238 VAL B C 1
ATOM 6107 O O . VAL B 1 238 ? -1.093 -17.234 -27.922 1 94.5 238 VAL B O 1
ATOM 6110 N N . PHE B 1 239 ? 0.123 -15.359 -28.062 1 91.62 239 PHE B N 1
ATOM 6111 C CA . PHE B 1 239 ? -0.924 -14.523 -27.484 1 91.62 239 PHE B CA 1
ATOM 6112 C C . PHE B 1 239 ? -2.184 -14.57 -28.344 1 91.62 239 PHE B C 1
ATOM 6114 O O . PHE B 1 239 ? -3.283 -14.789 -27.828 1 91.62 239 PHE B O 1
ATOM 6121 N N . ALA B 1 240 ? -2.09 -14.453 -29.594 1 88.69 240 ALA B N 1
ATOM 6122 C CA . ALA B 1 240 ? -3.221 -14.438 -30.531 1 88.69 240 ALA B CA 1
ATOM 6123 C C . ALA B 1 240 ? -3.916 -15.789 -30.562 1 88.69 240 ALA B C 1
ATOM 6125 O O . ALA B 1 240 ? -5.148 -15.867 -30.594 1 88.69 240 ALA B O 1
ATOM 6126 N N . VAL B 1 241 ? -3.146 -16.828 -30.547 1 90.56 241 VAL B N 1
ATOM 6127 C CA . VAL B 1 241 ? -3.713 -18.172 -30.625 1 90.56 241 VAL B CA 1
ATOM 6128 C C . VAL B 1 241 ? -4.574 -18.438 -29.406 1 90.56 241 VAL B C 1
ATOM 6130 O O . VAL B 1 241 ? -5.664 -19 -29.516 1 90.56 241 VAL B O 1
ATOM 6133 N N . PHE B 1 242 ? -4.145 -17.969 -28.281 1 93.25 242 PHE B N 1
ATOM 6134 C CA . PHE B 1 242 ? -4.867 -18.266 -27.047 1 93.25 242 PHE B CA 1
ATOM 6135 C C . PHE B 1 242 ? -6.043 -17.312 -26.859 1 93.25 242 PHE B C 1
ATOM 6137 O O . PHE B 1 242 ? -7.098 -17.719 -26.359 1 93.25 242 PHE B O 1
ATOM 6144 N N . TYR B 1 243 ? -5.969 -16.078 -27.312 1 91.62 243 TYR B N 1
ATOM 6145 C CA . TYR B 1 243 ? -6.969 -15.062 -27 1 91.62 243 TYR B CA 1
ATOM 6146 C C . TYR B 1 243 ? -8 -14.953 -28.109 1 91.62 243 TYR B C 1
ATOM 6148 O O . TYR B 1 243 ? -9.062 -14.344 -27.938 1 91.62 243 TYR B O 1
ATOM 6156 N N . ALA B 1 244 ? -7.73 -15.508 -29.266 1 89.81 244 ALA B N 1
ATOM 6157 C CA . ALA B 1 244 ? -8.688 -15.43 -30.359 1 89.81 244 ALA B CA 1
ATOM 6158 C C . ALA B 1 244 ? -10 -16.109 -30 1 89.81 244 ALA B C 1
ATOM 6160 O O . ALA B 1 244 ? -10 -17.234 -29.469 1 89.81 244 ALA B O 1
ATOM 6161 N N . PRO B 1 245 ? -11.109 -15.383 -30.297 1 88.38 245 PRO B N 1
ATOM 6162 C CA . PRO B 1 245 ? -12.406 -15.984 -29.984 1 88.38 245 PRO B CA 1
ATOM 6163 C C . PRO B 1 245 ? -12.672 -17.266 -30.781 1 88.38 245 PRO B C 1
ATOM 6165 O O . PRO B 1 245 ? -12.203 -17.391 -31.906 1 88.38 245 PRO B O 1
ATOM 6168 N N . ARG B 1 246 ? -13.242 -18.125 -30.188 1 88.81 246 ARG B N 1
ATOM 6169 C CA . ARG B 1 246 ? -13.703 -19.344 -30.828 1 88.81 246 ARG B CA 1
ATOM 6170 C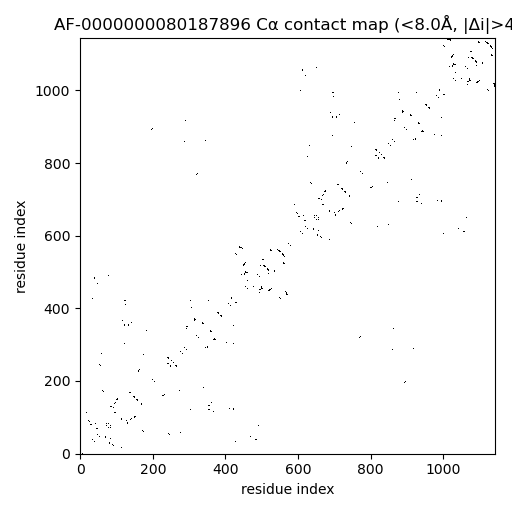 C . ARG B 1 246 ? -15.188 -19.281 -31.156 1 88.81 246 ARG B C 1
ATOM 6172 O O . ARG B 1 246 ? -15.977 -18.75 -30.375 1 88.81 246 ARG B O 1
ATOM 6179 N N . PRO B 1 247 ? -15.641 -19.625 -32.25 1 87.19 247 PRO B N 1
ATOM 6180 C CA . PRO B 1 247 ? -14.953 -20.453 -33.25 1 87.19 247 PRO B CA 1
ATOM 6181 C C . PRO B 1 247 ? -14.273 -19.609 -34.344 1 87.19 247 PRO B C 1
ATOM 6183 O O . PRO B 1 247 ? -13.812 -20.156 -35.344 1 87.19 247 PRO B O 1
ATOM 6186 N N . ALA B 1 248 ? -14.32 -18.312 -34.125 1 81.81 248 ALA B N 1
ATOM 6187 C CA . ALA B 1 248 ? -13.719 -17.438 -35.125 1 81.81 248 ALA B CA 1
ATOM 6188 C C . ALA B 1 248 ? -12.281 -17.844 -35.438 1 81.81 248 ALA B C 1
ATOM 6190 O O . ALA B 1 248 ? -11.828 -17.75 -36.562 1 81.81 248 ALA B O 1
ATOM 6191 N N . PHE B 1 249 ? -11.586 -18.312 -34.469 1 84 249 PHE B N 1
ATOM 6192 C CA . PHE B 1 249 ? -10.203 -18.766 -34.625 1 84 249 PHE B CA 1
ATOM 6193 C C . PHE B 1 249 ? -10.133 -19.938 -35.594 1 84 249 PHE B C 1
ATOM 6195 O O . PHE B 1 249 ? -9.297 -19.953 -36.5 1 84 249 PHE B O 1
ATOM 6202 N N . TYR B 1 250 ? -10.914 -20.859 -35.438 1 83.81 250 TYR B N 1
ATOM 6203 C CA . TYR B 1 250 ? -10.914 -22.047 -36.281 1 83.81 250 TYR B CA 1
ATOM 6204 C C . TYR B 1 250 ? -11.359 -21.703 -37.719 1 83.81 250 TYR B C 1
ATOM 6206 O O . TYR B 1 250 ? -10.844 -22.266 -38.688 1 83.81 250 TYR B O 1
ATOM 6214 N N . GLN B 1 251 ? -12.32 -20.844 -37.719 1 82.12 251 GLN B N 1
ATOM 6215 C CA . GLN B 1 251 ? -12.766 -20.375 -39.031 1 82.12 251 GLN B CA 1
ATOM 6216 C C . GLN B 1 251 ? -11.641 -19.672 -39.781 1 82.12 251 GLN B C 1
ATOM 6218 O O . GLN B 1 251 ? -11.516 -19.812 -41 1 82.12 251 GLN B O 1
ATOM 6223 N N . ALA B 1 252 ? -10.891 -18.969 -39.031 1 81.94 252 ALA B N 1
ATOM 6224 C CA . ALA B 1 252 ? -9.773 -18.25 -39.625 1 81.94 252 ALA B CA 1
ATOM 6225 C C . ALA B 1 252 ? -8.703 -19.219 -40.125 1 81.94 252 ALA B C 1
ATOM 6227 O O . ALA B 1 252 ? -8.016 -18.938 -41.125 1 81.94 252 ALA B O 1
ATOM 6228 N N . LEU B 1 253 ? -8.516 -20.359 -39.469 1 82.25 253 LEU B N 1
ATOM 6229 C CA . LEU B 1 253 ? -7.551 -21.375 -39.906 1 82.25 253 LEU B CA 1
ATOM 6230 C C . LEU B 1 253 ? -7.984 -22.031 -41.219 1 82.25 253 LEU B C 1
ATOM 6232 O O . LEU B 1 253 ? -7.141 -22.438 -42.031 1 82.25 253 LEU B O 1
ATOM 6236 N N . SER B 1 254 ? -9.352 -22.016 -41.406 1 83.69 254 SER B N 1
ATOM 6237 C CA . SER B 1 254 ? -9.891 -22.594 -42.625 1 83.69 254 SER B CA 1
ATOM 6238 C C . SER B 1 254 ? -9.992 -21.562 -43.75 1 83.69 254 SER B C 1
ATOM 6240 O O . SER B 1 254 ? -9.914 -21.906 -44.938 1 83.69 254 SER B O 1
ATOM 6242 N N . ASP B 1 255 ? -10.281 -20.344 -43.281 1 85.44 255 ASP B N 1
ATOM 6243 C CA . ASP B 1 255 ? -10.398 -19.219 -44.219 1 85.44 255 ASP B CA 1
ATOM 6244 C C . ASP B 1 255 ? -9.398 -18.125 -43.875 1 85.44 255 ASP B C 1
ATOM 6246 O O . ASP B 1 255 ? -9.688 -17.25 -43.031 1 85.44 255 ASP B O 1
ATOM 6250 N N . PRO B 1 256 ? -8.336 -18.156 -44.562 1 80.88 256 PRO B N 1
ATOM 6251 C CA . PRO B 1 256 ? -7.246 -17.219 -44.25 1 80.88 256 PRO B CA 1
ATOM 6252 C C . PRO B 1 256 ? -7.68 -15.766 -44.312 1 80.88 256 PRO B C 1
ATOM 6254 O O . PRO B 1 256 ? -7.027 -14.891 -43.719 1 80.88 256 PRO B O 1
ATOM 6257 N N . SER B 1 257 ? -8.719 -15.453 -45 1 80.5 257 SER B N 1
ATOM 6258 C CA . SER B 1 257 ? -9.188 -14.078 -45.094 1 80.5 257 SER B CA 1
ATOM 6259 C C . SER B 1 257 ? -9.68 -13.562 -43.75 1 80.5 257 SER B C 1
ATOM 6261 O O . SER B 1 257 ? -9.773 -12.352 -43.531 1 80.5 257 SER B O 1
ATOM 6263 N N . LYS B 1 258 ? -9.867 -14.422 -42.844 1 79.75 258 LYS B N 1
ATOM 6264 C CA . LYS B 1 258 ? -10.414 -14.039 -41.531 1 79.75 258 LYS B CA 1
ATOM 6265 C C . LYS B 1 258 ? -9.312 -13.945 -40.469 1 79.75 258 LYS B C 1
ATOM 6267 O O . LYS B 1 258 ? -9.562 -13.555 -39.344 1 79.75 258 LYS B O 1
ATOM 6272 N N . LEU B 1 259 ? -8.188 -14.25 -40.812 1 77.62 259 LEU B N 1
ATOM 6273 C CA . LEU B 1 259 ? -7.062 -14.312 -39.875 1 77.62 259 LEU B CA 1
ATOM 6274 C C . LEU B 1 259 ? -6.773 -12.945 -39.281 1 77.62 259 LEU B C 1
ATOM 6276 O O . LEU B 1 259 ? -6.574 -12.82 -38.062 1 77.62 259 LEU B O 1
ATOM 6280 N N . PRO B 1 260 ? -6.797 -11.859 -40.156 1 77.38 260 PRO B N 1
ATOM 6281 C CA . PRO B 1 260 ? -6.508 -10.547 -39.562 1 77.38 260 PRO B CA 1
ATOM 6282 C C . PRO B 1 260 ? -7.527 -10.133 -38.531 1 77.38 260 PRO B C 1
ATOM 6284 O O . PRO B 1 260 ? -7.16 -9.562 -37.5 1 77.38 260 PRO B O 1
ATOM 6287 N N . SER B 1 261 ? -8.734 -10.375 -38.75 1 75.44 261 SER B N 1
ATOM 6288 C CA . SER B 1 261 ? -9.773 -10.008 -37.781 1 75.44 261 SER B CA 1
ATOM 6289 C C . SER B 1 261 ? -9.633 -10.797 -36.5 1 75.44 261 SER B C 1
ATOM 6291 O O . SER B 1 261 ? -9.805 -10.25 -35.406 1 75.44 261 SER B O 1
ATOM 6293 N N . ALA B 1 262 ? -9.297 -12.023 -36.594 1 74.56 262 ALA B N 1
ATOM 6294 C CA . ALA B 1 262 ? -9.117 -12.867 -35.406 1 74.56 262 ALA B CA 1
ATOM 6295 C C . ALA B 1 262 ? -7.914 -12.414 -34.594 1 74.56 262 ALA B C 1
ATOM 6297 O O . ALA B 1 262 ? -7.953 -12.422 -33.375 1 74.56 262 ALA B O 1
ATOM 6298 N N . LEU B 1 263 ? -7 -12.016 -35.281 1 76.69 263 LEU B N 1
ATOM 6299 C CA . LEU B 1 263 ? -5.785 -11.547 -34.625 1 76.69 263 LEU B CA 1
ATOM 6300 C C . LEU B 1 263 ? -6.023 -10.227 -33.906 1 76.69 263 LEU B C 1
ATOM 6302 O O . LEU B 1 263 ? -5.539 -10.016 -32.812 1 76.69 263 LEU B O 1
ATOM 6306 N N . VAL B 1 264 ? -6.738 -9.391 -34.562 1 76.38 264 VAL B N 1
ATOM 6307 C CA . VAL B 1 264 ? -7.031 -8.094 -33.938 1 76.38 264 VAL B CA 1
ATOM 6308 C C . VAL B 1 264 ? -7.891 -8.289 -32.688 1 76.38 264 VAL B C 1
ATOM 6310 O O . VAL B 1 264 ? -7.633 -7.672 -31.656 1 76.38 264 VAL B O 1
ATOM 6313 N N . ALA B 1 265 ? -8.812 -9.125 -32.812 1 73 265 ALA B N 1
ATOM 6314 C CA . ALA B 1 265 ? -9.664 -9.414 -31.656 1 73 265 ALA B CA 1
ATOM 6315 C C . ALA B 1 265 ? -8.867 -10.062 -30.531 1 73 265 ALA B C 1
ATOM 6317 O O . ALA B 1 265 ? -9.086 -9.773 -29.344 1 73 265 ALA B O 1
ATOM 6318 N N . GLY B 1 266 ? -7.945 -10.883 -30.906 1 74.19 266 GLY B N 1
ATOM 6319 C CA . GLY B 1 266 ? -7.16 -11.617 -29.938 1 74.19 266 GLY B CA 1
ATOM 6320 C C . GLY B 1 266 ? -6.027 -10.797 -29.344 1 74.19 266 GLY B C 1
ATOM 6321 O O . GLY B 1 266 ? -5.41 -11.211 -28.359 1 74.19 266 GLY B O 1
ATOM 6322 N N . THR B 1 267 ? -5.754 -9.727 -29.891 1 78.06 267 THR B N 1
ATOM 6323 C CA . THR B 1 267 ? -4.648 -8.914 -29.391 1 78.06 267 THR B CA 1
ATOM 6324 C C . THR B 1 267 ? -5.16 -7.578 -28.859 1 78.06 267 THR B C 1
ATOM 6326 O O . THR B 1 267 ? -5.398 -7.43 -27.656 1 78.06 267 THR B O 1
ATOM 6329 N N . LEU B 1 268 ? -5.559 -6.684 -29.797 1 72.81 268 LEU B N 1
ATOM 6330 C CA . LEU B 1 268 ? -5.984 -5.348 -29.391 1 72.81 268 LEU B CA 1
ATOM 6331 C C . LEU B 1 268 ? -7.246 -5.406 -28.531 1 72.81 268 LEU B C 1
ATOM 6333 O O . LEU B 1 268 ? -7.367 -4.676 -27.547 1 72.81 268 LEU B O 1
ATOM 6337 N N . GLY B 1 269 ? -8.164 -6.211 -28.969 1 70.31 269 GLY B N 1
ATOM 6338 C CA . GLY B 1 269 ? -9.383 -6.355 -28.188 1 70.31 269 GLY B CA 1
ATOM 6339 C C . GLY B 1 269 ? -9.133 -6.879 -26.781 1 70.31 269 GLY B C 1
ATOM 6340 O O . GLY B 1 269 ? -9.68 -6.352 -25.812 1 70.31 269 GLY B O 1
ATOM 6341 N N . ALA B 1 270 ? -8.305 -7.859 -26.703 1 74.31 270 ALA B N 1
ATOM 6342 C CA . ALA B 1 270 ? -7.973 -8.438 -25.406 1 74.31 270 ALA B CA 1
ATOM 6343 C C . ALA B 1 270 ? -7.203 -7.449 -24.547 1 74.31 270 ALA B C 1
ATOM 6345 O O . ALA B 1 270 ? -7.449 -7.34 -23.344 1 74.31 270 ALA B O 1
ATOM 6346 N N . ALA B 1 271 ? -6.332 -6.699 -25.156 1 75 271 ALA B N 1
ATOM 6347 C CA . ALA B 1 271 ? -5.531 -5.715 -24.438 1 75 271 ALA B CA 1
ATOM 6348 C C . ALA B 1 271 ? -6.414 -4.609 -23.859 1 75 271 ALA B C 1
ATOM 6350 O O . ALA B 1 271 ? -6.199 -4.156 -22.734 1 75 271 ALA B O 1
ATOM 6351 N N . GLU B 1 272 ? -7.352 -4.176 -24.594 1 72.56 272 GLU B N 1
ATOM 6352 C CA . GLU B 1 272 ? -8.289 -3.156 -24.141 1 72.56 272 GLU B CA 1
ATOM 6353 C C . GLU B 1 272 ? -9.117 -3.654 -22.953 1 72.56 272 GLU B C 1
ATOM 6355 O O . GLU B 1 272 ? -9.352 -2.912 -22 1 72.56 272 GLU B O 1
ATOM 6360 N N . GLU B 1 273 ? -9.508 -4.883 -23.047 1 71.88 273 GLU B N 1
ATOM 6361 C CA . GLU B 1 273 ? -10.281 -5.473 -21.953 1 71.88 273 GLU B CA 1
ATOM 6362 C C . GLU B 1 273 ? -9.422 -5.633 -20.703 1 71.88 273 GLU B C 1
ATOM 6364 O O . GLU B 1 273 ? -9.883 -5.379 -19.594 1 71.88 273 GLU B O 1
ATOM 6369 N N . LEU B 1 274 ? -8.25 -6.047 -20.938 1 68 274 LEU B N 1
ATOM 6370 C CA . LEU B 1 274 ? -7.309 -6.195 -19.844 1 68 274 LEU B CA 1
ATOM 6371 C C . LEU B 1 274 ? -7.062 -4.859 -19.141 1 68 274 LEU B C 1
ATOM 6373 O O . LEU B 1 274 ? -7.07 -4.781 -17.922 1 68 274 LEU B O 1
ATOM 6377 N N . TRP B 1 275 ? -6.91 -3.812 -19.891 1 66.38 275 TRP B N 1
ATOM 6378 C CA . TRP B 1 275 ? -6.656 -2.475 -19.359 1 66.38 275 TRP B CA 1
ATOM 6379 C C . TRP B 1 275 ? -7.871 -1.943 -18.609 1 66.38 275 TRP B C 1
ATOM 6381 O O . TRP B 1 275 ? -7.727 -1.266 -17.594 1 66.38 275 TRP B O 1
ATOM 6391 N N . GLY B 1 276 ? -8.992 -2.186 -19.141 1 64.19 276 GLY B N 1
ATOM 6392 C CA . GLY B 1 276 ? -10.219 -1.753 -18.484 1 64.19 276 GLY B CA 1
ATOM 6393 C C . GLY B 1 276 ? -10.398 -2.332 -17.094 1 64.19 276 GLY B C 1
ATOM 6394 O O . GLY B 1 276 ? -10.789 -1.62 -16.172 1 64.19 276 GLY B O 1
ATOM 6395 N N . VAL B 1 277 ? -10.047 -3.576 -16.938 1 62.41 277 VAL B N 1
ATOM 6396 C CA . VAL B 1 277 ? -10.328 -4.254 -15.68 1 62.41 277 VAL B CA 1
ATOM 6397 C C . VAL B 1 277 ? -9.141 -4.082 -14.734 1 62.41 277 VAL B C 1
ATOM 6399 O O . VAL B 1 277 ? -9.328 -3.855 -13.531 1 62.41 277 VAL B O 1
ATOM 6402 N N . TRP B 1 278 ? -7.992 -4.23 -15.188 1 62.03 278 TRP B N 1
ATOM 6403 C CA . TRP B 1 278 ? -6.836 -4.227 -14.297 1 62.03 278 TRP B CA 1
ATOM 6404 C C . TRP B 1 278 ? -6.203 -2.842 -14.234 1 62.03 278 TRP B C 1
ATOM 6406 O O . TRP B 1 278 ? -5.488 -2.521 -13.281 1 62.03 278 TRP B O 1
ATOM 6416 N N . GLY B 1 279 ? -6.473 -2.121 -15.203 1 55.09 279 GLY B N 1
ATOM 6417 C CA . GLY B 1 279 ? -5.957 -0.762 -15.188 1 55.09 279 GLY B CA 1
ATOM 6418 C C . GLY B 1 279 ? -6.762 0.168 -14.297 1 55.09 279 GLY B C 1
ATOM 6419 O O . GLY B 1 279 ? -7.07 -0.174 -13.156 1 55.09 279 GLY B O 1
ATOM 6420 N N . VAL B 1 280 ? -7.418 1.187 -14.844 1 49.47 280 VAL B N 1
ATOM 6421 C CA . VAL B 1 280 ? -8.055 2.357 -14.25 1 49.47 280 VAL B CA 1
ATOM 6422 C C . VAL B 1 280 ? -9.234 1.92 -13.383 1 49.47 280 VAL B C 1
ATOM 6424 O O . VAL B 1 280 ? -9.367 2.359 -12.234 1 49.47 280 VAL B O 1
ATOM 6427 N N . SER B 1 281 ? -10.055 1.129 -13.961 1 49.91 281 SER B N 1
ATOM 6428 C CA . SER B 1 281 ? -11.305 0.822 -13.258 1 49.91 281 SER B CA 1
ATOM 6429 C C . SER B 1 281 ? -11.062 -0.167 -12.125 1 49.91 281 SER B C 1
ATOM 6431 O O . SER B 1 281 ? -11.82 -0.19 -11.148 1 49.91 281 SER B O 1
ATOM 6433 N N . GLY B 1 282 ? -10.094 -0.967 -12.359 1 53.84 282 GLY B N 1
ATOM 6434 C CA . GLY B 1 282 ? -9.836 -2.018 -11.383 1 53.84 282 GLY B CA 1
ATOM 6435 C C . GLY B 1 282 ? -9.328 -1.492 -10.062 1 53.84 282 GLY B C 1
ATOM 6436 O O . GLY B 1 282 ? -9.289 -2.225 -9.07 1 53.84 282 GLY B O 1
ATOM 6437 N N . SER B 1 283 ? -8.938 -0.228 -10.086 1 51.44 283 SER B N 1
ATOM 6438 C CA . SER B 1 283 ? -8.406 0.346 -8.852 1 51.44 283 SER B CA 1
ATOM 6439 C C . SER B 1 283 ? -9.484 0.461 -7.781 1 51.44 283 SER B C 1
ATOM 6441 O O . SER B 1 283 ? -9.195 0.369 -6.586 1 51.44 283 SER B O 1
ATOM 6443 N N . ALA B 1 284 ? -10.758 0.55 -8.297 1 51.59 284 ALA B N 1
ATOM 6444 C CA . ALA B 1 284 ? -11.875 0.688 -7.367 1 51.59 284 ALA B CA 1
ATOM 6445 C C . ALA B 1 284 ? -12.109 -0.605 -6.59 1 51.59 284 ALA B C 1
ATOM 6447 O O . ALA B 1 284 ? -12.586 -0.577 -5.453 1 51.59 284 ALA B O 1
ATOM 6448 N N . SER B 1 285 ? -11.688 -1.716 -7.223 1 56.56 285 SER B N 1
ATOM 6449 C CA . SER B 1 285 ? -11.984 -2.998 -6.59 1 56.56 285 SER B CA 1
ATOM 6450 C C . SER B 1 285 ? -10.938 -3.35 -5.535 1 56.56 285 SER B C 1
ATOM 6452 O O . SER B 1 285 ? -11.078 -4.352 -4.828 1 56.56 285 SER B O 1
ATOM 6454 N N . ARG B 1 286 ? -10.141 -2.324 -5.352 1 63.75 286 ARG B N 1
ATOM 6455 C CA . ARG B 1 286 ? -9.062 -2.625 -4.414 1 63.75 286 ARG B CA 1
ATOM 6456 C C . ARG B 1 286 ? -9.188 -1.778 -3.15 1 63.75 286 ARG B C 1
ATOM 6458 O O . ARG B 1 286 ? -8.211 -1.167 -2.711 1 63.75 286 ARG B O 1
ATOM 6465 N N . ASP B 1 287 ? -10.391 -1.838 -2.672 1 76.31 287 ASP B N 1
ATOM 6466 C CA . ASP B 1 287 ? -10.656 -1.106 -1.437 1 76.31 287 ASP B CA 1
ATOM 6467 C C . ASP B 1 287 ? -10.391 -1.98 -0.213 1 76.31 287 ASP B C 1
ATOM 6469 O O . ASP B 1 287 ? -11.32 -2.541 0.372 1 76.31 287 ASP B O 1
ATOM 6473 N N . HIS B 1 288 ? -9.07 -2.174 0.041 1 80.31 288 HIS B N 1
ATOM 6474 C CA . HIS B 1 288 ? -8.656 -2.959 1.2 1 80.31 288 HIS B CA 1
ATOM 6475 C C . HIS B 1 288 ? -7.453 -2.33 1.895 1 80.31 288 HIS B C 1
ATOM 6477 O O . HIS B 1 288 ? -6.809 -1.437 1.34 1 80.31 288 HIS B O 1
ATOM 6483 N N . SER B 1 289 ? -7.254 -2.742 3.117 1 83.06 289 SER B N 1
ATOM 6484 C CA . SER B 1 289 ? -6.102 -2.26 3.873 1 83.06 289 SER B CA 1
ATOM 6485 C C . SER B 1 289 ? -4.805 -2.855 3.342 1 83.06 289 SER B C 1
ATOM 6487 O O . SER B 1 289 ? -4.586 -4.066 3.432 1 83.06 289 SER B O 1
ATOM 6489 N N . TYR B 1 290 ? -3.975 -2.059 2.785 1 87.81 290 TYR B N 1
ATOM 6490 C CA . TYR B 1 290 ? -2.664 -2.488 2.312 1 87.81 290 TYR B CA 1
ATOM 6491 C C . TYR B 1 290 ? -1.863 -3.137 3.436 1 87.81 290 TYR B C 1
ATOM 6493 O O . TYR B 1 290 ? -1.252 -4.188 3.242 1 87.81 290 TYR B O 1
ATOM 6501 N N . VAL B 1 291 ? -1.86 -2.551 4.57 1 84.69 291 VAL B N 1
ATOM 6502 C CA . VAL B 1 291 ? -1.046 -2.998 5.691 1 84.69 291 VAL B CA 1
ATOM 6503 C C . VAL B 1 291 ? -1.521 -4.371 6.16 1 84.69 291 VAL B C 1
ATOM 6505 O O . VAL B 1 291 ? -0.708 -5.234 6.5 1 84.69 291 VAL B O 1
ATOM 6508 N N . ALA B 1 292 ? -2.818 -4.539 6.164 1 85.75 292 ALA B N 1
ATOM 6509 C CA . ALA B 1 292 ? -3.359 -5.832 6.574 1 85.75 292 ALA B CA 1
ATOM 6510 C C . ALA B 1 292 ? -2.955 -6.93 5.594 1 85.75 292 ALA B C 1
ATOM 6512 O O . ALA B 1 292 ? -2.564 -8.023 6.008 1 85.75 292 ALA B O 1
ATOM 6513 N N . PHE B 1 293 ? -3.037 -6.59 4.324 1 89.62 293 PHE B N 1
ATOM 6514 C CA . PHE B 1 293 ? -2.674 -7.57 3.307 1 89.62 293 PHE B CA 1
ATOM 6515 C C . PHE B 1 293 ? -1.182 -7.879 3.361 1 89.62 293 PHE B C 1
ATOM 6517 O O . PHE B 1 293 ? -0.772 -9.023 3.174 1 89.62 293 PHE B O 1
ATOM 6524 N N . LEU B 1 294 ? -0.367 -6.855 3.602 1 91.25 294 LEU B N 1
ATOM 6525 C CA . LEU B 1 294 ? 1.071 -7.055 3.74 1 91.25 294 LEU B CA 1
ATOM 6526 C C . LEU B 1 294 ? 1.381 -7.941 4.941 1 91.25 294 LEU B C 1
ATOM 6528 O O . LEU B 1 294 ? 2.219 -8.844 4.855 1 91.25 294 LEU B O 1
ATOM 6532 N N . ALA B 1 295 ? 0.718 -7.656 6.012 1 89.25 295 ALA B N 1
ATOM 6533 C CA . ALA B 1 295 ? 0.908 -8.461 7.219 1 89.25 295 ALA B CA 1
ATOM 6534 C C . ALA B 1 295 ? 0.54 -9.922 6.969 1 89.25 295 ALA B C 1
ATOM 6536 O O . ALA B 1 295 ? 1.23 -10.828 7.438 1 89.25 295 ALA B O 1
ATOM 6537 N N . ASP B 1 296 ? -0.522 -10.133 6.27 1 90.88 296 ASP B N 1
ATOM 6538 C CA . ASP B 1 296 ? -0.959 -11.484 5.934 1 90.88 296 ASP B CA 1
ATOM 6539 C C . ASP B 1 296 ? 0.075 -12.195 5.066 1 90.88 296 ASP B C 1
ATOM 6541 O O . ASP B 1 296 ? 0.354 -13.375 5.266 1 90.88 296 ASP B O 1
ATOM 6545 N N . ALA B 1 297 ? 0.612 -11.492 4.109 1 94 297 ALA B N 1
ATOM 6546 C CA . ALA B 1 297 ? 1.614 -12.062 3.217 1 94 297 ALA B CA 1
ATOM 6547 C C . ALA B 1 297 ? 2.865 -12.477 3.988 1 94 297 ALA B C 1
ATOM 6549 O O . ALA B 1 297 ? 3.385 -13.578 3.799 1 94 297 ALA B O 1
ATOM 6550 N N . VAL B 1 298 ? 3.299 -11.633 4.902 1 94.44 298 VAL B N 1
ATOM 6551 C CA . VAL B 1 298 ? 4.504 -11.891 5.68 1 94.44 298 VAL B CA 1
ATOM 6552 C C . VAL B 1 298 ? 4.262 -13.055 6.637 1 94.44 298 VAL B C 1
ATOM 6554 O O . VAL B 1 298 ? 5.133 -13.914 6.816 1 94.44 298 VAL B O 1
ATOM 6557 N N . LYS B 1 299 ? 3.096 -13.062 7.188 1 93.5 299 LYS B N 1
ATOM 6558 C CA . LYS B 1 299 ? 2.738 -14.164 8.078 1 93.5 299 LYS B CA 1
ATOM 6559 C C . LYS B 1 299 ? 2.734 -15.492 7.336 1 93.5 299 LYS B C 1
ATOM 6561 O O . LYS B 1 299 ? 3.271 -16.484 7.828 1 93.5 299 LYS B O 1
ATOM 6566 N N . THR B 1 300 ? 2.137 -15.477 6.172 1 95.5 300 THR B N 1
ATOM 6567 C CA . THR B 1 300 ? 2.066 -16.688 5.367 1 95.5 300 THR B CA 1
ATOM 6568 C C . THR B 1 300 ? 3.463 -17.156 4.961 1 95.5 300 THR B C 1
ATOM 6570 O O . THR B 1 300 ? 3.773 -18.344 5.031 1 95.5 300 THR B O 1
ATOM 6573 N N . MET B 1 301 ? 4.32 -16.25 4.535 1 96.62 301 MET B N 1
ATOM 6574 C CA . MET B 1 301 ? 5.688 -16.609 4.168 1 96.62 301 MET B CA 1
ATOM 6575 C C . MET B 1 301 ? 6.453 -17.141 5.375 1 96.62 301 MET B C 1
ATOM 6577 O O . MET B 1 301 ? 7.246 -18.078 5.246 1 96.62 301 MET B O 1
ATOM 6581 N N . GLY B 1 302 ? 6.168 -16.531 6.574 1 95.81 302 GLY B N 1
ATOM 6582 C CA . GLY B 1 302 ? 6.82 -16.984 7.793 1 95.81 302 GLY B CA 1
ATOM 6583 C C . GLY B 1 302 ? 6.438 -18.391 8.188 1 95.81 302 GLY B C 1
ATOM 6584 O O . GLY B 1 302 ? 7.273 -19.156 8.688 1 95.81 302 GLY B O 1
ATOM 6585 N N . SER B 1 303 ? 5.219 -18.812 7.852 1 95.06 303 SER B N 1
ATOM 6586 C CA . SER B 1 303 ? 4.734 -20.125 8.305 1 95.06 303 SER B CA 1
ATOM 6587 C C . SER B 1 303 ? 4.926 -21.188 7.234 1 95.06 303 SER B C 1
ATOM 6589 O O . SER B 1 303 ? 5.098 -22.359 7.547 1 95.06 303 SER B O 1
ATOM 6591 N N . THR B 1 304 ? 4.977 -20.75 5.953 1 96.81 304 THR B N 1
ATOM 6592 C CA . THR B 1 304 ? 4.938 -21.781 4.914 1 96.81 304 THR B CA 1
ATOM 6593 C C . THR B 1 304 ? 6.16 -21.688 4.008 1 96.81 304 THR B C 1
ATOM 6595 O O . THR B 1 304 ? 6.434 -22.594 3.223 1 96.81 304 THR B O 1
ATOM 6598 N N . ALA B 1 305 ? 6.914 -20.625 4.102 1 97.75 305 ALA B N 1
ATOM 6599 C CA . ALA B 1 305 ? 8.109 -20.453 3.277 1 97.75 305 ALA B CA 1
ATOM 6600 C C . ALA B 1 305 ? 9.266 -19.906 4.102 1 97.75 305 ALA B C 1
ATOM 6602 O O . ALA B 1 305 ? 10.031 -19.062 3.625 1 97.75 305 ALA B O 1
ATOM 6603 N N . LEU B 1 306 ? 9.336 -20.359 5.316 1 96.69 306 LEU B N 1
ATOM 6604 C CA . LEU B 1 306 ? 10.312 -19.844 6.27 1 96.69 306 LEU B CA 1
ATOM 6605 C C . LEU B 1 306 ? 11.727 -19.984 5.727 1 96.69 306 LEU B C 1
ATOM 6607 O O . LEU B 1 306 ? 12.508 -19.031 5.754 1 96.69 306 LEU B O 1
ATOM 6611 N N . VAL B 1 307 ? 12.086 -21.125 5.215 1 96.94 307 VAL B N 1
ATOM 6612 C CA . VAL B 1 307 ? 13.445 -21.406 4.758 1 96.94 307 VAL B CA 1
ATOM 6613 C C . VAL B 1 307 ? 13.797 -20.5 3.586 1 96.94 307 VAL B C 1
ATOM 6615 O O . VAL B 1 307 ? 14.852 -19.844 3.594 1 96.94 307 VAL B O 1
ATOM 6618 N N . VAL B 1 308 ? 12.938 -20.453 2.574 1 98 308 VAL B N 1
ATOM 6619 C CA . VAL B 1 308 ? 13.211 -19.625 1.403 1 98 308 VAL B CA 1
ATOM 6620 C C . VAL B 1 308 ? 13.305 -18.156 1.814 1 98 308 VAL B C 1
ATOM 6622 O O . VAL B 1 308 ? 14.125 -17.406 1.288 1 98 308 VAL B O 1
ATOM 6625 N N . SER B 1 309 ? 12.5 -17.75 2.789 1 97.69 309 SER B N 1
ATOM 6626 C CA . SER B 1 309 ? 12.477 -16.359 3.221 1 97.69 309 SER B CA 1
ATOM 6627 C C . SER B 1 309 ? 13.734 -16 4.004 1 97.69 309 SER B C 1
ATOM 6629 O O . SER B 1 309 ? 14.422 -15.031 3.67 1 97.69 309 SER B O 1
ATOM 6631 N N . VAL B 1 310 ? 14.094 -16.797 4.988 1 96.75 310 VAL B N 1
ATOM 6632 C CA . VAL B 1 310 ? 15.219 -16.484 5.867 1 96.75 310 VAL B CA 1
ATOM 6633 C C . VAL B 1 310 ? 16.531 -16.719 5.121 1 96.75 310 VAL B C 1
ATOM 6635 O O . VAL B 1 310 ? 17.406 -15.852 5.094 1 96.75 310 VAL B O 1
ATOM 6638 N N . VAL B 1 311 ? 16.672 -17.875 4.469 1 97.38 311 VAL B N 1
ATOM 6639 C CA . VAL B 1 311 ? 17.906 -18.219 3.76 1 97.38 311 VAL B CA 1
ATOM 6640 C C . VAL B 1 311 ? 18.047 -17.328 2.527 1 97.38 311 VAL B C 1
ATOM 6642 O O . VAL B 1 311 ? 19.156 -16.969 2.129 1 97.38 311 VAL B O 1
ATOM 6645 N N . GLY B 1 312 ? 16.859 -16.969 1.885 1 97.88 312 GLY B N 1
ATOM 6646 C CA . GLY B 1 312 ? 16.906 -16.047 0.759 1 97.88 312 GLY B CA 1
ATOM 6647 C C . GLY B 1 312 ? 17.438 -14.68 1.127 1 97.88 312 GLY B C 1
ATOM 6648 O O . GLY B 1 312 ? 18.266 -14.125 0.418 1 97.88 312 GLY B O 1
ATOM 6649 N N . VAL B 1 313 ? 16.969 -14.156 2.281 1 96.5 313 VAL B N 1
ATOM 6650 C CA . VAL B 1 313 ? 17.438 -12.852 2.748 1 96.5 313 VAL B CA 1
ATOM 6651 C C . VAL B 1 313 ? 18.938 -12.93 3.084 1 96.5 313 VAL B C 1
ATOM 6653 O O . VAL B 1 313 ? 19.703 -12.047 2.701 1 96.5 313 VAL B O 1
ATOM 6656 N N . LEU B 1 314 ? 19.391 -13.992 3.729 1 94.62 314 LEU B N 1
ATOM 6657 C CA . LEU B 1 314 ? 20.781 -14.156 4.094 1 94.62 314 LEU B CA 1
ATOM 6658 C C . LEU B 1 314 ? 21.656 -14.32 2.852 1 94.62 314 LEU B C 1
ATOM 6660 O O . LEU B 1 314 ? 22.75 -13.766 2.779 1 94.62 314 LEU B O 1
ATOM 6664 N N . GLY B 1 315 ? 21.109 -15.133 1.884 1 96.31 315 GLY B N 1
ATOM 6665 C CA . GLY B 1 315 ? 21.844 -15.289 0.634 1 96.31 315 GLY B CA 1
ATOM 6666 C C . GLY B 1 315 ? 22 -13.984 -0.132 1 96.31 315 GLY B C 1
ATOM 6667 O O . GLY B 1 315 ? 23.062 -13.711 -0.698 1 96.31 315 GLY B O 1
ATOM 6668 N N . PHE B 1 316 ? 20.969 -13.172 -0.13 1 95.94 316 PHE B N 1
ATOM 6669 C CA . PHE B 1 316 ? 21.016 -11.867 -0.778 1 95.94 316 PHE B CA 1
ATOM 6670 C C . PHE B 1 316 ? 22.031 -10.961 -0.107 1 95.94 316 PHE B C 1
ATOM 6672 O O . PHE B 1 316 ? 22.828 -10.305 -0.785 1 95.94 316 PHE B O 1
ATOM 6679 N N . LEU B 1 317 ? 22 -10.914 1.235 1 91.12 317 LEU B N 1
ATOM 6680 C CA . LEU B 1 317 ? 22.906 -10.062 1.989 1 91.12 317 LEU B CA 1
ATOM 6681 C C . LEU B 1 317 ? 24.359 -10.523 1.833 1 91.12 317 LEU B C 1
ATOM 6683 O O . LEU B 1 317 ? 25.266 -9.703 1.729 1 91.12 317 LEU B O 1
ATOM 6687 N N . ALA B 1 318 ? 24.516 -11.844 1.817 1 89.81 318 ALA B N 1
ATOM 6688 C CA . ALA B 1 318 ? 25.859 -12.383 1.615 1 89.81 318 ALA B CA 1
ATOM 6689 C C . ALA B 1 318 ? 26.406 -12 0.243 1 89.81 318 ALA B C 1
ATOM 6691 O O . ALA B 1 318 ? 27.594 -11.664 0.109 1 89.81 318 ALA B O 1
ATOM 6692 N N . GLU B 1 319 ? 25.5 -12.102 -0.752 1 90.88 319 GLU B N 1
ATOM 6693 C CA . GLU B 1 319 ? 25.922 -11.727 -2.102 1 90.88 319 GLU B CA 1
ATOM 6694 C C . GLU B 1 319 ? 26.188 -10.227 -2.197 1 90.88 319 GLU B C 1
ATOM 6696 O O . GLU B 1 319 ? 27.156 -9.805 -2.82 1 90.88 319 GLU B O 1
ATOM 6701 N N . ARG B 1 320 ? 25.438 -9.453 -1.524 1 88.12 320 ARG B N 1
ATOM 6702 C CA . ARG B 1 320 ? 25.5 -8 -1.646 1 88.12 320 ARG B CA 1
ATOM 6703 C C . ARG B 1 320 ? 26.688 -7.434 -0.883 1 88.12 320 ARG B C 1
ATOM 6705 O O . ARG B 1 320 ? 27.344 -6.512 -1.356 1 88.12 320 ARG B O 1
ATOM 6712 N N . TYR B 1 321 ? 27.094 -8.062 0.293 1 83.75 321 TYR B N 1
ATOM 6713 C CA . TYR B 1 321 ? 28.062 -7.395 1.158 1 83.75 321 TYR B CA 1
ATOM 6714 C C . TYR B 1 321 ? 29.328 -8.234 1.312 1 83.75 321 TYR B C 1
ATOM 6716 O O . TYR B 1 321 ? 30.406 -7.703 1.543 1 83.75 321 TYR B O 1
ATOM 6724 N N . VAL B 1 322 ? 29.156 -9.586 1.27 1 78.94 322 VAL B N 1
ATOM 6725 C CA . VAL B 1 322 ? 30.281 -10.453 1.622 1 78.94 322 VAL B CA 1
ATOM 6726 C C . VAL B 1 322 ? 31.047 -10.844 0.362 1 78.94 322 VAL B C 1
ATOM 6728 O O . VAL B 1 322 ? 32.281 -10.883 0.366 1 78.94 322 VAL B O 1
ATOM 6731 N N . ALA B 1 323 ? 30.312 -11.086 -0.726 1 83.12 323 ALA B N 1
ATOM 6732 C CA . ALA B 1 323 ? 30.938 -11.547 -1.963 1 83.12 323 ALA B CA 1
ATOM 6733 C C . ALA B 1 323 ? 31.891 -10.5 -2.518 1 83.12 323 ALA B C 1
ATOM 6735 O O . ALA B 1 323 ? 31.625 -9.297 -2.451 1 83.12 323 ALA B O 1
ATOM 6736 N N . ASP B 1 324 ? 33 -10.93 -2.953 1 78.19 324 ASP B N 1
ATOM 6737 C CA . ASP B 1 324 ? 33.969 -10.039 -3.543 1 78.19 324 ASP B CA 1
ATOM 6738 C C . ASP B 1 324 ? 33.469 -9.406 -4.828 1 78.19 324 ASP B C 1
ATOM 6740 O O . ASP B 1 324 ? 33.656 -8.211 -5.062 1 78.19 324 ASP B O 1
ATOM 6744 N N . ASP B 1 325 ? 32.812 -10.242 -5.629 1 82.81 325 ASP B N 1
ATOM 6745 C CA . ASP B 1 325 ? 32.156 -9.797 -6.859 1 82.81 325 ASP B CA 1
ATOM 6746 C C . ASP B 1 325 ? 30.703 -10.219 -6.898 1 82.81 325 ASP B C 1
ATOM 6748 O O . ASP B 1 325 ? 30.359 -11.281 -7.426 1 82.81 325 ASP B O 1
ATOM 6752 N N . PRO B 1 326 ? 29.906 -9.305 -6.371 1 88.5 326 PRO B N 1
ATOM 6753 C CA . PRO B 1 326 ? 28.484 -9.672 -6.316 1 88.5 326 PRO B CA 1
ATOM 6754 C C . PRO B 1 326 ? 27.922 -10.008 -7.691 1 88.5 326 PRO B C 1
ATOM 6756 O O . PRO B 1 326 ? 28.156 -9.273 -8.656 1 88.5 326 PRO B O 1
ATOM 6759 N N . ARG B 1 327 ? 27.328 -11.133 -7.812 1 94.75 327 ARG B N 1
ATOM 6760 C CA . ARG B 1 327 ? 26.656 -11.547 -9.039 1 94.75 327 ARG B CA 1
ATOM 6761 C C . ARG B 1 327 ? 25.375 -10.758 -9.266 1 94.75 327 ARG B C 1
ATOM 6763 O O . ARG B 1 327 ? 24.438 -10.859 -8.469 1 94.75 327 ARG B O 1
ATOM 6770 N N . GLU B 1 328 ? 25.219 -9.961 -10.25 1 93.62 328 GLU B N 1
ATOM 6771 C CA . GLU B 1 328 ? 24.094 -9.094 -10.562 1 93.62 328 GLU B CA 1
ATOM 6772 C C . GLU B 1 328 ? 22.797 -9.891 -10.641 1 93.62 328 GLU B C 1
ATOM 6774 O O . GLU B 1 328 ? 21.719 -9.383 -10.289 1 93.62 328 GLU B O 1
ATOM 6779 N N . PHE B 1 329 ? 22.891 -11.156 -11.125 1 96.5 329 PHE B N 1
ATOM 6780 C CA . PHE B 1 329 ? 21.719 -12.008 -11.281 1 96.5 329 PHE B CA 1
ATOM 6781 C C . PHE B 1 329 ? 21.062 -12.258 -9.93 1 96.5 329 PHE B C 1
ATOM 6783 O O . PHE B 1 329 ? 19.828 -12.219 -9.82 1 96.5 329 PHE B O 1
ATOM 6790 N N . VAL B 1 330 ? 21.828 -12.492 -8.891 1 97.5 330 VAL B N 1
ATOM 6791 C CA . VAL B 1 330 ? 21.312 -12.773 -7.555 1 97.5 330 VAL B CA 1
ATOM 6792 C C . VAL B 1 330 ? 20.703 -11.508 -6.957 1 97.5 330 VAL B C 1
ATOM 6794 O O . VAL B 1 330 ? 19.656 -11.555 -6.324 1 97.5 330 VAL B O 1
ATOM 6797 N N . LEU B 1 331 ? 21.406 -10.367 -7.191 1 96 331 LEU B N 1
ATOM 6798 C CA . LEU B 1 331 ? 20.859 -9.102 -6.719 1 96 331 LEU B CA 1
ATOM 6799 C C . LEU B 1 331 ? 19.547 -8.773 -7.43 1 96 331 LEU B C 1
ATOM 6801 O O . LEU B 1 331 ? 18.594 -8.328 -6.793 1 96 331 LEU B O 1
ATOM 6805 N N . PHE B 1 332 ? 19.547 -9.008 -8.719 1 97.19 332 PHE B N 1
ATOM 6806 C CA . PHE B 1 332 ? 18.344 -8.82 -9.531 1 97.19 332 PHE B CA 1
ATOM 6807 C C . PHE B 1 332 ? 17.172 -9.602 -8.953 1 97.19 332 PHE B C 1
ATOM 6809 O O . PHE B 1 332 ? 16.078 -9.055 -8.773 1 97.19 332 PHE B O 1
ATOM 6816 N N . ALA B 1 333 ? 17.391 -10.852 -8.664 1 98.44 333 ALA B N 1
ATOM 6817 C CA . ALA B 1 333 ? 16.359 -11.727 -8.133 1 98.44 333 ALA B CA 1
ATOM 6818 C C . ALA B 1 333 ? 15.891 -11.25 -6.758 1 98.44 333 ALA B C 1
ATOM 6820 O O . ALA B 1 333 ? 14.703 -11.336 -6.438 1 98.44 333 ALA B O 1
ATOM 6821 N N . GLY B 1 334 ? 16.859 -10.859 -5.93 1 97.88 334 GLY B N 1
ATOM 6822 C CA . GLY B 1 334 ? 16.5 -10.32 -4.629 1 97.88 334 GLY B CA 1
ATOM 6823 C C . GLY B 1 334 ? 15.617 -9.094 -4.711 1 97.88 334 GLY B C 1
ATOM 6824 O O . GLY B 1 334 ? 14.625 -8.984 -3.982 1 97.88 334 GLY B O 1
ATOM 6825 N N . TYR B 1 335 ? 15.969 -8.125 -5.621 1 96.94 335 TYR B N 1
ATOM 6826 C CA . TYR B 1 335 ? 15.164 -6.93 -5.828 1 96.94 335 TYR B CA 1
ATOM 6827 C C . TYR B 1 335 ? 13.766 -7.297 -6.312 1 96.94 335 TYR B C 1
ATOM 6829 O O . TYR B 1 335 ? 12.773 -6.738 -5.84 1 96.94 335 TYR B O 1
ATOM 6837 N N . TRP B 1 336 ? 13.742 -8.25 -7.238 1 97.94 336 TRP B N 1
ATOM 6838 C CA . TRP B 1 336 ? 12.484 -8.766 -7.773 1 97.94 336 TRP B CA 1
ATOM 6839 C C . TRP B 1 336 ? 11.625 -9.367 -6.668 1 97.94 336 TRP B C 1
ATOM 6841 O O . TRP B 1 336 ? 10.43 -9.086 -6.574 1 97.94 336 TRP B O 1
ATOM 6851 N N . ALA B 1 337 ? 12.188 -10.141 -5.773 1 97.94 337 ALA B N 1
ATOM 6852 C CA . ALA B 1 337 ? 11.477 -10.797 -4.68 1 97.94 337 ALA B CA 1
ATOM 6853 C C . ALA B 1 337 ? 10.914 -9.766 -3.701 1 97.94 337 ALA B C 1
ATOM 6855 O O . ALA B 1 337 ? 9.75 -9.852 -3.305 1 97.94 337 ALA B O 1
ATOM 6856 N N . PHE B 1 338 ? 11.742 -8.789 -3.318 1 96 338 PHE B N 1
ATOM 6857 C CA . PHE B 1 338 ? 11.312 -7.758 -2.381 1 96 338 PHE B CA 1
ATOM 6858 C C . PHE B 1 338 ? 10.188 -6.926 -2.973 1 96 338 PHE B C 1
ATOM 6860 O O . PHE B 1 338 ? 9.219 -6.598 -2.279 1 96 338 PHE B O 1
ATOM 6867 N N . ALA B 1 339 ? 10.367 -6.586 -4.219 1 95.69 339 ALA B N 1
ATOM 6868 C CA . ALA B 1 339 ? 9.312 -5.84 -4.895 1 95.69 339 ALA B CA 1
ATOM 6869 C C . ALA B 1 339 ? 8.008 -6.625 -4.906 1 95.69 339 ALA B C 1
ATOM 6871 O O . ALA B 1 339 ? 6.926 -6.047 -4.75 1 95.69 339 ALA B O 1
ATOM 6872 N N . SER B 1 340 ? 8.086 -7.934 -5.07 1 96.56 340 SER B N 1
ATOM 6873 C CA . SER B 1 340 ? 6.891 -8.773 -5.102 1 96.56 340 SER B CA 1
ATOM 6874 C C . SER B 1 340 ? 6.172 -8.758 -3.756 1 96.56 340 SER B C 1
ATOM 6876 O O . SER B 1 340 ? 4.941 -8.719 -3.705 1 96.56 340 SER B O 1
ATOM 6878 N N . VAL B 1 341 ? 6.875 -8.766 -2.684 1 95.69 341 VAL B N 1
ATOM 6879 C CA . VAL B 1 341 ? 6.293 -8.766 -1.345 1 95.69 341 VAL B CA 1
ATOM 6880 C C . VAL B 1 341 ? 5.543 -7.461 -1.105 1 95.69 341 VAL B C 1
ATOM 6882 O O . VAL B 1 341 ? 4.477 -7.457 -0.483 1 95.69 341 VAL B O 1
ATOM 6885 N N . VAL B 1 342 ? 6.031 -6.398 -1.702 1 92.69 342 VAL B N 1
ATOM 6886 C CA . VAL B 1 342 ? 5.488 -5.074 -1.415 1 92.69 342 VAL B CA 1
ATOM 6887 C C . VAL B 1 342 ? 4.367 -4.75 -2.398 1 92.69 342 VAL B C 1
ATOM 6889 O O . VAL B 1 342 ? 3.369 -4.125 -2.027 1 92.69 342 VAL B O 1
ATOM 6892 N N . VAL B 1 343 ? 4.441 -5.18 -3.604 1 92.12 343 VAL B N 1
ATOM 6893 C CA . VAL B 1 343 ? 3.549 -4.727 -4.664 1 92.12 343 VAL B CA 1
ATOM 6894 C C . VAL B 1 343 ? 2.268 -5.559 -4.652 1 92.12 343 VAL B C 1
ATOM 6896 O O . VAL B 1 343 ? 1.172 -5.023 -4.832 1 92.12 343 VAL B O 1
ATOM 6899 N N . TYR B 1 344 ? 2.305 -6.793 -4.391 1 92.69 344 TYR B N 1
ATOM 6900 C CA . TYR B 1 344 ? 1.147 -7.66 -4.574 1 92.69 344 TYR B CA 1
ATOM 6901 C C . TYR B 1 344 ? 0.056 -7.34 -3.561 1 92.69 344 TYR B C 1
ATOM 6903 O O . TYR B 1 344 ? -1.13 -7.332 -3.898 1 92.69 344 TYR B O 1
ATOM 6911 N N . PRO B 1 345 ? 0.399 -6.996 -2.307 1 89.81 345 PRO B N 1
ATOM 6912 C CA . PRO B 1 345 ? -0.672 -6.574 -1.399 1 89.81 345 PRO B CA 1
ATOM 6913 C C . PRO B 1 345 ? -1.415 -5.336 -1.896 1 89.81 345 PRO B C 1
ATOM 6915 O O . PRO B 1 345 ? -2.564 -5.105 -1.51 1 89.81 345 PRO B O 1
ATOM 6918 N N . ALA B 1 346 ? -0.782 -4.543 -2.758 1 86.69 346 ALA B N 1
ATOM 6919 C CA . ALA B 1 346 ? -1.385 -3.312 -3.262 1 86.69 346 ALA B CA 1
ATOM 6920 C C . ALA B 1 346 ? -2.309 -3.598 -4.441 1 86.69 346 ALA B C 1
ATOM 6922 O O . ALA B 1 346 ? -3.254 -2.848 -4.695 1 86.69 346 ALA B O 1
ATOM 6923 N N . ILE B 1 347 ? -2.119 -4.738 -5.141 1 84.81 347 ILE B N 1
ATOM 6924 C CA . ILE B 1 347 ? -2.812 -4.867 -6.418 1 84.81 347 ILE B CA 1
ATOM 6925 C C . ILE B 1 347 ? -3.787 -6.043 -6.359 1 84.81 347 ILE B C 1
ATOM 6927 O O . ILE B 1 347 ? -4.531 -6.285 -7.312 1 84.81 347 ILE B O 1
ATOM 6931 N N . THR B 1 348 ? -3.783 -6.746 -5.23 1 84.06 348 THR B N 1
ATOM 6932 C CA . THR B 1 348 ? -4.738 -7.84 -5.105 1 84.06 348 THR B CA 1
ATOM 6933 C C . THR B 1 348 ? -6.062 -7.348 -4.531 1 84.06 348 THR B C 1
ATOM 6935 O O . THR B 1 348 ? -6.094 -6.359 -3.793 1 84.06 348 THR B O 1
ATOM 6938 N N . ASP B 1 349 ? -7.125 -7.98 -4.859 1 76.75 349 ASP B N 1
ATOM 6939 C CA . ASP B 1 349 ? -8.453 -7.57 -4.418 1 76.75 349 ASP B CA 1
ATOM 6940 C C . ASP B 1 349 ? -8.828 -8.242 -3.098 1 76.75 349 ASP B C 1
ATOM 6942 O O . ASP B 1 349 ? -9.68 -7.738 -2.363 1 76.75 349 ASP B O 1
ATOM 6946 N N . ILE B 1 350 ? -8.305 -9.406 -2.867 1 78 350 ILE B N 1
ATOM 6947 C CA . ILE B 1 350 ? -8.547 -10.109 -1.609 1 78 350 ILE B CA 1
ATOM 6948 C C . ILE B 1 350 ? -7.211 -10.555 -1.011 1 78 350 ILE B C 1
ATOM 6950 O O . ILE B 1 350 ? -6.203 -10.625 -1.714 1 78 350 ILE B O 1
ATOM 6954 N N . SER B 1 351 ? -7.246 -10.586 0.317 1 76.44 351 SER B N 1
ATOM 6955 C CA . SER B 1 351 ? -6.031 -11.062 0.971 1 76.44 351 SER B CA 1
ATOM 6956 C C . SER B 1 351 ? -5.727 -12.508 0.597 1 76.44 351 SER B C 1
ATOM 6958 O O . SER B 1 351 ? -6.078 -13.43 1.332 1 76.44 351 SER B O 1
ATOM 6960 N N . GLY B 1 352 ? -5.301 -12.695 -0.615 1 73.44 352 GLY B N 1
ATOM 6961 C CA . GLY B 1 352 ? -5.023 -14.047 -1.082 1 73.44 352 GLY B CA 1
ATOM 6962 C C . GLY B 1 352 ? -3.602 -14.492 -0.806 1 73.44 352 GLY B C 1
ATOM 6963 O O . GLY B 1 352 ? -2.65 -13.914 -1.333 1 73.44 352 GLY B O 1
ATOM 6964 N N . VAL B 1 353 ? -3.467 -15.5 -0.02 1 87.88 353 VAL B N 1
ATOM 6965 C CA . VAL B 1 353 ? -2.172 -16 0.42 1 87.88 353 VAL B CA 1
ATOM 6966 C C . VAL B 1 353 ? -1.456 -16.672 -0.75 1 87.88 353 VAL B C 1
ATOM 6968 O O . VAL B 1 353 ? -0.241 -16.875 -0.707 1 87.88 353 VAL B O 1
ATOM 6971 N N . TRP B 1 354 ? -2.234 -16.938 -1.86 1 91.56 354 TRP B N 1
ATOM 6972 C CA . TRP B 1 354 ? -1.613 -17.547 -3.035 1 91.56 354 TRP B CA 1
ATOM 6973 C C . TRP B 1 354 ? -0.626 -16.578 -3.686 1 91.56 354 TRP B C 1
ATOM 6975 O O . TRP B 1 354 ? 0.273 -17 -4.418 1 91.56 354 TRP B O 1
ATOM 6985 N N . SER B 1 355 ? -0.746 -15.273 -3.42 1 92.88 355 SER B N 1
ATOM 6986 C CA . SER B 1 355 ? 0.086 -14.273 -4.078 1 92.88 355 SER B CA 1
ATOM 6987 C C . SER B 1 355 ? 1.53 -14.352 -3.592 1 92.88 355 SER B C 1
ATOM 6989 O O . SER B 1 355 ? 2.438 -13.828 -4.246 1 92.88 355 SER B O 1
ATOM 6991 N N . VAL B 1 356 ? 1.752 -15.031 -2.443 1 96.62 356 VAL B N 1
ATOM 6992 C CA . VAL B 1 356 ? 3.111 -15.148 -1.928 1 96.62 356 VAL B CA 1
ATOM 6993 C C . VAL B 1 356 ? 3.955 -15.992 -2.883 1 96.62 356 VAL B C 1
ATOM 6995 O O . VAL B 1 356 ? 5.188 -15.938 -2.85 1 96.62 356 VAL B O 1
ATOM 6998 N N . THR B 1 357 ? 3.246 -16.719 -3.818 1 97.81 357 THR B N 1
ATOM 6999 C CA . THR B 1 357 ? 3.92 -17.469 -4.867 1 97.81 357 THR B CA 1
ATOM 7000 C C . THR B 1 357 ? 4.871 -16.578 -5.656 1 97.81 357 THR B C 1
ATOM 7002 O O . THR B 1 357 ? 5.988 -16.984 -5.984 1 97.81 357 THR B O 1
ATOM 7005 N N . HIS B 1 358 ? 4.504 -15.375 -5.871 1 97.88 358 HIS B N 1
ATOM 7006 C CA . HIS B 1 358 ? 5.223 -14.453 -6.746 1 97.88 358 HIS B CA 1
ATOM 7007 C C . HIS B 1 358 ? 6.449 -13.883 -6.047 1 97.88 358 HIS B C 1
ATOM 7009 O O . HIS B 1 358 ? 7.344 -13.336 -6.699 1 97.88 358 HIS B O 1
ATOM 7015 N N . ALA B 1 359 ? 6.5 -13.992 -4.727 1 97.81 359 ALA B N 1
ATOM 7016 C CA . ALA B 1 359 ? 7.684 -13.594 -3.969 1 97.81 359 ALA B CA 1
ATOM 7017 C C . ALA B 1 359 ? 8.609 -14.781 -3.727 1 97.81 359 ALA B C 1
ATOM 7019 O O . ALA B 1 359 ? 9.836 -14.633 -3.748 1 97.81 359 ALA B O 1
ATOM 7020 N N . VAL B 1 360 ? 8.016 -15.938 -3.547 1 98.31 360 VAL B N 1
ATOM 7021 C CA . VAL B 1 360 ? 8.758 -17.141 -3.191 1 98.31 360 VAL B CA 1
ATOM 7022 C C . VAL B 1 360 ? 9.633 -17.578 -4.367 1 98.31 360 VAL B C 1
ATOM 7024 O O . VAL B 1 360 ? 10.789 -17.969 -4.18 1 98.31 360 VAL B O 1
ATOM 7027 N N . VAL B 1 361 ? 9.141 -17.422 -5.562 1 98.69 361 VAL B N 1
ATOM 7028 C CA . VAL B 1 361 ? 9.836 -17.922 -6.746 1 98.69 361 VAL B CA 1
ATOM 7029 C C . VAL B 1 361 ? 11.125 -17.141 -6.965 1 98.69 361 VAL B C 1
ATOM 7031 O O . VAL B 1 361 ? 12.211 -17.719 -7.047 1 98.69 361 VAL B O 1
ATOM 7034 N N . PRO B 1 362 ? 11.086 -15.812 -6.977 1 98.5 362 PRO B N 1
ATOM 7035 C CA . PRO B 1 362 ? 12.359 -15.102 -7.137 1 98.5 362 PRO B CA 1
ATOM 7036 C C . PRO B 1 362 ? 13.25 -15.211 -5.906 1 98.5 362 PRO B C 1
ATOM 7038 O O . PRO B 1 362 ? 14.477 -15.219 -6.027 1 98.5 362 PRO B O 1
ATOM 7041 N N . LEU B 1 363 ? 12.711 -15.359 -4.746 1 98.44 363 LEU B N 1
ATOM 7042 C CA . LEU B 1 363 ? 13.484 -15.445 -3.514 1 98.44 363 LEU B CA 1
ATOM 7043 C C . LEU B 1 363 ? 14.242 -16.766 -3.438 1 98.44 363 LEU B C 1
ATOM 7045 O O . LEU B 1 363 ? 15.219 -16.891 -2.697 1 98.44 363 LEU B O 1
ATOM 7049 N N . ALA B 1 364 ? 13.773 -17.734 -4.219 1 98.81 364 ALA B N 1
ATOM 7050 C CA . ALA B 1 364 ? 14.422 -19.047 -4.25 1 98.81 364 ALA B CA 1
ATOM 7051 C C . ALA B 1 364 ? 15.844 -18.938 -4.793 1 98.81 364 ALA B C 1
ATOM 7053 O O . ALA B 1 364 ? 16.719 -19.75 -4.438 1 98.81 364 ALA B O 1
ATOM 7054 N N . ILE B 1 365 ? 16.125 -17.938 -5.605 1 98.75 365 ILE B N 1
ATOM 7055 C CA . ILE B 1 365 ? 17.438 -17.797 -6.223 1 98.75 365 ILE B CA 1
ATOM 7056 C C . ILE B 1 365 ? 18.453 -17.359 -5.176 1 98.75 365 ILE B C 1
ATOM 7058 O O . ILE B 1 365 ? 19.469 -18.031 -4.953 1 98.75 365 ILE B O 1
ATOM 7062 N N . PRO B 1 366 ? 18.219 -16.219 -4.453 1 98.62 366 PRO B N 1
ATOM 7063 C CA . PRO B 1 366 ? 19.172 -15.922 -3.383 1 98.62 366 PRO B CA 1
ATOM 7064 C C . PRO B 1 366 ? 19.188 -16.984 -2.293 1 98.62 366 PRO B C 1
ATOM 7066 O O . PRO B 1 366 ? 20.219 -17.219 -1.658 1 98.62 366 PRO B O 1
ATOM 7069 N N . ALA B 1 367 ? 18.062 -17.688 -2.059 1 98.62 367 ALA B N 1
ATOM 7070 C CA . ALA B 1 367 ? 18.047 -18.781 -1.095 1 98.62 367 ALA B CA 1
ATOM 7071 C C . ALA B 1 367 ? 18.984 -19.906 -1.529 1 98.62 367 ALA B C 1
ATOM 7073 O O . ALA B 1 367 ? 19.672 -20.516 -0.698 1 98.62 367 ALA B O 1
ATOM 7074 N N . ALA B 1 368 ? 19 -20.203 -2.818 1 98.56 368 ALA B N 1
ATOM 7075 C CA . ALA B 1 368 ? 19.906 -21.203 -3.352 1 98.56 368 ALA B CA 1
ATOM 7076 C C . ALA B 1 368 ? 21.359 -20.828 -3.086 1 98.56 368 ALA B C 1
ATOM 7078 O O . ALA B 1 368 ? 22.188 -21.688 -2.787 1 98.56 368 ALA B O 1
ATOM 7079 N N . VAL B 1 369 ? 21.625 -19.531 -3.215 1 97.75 369 VAL B N 1
ATOM 7080 C CA . VAL B 1 369 ? 22.969 -19.031 -2.928 1 97.75 369 VAL B CA 1
ATOM 7081 C C . VAL B 1 369 ? 23.281 -19.203 -1.442 1 97.75 369 VAL B C 1
ATOM 7083 O O . VAL B 1 369 ? 24.391 -19.578 -1.075 1 97.75 369 VAL B O 1
ATOM 7086 N N . GLY B 1 370 ? 22.281 -18.922 -0.615 1 96.69 370 GLY B N 1
ATOM 7087 C CA . GLY B 1 370 ? 22.469 -19.156 0.807 1 96.69 370 GLY B CA 1
ATOM 7088 C C . GLY B 1 370 ? 22.812 -20.609 1.122 1 96.69 370 GLY B C 1
ATOM 7089 O O . GLY B 1 370 ? 23.719 -20.875 1.906 1 96.69 370 GLY B O 1
ATOM 7090 N N . VAL B 1 371 ? 22.141 -21.531 0.495 1 96.31 371 VAL B N 1
ATOM 7091 C CA . VAL B 1 371 ? 22.422 -22.953 0.667 1 96.31 371 VAL B CA 1
ATOM 7092 C C . VAL B 1 371 ? 23.812 -23.281 0.134 1 96.31 371 VAL B C 1
ATOM 7094 O O . VAL B 1 371 ? 24.547 -24.078 0.729 1 96.31 371 VAL B O 1
ATOM 7097 N N . GLY B 1 372 ? 24.125 -22.688 -1.017 1 94.62 372 GLY B N 1
ATOM 7098 C CA . GLY B 1 372 ? 25.453 -22.859 -1.587 1 94.62 372 GLY B CA 1
ATOM 7099 C C . GLY B 1 372 ? 26.562 -22.484 -0.63 1 94.62 372 GLY B C 1
ATOM 7100 O O . GLY B 1 372 ? 27.594 -23.156 -0.58 1 94.62 372 GLY B O 1
ATOM 7101 N N . TYR B 1 373 ? 26.391 -21.453 0.122 1 92.81 373 TYR B N 1
ATOM 7102 C CA . TYR B 1 373 ? 27.375 -21.016 1.105 1 92.81 373 TYR B CA 1
ATOM 7103 C C . TYR B 1 373 ? 27.578 -22.094 2.172 1 92.81 373 TYR B C 1
ATOM 7105 O O . TYR B 1 373 ? 28.719 -22.328 2.604 1 92.81 373 TYR B O 1
ATOM 7113 N N . VAL B 1 374 ? 26.516 -22.703 2.654 1 92.88 374 VAL B N 1
ATOM 7114 C CA . VAL B 1 374 ? 26.594 -23.75 3.672 1 92.88 374 VAL B CA 1
ATOM 7115 C C . VAL B 1 374 ? 27.312 -24.969 3.111 1 92.88 374 VAL B C 1
ATOM 7117 O O . VAL B 1 374 ? 28.156 -25.562 3.789 1 92.88 374 VAL B O 1
ATOM 7120 N N . VAL B 1 375 ? 27.031 -25.312 1.909 1 92.62 375 VAL B N 1
ATOM 7121 C CA . VAL B 1 375 ? 27.656 -26.453 1.257 1 92.62 375 VAL B CA 1
ATOM 7122 C C . VAL B 1 375 ? 29.156 -26.188 1.076 1 92.62 375 VAL B C 1
ATOM 7124 O O . VAL B 1 375 ? 29.984 -27.078 1.272 1 92.62 375 VAL B O 1
ATOM 7127 N N . ASP B 1 376 ? 29.469 -25 0.733 1 91.06 376 ASP B N 1
ATOM 7128 C CA . ASP B 1 376 ? 30.859 -24.609 0.553 1 91.06 376 ASP B CA 1
ATOM 7129 C C . ASP B 1 376 ? 31.625 -24.672 1.877 1 91.06 376 ASP B C 1
ATOM 7131 O O . ASP B 1 376 ? 32.781 -25.047 1.912 1 91.06 376 ASP B O 1
ATOM 7135 N N . LEU B 1 377 ? 30.984 -24.203 2.885 1 90.06 377 LEU B N 1
ATOM 7136 C CA . LEU B 1 377 ? 31.578 -24.297 4.207 1 90.06 377 LEU B CA 1
ATOM 7137 C C . LEU B 1 377 ? 31.859 -25.75 4.57 1 90.06 377 LEU B C 1
ATOM 7139 O O . LEU B 1 377 ? 32.906 -26.062 5.168 1 90.06 377 LEU B O 1
ATOM 7143 N N . GLY B 1 378 ? 30.984 -26.609 4.266 1 91.5 378 GLY B N 1
ATOM 7144 C CA . GLY B 1 378 ? 31.188 -28.031 4.484 1 91.5 378 GLY B CA 1
ATOM 7145 C C . GLY B 1 378 ? 32.344 -28.609 3.67 1 91.5 378 GLY B C 1
ATOM 7146 O O . GLY B 1 378 ? 33.125 -29.406 4.176 1 91.5 378 GLY B O 1
ATOM 7147 N N . ARG B 1 379 ? 32.469 -28.188 2.453 1 91.25 379 ARG B N 1
ATOM 7148 C CA . ARG B 1 379 ? 33.531 -28.656 1.575 1 91.25 379 ARG B CA 1
ATOM 7149 C C . ARG B 1 379 ? 34.906 -28.188 2.08 1 91.25 379 ARG B C 1
ATOM 7151 O O . ARG B 1 379 ? 35.844 -28.953 2.057 1 91.25 379 ARG B O 1
ATOM 7158 N N . ARG B 1 380 ? 34.906 -26.938 2.508 1 91.5 380 ARG B N 1
ATOM 7159 C CA . ARG B 1 380 ? 36.156 -26.406 3.051 1 91.5 380 ARG B CA 1
ATOM 7160 C C . ARG B 1 380 ? 36.531 -27.156 4.32 1 91.5 380 ARG B C 1
ATOM 7162 O O . ARG B 1 380 ? 37.719 -27.406 4.547 1 91.5 380 ARG B O 1
ATOM 7169 N N . SER B 1 381 ? 35.594 -27.438 5.016 1 92.94 381 SER B N 1
ATOM 7170 C CA . SER B 1 381 ? 35.844 -28.219 6.23 1 92.94 381 SER B CA 1
ATOM 7171 C C . SER B 1 381 ? 36.344 -29.609 5.898 1 92.94 381 SER B C 1
ATOM 7173 O O . SER B 1 381 ? 37.188 -30.156 6.605 1 92.94 381 SER B O 1
ATOM 7175 N N . LEU B 1 382 ? 35.812 -30.188 4.902 1 90.94 382 LEU B N 1
ATOM 7176 C CA . LEU B 1 382 ? 36.25 -31.516 4.465 1 90.94 382 LEU B CA 1
ATOM 7177 C C . LEU B 1 382 ? 37.688 -31.484 3.98 1 90.94 382 LEU B C 1
ATOM 7179 O O . LEU B 1 382 ? 38.469 -32.375 4.285 1 90.94 382 LEU B O 1
ATOM 7183 N N . GLU B 1 383 ? 38.062 -30.422 3.301 1 92.56 383 GLU B N 1
ATOM 7184 C CA . GLU B 1 383 ? 39.438 -30.266 2.789 1 92.56 383 GLU B CA 1
ATOM 7185 C C . GLU B 1 383 ? 40.438 -30.031 3.924 1 92.56 383 GLU B C 1
ATOM 7187 O O . GLU B 1 383 ? 41.594 -30.438 3.832 1 92.56 383 GLU B O 1
ATOM 7192 N N . SER B 1 384 ? 39.906 -29.406 4.957 1 94.06 384 SER B N 1
ATOM 7193 C CA . SER B 1 384 ? 40.781 -29.109 6.086 1 94.06 384 SER B CA 1
ATOM 7194 C C . SER B 1 384 ? 40.719 -30.203 7.145 1 94.06 384 SER B C 1
ATOM 7196 O O . SER B 1 384 ? 41.25 -30.062 8.25 1 94.06 384 SER B O 1
ATOM 7198 N N . ASP B 1 385 ? 40.031 -31.234 6.922 1 93.69 385 ASP B N 1
ATOM 7199 C CA . ASP B 1 385 ? 39.875 -32.375 7.805 1 93.69 385 ASP B CA 1
ATOM 7200 C C . ASP B 1 385 ? 39.219 -31.969 9.125 1 93.69 385 ASP B C 1
ATOM 7202 O O . ASP B 1 385 ? 39.656 -32.406 10.195 1 93.69 385 ASP B O 1
ATOM 7206 N N . ASP B 1 386 ? 38.375 -30.984 8.992 1 94.62 386 ASP B N 1
ATOM 7207 C CA . ASP B 1 386 ? 37.562 -30.547 10.117 1 94.62 386 ASP B CA 1
ATOM 7208 C C . ASP B 1 386 ? 36.219 -31.297 10.156 1 94.62 386 ASP B C 1
ATOM 7210 O O . ASP B 1 386 ? 35.219 -30.844 9.602 1 94.62 386 ASP B O 1
ATOM 7214 N N . LYS B 1 387 ? 36.125 -32.375 10.922 1 93.25 387 LYS B N 1
ATOM 7215 C CA . LYS B 1 387 ? 34.969 -33.25 10.953 1 93.25 387 LYS B CA 1
ATOM 7216 C C . LYS B 1 387 ? 33.75 -32.531 11.562 1 93.25 387 LYS B C 1
ATOM 7218 O O . LYS B 1 387 ? 32.625 -32.781 11.164 1 93.25 387 LYS B O 1
ATOM 7223 N N . ALA B 1 388 ? 34.031 -31.766 12.547 1 93.44 388 ALA B N 1
ATOM 7224 C CA . ALA B 1 388 ? 32.938 -31.031 13.195 1 93.44 388 ALA B CA 1
ATOM 7225 C C . ALA B 1 388 ? 32.281 -30.047 12.227 1 93.44 388 ALA B C 1
ATOM 7227 O O . ALA B 1 388 ? 31.078 -29.891 12.219 1 93.44 388 ALA B O 1
ATOM 7228 N N . GLY B 1 389 ? 33.094 -29.438 11.391 1 93.31 389 GLY B N 1
ATOM 7229 C CA . GLY B 1 389 ? 32.562 -28.5 10.391 1 93.31 389 GLY B CA 1
ATOM 7230 C C . GLY B 1 389 ? 31.734 -29.188 9.32 1 93.31 389 GLY B C 1
ATOM 7231 O O . GLY B 1 389 ? 30.719 -28.656 8.891 1 93.31 389 GLY B O 1
ATOM 7232 N N . VAL B 1 390 ? 32.188 -30.281 8.93 1 93.56 390 VAL B N 1
ATOM 7233 C CA . VAL B 1 390 ? 31.469 -31.047 7.93 1 93.56 390 VAL B CA 1
ATOM 7234 C C . VAL B 1 390 ? 30.125 -31.5 8.5 1 93.56 390 VAL B C 1
ATOM 7236 O O . VAL B 1 390 ? 29.094 -31.391 7.836 1 93.56 390 VAL B O 1
ATOM 7239 N N . ALA B 1 391 ? 30.141 -31.984 9.703 1 94.31 391 ALA B N 1
ATOM 7240 C CA . ALA B 1 391 ? 28.938 -32.469 10.359 1 94.31 391 ALA B CA 1
ATOM 7241 C C . ALA B 1 391 ? 27.922 -31.328 10.555 1 94.31 391 ALA B C 1
ATOM 7243 O O . ALA B 1 391 ? 26.719 -31.516 10.375 1 94.31 391 ALA B O 1
ATOM 7244 N N . LEU B 1 392 ? 28.469 -30.203 10.922 1 93.75 392 LEU B N 1
ATOM 7245 C CA . LEU B 1 392 ? 27.594 -29.062 11.148 1 93.75 392 LEU B CA 1
ATOM 7246 C C . LEU B 1 392 ? 26.938 -28.625 9.852 1 93.75 392 LEU B C 1
ATOM 7248 O O . LEU B 1 392 ? 25.734 -28.312 9.828 1 93.75 392 LEU B O 1
ATOM 7252 N N . ALA B 1 393 ? 27.656 -28.547 8.812 1 94.25 393 ALA B N 1
ATOM 7253 C CA . ALA B 1 393 ? 27.094 -28.188 7.512 1 94.25 393 ALA B CA 1
ATOM 7254 C C . ALA B 1 393 ? 26.031 -29.172 7.062 1 94.25 393 ALA B C 1
ATOM 7256 O O . ALA B 1 393 ? 24.984 -28.781 6.555 1 94.25 393 ALA B O 1
ATOM 7257 N N . ALA B 1 394 ? 26.312 -30.406 7.242 1 93.94 394 ALA B N 1
ATOM 7258 C CA . ALA B 1 394 ? 25.359 -31.453 6.875 1 93.94 394 ALA B CA 1
ATOM 7259 C C . ALA B 1 394 ? 24.094 -31.344 7.703 1 93.94 394 ALA B C 1
ATOM 7261 O O . ALA B 1 394 ? 22.984 -31.531 7.184 1 93.94 394 ALA B O 1
ATOM 7262 N N . LEU B 1 395 ? 24.234 -31.109 8.961 1 94.69 395 LEU B N 1
ATOM 7263 C CA . LEU B 1 395 ? 23.094 -30.969 9.852 1 94.69 395 LEU B CA 1
ATOM 7264 C C . LEU B 1 395 ? 22.219 -29.781 9.445 1 94.69 395 LEU B C 1
ATOM 7266 O O . LEU B 1 395 ? 21 -29.844 9.531 1 94.69 395 LEU B O 1
ATOM 7270 N N . VAL B 1 396 ? 22.859 -28.703 9.031 1 94.56 396 VAL B N 1
ATOM 7271 C CA . VAL B 1 396 ? 22.125 -27.516 8.625 1 94.56 396 VAL B CA 1
ATOM 7272 C C . VAL B 1 396 ? 21.312 -27.828 7.363 1 94.56 396 VAL B C 1
ATOM 7274 O O . VAL B 1 396 ? 20.125 -27.5 7.281 1 94.56 396 VAL B O 1
ATOM 7277 N N . VAL B 1 397 ? 21.922 -28.453 6.402 1 94.12 397 VAL B N 1
ATOM 7278 C CA . VAL B 1 397 ? 21.234 -28.766 5.152 1 94.12 397 VAL B CA 1
ATOM 7279 C C . VAL B 1 397 ? 20.094 -29.75 5.422 1 94.12 397 VAL B C 1
ATOM 7281 O O . VAL B 1 397 ? 19 -29.594 4.883 1 94.12 397 VAL B O 1
ATOM 7284 N N . LEU B 1 398 ? 20.359 -30.703 6.273 1 93.81 398 LEU B N 1
ATOM 7285 C CA . LEU B 1 398 ? 19.328 -31.672 6.621 1 93.81 398 LEU B CA 1
ATOM 7286 C C . LEU B 1 398 ? 18.172 -31 7.34 1 93.81 398 LEU B C 1
ATOM 7288 O O . LEU B 1 398 ? 17.016 -31.328 7.102 1 93.81 398 LEU B O 1
ATOM 7292 N N . ALA B 1 399 ? 18.5 -30.125 8.211 1 94.56 399 ALA B N 1
ATOM 7293 C CA . ALA B 1 399 ? 17.469 -29.391 8.945 1 94.56 399 ALA B CA 1
ATOM 7294 C C . ALA B 1 399 ? 16.625 -28.547 7.996 1 94.56 399 ALA B C 1
ATOM 7296 O O . ALA B 1 399 ? 15.406 -28.453 8.172 1 94.56 399 ALA B O 1
ATOM 7297 N N . LEU B 1 400 ? 17.234 -27.938 7.027 1 95.44 400 LEU B N 1
ATOM 7298 C CA . LEU B 1 400 ? 16.516 -27.141 6.051 1 95.44 400 LEU B CA 1
ATOM 7299 C C . LEU B 1 400 ? 15.586 -28 5.211 1 95.44 400 LEU B C 1
ATOM 7301 O O . LEU B 1 400 ? 14.422 -27.656 5.008 1 95.44 400 LEU B O 1
ATOM 7305 N N . VAL B 1 401 ? 16.047 -29.125 4.773 1 94.56 401 VAL B N 1
ATOM 7306 C CA . VAL B 1 401 ? 15.273 -30.031 3.943 1 94.56 401 VAL B CA 1
ATOM 7307 C C . VAL B 1 401 ? 14.117 -30.609 4.758 1 94.56 401 VAL B C 1
ATOM 7309 O O . VAL B 1 401 ? 12.992 -30.703 4.266 1 94.56 401 VAL B O 1
ATOM 7312 N N . ALA B 1 402 ? 14.422 -30.953 5.973 1 95.44 402 ALA B N 1
ATOM 7313 C CA . ALA B 1 402 ? 13.398 -31.516 6.848 1 95.44 402 ALA B CA 1
ATOM 7314 C C . ALA B 1 402 ? 12.305 -30.5 7.141 1 95.44 402 ALA B C 1
ATOM 7316 O O . ALA B 1 402 ? 11.117 -30.828 7.148 1 95.44 402 ALA B O 1
ATOM 7317 N N . GLN B 1 403 ? 12.742 -29.297 7.414 1 95.06 403 GLN B N 1
ATOM 7318 C CA . GLN B 1 403 ? 11.773 -28.25 7.695 1 95.06 403 GLN B CA 1
ATOM 7319 C C . GLN B 1 403 ? 10.844 -28.031 6.508 1 95.06 403 GLN B C 1
ATOM 7321 O O . GLN B 1 403 ? 9.625 -27.953 6.676 1 95.06 403 GLN B O 1
ATOM 7326 N N . VAL B 1 404 ? 11.32 -27.953 5.328 1 96.88 404 VAL B N 1
ATOM 7327 C CA . VAL B 1 404 ? 10.523 -27.75 4.125 1 96.88 404 VAL B CA 1
ATOM 7328 C C . VAL B 1 404 ? 9.633 -28.969 3.877 1 96.88 404 VAL B C 1
ATOM 7330 O O . VAL B 1 404 ? 8.445 -28.828 3.578 1 96.88 404 VAL B O 1
ATOM 7333 N N . GLY B 1 405 ? 10.188 -30.141 4.012 1 96.5 405 GLY B N 1
ATOM 7334 C CA . GLY B 1 405 ? 9.445 -31.375 3.783 1 96.5 405 GLY B CA 1
ATOM 7335 C C . GLY B 1 405 ? 8.273 -31.547 4.727 1 96.5 405 GLY B C 1
ATOM 7336 O O . GLY B 1 405 ? 7.18 -31.922 4.305 1 96.5 405 GLY B O 1
ATOM 7337 N N . VAL B 1 406 ? 8.5 -31.266 5.98 1 96.12 406 VAL B N 1
ATOM 7338 C CA . VAL B 1 406 ? 7.465 -31.438 6.992 1 96.12 406 VAL B CA 1
ATOM 7339 C C . VAL B 1 406 ? 6.324 -30.453 6.734 1 96.12 406 VAL B C 1
ATOM 7341 O O . VAL B 1 406 ? 5.148 -30.828 6.762 1 96.12 406 VAL B O 1
ATOM 7344 N N . VAL B 1 407 ? 6.629 -29.219 6.449 1 96.88 407 VAL B N 1
ATOM 7345 C CA . VAL B 1 407 ? 5.602 -28.219 6.215 1 96.88 407 VAL B CA 1
ATOM 7346 C C . VAL B 1 407 ? 4.844 -28.531 4.93 1 96.88 407 VAL B C 1
ATOM 7348 O O . VAL B 1 407 ? 3.625 -28.359 4.863 1 96.88 407 VAL B O 1
ATOM 7351 N N . THR B 1 408 ? 5.535 -29.031 3.938 1 97.38 408 THR B N 1
ATOM 7352 C CA . THR B 1 408 ? 4.898 -29.406 2.684 1 97.38 408 THR B CA 1
ATOM 7353 C C . THR B 1 408 ? 3.936 -30.578 2.904 1 97.38 408 THR B C 1
ATOM 7355 O O . THR B 1 408 ? 2.799 -30.547 2.428 1 97.38 408 THR B O 1
ATOM 7358 N N . ALA B 1 409 ? 4.395 -31.562 3.605 1 96.5 409 ALA B N 1
ATOM 7359 C CA . ALA B 1 409 ? 3.545 -32.719 3.896 1 96.5 409 ALA B CA 1
ATOM 7360 C C . ALA B 1 409 ? 2.316 -32.312 4.699 1 96.5 409 ALA B C 1
ATOM 7362 O O . ALA B 1 409 ? 1.203 -32.75 4.422 1 96.5 409 ALA B O 1
ATOM 7363 N N . GLU B 1 410 ? 2.559 -31.453 5.605 1 95.25 410 GLU B N 1
ATOM 7364 C CA . GLU B 1 410 ? 1.473 -31.016 6.469 1 95.25 410 GLU B CA 1
ATOM 7365 C C . GLU B 1 410 ? 0.444 -30.203 5.684 1 95.25 410 GLU B C 1
ATOM 7367 O O . GLU B 1 410 ? -0.758 -30.453 5.777 1 95.25 410 GLU B O 1
ATOM 7372 N N . THR B 1 411 ? 0.825 -29.25 4.91 1 94.94 411 THR B N 1
ATOM 7373 C CA . THR B 1 411 ? -0.075 -28.312 4.25 1 94.94 411 THR B CA 1
ATOM 7374 C C . THR B 1 411 ? -0.746 -28.969 3.043 1 94.94 411 THR B C 1
ATOM 7376 O O . THR B 1 411 ? -1.914 -28.688 2.758 1 94.94 411 THR B O 1
ATOM 7379 N N . SER B 1 412 ? -0.057 -29.875 2.342 1 95.5 412 SER B N 1
ATOM 7380 C CA . SER B 1 412 ? -0.577 -30.359 1.066 1 95.5 412 SER B CA 1
ATOM 7381 C C . SER B 1 412 ? -1.22 -31.734 1.215 1 95.5 412 SER B C 1
ATOM 7383 O O . SER B 1 412 ? -2.072 -32.125 0.41 1 95.5 412 SER B O 1
ATOM 7385 N N . PHE B 1 413 ? -0.875 -32.469 2.314 1 93.69 413 PHE B N 1
ATOM 7386 C CA . PHE B 1 413 ? -1.339 -33.844 2.324 1 93.69 413 PHE B CA 1
ATOM 7387 C C . PHE B 1 413 ? -2.021 -34.188 3.646 1 93.69 413 PHE B C 1
ATOM 7389 O O . PHE B 1 413 ? -3.025 -34.906 3.67 1 93.69 413 PHE B O 1
ATOM 7396 N N . VAL B 1 414 ? -1.536 -33.656 4.719 1 90.19 414 VAL B N 1
ATOM 7397 C CA . VAL B 1 414 ? -2.088 -34 6.02 1 90.19 414 VAL B CA 1
ATOM 7398 C C . VAL B 1 414 ? -3.295 -33.125 6.328 1 90.19 414 VAL B C 1
ATOM 7400 O O . VAL B 1 414 ? -4.348 -33.625 6.734 1 90.19 414 VAL B O 1
ATOM 7403 N N . MET B 1 415 ? -3.135 -31.844 6.121 1 87.38 415 MET B N 1
ATOM 7404 C CA . MET B 1 415 ? -4.207 -30.906 6.441 1 87.38 415 MET B CA 1
ATOM 7405 C C . MET B 1 415 ? -4.461 -29.953 5.27 1 87.38 415 MET B C 1
ATOM 7407 O O . MET B 1 415 ? -4.445 -28.734 5.441 1 87.38 415 MET B O 1
ATOM 7411 N N . PRO B 1 416 ? -4.781 -30.5 4.18 1 87.38 416 PRO B N 1
ATOM 7412 C CA . PRO B 1 416 ? -4.863 -29.656 2.986 1 87.38 416 PRO B CA 1
ATOM 7413 C C . PRO B 1 416 ? -6.07 -28.719 3.006 1 87.38 416 PRO B C 1
ATOM 7415 O O . PRO B 1 416 ? -6.102 -27.734 2.266 1 87.38 416 PRO B O 1
ATOM 7418 N N . GLN B 1 417 ? -7.07 -28.938 3.898 1 86.5 417 GLN B N 1
ATOM 7419 C CA . GLN B 1 417 ? -8.281 -28.125 3.855 1 86.5 417 GLN B CA 1
ATOM 7420 C C . GLN B 1 417 ? -8.656 -27.625 5.246 1 86.5 417 GLN B C 1
ATOM 7422 O O . GLN B 1 417 ? -9.75 -27.094 5.449 1 86.5 417 GLN B O 1
ATOM 7427 N N . GLU B 1 418 ? -7.766 -27.781 6.137 1 83.25 418 GLU B N 1
ATOM 7428 C CA . GLU B 1 418 ? -8.062 -27.391 7.512 1 83.25 418 GLU B CA 1
ATOM 7429 C C . GLU B 1 418 ? -7.797 -25.906 7.73 1 83.25 418 GLU B C 1
ATOM 7431 O O . GLU B 1 418 ? -6.934 -25.328 7.074 1 83.25 418 GLU B O 1
ATOM 7436 N N . GLU B 1 419 ? -8.477 -25.391 8.648 1 78.75 419 GLU B N 1
ATOM 7437 C CA . GLU B 1 419 ? -8.398 -23.969 8.961 1 78.75 419 GLU B CA 1
ATOM 7438 C C . GLU B 1 419 ? -7.02 -23.594 9.492 1 78.75 419 GLU B C 1
ATOM 7440 O O . GLU B 1 419 ? -6.574 -22.469 9.344 1 78.75 419 GLU B O 1
ATOM 7445 N N . GLU B 1 420 ? -6.375 -24.469 10.078 1 83.88 420 GLU B N 1
ATOM 7446 C CA . GLU B 1 420 ? -5.066 -24.203 10.664 1 83.88 420 GLU B CA 1
ATOM 7447 C C . GLU B 1 420 ? -3.996 -24.062 9.594 1 83.88 420 GLU B C 1
ATOM 7449 O O . GLU B 1 420 ? -2.9 -23.562 9.859 1 83.88 420 GLU B O 1
ATOM 7454 N N . ASN B 1 421 ? -4.332 -24.578 8.398 1 91.06 421 ASN B N 1
ATOM 7455 C CA . ASN B 1 421 ? -3.43 -24.438 7.258 1 91.06 421 ASN B CA 1
ATOM 7456 C C . ASN B 1 421 ? -3.469 -23.016 6.691 1 91.06 421 ASN B C 1
ATOM 7458 O O . ASN B 1 421 ? -4.461 -22.609 6.086 1 91.06 421 ASN B O 1
ATOM 7462 N N . ASP B 1 422 ? -2.408 -22.25 6.816 1 90.69 422 ASP B N 1
ATOM 7463 C CA . ASP B 1 422 ? -2.342 -20.828 6.449 1 90.69 422 ASP B CA 1
ATOM 7464 C C . ASP B 1 422 ? -2.463 -20.656 4.938 1 90.69 422 ASP B C 1
ATOM 7466 O O . ASP B 1 422 ? -2.639 -19.531 4.453 1 90.69 422 ASP B O 1
ATOM 7470 N N . LEU B 1 423 ? -2.469 -21.781 4.191 1 93.5 423 LEU B N 1
ATOM 7471 C CA . LEU B 1 423 ? -2.572 -21.688 2.738 1 93.5 423 LEU B CA 1
ATOM 7472 C C . LEU B 1 423 ? -4.02 -21.844 2.285 1 93.5 423 LEU B C 1
ATOM 7474 O O . LEU B 1 423 ? -4.336 -21.609 1.117 1 93.5 423 LEU B O 1
ATOM 7478 N N . VAL B 1 424 ? -4.871 -22.188 3.229 1 90 424 VAL B N 1
ATOM 7479 C CA . VAL B 1 424 ? -6.285 -22.375 2.912 1 90 424 VAL B CA 1
ATOM 7480 C C . VAL B 1 424 ? -6.98 -21.016 2.83 1 90 424 VAL B C 1
ATOM 7482 O O . VAL B 1 424 ? -6.727 -20.141 3.652 1 90 424 VAL B O 1
ATOM 7485 N N . GLN B 1 425 ? -7.781 -20.906 1.795 1 84.25 425 GLN B N 1
ATOM 7486 C CA . GLN B 1 425 ? -8.547 -19.672 1.587 1 84.25 425 GLN B CA 1
ATOM 7487 C C . GLN B 1 425 ? -10.047 -19.938 1.7 1 84.25 425 GLN B C 1
ATOM 7489 O O . GLN B 1 425 ? -10.492 -21.078 1.575 1 84.25 425 GLN B O 1
ATOM 7494 N N . PHE B 1 426 ? -10.789 -18.859 1.808 1 77.19 426 PHE B N 1
ATOM 7495 C CA . PHE B 1 426 ? -12.219 -18.891 2.1 1 77.19 426 PHE B CA 1
ATOM 7496 C C . PHE B 1 426 ? -12.953 -19.781 1.105 1 77.19 426 PHE B C 1
ATOM 7498 O O . PHE B 1 426 ? -13.828 -20.562 1.489 1 77.19 426 PHE B O 1
ATOM 7505 N N . GLY B 1 427 ? -12.586 -19.938 -0.027 1 83.31 427 GLY B N 1
ATOM 7506 C CA . GLY B 1 427 ? -13.312 -20.672 -1.061 1 83.31 427 GLY B CA 1
ATOM 7507 C C . GLY B 1 427 ? -12.992 -22.156 -1.078 1 83.31 427 GLY B C 1
ATOM 7508 O O . GLY B 1 427 ? -13.57 -22.906 -1.865 1 83.31 427 GLY B O 1
ATOM 7509 N N . GLN B 1 428 ? -12.195 -22.609 -0.126 1 86.31 428 GLN B N 1
ATOM 7510 C CA . GLN B 1 428 ? -11.859 -24.016 -0.014 1 86.31 428 GLN B CA 1
ATOM 7511 C C . GLN B 1 428 ? -12.859 -24.75 0.874 1 86.31 428 GLN B C 1
ATOM 7513 O O . GLN B 1 428 ? -13.141 -24.312 1.991 1 86.31 428 GLN B O 1
ATOM 7518 N N . PRO B 1 429 ? -13.453 -25.844 0.321 1 86.56 429 PRO B N 1
ATOM 7519 C CA . PRO B 1 429 ? -14.344 -26.609 1.189 1 86.56 429 PRO B CA 1
ATOM 7520 C C . PRO B 1 429 ? -13.625 -27.188 2.41 1 86.56 429 PRO B C 1
ATOM 7522 O O . PRO B 1 429 ? -12.484 -27.641 2.299 1 86.56 429 PRO B O 1
ATOM 7525 N N . GLY B 1 430 ? -14.273 -27.094 3.52 1 79.19 430 GLY B N 1
ATOM 7526 C CA . GLY B 1 430 ? -13.695 -27.578 4.758 1 79.19 430 GLY B CA 1
ATOM 7527 C C . GLY B 1 430 ? -13.938 -29.062 4.98 1 79.19 430 GLY B C 1
ATOM 7528 O O . GLY B 1 430 ? -13.32 -29.672 5.855 1 79.19 430 GLY B O 1
ATOM 7529 N N . SER B 1 431 ? -14.883 -29.594 4.141 1 75.62 431 SER B N 1
ATOM 7530 C CA . SER B 1 431 ? -15.25 -31 4.289 1 75.62 431 SER B CA 1
ATOM 7531 C C . SER B 1 431 ? -14.992 -31.781 3 1 75.62 431 SER B C 1
ATOM 7533 O O . SER B 1 431 ? -14.992 -31.203 1.911 1 75.62 431 SER B O 1
ATOM 7535 N N . ASP B 1 432 ? -14.641 -33.062 3.328 1 81.44 432 ASP B N 1
ATOM 7536 C CA . ASP B 1 432 ? -14.641 -33.969 2.188 1 81.44 432 ASP B CA 1
ATOM 7537 C C . ASP B 1 432 ? -16.047 -34.438 1.866 1 81.44 432 ASP B C 1
ATOM 7539 O O . ASP B 1 432 ? -16.703 -35.062 2.703 1 81.44 432 ASP B O 1
ATOM 7543 N N . MET B 1 433 ? -16.578 -34.031 0.751 1 87.56 433 MET B N 1
ATOM 7544 C CA . MET B 1 433 ? -17.938 -34.438 0.387 1 87.56 433 MET B CA 1
ATOM 7545 C C . MET B 1 433 ? -17.938 -35.281 -0.867 1 87.56 433 MET B C 1
ATOM 7547 O O . MET B 1 433 ? -18.922 -35.312 -1.606 1 87.56 433 MET B O 1
ATOM 7551 N N . SER B 1 434 ? -16.828 -35.969 -1.089 1 89.19 434 SER B N 1
ATOM 7552 C CA . SER B 1 434 ? -16.656 -36.719 -2.324 1 89.19 434 SER B CA 1
ATOM 7553 C C . SER B 1 434 ? -17.688 -37.844 -2.43 1 89.19 434 SER B C 1
ATOM 7555 O O . SER B 1 434 ? -18.266 -38.062 -3.498 1 89.19 434 SER B O 1
ATOM 7557 N N . ASP B 1 435 ? -17.953 -38.469 -1.331 1 88.75 435 ASP B N 1
ATOM 7558 C CA . ASP B 1 435 ? -18.906 -39.562 -1.339 1 88.75 435 ASP B CA 1
ATOM 7559 C C . ASP B 1 435 ? -20.328 -39.062 -1.614 1 88.75 435 ASP B C 1
ATOM 7561 O O . ASP B 1 435 ? -21.062 -39.688 -2.387 1 88.75 435 ASP B O 1
ATOM 7565 N N . THR B 1 436 ? -20.625 -38 -0.983 1 89.75 436 THR B N 1
ATOM 7566 C CA . THR B 1 436 ? -21.953 -37.406 -1.189 1 89.75 436 THR B CA 1
ATOM 7567 C C . THR B 1 436 ? -22.109 -36.938 -2.629 1 89.75 436 THR B C 1
ATOM 7569 O O . THR B 1 436 ? -23.172 -37.125 -3.236 1 89.75 436 THR B O 1
ATOM 7572 N N . LEU B 1 437 ? -21.125 -36.406 -3.16 1 93 437 LEU B N 1
ATOM 7573 C CA . LEU B 1 437 ? -21.172 -35.906 -4.535 1 93 437 LEU B CA 1
ATOM 7574 C C . LEU B 1 437 ? -21.328 -37.062 -5.516 1 93 437 LEU B C 1
ATOM 7576 O O . LEU B 1 437 ? -22.031 -36.938 -6.52 1 93 437 LEU B O 1
ATOM 7580 N N . ALA B 1 438 ? -20.688 -38.156 -5.195 1 91.62 438 ALA B N 1
ATOM 7581 C CA . ALA B 1 438 ? -20.828 -39.344 -6.039 1 91.62 438 ALA B CA 1
ATOM 7582 C C . ALA B 1 438 ? -22.266 -39.844 -5.996 1 91.62 438 ALA B C 1
ATOM 7584 O O . ALA B 1 438 ? -22.828 -40.25 -7.027 1 91.62 438 ALA B O 1
ATOM 7585 N N . THR B 1 439 ? -22.797 -39.812 -4.84 1 92.44 439 THR B N 1
ATOM 7586 C CA . THR B 1 439 ? -24.188 -40.219 -4.68 1 92.44 439 THR B CA 1
ATOM 7587 C C . THR B 1 439 ? -25.141 -39.281 -5.41 1 92.44 439 THR B C 1
ATOM 7589 O O . THR B 1 439 ? -26.078 -39.75 -6.074 1 92.44 439 THR B O 1
ATOM 7592 N N . VAL B 1 440 ? -24.906 -38.062 -5.246 1 93.19 440 VAL B N 1
ATOM 7593 C CA . VAL B 1 440 ? -25.75 -37.062 -5.914 1 93.19 440 VAL B CA 1
ATOM 7594 C C . VAL B 1 440 ? -25.688 -37.25 -7.426 1 93.19 440 VAL B C 1
ATOM 7596 O O . VAL B 1 440 ? -26.703 -37.219 -8.109 1 93.19 440 VAL B O 1
ATOM 7599 N N . GLU B 1 441 ? -24.516 -37.469 -7.906 1 93.06 441 GLU B N 1
ATOM 7600 C CA . GLU B 1 441 ? -24.344 -37.688 -9.344 1 93.06 441 GLU B CA 1
ATOM 7601 C C . GLU B 1 441 ? -25.109 -38.938 -9.797 1 93.06 441 GLU B C 1
ATOM 7603 O O . GLU B 1 441 ? -25.766 -38.906 -10.844 1 93.06 441 GLU B O 1
ATOM 7608 N N . SER B 1 442 ? -25.031 -39.969 -9.016 1 94.12 442 SER B N 1
ATOM 7609 C CA . SER B 1 442 ? -25.703 -41.219 -9.367 1 94.12 442 SER B CA 1
ATOM 7610 C C . SER B 1 442 ? -27.219 -41.062 -9.344 1 94.12 442 SER B C 1
ATOM 7612 O O . SER B 1 442 ? -27.906 -41.5 -10.266 1 94.12 442 SER B O 1
ATOM 7614 N N . VAL B 1 443 ? -27.688 -40.375 -8.336 1 94.56 443 VAL B N 1
ATOM 7615 C CA . VAL B 1 443 ? -29.125 -40.188 -8.141 1 94.56 443 VAL B CA 1
ATOM 7616 C C . VAL B 1 443 ? -29.672 -39.25 -9.227 1 94.56 443 VAL B C 1
ATOM 7618 O O . VAL B 1 443 ? -30.75 -39.5 -9.781 1 94.56 443 VAL B O 1
ATOM 7621 N N . THR B 1 444 ? -29 -38.281 -9.508 1 93.88 444 THR B N 1
ATOM 7622 C CA . THR B 1 444 ? -29.484 -37.312 -10.477 1 93.88 444 THR B CA 1
ATOM 7623 C C . THR B 1 444 ? -29.438 -37.875 -11.891 1 93.88 444 THR B C 1
ATOM 7625 O O . THR B 1 444 ? -30.297 -37.562 -12.719 1 93.88 444 THR B O 1
ATOM 7628 N N . ARG B 1 445 ? -28.531 -38.75 -12.227 1 92.31 445 ARG B N 1
ATOM 7629 C CA . ARG B 1 445 ? -28.453 -39.406 -13.531 1 92.31 445 ARG B CA 1
ATOM 7630 C C . ARG B 1 445 ? -29.609 -40.344 -13.742 1 92.31 445 ARG B C 1
ATOM 7632 O O . ARG B 1 445 ? -30.109 -40.5 -14.867 1 92.31 445 ARG B O 1
ATOM 7639 N N . ALA B 1 446 ? -30.031 -40.906 -12.68 1 93.56 446 ALA B N 1
ATOM 7640 C CA . ALA B 1 446 ? -31.078 -41.938 -12.758 1 93.56 446 ALA B CA 1
ATOM 7641 C C . ALA B 1 446 ? -32.469 -41.281 -12.688 1 93.56 446 ALA B C 1
ATOM 7643 O O . ALA B 1 446 ? -33.469 -41.906 -13.039 1 93.56 446 ALA B O 1
ATOM 7644 N N . HIS B 1 447 ? -32.469 -40.062 -12.312 1 92.62 447 HIS B N 1
ATOM 7645 C CA . HIS B 1 447 ? -33.75 -39.344 -12.125 1 92.62 447 HIS B CA 1
ATOM 7646 C C . HIS B 1 447 ? -34.344 -38.906 -13.461 1 92.62 447 HIS B C 1
ATOM 7648 O O . HIS B 1 447 ? -33.625 -38.312 -14.273 1 92.62 447 HIS B O 1
ATOM 7654 N N . ASP B 1 448 ? -35.625 -39.188 -13.789 1 87.62 448 ASP B N 1
ATOM 7655 C CA . ASP B 1 448 ? -36.281 -38.812 -15.039 1 87.62 448 ASP B CA 1
ATOM 7656 C C . ASP B 1 448 ? -37.062 -37.5 -14.891 1 87.62 448 ASP B C 1
ATOM 7658 O O . ASP B 1 448 ? -37.562 -36.969 -15.875 1 87.62 448 ASP B O 1
ATOM 7662 N N . GLY B 1 449 ? -36.969 -36.812 -13.867 1 86.25 449 GLY B N 1
ATOM 7663 C CA . GLY B 1 449 ? -37.719 -35.562 -13.648 1 86.25 449 GLY B CA 1
ATOM 7664 C C . GLY B 1 449 ? -36.812 -34.344 -13.648 1 86.25 449 GLY B C 1
ATOM 7665 O O . GLY B 1 449 ? -35.625 -34.438 -13.891 1 86.25 449 GLY B O 1
ATOM 7666 N N . ASP B 1 450 ? -37.531 -33.156 -13.617 1 89.94 450 ASP B N 1
ATOM 7667 C CA . ASP B 1 450 ? -36.875 -31.859 -13.492 1 89.94 450 ASP B CA 1
ATOM 7668 C C . ASP B 1 450 ? -37.562 -31 -12.43 1 89.94 450 ASP B C 1
ATOM 7670 O O . ASP B 1 450 ? -38.812 -30.922 -12.383 1 89.94 450 ASP B O 1
ATOM 7674 N N . PRO B 1 451 ? -36.656 -30.562 -11.562 1 93.81 451 PRO B N 1
ATOM 7675 C CA . PRO B 1 451 ? -35.219 -30.5 -11.453 1 93.81 451 PRO B CA 1
ATOM 7676 C C . PRO B 1 451 ? -34.625 -31.703 -10.711 1 93.81 451 PRO B C 1
ATOM 7678 O O . PRO B 1 451 ? -35.344 -32.406 -9.992 1 93.81 451 PRO B O 1
ATOM 7681 N N . ASP B 1 452 ? -33.406 -31.891 -10.922 1 95.38 452 ASP B N 1
ATOM 7682 C CA . ASP B 1 452 ? -32.656 -32.938 -10.195 1 95.38 452 ASP B CA 1
ATOM 7683 C C . ASP B 1 452 ? -32.312 -32.469 -8.789 1 95.38 452 ASP B C 1
ATOM 7685 O O . ASP B 1 452 ? -32.25 -33.25 -7.848 1 95.38 452 ASP B O 1
ATOM 7689 N N . VAL B 1 453 ? -31.922 -31.25 -8.703 1 96.19 453 VAL B N 1
ATOM 7690 C CA . VAL B 1 453 ? -31.453 -30.672 -7.441 1 96.19 453 VAL B CA 1
ATOM 7691 C C . VAL B 1 453 ? -32.188 -29.359 -7.164 1 96.19 453 VAL B C 1
ATOM 7693 O O . VAL B 1 453 ? -32.375 -28.547 -8.062 1 96.19 453 VAL B O 1
ATOM 7696 N N . VAL B 1 454 ? -32.625 -29.156 -5.973 1 95.56 454 VAL B N 1
ATOM 7697 C CA . VAL B 1 454 ? -33.281 -27.922 -5.555 1 95.56 454 VAL B CA 1
ATOM 7698 C C . VAL B 1 454 ? -32.438 -27.25 -4.461 1 95.56 454 VAL B C 1
ATOM 7700 O O . VAL B 1 454 ? -32.125 -27.875 -3.443 1 95.56 454 VAL B O 1
ATOM 7703 N N . PHE B 1 455 ? -32.062 -26.047 -4.758 1 95.81 455 PHE B N 1
ATOM 7704 C CA . PHE B 1 455 ? -31.406 -25.203 -3.762 1 95.81 455 PHE B CA 1
ATOM 7705 C C . PHE B 1 455 ? -32.438 -24.391 -2.984 1 95.81 455 PHE B C 1
ATOM 7707 O O . PHE B 1 455 ? -33.25 -23.703 -3.578 1 95.81 455 PHE B O 1
ATOM 7714 N N . PHE B 1 456 ? -32.281 -24.453 -1.677 1 94.5 456 PHE B N 1
ATOM 7715 C CA . PHE B 1 456 ? -33.281 -23.766 -0.86 1 94.5 456 PHE B CA 1
ATOM 7716 C C . PHE B 1 456 ? -32.656 -22.625 -0.086 1 94.5 456 PHE B C 1
ATOM 7718 O O . PHE B 1 456 ? -31.547 -22.734 0.413 1 94.5 456 PHE B O 1
ATOM 7725 N N . GLY B 1 457 ? -33.469 -21.516 -0.029 1 92.94 457 GLY B N 1
ATOM 7726 C CA . GLY B 1 457 ? -33.094 -20.406 0.842 1 92.94 457 GLY B CA 1
ATOM 7727 C C . GLY B 1 457 ? -32.562 -19.203 0.088 1 92.94 457 GLY B C 1
ATOM 7728 O O . GLY B 1 457 ? -32.219 -19.297 -1.091 1 92.94 457 GLY B O 1
ATOM 7729 N N . ASP B 1 458 ? -32.406 -18.109 0.728 1 90.38 458 ASP B N 1
ATOM 7730 C CA . ASP B 1 458 ? -31.984 -16.844 0.145 1 90.38 458 ASP B CA 1
ATOM 7731 C C . ASP B 1 458 ? -30.531 -16.906 -0.32 1 90.38 458 ASP B C 1
ATOM 7733 O O . ASP B 1 458 ? -30.156 -16.281 -1.311 1 90.38 458 ASP B O 1
ATOM 7737 N N . HIS B 1 459 ? -29.812 -17.688 0.361 1 90.69 459 HIS B N 1
ATOM 7738 C CA . HIS B 1 459 ? -28.375 -17.75 0.101 1 90.69 459 HIS B CA 1
ATOM 7739 C C . HIS B 1 459 ? -28.094 -18.312 -1.289 1 90.69 459 HIS B C 1
ATOM 7741 O O . HIS B 1 459 ? -27.156 -17.875 -1.963 1 90.69 459 HIS B O 1
ATOM 7747 N N . PHE B 1 460 ? -28.906 -19.234 -1.71 1 92.88 460 PHE B N 1
ATOM 7748 C CA . PHE B 1 460 ? -28.625 -19.953 -2.951 1 92.88 460 PHE B CA 1
ATOM 7749 C C . PHE B 1 460 ? -29.578 -19.5 -4.059 1 92.88 460 PHE B C 1
ATOM 7751 O O . PHE B 1 460 ? -29.406 -19.875 -5.219 1 92.88 460 PHE B O 1
ATOM 7758 N N . HIS B 1 461 ? -30.531 -18.734 -3.719 1 91.62 461 HIS B N 1
ATOM 7759 C CA . HIS B 1 461 ? -31.594 -18.438 -4.664 1 91.62 461 HIS B CA 1
ATOM 7760 C C . HIS B 1 461 ? -31.125 -17.5 -5.77 1 91.62 461 HIS B C 1
ATOM 7762 O O . HIS B 1 461 ? -30.625 -16.406 -5.492 1 91.62 461 HIS B O 1
ATOM 7768 N N . VAL B 1 462 ? -31.25 -17.938 -6.961 1 88.94 462 VAL B N 1
ATOM 7769 C CA . VAL B 1 462 ? -30.906 -17.141 -8.133 1 88.94 462 VAL B CA 1
ATOM 7770 C C . VAL B 1 462 ? -32.125 -16.391 -8.633 1 88.94 462 VAL B C 1
ATOM 7772 O O . VAL B 1 462 ? -33.094 -17.016 -9.133 1 88.94 462 VAL B O 1
ATOM 7775 N N . THR B 1 463 ? -32.094 -15.094 -8.516 1 77 463 THR B N 1
ATOM 7776 C CA . THR B 1 463 ? -33.281 -14.25 -8.602 1 77 463 THR B CA 1
ATOM 7777 C C . THR B 1 463 ? -33.625 -13.977 -10.062 1 77 463 THR B C 1
ATOM 7779 O O . THR B 1 463 ? -34.75 -13.578 -10.367 1 77 463 THR B O 1
ATOM 7782 N N . LYS B 1 464 ? -32.688 -14.031 -10.891 1 78 464 LYS B N 1
ATOM 7783 C CA . LYS B 1 464 ? -32.969 -13.711 -12.289 1 78 464 LYS B CA 1
ATOM 7784 C C . LYS B 1 464 ? -32.531 -14.836 -13.211 1 78 464 LYS B C 1
ATOM 7786 O O . LYS B 1 464 ? -31.797 -15.734 -12.805 1 78 464 LYS B O 1
ATOM 7791 N N . ASP B 1 465 ? -33.156 -14.812 -14.359 1 79.19 465 ASP B N 1
ATOM 7792 C CA . ASP B 1 465 ? -32.719 -15.758 -15.375 1 79.19 465 ASP B CA 1
ATOM 7793 C C . ASP B 1 465 ? -31.266 -15.492 -15.781 1 79.19 465 ASP B C 1
ATOM 7795 O O . ASP B 1 465 ? -30.875 -14.344 -15.977 1 79.19 465 ASP B O 1
ATOM 7799 N N . VAL B 1 466 ? -30.453 -16.547 -15.617 1 82.44 466 VAL B N 1
ATOM 7800 C CA . VAL B 1 466 ? -29.047 -16.391 -15.93 1 82.44 466 VAL B CA 1
ATOM 7801 C C . VAL B 1 466 ? -28.703 -17.234 -17.156 1 82.44 466 VAL B C 1
ATOM 7803 O O . VAL B 1 466 ? -29.25 -18.312 -17.359 1 82.44 466 VAL B O 1
ATOM 7806 N N . ASP B 1 467 ? -27.922 -16.562 -18.062 1 81.69 467 ASP B N 1
ATOM 7807 C CA . ASP B 1 467 ? -27.281 -17.312 -19.156 1 81.69 467 ASP B CA 1
ATOM 7808 C C . ASP B 1 467 ? -26.047 -18.047 -18.656 1 81.69 467 ASP B C 1
ATOM 7810 O O . ASP B 1 467 ? -25.016 -17.406 -18.375 1 81.69 467 ASP B O 1
ATOM 7814 N N . PRO B 1 468 ? -26.234 -19.359 -18.562 1 78.31 468 PRO B N 1
ATOM 7815 C CA . PRO B 1 468 ? -25.125 -20.141 -18.031 1 78.31 468 PRO B CA 1
ATOM 7816 C C . PRO B 1 468 ? -23.828 -19.969 -18.828 1 78.31 468 PRO B C 1
ATOM 7818 O O . PRO B 1 468 ? -22.734 -20.219 -18.312 1 78.31 468 PRO B O 1
ATOM 7821 N N . THR B 1 469 ? -23.922 -19.484 -20 1 79.81 469 THR B N 1
ATOM 7822 C CA . THR B 1 469 ? -22.75 -19.375 -20.859 1 79.81 469 THR B CA 1
ATOM 7823 C C . THR B 1 469 ? -22.094 -18 -20.734 1 79.81 469 THR B C 1
ATOM 7825 O O . THR B 1 469 ? -21 -17.781 -21.25 1 79.81 469 THR B O 1
ATOM 7828 N N . ASP B 1 470 ? -22.734 -17.172 -19.969 1 79.31 470 ASP B N 1
ATOM 7829 C CA . ASP B 1 470 ? -22.25 -15.805 -19.828 1 79.31 470 ASP B CA 1
ATOM 7830 C C . ASP B 1 470 ? -21.922 -15.484 -18.375 1 79.31 470 ASP B C 1
ATOM 7832 O O . ASP B 1 470 ? -22.828 -15.156 -17.594 1 79.31 470 ASP B O 1
ATOM 7836 N N . PRO B 1 471 ? -20.703 -15.391 -18.141 1 76 471 PRO B N 1
ATOM 7837 C CA . PRO B 1 471 ? -20.312 -15.062 -16.75 1 76 471 PRO B CA 1
ATOM 7838 C C . PRO B 1 471 ? -20.859 -13.711 -16.297 1 76 471 PRO B C 1
ATOM 7840 O O . PRO B 1 471 ? -21.172 -13.531 -15.117 1 76 471 PRO B O 1
ATOM 7843 N N . GLY B 1 472 ? -20.984 -12.797 -17.156 1 72.75 472 GLY B N 1
ATOM 7844 C CA . GLY B 1 472 ? -21.5 -11.484 -16.812 1 72.75 472 GLY B CA 1
ATOM 7845 C C . GLY B 1 472 ? -22.953 -11.516 -16.375 1 72.75 472 GLY B C 1
ATOM 7846 O O . GLY B 1 472 ? -23.375 -10.695 -15.555 1 72.75 472 GLY B O 1
ATOM 7847 N N . SER B 1 473 ? -23.672 -12.539 -16.844 1 77.69 473 SER B N 1
ATOM 7848 C CA . SER B 1 473 ? -25.094 -12.641 -16.516 1 77.69 473 SER B CA 1
ATOM 7849 C C . SER B 1 473 ? -25.312 -13.156 -15.094 1 77.69 473 SER B C 1
ATOM 7851 O O . SER B 1 473 ? -26.359 -12.922 -14.492 1 77.69 473 SER B O 1
ATOM 7853 N N . VAL B 1 474 ? -24.312 -13.789 -14.703 1 80.19 474 VAL B N 1
ATOM 7854 C CA . VAL B 1 474 ? -24.438 -14.422 -13.391 1 80.19 474 VAL B CA 1
ATOM 7855 C C . VAL B 1 474 ? -24.016 -13.438 -12.297 1 80.19 474 VAL B C 1
ATOM 7857 O O . VAL B 1 474 ? -24.406 -13.602 -11.141 1 80.19 474 VAL B O 1
ATOM 7860 N N . ALA B 1 475 ? -23.359 -12.344 -12.758 1 73.38 475 ALA B N 1
ATOM 7861 C CA . ALA B 1 475 ? -22.875 -11.359 -11.797 1 73.38 475 ALA B CA 1
ATOM 7862 C C . ALA B 1 475 ? -24.031 -10.711 -11.039 1 73.38 475 ALA B C 1
ATOM 7864 O O . ALA B 1 475 ? -25.062 -10.375 -11.633 1 73.38 475 ALA B O 1
ATOM 7865 N N . GLY B 1 476 ? -23.906 -10.578 -9.742 1 72.12 476 GLY B N 1
ATOM 7866 C CA . GLY B 1 476 ? -24.922 -9.93 -8.914 1 72.12 476 GLY B CA 1
ATOM 7867 C C . GLY B 1 476 ? -26 -10.883 -8.445 1 72.12 476 GLY B C 1
ATOM 7868 O O . GLY B 1 476 ? -26.922 -10.477 -7.742 1 72.12 476 GLY B O 1
ATOM 7869 N N . THR B 1 477 ? -25.797 -12.172 -8.906 1 81.5 477 THR B N 1
ATOM 7870 C CA . THR B 1 477 ? -26.75 -13.164 -8.438 1 81.5 477 THR B CA 1
ATOM 7871 C C . THR B 1 477 ? -26.109 -14.086 -7.402 1 81.5 477 THR B C 1
ATOM 7873 O O . THR B 1 477 ? -24.906 -14.023 -7.176 1 81.5 477 THR B O 1
ATOM 7876 N N . ASN B 1 478 ? -27 -14.891 -6.816 1 88.25 478 ASN B N 1
ATOM 7877 C CA . ASN B 1 478 ? -26.5 -15.805 -5.797 1 88.25 478 ASN B CA 1
ATOM 7878 C C . ASN B 1 478 ? -26.016 -17.125 -6.406 1 88.25 478 ASN B C 1
ATOM 7880 O O . ASN B 1 478 ? -25.859 -18.109 -5.703 1 88.25 478 ASN B O 1
ATOM 7884 N N . TRP B 1 479 ? -25.797 -17.016 -7.766 1 89.88 479 TRP B N 1
ATOM 7885 C CA . TRP B 1 479 ? -25.281 -18.188 -8.469 1 89.88 479 TRP B CA 1
ATOM 7886 C C . TRP B 1 479 ? -23.922 -18.609 -7.93 1 89.88 479 TRP B C 1
ATOM 7888 O O . TRP B 1 479 ? -23.641 -19.812 -7.801 1 89.88 479 TRP B O 1
ATOM 7898 N N . PHE B 1 480 ? -23.109 -17.688 -7.527 1 88.19 480 PHE B N 1
ATOM 7899 C CA . PHE B 1 480 ? -21.766 -17.953 -7.066 1 88.19 480 PHE B CA 1
ATOM 7900 C C . PHE B 1 480 ? -21.781 -18.641 -5.707 1 88.19 480 PHE B C 1
ATOM 7902 O O . PHE B 1 480 ? -20.844 -19.375 -5.367 1 88.19 480 PHE B O 1
ATOM 7909 N N . ASN B 1 481 ? -22.891 -18.469 -5.012 1 89.94 481 ASN B N 1
ATOM 7910 C CA . ASN B 1 481 ? -22.984 -19.062 -3.68 1 89.94 481 ASN B CA 1
ATOM 7911 C C . ASN B 1 481 ? -23.156 -20.578 -3.744 1 89.94 481 ASN B C 1
ATOM 7913 O O . ASN B 1 481 ? -22.984 -21.266 -2.736 1 89.94 481 ASN B O 1
ATOM 7917 N N . ARG B 1 482 ? -23.391 -21.078 -4.969 1 92.12 482 ARG B N 1
ATOM 7918 C CA . ARG B 1 482 ? -23.594 -22.516 -5.164 1 92.12 482 ARG B CA 1
ATOM 7919 C C . ARG B 1 482 ? -22.266 -23.234 -5.414 1 92.12 482 ARG B C 1
ATOM 7921 O O . ARG B 1 482 ? -22.203 -24.469 -5.379 1 92.12 482 ARG B O 1
ATOM 7928 N N . LEU B 1 483 ? -21.297 -22.469 -5.59 1 91.31 483 LEU B N 1
ATOM 7929 C CA . LEU B 1 483 ? -20 -23.078 -5.879 1 91.31 483 LEU B CA 1
ATOM 7930 C C . LEU B 1 483 ? -19.406 -23.734 -4.633 1 91.31 483 LEU B C 1
ATOM 7932 O O . LEU B 1 483 ? -19.625 -23.25 -3.516 1 91.31 483 LEU B O 1
ATOM 7936 N N . PRO B 1 484 ? -18.781 -24.875 -4.84 1 93.06 484 PRO B N 1
ATOM 7937 C CA . PRO B 1 484 ? -18.297 -25.484 -6.086 1 93.06 484 PRO B CA 1
ATOM 7938 C C . PRO B 1 484 ? -19.281 -26.484 -6.684 1 93.06 484 PRO B C 1
ATOM 7940 O O . PRO B 1 484 ? -18.984 -27.141 -7.672 1 93.06 484 PRO B O 1
ATOM 7943 N N . LEU B 1 485 ? -20.469 -26.594 -6.203 1 94.25 485 LEU B N 1
ATOM 7944 C CA . LEU B 1 485 ? -21.422 -27.641 -6.574 1 94.25 485 LEU B CA 1
ATOM 7945 C C . LEU B 1 485 ? -21.797 -27.531 -8.047 1 94.25 485 LEU B C 1
ATOM 7947 O O . LEU B 1 485 ? -22.062 -28.547 -8.695 1 94.25 485 LEU B O 1
ATOM 7951 N N . ASN B 1 486 ? -21.797 -26.375 -8.609 1 93.75 486 ASN B N 1
ATOM 7952 C CA . ASN B 1 486 ? -22.188 -26.156 -9.992 1 93.75 486 ASN B CA 1
ATOM 7953 C C . ASN B 1 486 ? -21.281 -26.938 -10.953 1 93.75 486 ASN B C 1
ATOM 7955 O O . ASN B 1 486 ? -21.734 -27.391 -12.008 1 93.75 486 ASN B O 1
ATOM 7959 N N . TRP B 1 487 ? -20.016 -27.094 -10.617 1 95.12 487 TRP B N 1
ATOM 7960 C CA . TRP B 1 487 ? -19.094 -27.875 -11.414 1 95.12 487 TRP B CA 1
ATOM 7961 C C . TRP B 1 487 ? -19.5 -29.344 -11.445 1 95.12 487 TRP B C 1
ATOM 7963 O O . TRP B 1 487 ? -19.562 -29.953 -12.508 1 95.12 487 TRP B O 1
ATOM 7973 N N . TYR B 1 488 ? -19.891 -29.859 -10.375 1 94.94 488 TYR B N 1
ATOM 7974 C CA . TYR B 1 488 ? -20.234 -31.266 -10.258 1 94.94 488 TYR B CA 1
ATOM 7975 C C . TYR B 1 488 ? -21.594 -31.547 -10.875 1 94.94 488 TYR B C 1
ATOM 7977 O O . TYR B 1 488 ? -21.797 -32.594 -11.516 1 94.94 488 TYR B O 1
ATOM 7985 N N . LEU B 1 489 ? -22.484 -30.609 -10.656 1 95.25 489 LEU B N 1
ATOM 7986 C CA . LEU B 1 489 ? -23.812 -30.781 -11.234 1 95.25 489 LEU B CA 1
ATOM 7987 C C . LEU B 1 489 ? -23.766 -30.719 -12.75 1 95.25 489 LEU B C 1
ATOM 7989 O O . LEU B 1 489 ? -24.422 -31.5 -13.438 1 95.25 489 LEU B O 1
ATOM 7993 N N . GLU B 1 490 ? -22.984 -29.797 -13.227 1 93.88 490 GLU B N 1
ATOM 7994 C CA . GLU B 1 490 ? -22.844 -29.672 -14.672 1 93.88 490 GLU B CA 1
ATOM 7995 C C . GLU B 1 490 ? -22.188 -30.891 -15.281 1 93.88 490 GLU B C 1
ATOM 7997 O O . GLU B 1 490 ? -22.594 -31.375 -16.344 1 93.88 490 GLU B O 1
ATOM 8002 N N . ARG B 1 491 ? -21.188 -31.375 -14.664 1 92.56 491 ARG B N 1
ATOM 8003 C CA . ARG B 1 491 ? -20.484 -32.562 -15.125 1 92.56 491 ARG B CA 1
ATOM 8004 C C . ARG B 1 491 ? -21.422 -33.75 -15.195 1 92.56 491 ARG B C 1
ATOM 8006 O O . ARG B 1 491 ? -21.281 -34.625 -16.062 1 92.56 491 ARG B O 1
ATOM 8013 N N . GLY B 1 492 ? -22.359 -33.781 -14.297 1 91.5 492 GLY B N 1
ATOM 8014 C CA . GLY B 1 492 ? -23.312 -34.875 -14.234 1 91.5 492 GLY B CA 1
ATOM 8015 C C . GLY B 1 492 ? -24.562 -34.594 -15.055 1 91.5 492 GLY B C 1
ATOM 8016 O O . GLY B 1 492 ? -25.5 -35.406 -15.055 1 91.5 492 GLY B O 1
ATOM 8017 N N . ASN B 1 493 ? -24.625 -33.5 -15.711 1 92.5 493 ASN B N 1
ATOM 8018 C CA . ASN B 1 493 ? -25.781 -33.094 -16.5 1 92.5 493 ASN B CA 1
ATOM 8019 C C . ASN B 1 493 ? -27.047 -33 -15.641 1 92.5 493 ASN B C 1
ATOM 8021 O O . ASN B 1 493 ? -28.125 -33.406 -16.062 1 92.5 493 ASN B O 1
ATOM 8025 N N . ALA B 1 494 ? -26.859 -32.531 -14.438 1 94.62 494 ALA B N 1
ATOM 8026 C CA . ALA B 1 494 ? -27.984 -32.375 -13.516 1 94.62 494 ALA B CA 1
ATOM 8027 C C . ALA B 1 494 ? -28.609 -30.984 -13.664 1 94.62 494 ALA B C 1
ATOM 8029 O O . ALA B 1 494 ? -27.906 -30 -13.836 1 94.62 494 ALA B O 1
ATOM 8030 N N . THR B 1 495 ? -29.922 -30.938 -13.617 1 93 495 THR B N 1
ATOM 8031 C CA . THR B 1 495 ? -30.641 -29.672 -13.625 1 93 495 THR B CA 1
ATOM 8032 C C . THR B 1 495 ? -30.891 -29.188 -12.203 1 93 495 THR B C 1
ATOM 8034 O O . THR B 1 495 ? -31.188 -29.969 -11.312 1 93 495 THR B O 1
ATOM 8037 N N . ALA B 1 496 ? -30.641 -27.875 -12.039 1 92.88 496 ALA B N 1
ATOM 8038 C CA . ALA B 1 496 ? -30.781 -27.312 -10.695 1 92.88 496 ALA B CA 1
ATOM 8039 C C . ALA B 1 496 ? -31.734 -26.109 -10.703 1 92.88 496 ALA B C 1
ATOM 8041 O O . ALA B 1 496 ? -31.719 -25.312 -11.641 1 92.88 496 ALA B O 1
ATOM 8042 N N . GLU B 1 497 ? -32.531 -26 -9.711 1 91.5 497 GLU B N 1
ATOM 8043 C CA . GLU B 1 497 ? -33.406 -24.859 -9.461 1 91.5 497 GLU B CA 1
ATOM 8044 C C . GLU B 1 497 ? -33.312 -24.375 -8.023 1 91.5 497 GLU B C 1
ATOM 8046 O O . GLU B 1 497 ? -32.656 -25.016 -7.199 1 91.5 497 GLU B O 1
ATOM 8051 N N . SER B 1 498 ? -33.812 -23.141 -7.797 1 92.25 498 SER B N 1
ATOM 8052 C CA . SER B 1 498 ? -33.75 -22.609 -6.438 1 92.25 498 SER B CA 1
ATOM 8053 C C . SER B 1 498 ? -35.094 -22.016 -6.039 1 92.25 498 SER B C 1
ATOM 8055 O O . SER B 1 498 ? -35.875 -21.562 -6.898 1 92.25 498 SER B O 1
ATOM 8057 N N . THR B 1 499 ? -35.375 -22.125 -4.746 1 91.12 499 THR B N 1
ATOM 8058 C CA . THR B 1 499 ? -36.625 -21.547 -4.223 1 91.12 499 THR B CA 1
ATOM 8059 C C . THR B 1 499 ? -36.406 -21.016 -2.807 1 91.12 499 THR B C 1
ATOM 8061 O O . THR B 1 499 ? -35.5 -21.484 -2.094 1 91.12 499 THR B O 1
ATOM 8064 N N . ARG B 1 500 ? -37.219 -20.016 -2.398 1 91.31 500 ARG B N 1
ATOM 8065 C CA . ARG B 1 500 ? -37.219 -19.469 -1.044 1 91.31 500 ARG B CA 1
ATOM 8066 C C . ARG B 1 500 ? -38.438 -19.938 -0.269 1 91.31 500 ARG B C 1
ATOM 8068 O O . ARG B 1 500 ? -38.562 -19.656 0.926 1 91.31 500 ARG B O 1
ATOM 8075 N N . VAL B 1 501 ? -39.25 -20.625 -1.091 1 89.5 501 VAL B N 1
ATOM 8076 C CA . VAL B 1 501 ? -40.531 -21.016 -0.519 1 89.5 501 VAL B CA 1
ATOM 8077 C C . VAL B 1 501 ? -40.438 -22.422 0.076 1 89.5 501 VAL B C 1
ATOM 8079 O O . VAL B 1 501 ? -40.375 -23.406 -0.658 1 89.5 501 VAL B O 1
ATOM 8082 N N . ARG B 1 502 ? -40.594 -22.531 1.316 1 90.62 502 ARG B N 1
ATOM 8083 C CA . ARG B 1 502 ? -40.438 -23.781 2.053 1 90.62 502 ARG B CA 1
ATOM 8084 C C . ARG B 1 502 ? -41.5 -24.781 1.647 1 90.62 502 ARG B C 1
ATOM 8086 O O . ARG B 1 502 ? -41.219 -25.969 1.485 1 90.62 502 ARG B O 1
ATOM 8093 N N . SER B 1 503 ? -42.688 -24.375 1.449 1 88.88 503 SER B N 1
ATOM 8094 C CA . SER B 1 503 ? -43.812 -25.25 1.185 1 88.88 503 SER B CA 1
ATOM 8095 C C . SER B 1 503 ? -43.688 -25.938 -0.171 1 88.88 503 SER B C 1
ATOM 8097 O O . SER B 1 503 ? -44.25 -27.016 -0.394 1 88.88 503 SER B O 1
ATOM 8099 N N . ALA B 1 504 ? -42.906 -25.359 -0.958 1 88.88 504 ALA B N 1
ATOM 8100 C CA . ALA B 1 504 ? -42.688 -25.969 -2.27 1 88.88 504 ALA B CA 1
ATOM 8101 C C . ALA B 1 504 ? -41.875 -27.266 -2.15 1 88.88 504 ALA B C 1
ATOM 8103 O O . ALA B 1 504 ? -42 -28.156 -2.994 1 88.88 504 ALA B O 1
ATOM 8104 N N . ILE B 1 505 ? -41.156 -27.359 -1.086 1 90.44 505 ILE B N 1
ATOM 8105 C CA . ILE B 1 505 ? -40.312 -28.531 -0.873 1 90.44 505 ILE B CA 1
ATOM 8106 C C . ILE B 1 505 ? -40.969 -29.484 0.116 1 90.44 505 ILE B C 1
ATOM 8108 O O . ILE B 1 505 ? -40.906 -30.703 -0.047 1 90.44 505 ILE B O 1
ATOM 8112 N N . THR B 1 506 ? -41.75 -28.875 1.066 1 89 506 THR B N 1
ATOM 8113 C CA . THR B 1 506 ? -42.219 -29.688 2.188 1 89 506 THR B CA 1
ATOM 8114 C C . THR B 1 506 ? -43.656 -30.141 1.97 1 89 506 THR B C 1
ATOM 8116 O O . THR B 1 506 ? -44.062 -31.219 2.439 1 89 506 THR B O 1
ATOM 8119 N N . GLU B 1 507 ? -44.438 -29.359 1.282 1 85.19 507 GLU B N 1
ATOM 8120 C CA . GLU B 1 507 ? -45.875 -29.656 1.193 1 85.19 507 GLU B CA 1
ATOM 8121 C C . GLU B 1 507 ? -46.25 -30.125 -0.207 1 85.19 507 GLU B C 1
ATOM 8123 O O . GLU B 1 507 ? -47.312 -30.719 -0.404 1 85.19 507 GLU B O 1
ATOM 8128 N N . CYS B 1 508 ? -45.5 -30.016 -1.156 1 81.94 508 CYS B N 1
ATOM 8129 C CA . CYS B 1 508 ? -45.688 -30.453 -2.529 1 81.94 508 CYS B CA 1
ATOM 8130 C C . CYS B 1 508 ? -47 -29.922 -3.084 1 81.94 508 CYS B C 1
ATOM 8132 O O . CYS B 1 508 ? -47.875 -30.703 -3.494 1 81.94 508 CYS B O 1
ATOM 8134 N N . PRO B 1 509 ? -47.094 -28.641 -3.041 1 72.81 509 PRO B N 1
ATOM 8135 C CA . PRO B 1 509 ? -48.375 -28.094 -3.506 1 72.81 509 PRO B CA 1
ATOM 8136 C C . PRO B 1 509 ? -48.656 -28.406 -4.973 1 72.81 509 PRO B C 1
ATOM 8138 O O . PRO B 1 509 ? -47.719 -28.641 -5.746 1 72.81 509 PRO B O 1
ATOM 8141 N N . THR B 1 510 ? -49.875 -28.578 -5.445 1 69.69 510 THR B N 1
ATOM 8142 C CA . THR B 1 510 ? -50.281 -28.859 -6.82 1 69.69 510 THR B CA 1
ATOM 8143 C C . THR B 1 510 ? -50.312 -27.578 -7.656 1 69.69 510 THR B C 1
ATOM 8145 O O . THR B 1 510 ? -50.281 -27.641 -8.891 1 69.69 510 THR B O 1
ATOM 8148 N N . SER B 1 511 ? -50.25 -26.453 -7.055 1 62.59 511 SER B N 1
ATOM 8149 C CA . SER B 1 511 ? -50.375 -25.219 -7.824 1 62.59 511 SER B CA 1
ATOM 8150 C C . SER B 1 511 ? -49 -24.734 -8.281 1 62.59 511 SER B C 1
ATOM 8152 O O . SER B 1 511 ? -48 -24.875 -7.559 1 62.59 511 SER B O 1
ATOM 8154 N N . ALA B 1 512 ? -48.938 -24.219 -9.547 1 55.69 512 ALA B N 1
ATOM 8155 C CA . ALA B 1 512 ? -47.75 -23.703 -10.219 1 55.69 512 ALA B CA 1
ATOM 8156 C C . ALA B 1 512 ? -47.156 -22.516 -9.461 1 55.69 512 ALA B C 1
ATOM 8158 O O . ALA B 1 512 ? -45.938 -22.297 -9.477 1 55.69 512 ALA B O 1
ATOM 8159 N N . THR B 1 513 ? -48 -21.672 -8.914 1 52.22 513 THR B N 1
ATOM 8160 C CA . THR B 1 513 ? -47.594 -20.406 -8.312 1 52.22 513 THR B CA 1
ATOM 8161 C C . THR B 1 513 ? -46.625 -20.625 -7.145 1 52.22 513 THR B C 1
ATOM 8163 O O . THR B 1 513 ? -45.844 -19.75 -6.797 1 52.22 513 THR B O 1
ATOM 8166 N N . SER B 1 514 ? -46.75 -21.719 -6.598 1 52.72 514 SER B N 1
ATOM 8167 C CA . SER B 1 514 ? -45.906 -21.984 -5.434 1 52.72 514 SER B CA 1
ATOM 8168 C C . SER B 1 514 ? -44.719 -22.844 -5.809 1 52.72 514 SER B C 1
ATOM 8170 O O . SER B 1 514 ? -44.031 -23.391 -4.938 1 52.72 514 SER B O 1
ATOM 8172 N N . GLY B 1 515 ? -44.344 -22.906 -7.008 1 58.66 515 GLY B N 1
ATOM 8173 C CA . GLY B 1 515 ? -43.156 -23.594 -7.5 1 58.66 515 GLY B CA 1
ATOM 8174 C C . GLY B 1 515 ? -43.469 -24.922 -8.172 1 58.66 515 GLY B C 1
ATOM 8175 O O . GLY B 1 515 ? -42.625 -25.516 -8.828 1 58.66 515 GLY B O 1
ATOM 8176 N N . GLY B 1 516 ? -44.844 -25.328 -8.148 1 59.97 516 GLY B N 1
ATOM 8177 C CA . GLY B 1 516 ? -45.344 -26.516 -8.797 1 59.97 516 GLY B CA 1
ATOM 8178 C C . GLY B 1 516 ? -44.812 -27.797 -8.195 1 59.97 516 GLY B C 1
ATOM 8179 O O . GLY B 1 516 ? -43.969 -27.766 -7.301 1 59.97 516 GLY B O 1
ATOM 8180 N N . PRO B 1 517 ? -45.344 -28.906 -8.57 1 65.5 517 PRO B N 1
ATOM 8181 C CA . PRO B 1 517 ? -45 -30.219 -8.008 1 65.5 517 PRO B CA 1
ATOM 8182 C C . PRO B 1 517 ? -43.562 -30.656 -8.352 1 65.5 517 PRO B C 1
ATOM 8184 O O . PRO B 1 517 ? -43 -31.516 -7.672 1 65.5 517 PRO B O 1
ATOM 8187 N N . ALA B 1 518 ? -43 -30 -9.133 1 78.81 518 ALA B N 1
ATOM 8188 C CA . ALA B 1 518 ? -41.719 -30.469 -9.648 1 78.81 518 ALA B CA 1
ATOM 8189 C C . ALA B 1 518 ? -40.594 -30.281 -8.617 1 78.81 518 ALA B C 1
ATOM 8191 O O . ALA B 1 518 ? -39.719 -31.141 -8.453 1 78.81 518 ALA B O 1
ATOM 8192 N N . LEU B 1 519 ? -40.719 -29.328 -7.801 1 88 519 LEU B N 1
ATOM 8193 C CA . LEU B 1 519 ? -39.656 -29.047 -6.824 1 88 519 LEU B CA 1
ATOM 8194 C C . LEU B 1 519 ? -39.719 -30.062 -5.68 1 88 519 LEU B C 1
ATOM 8196 O O . LEU B 1 519 ? -38.656 -30.422 -5.141 1 88 519 LEU B O 1
ATOM 8200 N N . CYS B 1 520 ? -40.906 -30.469 -5.477 1 86.5 520 CYS B N 1
ATOM 8201 C CA . CYS B 1 520 ? -41.094 -31.391 -4.363 1 86.5 520 CYS B CA 1
ATOM 8202 C C . CYS B 1 520 ? -40.531 -32.781 -4.695 1 86.5 520 CYS B C 1
ATOM 8204 O O . CYS B 1 520 ? -40.125 -33.5 -3.801 1 86.5 520 CYS B O 1
ATOM 8206 N N . ASP B 1 521 ? -40.469 -33.125 -5.957 1 87.56 521 ASP B N 1
ATOM 8207 C CA . ASP B 1 521 ? -40.094 -34.469 -6.375 1 87.56 521 ASP B CA 1
ATOM 8208 C C . ASP B 1 521 ? -38.594 -34.562 -6.637 1 87.56 521 ASP B C 1
ATOM 8210 O O . ASP B 1 521 ? -38.062 -35.625 -6.984 1 87.56 521 ASP B O 1
ATOM 8214 N N . ALA B 1 522 ? -37.906 -33.469 -6.414 1 93.94 522 ALA B N 1
ATOM 8215 C CA . ALA B 1 522 ? -36.438 -33.5 -6.652 1 93.94 522 ALA B CA 1
ATOM 8216 C C . ALA B 1 522 ? -35.75 -34.469 -5.684 1 93.94 522 ALA B C 1
ATOM 8218 O O . ALA B 1 522 ? -36 -34.406 -4.477 1 93.94 522 ALA B O 1
ATOM 8219 N N . PRO B 1 523 ? -34.906 -35.25 -6.125 1 95.5 523 PRO B N 1
ATOM 8220 C CA . PRO B 1 523 ? -34.25 -36.25 -5.262 1 95.5 523 PRO B CA 1
ATOM 8221 C C . PRO B 1 523 ? -33.188 -35.625 -4.367 1 95.5 523 PRO B C 1
ATOM 8223 O O . PRO B 1 523 ? -32.75 -36.281 -3.41 1 95.5 523 PRO B O 1
ATOM 8226 N N . VAL B 1 524 ? -32.688 -34.5 -4.738 1 96.44 524 VAL B N 1
ATOM 8227 C CA . VAL B 1 524 ? -31.625 -33.844 -3.949 1 96.44 524 VAL B CA 1
ATOM 8228 C C . VAL B 1 524 ? -32.062 -32.438 -3.574 1 96.44 524 VAL B C 1
ATOM 8230 O O . VAL B 1 524 ? -32.531 -31.672 -4.43 1 96.44 524 VAL B O 1
ATOM 8233 N N . VAL B 1 525 ? -31.969 -32.094 -2.346 1 96.19 525 VAL B N 1
ATOM 8234 C CA . VAL B 1 525 ? -32.25 -30.766 -1.834 1 96.19 525 VAL B CA 1
ATOM 8235 C C . VAL B 1 525 ? -31.031 -30.25 -1.062 1 96.19 525 VAL B C 1
ATOM 8237 O O . VAL B 1 525 ? -30.5 -30.953 -0.195 1 96.19 525 VAL B O 1
ATOM 8240 N N . VAL B 1 526 ? -30.516 -29.109 -1.437 1 96.25 526 VAL B N 1
ATOM 8241 C CA . VAL B 1 526 ? -29.359 -28.5 -0.778 1 96.25 526 VAL B CA 1
ATOM 8242 C C . VAL B 1 526 ? -29.781 -27.188 -0.117 1 96.25 526 VAL B C 1
ATOM 8244 O O . VAL B 1 526 ? -30.469 -26.375 -0.729 1 96.25 526 VAL B O 1
ATOM 8247 N N . SER B 1 527 ? -29.422 -26.938 1.102 1 95 527 SER B N 1
ATOM 8248 C CA . SER B 1 527 ? -29.703 -25.703 1.832 1 95 527 SER B CA 1
ATOM 8249 C C . SER B 1 527 ? -28.609 -25.391 2.842 1 95 527 SER B C 1
ATOM 8251 O O . SER B 1 527 ? -27.766 -26.25 3.141 1 95 527 SER B O 1
ATOM 8253 N N . LYS B 1 528 ? -28.641 -24.141 3.311 1 93.5 528 LYS B N 1
ATOM 8254 C CA . LYS B 1 528 ? -27.828 -23.859 4.492 1 93.5 528 LYS B CA 1
ATOM 8255 C C . LYS B 1 528 ? -28.312 -24.672 5.691 1 93.5 528 LYS B C 1
ATOM 8257 O O . LYS B 1 528 ? -29.5 -24.984 5.805 1 93.5 528 LYS B O 1
ATOM 8262 N N . ALA B 1 529 ? -27.391 -24.938 6.535 1 88.06 529 ALA B N 1
ATOM 8263 C CA . ALA B 1 529 ? -27.688 -25.766 7.699 1 88.06 529 ALA B CA 1
ATOM 8264 C C . ALA B 1 529 ? -28.688 -25.062 8.625 1 88.06 529 ALA B C 1
ATOM 8266 O O . ALA B 1 529 ? -29.406 -25.719 9.383 1 88.06 529 ALA B O 1
ATOM 8267 N N . ASP B 1 530 ? -28.781 -23.797 8.539 1 86.44 530 ASP B N 1
ATOM 8268 C CA . ASP B 1 530 ? -29.703 -23.031 9.383 1 86.44 530 ASP B CA 1
ATOM 8269 C C . ASP B 1 530 ? -31.156 -23.391 9.07 1 86.44 530 ASP B C 1
ATOM 8271 O O . ASP B 1 530 ? -32.031 -23.156 9.898 1 86.44 530 ASP B O 1
ATOM 8275 N N . HIS B 1 531 ? -31.406 -24.016 7.906 1 90.44 531 HIS B N 1
ATOM 8276 C CA . HIS B 1 531 ? -32.781 -24.375 7.508 1 90.44 531 HIS B CA 1
ATOM 8277 C C . HIS B 1 531 ? -33.062 -25.844 7.773 1 90.44 531 HIS B C 1
ATOM 8279 O O . HIS B 1 531 ? -34.062 -26.375 7.32 1 90.44 531 HIS B O 1
ATOM 8285 N N . TYR B 1 532 ? -32.156 -26.5 8.422 1 87.19 532 TYR B N 1
ATOM 8286 C CA . TYR B 1 532 ? -32.281 -27.938 8.641 1 87.19 532 TYR B CA 1
ATOM 8287 C C . TYR B 1 532 ? -33.594 -28.25 9.367 1 87.19 532 TYR B C 1
ATOM 8289 O O . TYR B 1 532 ? -34.344 -29.141 8.945 1 87.19 532 TYR B O 1
ATOM 8297 N N . ALA B 1 533 ? -33.875 -27.484 10.375 1 87.19 533 ALA B N 1
ATOM 8298 C CA . ALA B 1 533 ? -35.031 -27.75 11.219 1 87.19 533 ALA B CA 1
ATOM 8299 C C . ALA B 1 533 ? -36.312 -27.531 10.453 1 87.19 533 ALA B C 1
ATOM 8301 O O . ALA B 1 533 ? -37.344 -28.188 10.719 1 87.19 533 ALA B O 1
ATOM 8302 N N . ASP B 1 534 ? -36.25 -26.719 9.492 1 90.75 534 ASP B N 1
ATOM 8303 C CA . ASP B 1 534 ? -37.438 -26.375 8.711 1 90.75 534 ASP B CA 1
ATOM 8304 C C . ASP B 1 534 ? -37.719 -27.453 7.664 1 90.75 534 ASP B C 1
ATOM 8306 O O . ASP B 1 534 ? -38.875 -27.641 7.266 1 90.75 534 ASP B O 1
ATOM 8310 N N . LEU B 1 535 ? -36.688 -28.125 7.219 1 92.75 535 LEU B N 1
ATOM 8311 C CA . LEU B 1 535 ? -36.844 -29.016 6.07 1 92.75 535 LEU B CA 1
ATOM 8312 C C . LEU B 1 535 ? -36.812 -30.469 6.504 1 92.75 535 LEU B C 1
ATOM 8314 O O . LEU B 1 535 ? -37.5 -31.312 5.934 1 92.75 535 LEU B O 1
ATOM 8318 N N . ALA B 1 536 ? -36.094 -30.781 7.512 1 90.62 536 ALA B N 1
ATOM 8319 C CA . ALA B 1 536 ? -35.719 -32.156 7.859 1 90.62 536 ALA B CA 1
ATOM 8320 C C . ALA B 1 536 ? -36.938 -33 8.219 1 90.62 536 ALA B C 1
ATOM 8322 O O . ALA B 1 536 ? -37.062 -34.156 7.809 1 90.62 536 ALA B O 1
ATOM 8323 N N . PRO B 1 537 ? -37.906 -32.438 8.977 1 91 537 PRO B N 1
ATOM 8324 C CA . PRO B 1 537 ? -39.031 -33.281 9.375 1 91 537 PRO B CA 1
ATOM 8325 C C . PRO B 1 537 ? -39.812 -33.812 8.18 1 91 537 PRO B C 1
ATOM 8327 O O . PRO B 1 537 ? -40.094 -35.031 8.109 1 91 537 PRO B O 1
ATOM 8330 N N . SER B 1 538 ? -40.062 -33 7.234 1 92.25 538 SER B N 1
ATOM 8331 C CA . SER B 1 538 ? -40.844 -33.406 6.062 1 92.25 538 SER B CA 1
ATOM 8332 C C . SER B 1 538 ? -40.031 -34.281 5.137 1 92.25 538 SER B C 1
ATOM 8334 O O . SER B 1 538 ? -40.5 -35.312 4.652 1 92.25 538 SER B O 1
ATOM 8336 N N . LEU B 1 539 ? -38.812 -33.969 4.949 1 93.62 539 LEU B N 1
ATOM 8337 C CA . LEU B 1 539 ? -37.969 -34.688 4.016 1 93.62 539 LEU B CA 1
ATOM 8338 C C . LEU B 1 539 ? -37.594 -36.062 4.574 1 93.62 539 LEU B C 1
ATOM 8340 O O . LEU B 1 539 ? -37.562 -37.062 3.838 1 93.62 539 LEU B O 1
ATOM 8344 N N . THR B 1 540 ? -37.375 -36.094 5.887 1 89.88 540 THR B N 1
ATOM 8345 C CA . THR B 1 540 ? -37.031 -37.375 6.508 1 89.88 540 THR B CA 1
ATOM 8346 C C . THR B 1 540 ? -38.219 -38.344 6.43 1 89.88 540 THR B C 1
ATOM 8348 O O . THR B 1 540 ? -38.031 -39.531 6.195 1 89.88 540 THR B O 1
ATOM 8351 N N . GLU B 1 541 ? -39.375 -37.812 6.609 1 91.88 541 GLU B N 1
ATOM 8352 C CA . GLU B 1 541 ? -40.562 -38.625 6.516 1 91.88 541 GLU B CA 1
ATOM 8353 C C . GLU B 1 541 ? -40.75 -39.188 5.109 1 91.88 541 GLU B C 1
ATOM 8355 O O . GLU B 1 541 ? -41.25 -40.312 4.945 1 91.88 541 GLU B O 1
ATOM 8360 N N . ARG B 1 542 ? -40.25 -38.469 4.191 1 92.75 542 ARG B N 1
ATOM 8361 C CA . ARG B 1 542 ? -40.375 -38.906 2.801 1 92.75 542 ARG B CA 1
ATOM 8362 C C . ARG B 1 542 ? -39.219 -39.75 2.367 1 92.75 542 ARG B C 1
ATOM 8364 O O . ARG B 1 542 ? -39.094 -40.125 1.196 1 92.75 542 ARG B O 1
ATOM 8371 N N . GLY B 1 543 ? -38.219 -39.969 3.309 1 91.56 543 GLY B N 1
ATOM 8372 C CA . GLY B 1 543 ? -37.188 -40.938 3.043 1 91.56 543 GLY B CA 1
ATOM 8373 C C . GLY B 1 543 ? -35.844 -40.312 2.717 1 91.56 543 GLY B C 1
ATOM 8374 O O . GLY B 1 543 ? -34.875 -41 2.344 1 91.56 543 GLY B O 1
ATOM 8375 N N . TYR B 1 544 ? -35.75 -39 2.826 1 93.19 544 TYR B N 1
ATOM 8376 C CA . TYR B 1 544 ? -34.5 -38.312 2.551 1 93.19 544 TYR B CA 1
ATOM 8377 C C . TYR B 1 544 ? -33.5 -38.562 3.678 1 93.19 544 TYR B C 1
ATOM 8379 O O . TYR B 1 544 ? -33.875 -38.594 4.852 1 93.19 544 TYR B O 1
ATOM 8387 N N . VAL B 1 545 ? -32.281 -38.719 3.311 1 92.69 545 VAL B N 1
ATOM 8388 C CA . VAL B 1 545 ? -31.156 -38.75 4.246 1 92.69 545 VAL B CA 1
ATOM 8389 C C . VAL B 1 545 ? -30.344 -37.469 4.113 1 92.69 545 VAL B C 1
ATOM 8391 O O . VAL B 1 545 ? -30.281 -36.875 3.031 1 92.69 545 VAL B O 1
ATOM 8394 N N . SER B 1 546 ? -29.891 -36.969 5.25 1 91.25 546 SER B N 1
ATOM 8395 C CA . SER B 1 546 ? -29.188 -35.688 5.199 1 91.25 546 SER B CA 1
ATOM 8396 C C . SER B 1 546 ? -27.766 -35.812 5.742 1 91.25 546 SER B C 1
ATOM 8398 O O . SER B 1 546 ? -27.5 -36.656 6.598 1 91.25 546 SER B O 1
ATOM 8400 N N . ARG B 1 547 ? -26.859 -35.094 5.168 1 89.44 547 ARG B N 1
ATOM 8401 C CA . ARG B 1 547 ? -25.484 -34.906 5.652 1 89.44 547 ARG B CA 1
ATOM 8402 C C . ARG B 1 547 ? -25.094 -33.438 5.625 1 89.44 547 ARG B C 1
ATOM 8404 O O . ARG B 1 547 ? -25.453 -32.688 4.703 1 89.44 547 ARG B O 1
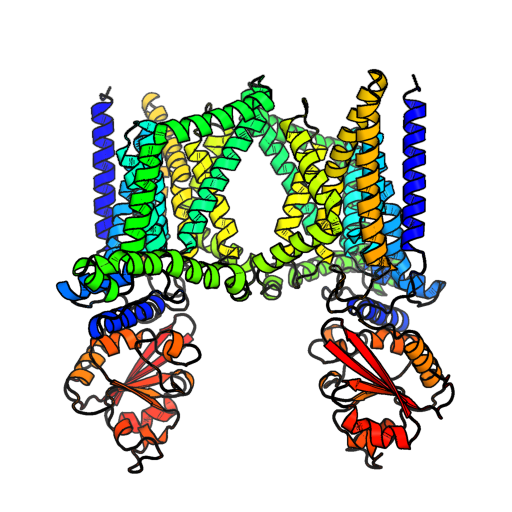ATOM 8411 N N . THR B 1 548 ? -24.359 -33.062 6.637 1 87.94 548 THR B N 1
ATOM 8412 C CA . THR B 1 548 ? -23.922 -31.672 6.77 1 87.94 548 THR B CA 1
ATOM 8413 C C . THR B 1 548 ? -22.453 -31.516 6.391 1 87.94 548 THR B C 1
ATOM 8415 O O . THR B 1 548 ? -21.625 -32.375 6.73 1 87.94 548 THR B O 1
ATOM 8418 N N . TYR B 1 549 ? -22.172 -30.484 5.648 1 88.31 549 TYR B N 1
ATOM 8419 C CA . TYR B 1 549 ? -20.812 -30.219 5.184 1 88.31 549 TYR B CA 1
ATOM 8420 C C . TYR B 1 549 ? -20.453 -28.75 5.352 1 88.31 549 TYR B C 1
ATOM 8422 O O . TYR B 1 549 ? -21.328 -27.891 5.367 1 88.31 549 TYR B O 1
ATOM 8430 N N . GLU B 1 550 ? -19.188 -28.516 5.508 1 86.25 550 GLU B N 1
ATOM 8431 C CA . GLU B 1 550 ? -18.656 -27.156 5.391 1 86.25 550 GLU B CA 1
ATOM 8432 C C . GLU B 1 550 ? -18.266 -26.844 3.951 1 86.25 550 GLU B C 1
ATOM 8434 O O . GLU B 1 550 ? -17.188 -27.234 3.492 1 86.25 550 GLU B O 1
ATOM 8439 N N . LEU B 1 551 ? -19.078 -26.031 3.258 1 87.38 551 LEU B N 1
ATOM 8440 C CA . LEU B 1 551 ? -18.891 -25.75 1.84 1 87.38 551 LEU B CA 1
ATOM 8441 C C . LEU B 1 551 ? -17.688 -24.828 1.629 1 87.38 551 LEU B C 1
ATOM 8443 O O . LEU B 1 551 ? -16.969 -24.953 0.631 1 87.38 551 LEU B O 1
ATOM 8447 N N . THR B 1 552 ? -17.531 -23.828 2.551 1 82.5 552 THR B N 1
ATOM 8448 C CA . THR B 1 552 ? -16.359 -22.953 2.547 1 82.5 552 THR B CA 1
ATOM 8449 C C . THR B 1 552 ? -15.711 -22.906 3.928 1 82.5 552 THR B C 1
ATOM 8451 O O . THR B 1 552 ? -16.359 -23.203 4.934 1 82.5 552 THR B O 1
ATOM 8454 N N . SER B 1 553 ? -14.453 -22.672 3.918 1 70.88 553 SER B N 1
ATOM 8455 C CA . SER B 1 553 ? -13.719 -22.734 5.176 1 70.88 553 SER B CA 1
ATOM 8456 C C . SER B 1 553 ? -14.234 -21.703 6.176 1 70.88 553 SER B C 1
ATOM 8458 O O . SER B 1 553 ? -14.078 -21.875 7.387 1 70.88 553 SER B O 1
ATOM 8460 N N . THR B 1 554 ? -14.93 -20.625 5.695 1 63.69 554 THR B N 1
ATOM 8461 C CA . THR B 1 554 ? -15.273 -19.562 6.637 1 63.69 554 THR B CA 1
ATOM 8462 C C . THR B 1 554 ? -16.781 -19.516 6.863 1 63.69 554 THR B C 1
ATOM 8464 O O . THR B 1 554 ? -17.391 -18.438 6.793 1 63.69 554 THR B O 1
ATOM 8467 N N . ASN B 1 555 ? -17.422 -20.75 7.039 1 66.19 555 ASN B N 1
ATOM 8468 C CA . ASN B 1 555 ? -18.656 -20.734 7.816 1 66.19 555 ASN B CA 1
ATOM 8469 C C . ASN B 1 555 ? -19.875 -20.875 6.926 1 66.19 555 ASN B C 1
ATOM 8471 O O . ASN B 1 555 ? -20.938 -20.297 7.203 1 66.19 555 ASN B O 1
ATOM 8475 N N . THR B 1 556 ? -19.656 -21.422 5.836 1 85.38 556 THR B N 1
ATOM 8476 C CA . THR B 1 556 ? -20.859 -21.797 5.098 1 85.38 556 THR B CA 1
ATOM 8477 C C . THR B 1 556 ? -21.156 -23.281 5.289 1 85.38 556 THR B C 1
ATOM 8479 O O . THR B 1 556 ? -20.656 -24.125 4.539 1 85.38 556 THR B O 1
ATOM 8482 N N . ILE B 1 557 ? -22.031 -23.531 6.266 1 86.75 557 ILE B N 1
ATOM 8483 C CA . ILE B 1 557 ? -22.422 -24.906 6.539 1 86.75 557 ILE B CA 1
ATOM 8484 C C . ILE B 1 557 ? -23.719 -25.234 5.801 1 86.75 557 ILE B C 1
ATOM 8486 O O . ILE B 1 557 ? -24.719 -24.516 5.93 1 86.75 557 ILE B O 1
ATOM 8490 N N . ILE B 1 558 ? -23.594 -26.297 5.039 1 93.06 558 ILE B N 1
ATOM 8491 C CA . ILE B 1 558 ? -24.766 -26.656 4.25 1 93.06 558 ILE B CA 1
ATOM 8492 C C . ILE B 1 558 ? -25.234 -28.062 4.637 1 93.06 558 ILE B C 1
ATOM 8494 O O . ILE B 1 558 ? -24.5 -28.812 5.293 1 93.06 558 ILE B O 1
ATOM 8498 N N . VAL B 1 559 ? -26.422 -28.344 4.316 1 92.75 559 VAL B N 1
ATOM 8499 C CA . VAL B 1 559 ? -26.984 -29.688 4.449 1 92.75 559 VAL B CA 1
ATOM 8500 C C . VAL B 1 559 ? -27.484 -30.172 3.094 1 92.75 559 VAL B C 1
ATOM 8502 O O . VAL B 1 559 ? -28.109 -29.422 2.344 1 92.75 559 VAL B O 1
ATOM 8505 N N . VAL B 1 560 ? -27.125 -31.391 2.801 1 94.81 560 VAL B N 1
ATOM 8506 C CA . VAL B 1 560 ? -27.547 -32.031 1.565 1 94.81 560 VAL B CA 1
ATOM 8507 C C . VAL B 1 560 ? -28.516 -33.188 1.89 1 94.81 560 VAL B C 1
ATOM 8509 O O . VAL B 1 560 ? -28.156 -34.125 2.607 1 94.81 560 VAL B O 1
ATOM 8512 N N . PHE B 1 561 ? -29.734 -33 1.399 1 95.19 561 PHE B N 1
ATOM 8513 C CA . PHE B 1 561 ? -30.734 -34.062 1.526 1 95.19 561 PHE B CA 1
ATOM 8514 C C . PHE B 1 561 ? -30.812 -34.875 0.253 1 95.19 561 PHE B C 1
ATOM 8516 O O . PHE B 1 561 ? -30.953 -34.344 -0.844 1 95.19 561 PHE B O 1
ATOM 8523 N N . VAL B 1 562 ? -30.703 -36.188 0.406 1 95.25 562 VAL B N 1
ATOM 8524 C CA . VAL B 1 562 ? -30.797 -37.094 -0.745 1 95.25 562 VAL B CA 1
ATOM 8525 C C . VAL B 1 562 ? -31.891 -38.125 -0.502 1 95.25 562 VAL B C 1
ATOM 8527 O O . VAL B 1 562 ? -31.938 -38.75 0.561 1 95.25 562 VAL B O 1
ATOM 8530 N N . ASP B 1 563 ? -32.75 -38.25 -1.484 1 94.19 563 ASP B N 1
ATOM 8531 C CA . ASP B 1 563 ? -33.844 -39.25 -1.403 1 94.19 563 ASP B CA 1
ATOM 8532 C C . ASP B 1 563 ? -33.281 -40.656 -1.484 1 94.19 563 ASP B C 1
ATOM 8534 O O . ASP B 1 563 ? -32.812 -41.094 -2.543 1 94.19 563 ASP B O 1
ATOM 8538 N N . ALA B 1 564 ? -33.406 -41.406 -0.414 1 92.88 564 ALA B N 1
ATOM 8539 C CA . ALA B 1 564 ? -32.844 -42.75 -0.332 1 92.88 564 ALA B CA 1
ATOM 8540 C C . ALA B 1 564 ? -33.656 -43.75 -1.17 1 92.88 564 ALA B C 1
ATOM 8542 O O . ALA B 1 564 ? -33.188 -44.844 -1.469 1 92.88 564 ALA B O 1
ATOM 8543 N N . ASN B 1 565 ? -34.875 -43.312 -1.586 1 92.69 565 ASN B N 1
ATOM 8544 C CA . ASN B 1 565 ? -35.719 -44.188 -2.385 1 92.69 565 ASN B CA 1
ATOM 8545 C C . ASN B 1 565 ? -35.531 -43.938 -3.879 1 92.69 565 ASN B C 1
ATOM 8547 O O . ASN B 1 565 ? -36.062 -44.688 -4.707 1 92.69 565 ASN B O 1
ATOM 8551 N N . ALA B 1 566 ? -34.781 -42.938 -4.156 1 92.5 566 ALA B N 1
ATOM 8552 C CA . ALA B 1 566 ? -34.594 -42.594 -5.562 1 92.5 566 ALA B CA 1
ATOM 8553 C C . ALA B 1 566 ? -33.719 -43.625 -6.266 1 92.5 566 ALA B C 1
ATOM 8555 O O . ALA B 1 566 ? -32.906 -44.281 -5.637 1 92.5 566 ALA B O 1
ATOM 8556 N N . ALA B 1 567 ? -33.969 -43.719 -7.551 1 91.38 567 ALA B N 1
ATOM 8557 C CA . ALA B 1 567 ? -33.125 -44.625 -8.359 1 91.38 567 ALA B CA 1
ATOM 8558 C C . ALA B 1 567 ? -31.672 -44.156 -8.359 1 91.38 567 ALA B C 1
ATOM 8560 O O . ALA B 1 567 ? -31.406 -42.938 -8.43 1 91.38 567 ALA B O 1
ATOM 8561 N N . GLY B 1 568 ? -30.766 -45.062 -8.133 1 90.69 568 GLY B N 1
ATOM 8562 C CA . GLY B 1 568 ? -29.359 -44.719 -8.195 1 90.69 568 GLY B CA 1
ATOM 8563 C C . GLY B 1 568 ? -28.766 -44.406 -6.832 1 90.69 568 GLY B C 1
ATOM 8564 O O . GLY B 1 568 ? -27.562 -44.156 -6.719 1 90.69 568 GLY B O 1
ATOM 8565 N N . TYR B 1 569 ? -29.625 -44.406 -5.812 1 91.94 569 TYR B N 1
ATOM 8566 C CA . TYR B 1 569 ? -29.141 -44.062 -4.477 1 91.94 569 TYR B CA 1
ATOM 8567 C C . TYR B 1 569 ? -28.203 -45.156 -3.959 1 91.94 569 TYR B C 1
ATOM 8569 O O . TYR B 1 569 ? -28.516 -46.344 -4.023 1 91.94 569 TYR B O 1
ATOM 8577 N N . GLU B 1 570 ? -27.031 -44.75 -3.576 1 85.25 570 GLU B N 1
ATOM 8578 C CA . GLU B 1 570 ? -26.078 -45.594 -2.84 1 85.25 570 GLU B CA 1
ATOM 8579 C C . GLU B 1 570 ? -25.844 -45.031 -1.434 1 85.25 570 GLU B C 1
ATOM 8581 O O . GLU B 1 570 ? -25.625 -43.844 -1.254 1 85.25 570 GLU B O 1
ATOM 8586 N N . PRO B 1 571 ? -26.016 -45.938 -0.486 1 77.06 571 PRO B N 1
ATOM 8587 C CA . PRO B 1 571 ? -25.922 -45.469 0.901 1 77.06 571 PRO B CA 1
ATOM 8588 C C . PRO B 1 571 ? -24.625 -44.719 1.187 1 77.06 571 PRO B C 1
ATOM 8590 O O . PRO B 1 571 ? -23.578 -45.062 0.667 1 77.06 571 PRO B O 1
ATOM 8593 N N . LEU B 1 572 ? -24.828 -43.531 1.741 1 66.25 572 LEU B N 1
ATOM 8594 C CA . LEU B 1 572 ? -23.766 -42.625 2.137 1 66.25 572 LEU B CA 1
ATOM 8595 C C . LEU B 1 572 ? -23 -43.125 3.346 1 66.25 572 LEU B C 1
ATOM 8597 O O . LEU B 1 572 ? -23.578 -43.812 4.211 1 66.25 572 LEU B O 1
#

Secondary structure (DSSP, 8-state):
---HHHHHHHHHHHHHHHHHHHHHHHHTTTT-SPPPHHHHHHHHHHHHHHHH--B---GGG--SHHHHHHHHHHHHH-S-HHHHHHHHHHHHHHGGGGGGGGTTTS-HHHHHHHHHHHHH-HHHHHHTTSS-SHHHHHHHHHHHHHHHHHHHHH--HHHHHHHHHHHHHHHHH-TTHHHHHHHHHHHHHHHHHHHHHTTTTTT--HHHHHHHHHHHHHHHHHHTHHHHHHHHHHHHHHHHHHHSPBTHHHHHHH-GGGHHHHHHIIIIIHHHHHHHHHSGGGGGGG-B-HHHHHHHHHHHHHHHSHHHHHHHHHHHHIIIII-SS--HHHHHHHHHHHHHHHHHHHH-SS--GGGGHHHHHHHHHHHHHHHHHHHHHHHHHHHTT-HHHHHHHHHHHHHHHHHHHHHHHIIIIISTT-TT-TT--TTS-SS--HHHHHHHHHHHHH--SS-SEEEESTTT---S---TT-HHHHTTSGGGGGTTHHHHHHHTT--EEEES-THHHHT--SSGGGT-HHHHT-SEEEEEGGGHHHHHHHHHHTTEEEEEEEEETTTEEEEEEEETTSTT----/---HHHHHHHHHHHHHHHHHHHHHHHHTTTT-SPPPHHHHHHHHHHHHHHHH--B---GGG--SHHHHHHHHHHHHH-S-HHHHHHHHHHHHHHGGGGGGGGTTTS-HHHHHHHHHHHHH-HHHHHHTTSS-SHHHHHHHHHHHHHHHHHHHHH--HHHHHHHHHHHHHHHHH-TTHHHHHHHHHHHHHHHHHHHHHTTTTTT--HHHHHHHHHHHHHHHHHHTHHHHHHHHHHHHHHHHHHHSPBTHHHHHHH-GGGHHHHHHIIIIIHHHHHHHHHTTGGGGG--B-HHHHHHHHHHHHHHHSHHHHHHHHHHHHIIIII-SS--HHHHHHHHHHHHHHHHHHHH-SS--GGGGHHHHHHHHHHHHHHHHHHHHHHHHHHHTT-HHHHHHHHHHHHHHHHHHHHHHHIIIIISTT-TT-TT--TTS-SS--HHHHHHHHHHHHH--SS-SEEEESTTT---S---TT-HHHHTTSGGGGGTTHHHHHHHTT--EEEES-THHHHT--SSGGGT-HHHHT-SEEEEEGGGHHHHHHHHHHTTEEEEEEEEETTTEEEEEEEETTSTT----

Nearest PDB structures (foldseek):
  5ezm-assembly1_A  TM=5.105E-01  e=7.573E-09  Cupriavidus metallidurans CH34
  6p25-assembly1_B  TM=6.737E-01  e=4.615E-04  Saccharomyces cerevisiae W303
  7bwr-assembly1_A  TM=5.934E-01  e=2.628E-03  Mycolicibacterium smegmatis MC2 155
  5lzr-assembly1_B  TM=1.420E-01  e=3.786E-01  Thermotoga maritima MSB8
  5ezm-assembly1_A  TM=5.108E-01  e=4.945E-09  Cupriavidus metallidurans CH34